Protein 7Y0L (pdb70)

Organism: NCBI:txid405005

B-factor: mean 18.23, std 8.29, range [8.39, 55.24]

InterPro domains:
  IPR000073 Alpha/beta hydrolase fold-1 [PF12697] (108-343)
  IPR006311 Twin-arginine translocation pathway, signal sequence [PS51318] (1-37)
  IPR029058 Alpha/Beta hydrolase fold [G3DSA:3.40.50.1820] (41-396)
  IPR029058 Alpha/Beta hydrolase fold [SSF53474] (97-391)

Foldseek 3Di:
DQDFAFPDKDKDKFAFDKDAADACDDVVDDPPVPDRHNDIDTAFIKMKIKTAHPQAFFFAEEEEEAAQFFLVLQQAFLVGHGFVCRVVNVVRHIYMTMQGAQGDPHGLDADPDQGQDRDPDRNWDSDWDFDDLFRVCLLFPCDLGPPDGDPFALAPPPSSVSVVVRGTTGTPHPLVRRLVRVLRVLVVRAAHEYEEAACCVVSVLQNLLVHVSHAEYEYQLHQAAEDAPPPQDDFAAAPVRPHHGDHHHHDHVSSLQSQQRHEYEYEYADQQDCDGDVVRVSSRNSNRRVVSNVVRQVNSVVSNHHYYYHYVVVVVRHNYTSSCRNGNVNVVVVVVVVVVCVVRSRRHD/DQQDFAFPDKDKDKFAFDKDAADACDDVVDDPPVPDRHNDIDTAFIKMKIKTAADQAFFFAEEEAEAAQFFLVLQQAFLVGHGFVCRVVNVVRHIYMTMQGAQGDPHGLDADPDQGQDRDPDRNWDSDWDWDDLFRVCLLFPCDLGPPDGDPFALAPPPSSVSVVVRGTTGTPHPLVRRLVRVLRVLVVRAAYEYEEAACCVVSVLQNLLVHVSHQEYEYQLHQAAEDAPPPQDDFQAAPLNPHRGDPHHHDHVSSLQSQQRHAYEYEYADQQDCDGDNVRVSSRNSNRRVVSNVVRQVNSVVSNHNYYYHYVVVVVDHRGTSSCRNGNVNVVVVVVVVVVCVVVSSRHD

Solvent-accessible surface area: 25108 Å² total; per-residue (Å²): 185,74,113,4,49,0,37,63,12,2,2,37,10,28,8,27,102,68,16,91,15,59,54,166,49,63,26,32,124,70,10,47,117,61,54,10,89,14,2,26,7,23,2,4,1,0,1,0,14,34,3,9,6,50,165,57,65,15,38,24,0,0,0,0,1,1,31,10,3,4,0,3,0,0,9,4,2,8,44,33,46,16,0,0,7,2,30,2,4,72,33,96,1,22,0,29,0,0,0,18,2,2,19,9,8,6,14,14,0,2,1,31,14,65,0,0,34,6,86,161,85,66,24,3,84,32,94,10,40,20,21,6,56,21,1,1,8,6,33,0,1,0,0,25,15,42,59,96,39,36,169,52,11,39,2,4,96,63,99,34,73,40,2,7,29,7,31,14,3,53,11,58,17,53,45,92,45,16,6,59,1,0,31,91,0,0,102,116,31,14,54,0,0,0,0,0,0,7,42,0,1,16,15,0,3,20,0,3,4,96,9,88,40,2,106,0,0,0,0,3,0,2,13,25,3,2,2,5,115,69,127,55,46,160,34,58,58,4,24,47,175,170,13,112,13,65,114,32,68,68,20,100,53,74,80,1,87,64,0,16,152,22,20,0,20,3,4,0,4,14,30,11,14,167,108,90,78,71,57,75,11,6,4,2,3,2,43,1,2,68,96,0,2,26,32,0,6,91,26,0,62,175,59,67,18,112,9,54,47,38,32,0,40,121,41,61,23,121,1,0,1,5,2,0,0,4,1,122,15,2,86,91,2,7,62,38,2,34,82,13,1,29,182,57,33,14,31,127,156,108,125,76,88,2,52,0,38,62,12,3,1,34,8,31,6,34,106,68,16,91,14,68,63,183,40,68,26,40,131,68,8,42,120,65,59,12,96,12,2,26,8,19,1,3,1,0,1,0,12,36,5,9,7,48,178,53,101,12,35,25,0,0,0,0,1,1,33,10,2,4,0,3,1,0,9,3,2,7,42,34,44,12,0,0,6,2,29,1,5,70,61,100,1,19,0,28,0,0,0,18,2,2,22,7,7,6,12,19,0,2,0,30,15,65,0,0,32,6,85,170,96,67,25,3,84,32,92,11,38,19,21,6,55,22,1,1,9,6,34,0,2,0,0,24,15,46,56,90,39,38,183,50,26,39,3,3,144,59,96,32,77,39,2,7,32,8,31,14,4,52,11,59,17,54,46,91,44,16,6,62,0,0,30,90,0,0,100,119,30,14,51,0,0,0,0,0,0,8,42,1,1,15,15,0,2,20,0,10,4,98,11,171,38,3,105,0,0,0,0,2,0,2,13,25,2,2,2,6,131,61,135,54,46,163,30,54,62,4,23,40,182,178,14,108,13,57,114,30,68,54,23,116,72,62,75,0,102,74,0,11,153,20,13,1,20,3,3,0,5,11,35,21,21,184,104,90,86,73,54,66,11,4,8,2,3,3,42,1,1,74,97,0,2,38,34,0,8,79,23,1,63,158,70,58,17,89,10,57,47,35,26,0,34,112,41,64,22,131,1,0,2,5,2,0,0,4,1,126,14,1,84,90,2,8,60,39,2,34,85,13,0,33,168,63,22,15,53,105,136

Nearest PDB structures (foldseek):
  8j7j-assembly1_B  TM=1.003E+00  e=8.023E-80  Hansschlegelia zhihuaiae
  8iw8-assembly1_B  TM=1.003E+00  e=1.235E-79  Hansschlegelia zhihuaiae
  7y0l-assembly1_A  TM=1.003E+00  e=1.901E-79  Hansschlegelia zhihuaiae
  8gp0-assembly1_A  TM=1.002E+00  e=2.101E-78  Hansschlegelia zhihuaiae
  8j7i-assembly1_A  TM=1.002E+00  e=2.859E-78  Hansschlegelia zhihuaiae

Secondary structure (DSSP, 8-state):
---EEEEEEEEEEE--EEEE-SS---TTS---S--STT-EEEES-EEEEEEEESS--S--EEE---TT--THHHHB-TTS-B-HHHHHHHTT--EEEEE-TTSTTS-----SEETTEETTEESS-SEE----HHHHHHHTTSSSSTT---TT--S-TT-HHHHHTT--------HHHHHHHHHHHHHHH-SEEEEEETTHHHHHHHHHHH-TTEEEEEEES-SS-EEETT-PPP----TTSS---PPPEEE-HHHHGGGGGSEEEEEE-S---SS--TT-HHHHHHHHHHHHHHHHHHHHHTTT-EEEEEEGGGGT-----S-GGGSTTHHHHHHHHHHHHHHTTTT--/--S-EEEEEEEEEEE--EEEE-SS---TTS---S--STT-EEEES-EEEEEEEESS--S--EEEE--TT--THHHHB-TTS-B-HHHHHHHTT--EEEEE-TTSTTS-----SEETTEETTEESS-SEE----HHHHHHHTTSSSSTT---TT--S-TT-HHHHHHT--------HHHHHHHHHHHHHHH-SEEEEEETTHHHHHHHHHHH-TTEEEEEEES-SS-EEETT-PPP-PPPTTSS---PPPEEE-HHHHGGGGGSEEEEEE-S---SS--TT-HHHHHHHHHHHHHHHHHHHHHHTT-EEEEEEGGGGT-----S-GGGSTTHHHHHHHHHHHHHHTTTT--

Radius of gyration: 25.61 Å; Cα contacts (8 Å, |Δi|>4): 1776; chains: 2; bounding box: 62×80×53 Å

Sequence (699 aa):
KRKVVVLAEQGSFYIGGRTVTGPGKFDPSKPVIIPYSNEGATFYINQMYVNNFQAPVRPRGLPLVFWHGGGLTGHIWESTPDGRPGFQTLFVQDRHTVVYTIDQPGRGRGNIIPTFNGPFGQLEEESIVNTVTGNSSKEGAWVRDRLGPAPGQFFENSQFPRGYEDNYFKEMGFSPSISSDEIVDAVVKLVTHIGPCVLVTHAASGVLGMRVATHAKNVRRGIVAYEPATSIFPKGKVPEIPPLADKKSQIFPPFEIQESYFKKLAKIPIQFVFGDNIPKNPKSAYWFLDWWRVTRYAHSLSLEAINKLGGQASLLDLPTAGLRGNTHFPFTDRNNVQVASLLSDFLGKHGLDQNSKKRRKVVLAEQGSFYIGGRTVTGPGKFDPSKPVIIPYSNEGATFYINQMYVNNFQAPVRPRGLPLVFWHGGGLTGHIWESTPDGRPGFQTLFVQDRHTVYTIDQPGRGRGNIPTFNGPFGQLEEESIVNTVTGNSSKEGAWVRDRLGPAPGQFFENSQFPRGYEDNYFKEMGFSPSISSDEIVDAVVKLVTHIGPCVLVTHAASGVLGMRVATHAKNVRRGIVAYEPATSIFPKGKVPEIPPLADKKSQIFPPFEIQESYFKKLAKIPIQFVFGDNIPKNPKSAYWFLDWWRVTRYAHSLSLEAINKLGGQASLLDDLPTAGLLRGNTHFPFTDRNNVQVASSSLLSDFLGKHGLDQN

Structure (mmCIF, N/CA/C/O backbone):
data_7Y0L
#
_entry.id   7Y0L
#
_cell.length_a   51.219
_cell.length_b   139.863
_cell.length_c   58.101
_cell.angle_alpha   90.000
_cell.angle_beta   101.600
_cell.angle_gamma   90.000
#
_symmetry.space_group_name_H-M   'P 1 21 1'
#
loop_
_entity.id
_entity.type
_entity.pdbx_description
1 polymer 'Alpha/beta fold hydrolase'
2 non-polymer 'METHYL 2-[({[(4-METHOXY-6-METHYL-1,3,5-TRIAZIN-2-YL)AMINO]CARBONYL}AMINO)SULFONYL]BENZOATE'
3 non-polymer GLYCEROL
4 water water
#
loop_
_atom_site.group_PDB
_atom_site.id
_atom_site.type_symbol
_atom_site.label_atom_id
_atom_site.label_alt_id
_atom_site.label_comp_id
_atom_site.label_asym_id
_atom_site.label_entity_id
_atom_site.label_seq_id
_atom_site.pdbx_PDB_ins_code
_atom_site.Cartn_x
_atom_site.Cartn_y
_atom_site.Cartn_z
_atom_site.occupancy
_atom_site.B_iso_or_equiv
_atom_site.auth_seq_id
_atom_site.auth_comp_id
_atom_site.auth_asym_id
_atom_site.auth_atom_id
_atom_site.pdbx_PDB_model_num
ATOM 1 N N . LYS A 1 12 ? 18.85800 -33.82800 96.14500 1.000 39.57000 12 LYS A N 1
ATOM 2 C CA . LYS A 1 12 ? 18.67100 -32.82300 95.08100 1.000 32.52000 12 LYS A CA 1
ATOM 3 C C . LYS A 1 12 ? 17.66400 -33.37500 94.08800 1.000 27.30000 12 LYS A C 1
ATOM 4 O O . LYS A 1 12 ? 17.10700 -32.62000 93.37500 1.000 27.23000 12 LYS A O 1
ATOM 10 N N . ARG A 1 13 ? 17.42800 -34.67500 94.06000 1.000 23.76000 13 ARG A N 1
ATOM 11 C CA . ARG A 1 13 ? 16.51700 -35.15100 92.99600 1.000 23.97000 13 ARG A CA 1
ATOM 12 C C . ARG A 1 13 ? 15.09300 -35.32800 93.52800 1.000 18.75000 13 ARG A C 1
ATOM 13 O O . ARG A 1 13 ? 14.19500 -35.36800 92.72500 1.000 19.25000 13 ARG A O 1
ATOM 21 N N . LYS A 1 14 ? 14.92300 -35.39000 94.84200 1.000 20.98000 14 LYS A N 1
ATOM 22 C CA . LYS A 1 14 ? 13.60100 -35.70900 95.42500 1.000 22.91000 14 LYS A CA 1
ATOM 23 C C . LYS A 1 14 ? 12.57900 -34.60500 95.19800 1.000 20.50000 14 LYS A C 1
ATOM 24 O O . LYS A 1 14 ? 12.91000 -33.43500 95.34800 1.000 19.25000 14 LYS A O 1
ATOM 30 N N A VAL A 1 15 ? 11.37000 -35.01400 94.84800 0.600 19.33000 15 VAL A N 1
ATOM 31 N N B VAL A 1 15 ? 11.36600 -35.00900 94.80900 0.400 19.33000 15 VAL A N 1
ATOM 32 C CA A VAL A 1 15 ? 10.26600 -34.06200 94.64900 0.600 17.44000 15 VAL A CA 1
ATOM 33 C CA B VAL A 1 15 ? 10.24900 -34.05100 94.60900 0.400 17.44000 15 VAL A CA 1
ATOM 34 C C A VAL A 1 15 ? 8.98900 -34.64200 95.27100 0.600 16.24000 15 VAL A C 1
ATOM 35 C C B VAL A 1 15 ? 8.98300 -34.63100 95.24000 0.400 16.24000 15 VAL A C 1
ATOM 36 O O A VAL A 1 15 ? 8.72900 -35.82200 95.10800 0.600 17.98000 15 VAL A O 1
ATOM 37 O O B VAL A 1 15 ? 8.75500 -35.83600 95.11100 0.400 17.98000 15 VAL A O 1
ATOM 44 N N . VAL A 1 16 ? 8.26600 -33.81200 95.98600 1.000 15.86000 16 VAL A N 1
ATOM 45 C CA . VAL A 1 16 ? 6.99300 -34.18200 96.59900 1.000 18.09000 16 VAL A CA 1
ATOM 46 C C . VAL A 1 16 ? 5.90500 -33.39400 95.88700 1.000 17.88000 16 VAL A C 1
ATOM 47 O O . VAL A 1 16 ? 5.89000 -32.15900 95.93800 1.000 18.24000 16 VAL A O 1
ATOM 51 N N . LEU A 1 17 ? 5.00600 -34.10200 95.20700 1.000 15.48000 17 LEU A N 1
ATOM 52 C CA . LEU A 1 17 ? 3.96400 -33.47700 94.40200 1.000 15.35000 17 LEU A CA 1
ATOM 53 C C . LEU A 1 17 ? 2.61600 -33.65800 95.08200 1.000 15.65000 17 LEU A C 1
ATOM 54 O O . LEU A 1 17 ? 2.20900 -34.79200 95.37400 1.000 16.55000 17 LEU A O 1
ATOM 59 N N . ALA A 1 18 ? 1.92200 -32.54700 95.32500 1.000 15.54000 18 ALA A N 1
ATOM 60 C CA . ALA A 1 18 ? 0.53100 -32.63100 95.74600 1.000 16.46000 18 ALA A CA 1
ATOM 61 C C . ALA A 1 18 ? -0.33000 -33.23000 94.64700 1.000 16.87000 18 ALA A C 1
ATOM 62 O O . ALA A 1 18 ? -1.29300 -33.94900 94.93500 1.000 18.30000 18 ALA A O 1
ATOM 64 N N . GLU A 1 19 ? 0.00100 -32.94600 93.38700 1.000 15.36000 19 GLU A N 1
ATOM 65 C CA . GLU A 1 19 ? -0.69000 -33.52300 92.24400 1.000 15.27000 19 GLU A CA 1
ATOM 66 C C . GLU A 1 19 ? 0.18100 -33.34100 91.01100 1.000 14.87000 19 GLU A C 1
ATOM 67 O O . GLU A 1 19 ? 1.05000 -32.46300 90.95900 1.000 13.37000 19 GLU A O 1
ATOM 73 N N . GLN A 1 20 ? -0.05000 -34.19800 90.02300 1.000 13.24000 20 GLN A N 1
ATOM 74 C CA . GLN A 1 20 ? 0.55900 -34.03600 88.71500 1.000 14.11000 20 GLN A CA 1
ATOM 75 C C . GLN A 1 20 ? -0.41600 -34.56000 87.68100 1.000 14.32000 20 GLN A C 1
ATOM 76 O O . GLN A 1 20 ? -1.34600 -35.30700 87.99400 1.000 14.17000 20 GLN A O 1
ATOM 82 N N . GLY A 1 21 ? -0.21100 -34.15500 86.43800 1.000 11.97000 21 GLY A N 1
ATOM 83 C CA . GLY A 1 21 ? -1.01300 -34.70100 85.36700 1.000 13.70000 21 GLY A CA 1
ATOM 84 C C . GLY A 1 21 ? -0.75700 -33.95700 84.07900 1.000 11.72000 21 GLY A C 1
ATOM 85 O O . GLY A 1 21 ? 0.15800 -33.13100 83.98600 1.000 11.66000 21 GLY A O 1
ATOM 86 N N . SER A 1 22 ? -1.57800 -34.26800 83.08800 1.000 10.53000 22 SER A N 1
ATOM 87 C CA . SER A 1 22 ? -1.46700 -33.61800 81.79900 1.000 9.89000 22 SER A CA 1
ATOM 88 C C . SER A 1 22 ? -2.83200 -33.58200 81.13900 1.000 9.91000 22 SER A C 1
ATOM 89 O O . SER A 1 22 ? -3.74600 -34.32900 81.50600 1.000 11.01000 22 SER A O 1
ATOM 92 N N . PHE A 1 23 ? -2.96600 -32.68800 80.16400 1.000 9.91000 23 PHE A N 1
ATOM 93 C CA . PHE A 1 23 ? -4.23100 -32.48200 79.47100 1.000 10.32000 23 PHE A CA 1
ATOM 94 C C . PHE A 1 23 ? -3.97300 -31.80800 78.13300 1.000 9.95000 23 PHE A C 1
ATOM 95 O O . PHE A 1 23 ? -2.89600 -31.25800 77.88900 1.000 10.03000 23 PHE A O 1
ATOM 103 N N . TYR A 1 24 ? -4.98200 -31.84800 77.27300 1.000 10.49000 24 TYR A N 1
ATOM 104 C CA . TYR A 1 24 ? -4.97800 -31.15300 75.99500 1.000 10.62000 24 TYR A CA 1
ATOM 105 C C . TYR A 1 24 ? -5.87500 -29.93000 76.07800 1.000 11.50000 24 TYR A C 1
ATOM 106 O O . TYR A 1 24 ? -6.90800 -29.95700 76.75400 1.000 12.66000 24 TYR A O 1
ATOM 115 N N . ILE A 1 25 ? -5.47200 -28.85900 75.39700 1.000 10.39000 25 ILE A N 1
ATOM 116 C CA . ILE A 1 25 ? -6.24400 -27.62300 75.38400 1.000 10.77000 25 ILE A CA 1
ATOM 117 C C . ILE A 1 25 ? -6.02000 -26.92900 74.05200 1.000 11.02000 25 ILE A C 1
ATOM 118 O O . ILE A 1 25 ? -4.97100 -27.07800 73.41800 1.000 11.35000 25 ILE A O 1
ATOM 123 N N . GLY A 1 26 ? -7.01600 -26.14200 73.63800 1.000 12.10000 26 GLY A N 1
ATOM 124 C CA . GLY A 1 26 ? -6.92600 -25.41600 72.39100 1.000 12.77000 26 GLY A CA 1
ATOM 125 C C . GLY A 1 26 ? -7.18100 -26.30000 71.18600 1.000 11.00000 26 GLY A C 1
ATOM 126 O O . GLY A 1 26 ? -7.49500 -27.49200 71.29100 1.000 11.40000 26 GLY A O 1
ATOM 127 N N . GLY A 1 27 ? -7.01200 -25.70800 70.00900 1.000 11.64000 27 GLY A N 1
ATOM 128 C CA . GLY A 1 27 ? -7.21900 -26.39800 68.75200 1.000 14.08000 27 GLY A CA 1
ATOM 129 C C . GLY A 1 27 ? -8.60100 -26.14300 68.18200 1.000 11.99000 27 GLY A C 1
ATOM 130 O O . GLY A 1 27 ? -9.44700 -25.44800 68.75900 1.000 14.37000 27 GLY A O 1
ATOM 131 N N . ARG A 1 28 ? -8.81900 -26.71800 67.00500 1.000 11.85000 28 ARG A N 1
ATOM 132 C CA . ARG A 1 28 ? -10.09900 -26.62900 66.30900 1.000 13.03000 28 ARG A CA 1
ATOM 133 C C . ARG A 1 28 ? -10.36700 -27.98200 65.65900 1.000 12.27000 28 ARG A C 1
ATOM 134 O O . ARG A 1 28 ? -9.67100 -28.96800 65.92200 1.000 12.41000 28 ARG A O 1
ATOM 142 N N . THR A 1 29 ? -11.37800 -28.04200 64.79600 1.000 12.02000 29 THR A N 1
ATOM 143 C CA . THR A 1 29 ? -11.63700 -29.24200 64.01100 1.000 12.42000 29 THR A CA 1
ATOM 144 C C . THR A 1 29 ? -11.75200 -28.87800 62.54200 1.000 12.77000 29 THR A C 1
ATOM 145 O O . THR A 1 29 ? -12.11300 -27.75200 62.19000 1.000 13.75000 29 THR A O 1
ATOM 149 N N . VAL A 1 30 ? -11.43700 -29.84800 61.69000 1.000 12.63000 30 VAL A N 1
ATOM 150 C CA . VAL A 1 30 ? -11.69200 -29.77700 60.25800 1.000 14.25000 30 VAL A CA 1
ATOM 151 C C . VAL A 1 30 ? -12.37500 -31.07800 59.87000 1.000 14.81000 30 VAL A C 1
ATOM 152 O O . VAL A 1 30 ? -12.26100 -32.09400 60.55900 1.000 14.63000 30 VAL A O 1
ATOM 156 N N . THR A 1 31 ? -13.09600 -31.04700 58.75700 1.000 15.76000 31 THR A N 1
ATOM 157 C CA . THR A 1 31 ? -13.92300 -32.18200 58.37500 1.000 18.01000 31 THR A CA 1
ATOM 158 C C . THR A 1 31 ? -13.67200 -32.57900 56.93000 1.000 16.46000 31 THR A C 1
ATOM 159 O O . THR A 1 31 ? -13.48800 -31.72200 56.05900 1.000 18.64000 31 THR A O 1
ATOM 163 N N . GLY A 1 32 ? -13.67700 -33.88800 56.68400 1.000 17.37000 32 GLY A N 1
ATOM 164 C CA . GLY A 1 32 ? -13.59400 -34.41000 55.34400 1.000 17.90000 32 GLY A CA 1
ATOM 165 C C . GLY A 1 32 ? -14.94700 -34.43400 54.67300 1.000 18.33000 32 GLY A C 1
ATOM 166 O O . GLY A 1 32 ? -15.97800 -34.06700 55.25100 1.000 20.33000 32 GLY A O 1
ATOM 167 N N . PRO A 1 33 ? -14.95600 -34.87800 53.42300 1.000 19.96000 33 PRO A N 1
ATOM 168 C CA . PRO A 1 33 ? -16.21200 -34.96700 52.67700 1.000 22.92000 33 PRO A CA 1
ATOM 169 C C . PRO A 1 33 ? -16.97400 -36.24000 53.01800 1.000 21.29000 33 PRO A C 1
ATOM 170 O O . PRO A 1 33 ? -16.43000 -37.20800 53.55300 1.000 22.92000 33 PRO A O 1
ATOM 174 N N . GLY A 1 34 ? -18.26100 -36.22200 52.69600 1.000 24.28000 34 GLY A N 1
ATOM 175 C CA . GLY A 1 34 ? -19.05700 -37.43000 52.77300 1.000 24.46000 34 GLY A CA 1
ATOM 176 C C . GLY A 1 34 ? -19.44800 -37.81600 54.18800 1.000 22.25000 34 GLY A C 1
ATOM 177 O O . GLY A 1 34 ? -19.45900 -37.00200 55.11600 1.000 25.03000 34 GLY A O 1
ATOM 178 N N . LYS A 1 35 ? -19.77100 -39.09900 54.34800 1.000 25.71000 35 LYS A N 1
ATOM 179 C CA . LYS A 1 35 ? -20.31900 -39.61000 55.59300 1.000 23.15000 35 LYS A CA 1
ATOM 180 C C . LYS A 1 35 ? -19.52400 -40.82000 56.05300 1.000 21.57000 35 LYS A C 1
ATOM 181 O O . LYS A 1 35 ? -18.80200 -41.46200 55.28300 1.000 26.27000 35 LYS A O 1
ATOM 187 N N . PHE A 1 36 ? -19.71000 -41.13800 57.32800 1.000 22.28000 36 PHE A N 1
ATOM 188 C CA . PHE A 1 36 ? -19.08200 -42.27700 57.97500 1.000 19.03000 36 PHE A CA 1
ATOM 189 C C . PHE A 1 36 ? -20.12900 -43.36900 58.14400 1.000 19.69000 36 PHE A C 1
ATOM 190 O O . PHE A 1 36 ? -21.18300 -43.13100 58.74100 1.000 21.49000 36 PHE A O 1
ATOM 198 N N . ASP A 1 37 ? -19.82800 -44.55900 57.63100 1.000 18.01000 37 ASP A N 1
ATOM 199 C CA . ASP A 1 37 ? -20.70100 -45.72200 57.75600 1.000 19.13000 37 ASP A CA 1
ATOM 200 C C . ASP A 1 37 ? -19.99300 -46.75000 58.62600 1.000 15.91000 37 ASP A C 1
ATOM 201 O O . ASP A 1 37 ? -19.00500 -47.35300 58.17800 1.000 18.06000 37 ASP A O 1
ATOM 206 N N . PRO A 1 38 ? -20.45700 -47.00000 59.85300 1.000 16.24000 38 PRO A N 1
ATOM 207 C CA . PRO A 1 38 ? -19.76300 -47.96400 60.72600 1.000 16.16000 38 PRO A CA 1
ATOM 208 C C . PRO A 1 38 ? -19.77900 -49.39600 60.21300 1.000 16.51000 38 PRO A C 1
ATOM 209 O O . PRO A 1 38 ? -19.06200 -50.24000 60.77100 1.000 15.33000 38 PRO A O 1
ATOM 213 N N . SER A 1 39 ? -20.56900 -49.70500 59.18100 1.000 16.91000 39 SER A N 1
ATOM 214 C CA . SER A 1 39 ? -20.58800 -51.05500 58.62900 1.000 17.23000 39 SER A CA 1
ATOM 215 C C . SER A 1 39 ? -19.46800 -51.28900 57.62800 1.000 19.05000 39 SER A C 1
ATOM 216 O O . SER A 1 39 ? -19.14000 -52.44800 57.34200 1.000 21.09000 39 SER A O 1
ATOM 219 N N . LYS A 1 40 ? -18.88400 -50.23500 57.09700 1.000 18.31000 40 LYS A N 1
ATOM 220 C CA . LYS A 1 40 ? -17.85000 -50.34800 56.08400 1.000 19.77000 40 LYS A CA 1
ATOM 221 C C . LYS A 1 40 ? -16.48000 -50.43400 56.73900 1.000 20.13000 40 LYS A C 1
ATOM 222 O O . LYS A 1 40 ? -16.28900 -49.97200 57.86900 1.000 17.20000 40 LYS A O 1
ATOM 228 N N . PRO A 1 41 ? -15.50400 -51.02900 56.05800 1.000 17.89000 41 PRO A N 1
ATOM 229 C CA . PRO A 1 41 ? -14.17700 -51.19000 56.66700 1.000 17.56000 41 PRO A CA 1
ATOM 230 C C . PRO A 1 41 ? -13.60000 -49.85200 57.10400 1.000 17.57000 41 PRO A C 1
ATOM 231 O O . PRO A 1 41 ? -13.54600 -48.89200 56.33200 1.000 18.88000 41 PRO A O 1
ATOM 235 N N . VAL A 1 42 ? -13.19700 -49.79000 58.37400 1.000 15.84000 42 VAL A N 1
ATOM 236 C CA . VAL A 1 42 ? -12.65500 -48.55600 58.93900 1.000 15.80000 42 VAL A CA 1
ATOM 237 C C . VAL A 1 42 ? -11.16700 -48.40700 58.65800 1.000 16.97000 42 VAL A C 1
ATOM 238 O O . VAL A 1 42 ? -10.65100 -47.28100 58.64200 1.000 16.85000 42 VAL A O 1
ATOM 242 N N A ILE A 1 43 ? -10.47200 -49.51100 58.40500 0.500 16.48000 43 ILE A N 1
ATOM 243 N N B ILE A 1 43 ? -10.37200 -49.51100 58.40500 0.500 16.48000 43 ILE A N 1
ATOM 244 C CA A ILE A 1 43 ? -9.05700 -49.51300 58.07300 0.500 17.54000 43 ILE A CA 1
ATOM 245 C CA B ILE A 1 43 ? -8.95700 -49.51300 58.07300 0.500 17.54000 43 ILE A CA 1
ATOM 246 C C A ILE A 1 43 ? -8.93500 -50.09400 56.67100 0.500 17.96000 43 ILE A C 1
ATOM 247 C C B ILE A 1 43 ? -8.83500 -50.09400 56.67100 0.500 17.96000 43 ILE A C 1
ATOM 248 O O A ILE A 1 43 ? -9.57500 -51.10600 56.37900 0.500 19.37000 43 ILE A O 1
ATOM 249 O O B ILE A 1 43 ? -9.47500 -51.10600 56.37900 0.500 19.37000 43 ILE A O 1
ATOM 258 N N . PRO A 1 44 ? -8.15900 -49.47900 55.75700 1.000 17.93000 44 PRO A N 1
ATOM 259 C CA . PRO A 1 44 ? -7.34300 -48.27500 55.95800 1.000 17.74000 44 PRO A CA 1
ATOM 260 C C . PRO A 1 44 ? -8.17600 -47.04000 56.25300 1.000 17.48000 44 PRO A C 1
ATOM 261 O O . PRO A 1 44 ? -9.30700 -46.91200 55.77800 1.000 19.11000 44 PRO A O 1
ATOM 265 N N . TYR A 1 45 ? -7.61500 -46.14700 57.05800 1.000 18.18000 45 TYR A N 1
ATOM 266 C CA . TYR A 1 45 ? -8.34900 -44.96800 57.47900 1.000 17.11000 45 TYR A CA 1
ATOM 267 C C . TYR A 1 45 ? -8.64900 -44.06100 56.29100 1.000 17.01000 45 TYR A C 1
ATOM 268 O O . TYR A 1 45 ? -7.87800 -43.97100 55.33100 1.000 18.36000 45 TYR A O 1
ATOM 277 N N . SER A 1 46 ? -9.78200 -43.37700 56.37300 1.000 17.24000 46 SER A N 1
ATOM 278 C CA . SER A 1 46 ? -10.30100 -42.57200 55.28100 1.000 18.34000 46 SER A CA 1
ATOM 279 C C . SER A 1 46 ? -10.69300 -41.19400 55.80000 1.000 16.85000 46 SER A C 1
ATOM 280 O O . SER A 1 46 ? -11.03900 -41.03100 56.97300 1.000 17.05000 46 SER A O 1
ATOM 283 N N . ASN A 1 47 ? -10.63500 -40.19700 54.91400 1.000 16.21000 47 ASN A N 1
ATOM 284 C CA . ASN A 1 47 ? -11.17200 -38.88000 55.23900 1.000 16.01000 47 ASN A CA 1
ATOM 285 C C . ASN A 1 47 ? -12.69000 -38.81700 55.12700 1.000 16.41000 47 ASN A C 1
ATOM 286 O O . ASN A 1 47 ? -13.28100 -37.79800 55.49200 1.000 16.63000 47 ASN A O 1
ATOM 291 N N . GLU A 1 48 ? -13.31600 -39.86200 54.60600 1.000 17.38000 48 GLU A N 1
ATOM 292 C CA . GLU A 1 48 ? -14.77800 -39.82400 54.36000 1.000 18.34000 48 GLU A CA 1
ATOM 293 C C . GLU A 1 48 ? -15.56100 -39.74500 55.66900 1.000 17.93000 48 GLU A C 1
ATOM 294 O O . GLU A 1 48 ? -15.40000 -40.60500 56.51300 1.000 18.30000 48 GLU A O 1
ATOM 300 N N . GLY A 1 49 ? -16.39200 -38.72000 55.80000 1.000 16.91000 49 GLY A N 1
ATOM 301 C CA . GLY A 1 49 ? -17.14000 -38.53100 57.02900 1.000 18.16000 49 GLY A CA 1
ATOM 302 C C . GLY A 1 49 ? -16.29600 -38.18700 58.23400 1.000 17.97000 49 GLY A C 1
ATOM 303 O O . GLY A 1 49 ? -16.75300 -38.35000 59.36800 1.000 18.76000 49 GLY A O 1
ATOM 304 N N . ALA A 1 50 ? -15.07800 -37.70300 58.02300 1.000 16.96000 50 ALA A N 1
ATOM 305 C CA . ALA A 1 50 ? -14.11100 -37.54500 59.09900 1.000 16.01000 50 ALA A CA 1
ATOM 306 C C . ALA A 1 50 ? -14.21800 -36.19100 59.78500 1.000 15.49000 50 ALA A C 1
ATOM 307 O O . ALA A 1 50 ? -14.40100 -35.16000 59.13200 1.000 19.02000 50 ALA A O 1
ATOM 309 N N . THR A 1 51 ? -14.10100 -36.20800 61.10900 1.000 14.77000 51 THR A N 1
ATOM 310 C CA . THR A 1 51 ? -13.76600 -35.03600 61.90600 1.000 14.17000 51 THR A CA 1
ATOM 311 C C . THR A 1 51 ? -12.36100 -35.24200 62.45100 1.000 13.31000 51 THR A C 1
ATOM 312 O O . THR A 1 51 ? -12.06800 -36.29800 63.01900 1.000 13.59000 51 THR A O 1
ATOM 316 N N . PHE A 1 52 ? -11.49800 -34.24300 62.28200 1.000 12.63000 52 PHE A N 1
ATOM 317 C CA . PHE A 1 52 ? -10.13300 -34.27100 62.79900 1.000 11.94000 52 PHE A CA 1
ATOM 318 C C . PHE A 1 52 ? -9.94700 -33.10300 63.75600 1.000 11.34000 52 PHE A C 1
ATOM 319 O O . PHE A 1 52 ? -10.24500 -31.95500 63.40400 1.000 11.66000 52 PHE A O 1
ATOM 327 N N . TYR A 1 53 ? -9.47200 -33.39600 64.96700 1.000 11.61000 53 TYR A N 1
ATOM 328 C CA . TYR A 1 53 ? -9.02500 -32.35800 65.88900 1.000 11.34000 53 TYR A CA 1
ATOM 329 C C . TYR A 1 53 ? -7.60900 -31.96400 65.51500 1.000 11.41000 53 TYR A C 1
ATOM 330 O O . TYR A 1 53 ? -6.72100 -32.82500 65.46500 1.000 11.83000 53 TYR A O 1
ATOM 339 N N . ILE A 1 54 ? -7.38700 -30.67200 65.28000 1.000 11.28000 54 ILE A N 1
ATOM 340 C CA . ILE A 1 54 ? -6.08000 -30.18400 64.86000 1.000 11.46000 54 ILE A CA 1
ATOM 341 C C . ILE A 1 54 ? -5.64000 -29.00600 65.72000 1.000 10.32000 54 ILE A C 1
ATOM 342 O O . ILE A 1 54 ? -6.45300 -28.24500 66.26000 1.000 11.47000 54 ILE A O 1
ATOM 347 N N . ASN A 1 55 ? -4.31900 -28.86600 65.83600 1.000 11.16000 55 ASN A N 1
ATOM 348 C CA . ASN A 1 55 ? -3.64600 -27.69800 66.39700 1.000 10.37000 55 ASN A CA 1
ATOM 349 C C . ASN A 1 55 ? -3.82700 -27.54300 67.90500 1.000 10.52000 55 ASN A C 1
ATOM 350 O O . ASN A 1 55 ? -3.54100 -26.47700 68.46100 1.000 11.64000 55 ASN A O 1
ATOM 355 N N . GLN A 1 56 ? -4.23000 -28.62200 68.58000 1.000 10.52000 56 GLN A N 1
ATOM 356 C CA . GLN A 1 56 ? -4.30800 -28.65700 70.03400 1.000 11.22000 56 GLN A CA 1
ATOM 357 C C . GLN A 1 56 ? -2.91200 -28.74900 70.65000 1.000 9.74000 56 GLN A C 1
ATOM 358 O O . GLN A 1 56 ? -1.94500 -29.18700 70.01400 1.000 10.74000 56 GLN A O 1
ATOM 364 N N . MET A 1 57 ? -2.82900 -28.34700 71.91800 1.000 10.37000 57 MET A N 1
ATOM 365 C CA . MET A 1 57 ? -1.58500 -28.27700 72.66800 1.000 10.75000 57 MET A CA 1
ATOM 366 C C . MET A 1 57 ? -1.61400 -29.25100 73.83800 1.000 9.82000 57 MET A C 1
ATOM 367 O O . MET A 1 57 ? -2.65600 -29.43800 74.47400 1.000 10.10000 57 MET A O 1
ATOM 372 N N . TYR A 1 58 ? -0.45900 -29.86100 74.12600 1.000 9.58000 58 TYR A N 1
ATOM 373 C CA . TYR A 1 58 ? -0.28400 -30.70900 75.30100 1.000 8.70000 58 TYR A CA 1
ATOM 374 C C . TYR A 1 58 ? 0.27100 -29.89500 76.46800 1.000 8.39000 58 TYR A C 1
ATOM 375 O O . TYR A 1 58 ? 1.17700 -29.07800 76.28900 1.000 9.48000 58 TYR A O 1
ATOM 384 N N . VAL A 1 59 ? -0.25100 -30.13600 77.66900 1.000 9.02000 59 VAL A N 1
ATOM 385 C CA . VAL A 1 59 ? 0.14300 -29.40500 78.87200 1.000 9.32000 59 VAL A CA 1
ATOM 386 C C . VAL A 1 59 ? 0.36900 -30.40200 79.99800 1.000 9.66000 59 VAL A C 1
ATOM 387 O O . VAL A 1 59 ? -0.49600 -31.23900 80.26500 1.000 10.20000 59 VAL A O 1
ATOM 391 N N A ASN A 1 60 ? 1.51600 -30.30800 80.65700 0.600 9.90000 60 ASN A N 1
ATOM 392 N N B ASN A 1 60 ? 1.61600 -30.30800 80.65700 0.400 9.90000 60 ASN A N 1
ATOM 393 C CA A ASN A 1 60 ? 1.83300 -31.09900 81.83800 0.600 12.00000 60 ASN A CA 1
ATOM 394 C CA B ASN A 1 60 ? 1.93300 -31.09900 81.83800 0.400 12.00000 60 ASN A CA 1
ATOM 395 C C A ASN A 1 60 ? 1.93400 -30.15100 83.02600 0.600 10.60000 60 ASN A C 1
ATOM 396 C C B ASN A 1 60 ? 2.03400 -30.15100 83.02600 0.400 10.60000 60 ASN A C 1
ATOM 397 O O A ASN A 1 60 ? 2.42600 -29.02700 82.88700 0.600 12.09000 60 ASN A O 1
ATOM 398 O O B ASN A 1 60 ? 2.52600 -29.02700 82.88700 0.400 12.09000 60 ASN A O 1
ATOM 407 N N . PHE A 1 61 ? 1.46300 -30.57400 84.19200 1.000 10.97000 61 PHE A N 1
ATOM 408 C CA . PHE A 1 61 ? 1.60700 -29.78700 85.41000 1.000 10.78000 61 PHE A CA 1
ATOM 409 C C . PHE A 1 61 ? 2.09100 -30.65400 86.56300 1.000 10.91000 61 PHE A C 1
ATOM 410 O O . PHE A 1 61 ? 1.74300 -31.83600 86.66500 1.000 10.85000 61 PHE A O 1
ATOM 418 N N . GLN A 1 62 ? 2.88200 -30.03700 87.44200 1.000 10.93000 62 GLN A N 1
ATOM 419 C CA . GLN A 1 62 ? 3.31600 -30.62800 88.70100 1.000 11.67000 62 GLN A CA 1
ATOM 420 C C . GLN A 1 62 ? 3.18000 -29.56700 89.77800 1.000 12.89000 62 GLN A C 1
ATOM 421 O O . GLN A 1 62 ? 3.70500 -28.45900 89.63000 1.000 11.87000 62 GLN A O 1
ATOM 427 N N . ALA A 1 63 ? 2.44800 -29.88000 90.84000 1.000 12.42000 63 ALA A N 1
ATOM 428 C CA . ALA A 1 63 ? 2.17300 -28.91300 91.88500 1.000 14.40000 63 ALA A CA 1
ATOM 429 C C . ALA A 1 63 ? 2.81500 -29.37300 93.18500 1.000 13.65000 63 ALA A C 1
ATOM 430 O O . ALA A 1 63 ? 2.63400 -30.53400 93.58500 1.000 15.34000 63 ALA A O 1
ATOM 432 N N . PRO A 1 64 ? 3.56500 -28.51500 93.86900 1.000 14.61000 64 PRO A N 1
ATOM 433 C CA . PRO A 1 64 ? 4.15700 -28.89600 95.15300 1.000 15.38000 64 PRO A CA 1
ATOM 434 C C . PRO A 1 64 ? 3.11000 -28.83800 96.25700 1.000 15.90000 64 PRO A C 1
ATOM 435 O O . PRO A 1 64 ? 2.00300 -28.33700 96.08100 1.000 18.02000 64 PRO A O 1
ATOM 439 N N . VAL A 1 65 ? 3.48800 -29.37400 97.41500 1.000 18.47000 65 VAL A N 1
ATOM 440 C CA . VAL A 1 65 ? 2.72000 -29.12600 98.62800 1.000 22.71000 65 VAL A CA 1
ATOM 441 C C . VAL A 1 65 ? 2.94500 -27.67900 99.05000 1.000 23.99000 65 VAL A C 1
ATOM 442 O O . VAL A 1 65 ? 4.08300 -27.19700 99.07400 1.000 24.51000 65 VAL A O 1
ATOM 446 N N . ARG A 1 66 ? 1.86000 -26.97200 99.36400 1.000 30.81000 66 ARG A N 1
ATOM 447 C CA . ARG A 1 66 ? 1.92300 -25.58100 99.80700 1.000 26.56000 66 ARG A CA 1
ATOM 448 C C . ARG A 1 66 ? 2.66100 -24.69800 98.80300 1.000 24.35000 66 ARG A C 1
ATOM 449 O O . ARG A 1 66 ? 3.74600 -24.18500 99.10800 1.000 27.26000 66 ARG A O 1
ATOM 457 N N . PRO A 1 67 ? 2.11200 -24.49400 97.60500 1.000 22.35000 67 PRO A N 1
ATOM 458 C CA . PRO A 1 67 ? 2.77200 -23.61100 96.63300 1.000 20.18000 67 PRO A CA 1
ATOM 459 C C . PRO A 1 67 ? 2.85300 -22.19100 97.17100 1.000 19.75000 67 PRO A C 1
ATOM 460 O O . PRO A 1 67 ? 2.01500 -21.75600 97.96500 1.000 22.76000 67 PRO A O 1
ATOM 464 N N . ARG A 1 68 ? 3.87500 -21.46300 96.72800 1.000 18.39000 68 ARG A N 1
ATOM 465 C CA . ARG A 1 68 ? 4.04300 -20.06000 97.09800 1.000 21.29000 68 ARG A CA 1
ATOM 466 C C . ARG A 1 68 ? 4.27900 -19.22900 95.84400 1.000 23.25000 68 ARG A C 1
ATOM 467 O O . ARG A 1 68 ? 5.24500 -19.46200 95.10900 1.000 27.43000 68 ARG A O 1
ATOM 475 N N . GLY A 1 69 ? 3.40300 -18.26100 95.60100 1.000 17.79000 69 GLY A N 1
ATOM 476 C CA . GLY A 1 69 ? 3.51300 -17.44600 94.41000 1.000 20.09000 69 GLY A CA 1
ATOM 477 C C . GLY A 1 69 ? 2.79100 -18.04500 93.22100 1.000 18.21000 69 GLY A C 1
ATOM 478 O O . GLY A 1 69 ? 2.00000 -18.99400 93.32300 1.000 20.55000 69 GLY A O 1
ATOM 479 N N . LEU A 1 70 ? 3.09900 -17.47800 92.04800 1.000 15.90000 70 LEU A N 1
ATOM 480 C CA . LEU A 1 70 ? 2.33700 -17.79500 90.85200 1.000 14.94000 70 LEU A CA 1
ATOM 481 C C . LEU A 1 70 ? 2.88100 -19.04000 90.15500 1.000 14.77000 70 LEU A C 1
ATOM 482 O O . LEU A 1 70 ? 4.08600 -19.32500 90.20900 1.000 14.18000 70 LEU A O 1
ATOM 487 N N . PRO A 1 71 ? 2.01400 -19.77700 89.46500 1.000 12.45000 71 PRO A N 1
ATOM 488 C CA . PRO A 1 71 ? 2.50200 -20.87900 88.63300 1.000 12.41000 71 PRO A CA 1
ATOM 489 C C . PRO A 1 71 ? 3.38400 -20.36300 87.50700 1.000 11.58000 71 PRO A C 1
ATOM 490 O O . PRO A 1 71 ? 3.19500 -19.25800 86.98300 1.000 12.25000 71 PRO A O 1
ATOM 494 N N . LEU A 1 72 ? 4.35800 -21.18700 87.14300 1.000 12.04000 72 LEU A N 1
ATOM 495 C CA . LEU A 1 72 ? 5.27800 -20.90900 86.05400 1.000 12.95000 72 LEU A CA 1
ATOM 496 C C . LEU A 1 72 ? 4.90300 -21.77000 84.86000 1.000 10.53000 72 LEU A C 1
ATOM 497 O O . LEU A 1 72 ? 4.65400 -22.97100 85.01500 1.000 12.52000 72 LEU A O 1
ATOM 502 N N . VAL A 1 73 ? 4.86300 -21.16600 83.68200 1.000 10.09000 73 VAL A N 1
ATOM 503 C CA . VAL A 1 73 ? 4.59000 -21.85200 82.42700 1.000 10.68000 73 VAL A CA 1
ATOM 504 C C . VAL A 1 73 ? 5.86900 -21.81800 81.60500 1.000 10.28000 73 VAL A C 1
ATOM 505 O O . VAL A 1 73 ? 6.25100 -20.76300 81.08500 1.000 10.85000 73 VAL A O 1
ATOM 509 N N . PHE A 1 74 ? 6.53900 -22.96700 81.49600 1.000 9.92000 74 PHE A N 1
ATOM 510 C CA . PHE A 1 74 ? 7.78600 -23.09900 80.75300 1.000 9.57000 74 PHE A CA 1
ATOM 511 C C . PHE A 1 74 ? 7.45600 -23.46900 79.31200 1.000 9.89000 74 PHE A C 1
ATOM 512 O O . PHE A 1 74 ? 6.78800 -24.48600 79.06200 1.000 10.41000 74 PHE A O 1
ATOM 520 N N . TRP A 1 75 ? 7.94400 -22.66400 78.36700 1.000 10.16000 75 TRP A N 1
ATOM 521 C CA . TRP A 1 75 ? 7.58100 -22.74200 76.95500 1.000 9.80000 75 TRP A CA 1
ATOM 522 C C . TRP A 1 75 ? 8.85100 -22.93200 76.12800 1.000 9.72000 75 TRP A C 1
ATOM 523 O O . TRP A 1 75 ? 9.65500 -22.00200 75.98200 1.000 9.92000 75 TRP A O 1
ATOM 534 N N . HIS A 1 76 ? 9.01700 -24.13300 75.58000 1.000 9.71000 76 HIS A N 1
ATOM 535 C CA . HIS A 1 76 ? 10.20600 -24.52700 74.83900 1.000 9.39000 76 HIS A CA 1
ATOM 536 C C . HIS A 1 76 ? 10.42500 -23.65500 73.59900 1.000 9.46000 76 HIS A C 1
ATOM 537 O O . HIS A 1 76 ? 9.49700 -23.05900 73.03500 1.000 10.23000 76 HIS A O 1
ATOM 544 N N . GLY A 1 77 ? 11.68100 -23.61900 73.15700 1.000 9.57000 77 GLY A N 1
ATOM 545 C CA . GLY A 1 77 ? 12.05200 -22.93800 71.93400 1.000 10.40000 77 GLY A CA 1
ATOM 546 C C . GLY A 1 77 ? 11.74100 -23.73600 70.67600 1.000 10.11000 77 GLY A C 1
ATOM 547 O O . GLY A 1 77 ? 11.07300 -24.77400 70.69300 1.000 10.18000 77 GLY A O 1
ATOM 548 N N . GLY A 1 78 ? 12.21800 -23.20200 69.55300 1.000 11.71000 78 GLY A N 1
ATOM 549 C CA . GLY A 1 78 ? 11.83700 -23.74500 68.25600 1.000 12.42000 78 GLY A CA 1
ATOM 550 C C . GLY A 1 78 ? 12.35500 -25.15400 68.07500 1.000 11.43000 78 GLY A C 1
ATOM 551 O O . GLY A 1 78 ? 13.52700 -25.43900 68.34200 1.000 12.37000 78 GLY A O 1
ATOM 552 N N . GLY A 1 79 ? 11.48100 -26.04500 67.61400 1.000 10.51000 79 GLY A N 1
ATOM 553 C CA . GLY A 1 79 ? 11.89200 -27.41000 67.34800 1.000 10.41000 79 GLY A CA 1
ATOM 554 C C . GLY A 1 79 ? 12.09200 -28.26900 68.57200 1.000 9.68000 79 GLY A C 1
ATOM 555 O O . GLY A 1 79 ? 12.68600 -29.34400 68.46600 1.000 11.23000 79 GLY A O 1
ATOM 556 N N . LEU A 1 80 ? 11.61000 -27.83300 69.72900 1.000 10.01000 80 LEU A N 1
ATOM 557 C CA . LEU A 1 80 ? 11.85200 -28.49000 71.00500 1.000 10.03000 80 LEU A CA 1
ATOM 558 C C . LEU A 1 80 ? 10.53200 -28.95100 71.61800 1.000 10.34000 80 LEU A C 1
ATOM 559 O O . LEU A 1 80 ? 9.46900 -28.85400 71.00700 1.000 10.51000 80 LEU A O 1
ATOM 564 N N . THR A 1 81 ? 10.62200 -29.48600 72.83500 1.000 9.84000 81 THR A N 1
ATOM 565 C CA . THR A 1 81 ? 9.46100 -29.94400 73.59100 1.000 9.49000 81 THR A CA 1
ATOM 566 C C . THR A 1 81 ? 9.71400 -29.65300 75.05900 1.000 9.14000 81 THR A C 1
ATOM 567 O O . THR A 1 81 ? 10.79100 -29.18300 75.44200 1.000 9.83000 81 THR A O 1
ATOM 571 N N . GLY A 1 82 ? 8.72000 -29.96300 75.89100 1.000 9.57000 82 GLY A N 1
ATOM 572 C CA . GLY A 1 82 ? 8.88400 -29.82800 77.33100 1.000 10.01000 82 GLY A CA 1
ATOM 573 C C . GLY A 1 82 ? 10.01200 -30.65400 77.92700 1.000 9.67000 82 GLY A C 1
ATOM 574 O O . GLY A 1 82 ? 10.37500 -30.41700 79.08500 1.000 10.60000 82 GLY A O 1
ATOM 575 N N . HIS A 1 83 ? 10.57300 -31.61300 77.17900 1.000 9.66000 83 HIS A N 1
ATOM 576 C CA . HIS A 1 83 ? 11.73100 -32.35900 77.67600 1.000 9.07000 83 HIS A CA 1
ATOM 577 C C . HIS A 1 83 ? 12.82500 -31.43400 78.20200 1.000 9.97000 83 HIS A C 1
ATOM 578 O O . HIS A 1 83 ? 13.49600 -31.75900 79.18800 1.000 9.94000 83 HIS A O 1
ATOM 585 N N . ILE A 1 84 ? 13.03500 -30.27800 77.55500 1.000 9.23000 84 ILE A N 1
ATOM 586 C CA . ILE A 1 84 ? 14.18600 -29.44600 77.90300 1.000 10.37000 84 ILE A CA 1
ATOM 587 C C . ILE A 1 84 ? 14.05800 -28.86100 79.30000 1.000 10.13000 84 ILE A C 1
ATOM 588 O O . ILE A 1 84 ? 15.05000 -28.38700 79.87100 1.000 10.38000 84 ILE A O 1
ATOM 593 N N . TRP A 1 85 ? 12.84500 -28.81500 79.84200 1.000 9.52000 85 TRP A N 1
ATOM 594 C CA . TRP A 1 85 ? 12.63100 -28.36800 81.21000 1.000 9.30000 85 TRP A CA 1
ATOM 595 C C . TRP A 1 85 ? 12.64000 -29.52200 82.20500 1.000 9.77000 85 TRP A C 1
ATOM 596 O O . TRP A 1 85 ? 12.72000 -29.27900 83.41400 1.000 10.58000 85 TRP A O 1
ATOM 607 N N . GLU A 1 86 ? 12.56700 -30.77100 81.72900 1.000 9.99000 86 GLU A N 1
ATOM 608 C CA . GLU A 1 86 ? 12.53100 -31.92800 82.61700 1.000 9.52000 86 GLU A CA 1
ATOM 609 C C . GLU A 1 86 ? 13.92600 -32.33900 83.05900 1.000 10.20000 86 GLU A C 1
ATOM 610 O O . GLU A 1 86 ? 14.15500 -32.59800 84.24600 1.000 10.54000 86 GLU A O 1
ATOM 616 N N . SER A 1 87 ? 14.86100 -32.42500 82.11200 1.000 10.17000 87 SER A N 1
ATOM 617 C CA . SER A 1 87 ? 16.20100 -32.92300 82.38500 1.000 9.64000 87 SER A CA 1
ATOM 618 C C . SER A 1 87 ? 17.15600 -32.28000 81.40300 1.000 10.85000 87 SER A C 1
ATOM 619 O O . SER A 1 87 ? 16.76000 -31.85400 80.31800 1.000 11.30000 87 SER A O 1
ATOM 622 N N . THR A 1 88 ? 18.42600 -32.24900 81.78800 1.000 10.26000 88 THR A N 1
ATOM 623 C CA . THR A 1 88 ? 19.50100 -31.85400 80.89000 1.000 10.89000 88 THR A CA 1
ATOM 624 C C . THR A 1 88 ? 19.91800 -33.06700 80.06200 1.000 10.00000 88 THR A C 1
ATOM 625 O O . THR A 1 88 ? 19.54400 -34.20500 80.37800 1.000 10.64000 88 THR A O 1
ATOM 629 N N . PRO A 1 89 ? 20.69400 -32.86500 78.98500 1.000 9.77000 89 PRO A N 1
ATOM 630 C CA . PRO A 1 89 ? 21.07400 -34.01500 78.14700 1.000 11.45000 89 PRO A CA 1
ATOM 631 C C . PRO A 1 89 ? 21.86700 -35.06700 78.89400 1.000 11.12000 89 PRO A C 1
ATOM 632 O O . PRO A 1 89 ? 21.79000 -36.25100 78.54000 1.000 13.03000 89 PRO A O 1
ATOM 636 N N . ASP A 1 90 ? 22.61700 -34.67000 79.91600 1.000 11.03000 90 ASP A N 1
ATOM 637 C CA . ASP A 1 90 ? 23.38600 -35.58600 80.74300 1.000 10.63000 90 ASP A CA 1
ATOM 638 C C . ASP A 1 90 ? 22.62200 -36.04500 81.97500 1.000 12.64000 90 ASP A C 1
ATOM 639 O O . ASP A 1 90 ? 23.22000 -36.65800 82.86400 1.000 15.61000 90 ASP A O 1
ATOM 644 N N . GLY A 1 91 ? 21.32200 -35.77900 82.04600 1.000 11.52000 91 GLY A N 1
ATOM 645 C CA . GLY A 1 91 ? 20.47500 -36.37600 83.06100 1.000 12.99000 91 GLY A CA 1
ATOM 646 C C . GLY A 1 91 ? 20.39500 -35.65100 84.38700 1.000 13.49000 91 GLY A C 1
ATOM 647 O O . GLY A 1 91 ? 19.90500 -36.23900 85.35900 1.000 15.41000 91 GLY A O 1
ATOM 648 N N . ARG A 1 92 ? 20.84900 -34.40400 84.47100 1.000 12.72000 92 ARG A N 1
ATOM 649 C CA . ARG A 1 92 ? 20.66700 -33.62100 85.68400 1.000 12.58000 92 ARG A CA 1
ATOM 650 C C . ARG A 1 92 ? 19.26100 -33.02500 85.70100 1.000 11.26000 92 ARG A C 1
ATOM 651 O O . ARG A 1 92 ? 18.62600 -32.88400 84.65200 1.000 11.10000 92 ARG A O 1
ATOM 659 N N . PRO A 1 93 ? 18.74900 -32.66600 86.87900 1.000 12.21000 93 PRO A N 1
ATOM 660 C CA . PRO A 1 93 ? 17.39200 -32.10100 86.95200 1.000 11.75000 93 PRO A CA 1
ATOM 661 C C . PRO A 1 93 ? 17.24300 -30.83400 86.12000 1.000 11.16000 93 PRO A C 1
ATOM 662 O O . PRO A 1 93 ? 18.10700 -29.95200 86.11900 1.000 11.91000 93 PRO A O 1
ATOM 666 N N . GLY A 1 94 ? 16.11400 -30.74700 85.42500 1.000 11.36000 94 GLY A N 1
ATOM 667 C CA . GLY A 1 94 ? 15.73300 -29.54900 84.71500 1.000 11.48000 94 GLY A CA 1
ATOM 668 C C . GLY A 1 94 ? 14.94700 -28.59400 85.59500 1.000 11.42000 94 GLY A C 1
ATOM 669 O O . GLY A 1 94 ? 14.68100 -28.83900 86.77300 1.000 10.80000 94 GLY A O 1
ATOM 670 N N . PHE A 1 95 ? 14.57500 -27.46900 85.01100 1.000 10.49000 95 PHE A N 1
ATOM 671 C CA . PHE A 1 95 ? 13.85500 -26.39100 85.74200 1.000 11.34000 95 PHE A CA 1
ATOM 672 C C . PHE A 1 95 ? 12.51500 -26.86300 86.33300 1.000 11.05000 95 PHE A C 1
ATOM 673 O O . PHE A 1 95 ? 12.08300 -26.29200 87.30500 1.000 12.08000 95 PHE A O 1
ATOM 681 N N . GLN A 1 96 ? 11.87800 -27.85400 85.71800 1.000 11.21000 96 GLN A N 1
ATOM 682 C CA . GLN A 1 96 ? 10.61800 -28.38900 86.29100 1.000 10.22000 96 GLN A CA 1
ATOM 683 C C . GLN A 1 96 ? 10.86300 -28.86000 87.72800 1.000 11.63000 96 GLN A C 1
ATOM 684 O O . GLN A 1 96 ? 10.18900 -28.39500 88.62700 1.000 12.51000 96 GLN A O 1
ATOM 690 N N . THR A 1 97 ? 11.82900 -29.74000 87.91500 1.000 11.01000 97 THR A N 1
ATOM 691 C CA . THR A 1 97 ? 12.17000 -30.22400 89.27800 1.000 11.84000 97 THR A CA 1
ATOM 692 C C . THR A 1 97 ? 12.64700 -29.05800 90.15600 1.000 12.05000 97 THR A C 1
ATOM 693 O O . THR A 1 97 ? 12.16800 -28.93800 91.25800 1.000 12.27000 97 THR A O 1
ATOM 697 N N . LEU A 1 98 ? 13.55400 -28.24600 89.63600 1.000 11.37000 98 LEU A N 1
ATOM 698 C CA . LEU A 1 98 ? 14.13200 -27.16600 90.48200 1.000 11.37000 98 LEU A CA 1
ATOM 699 C C . LEU A 1 98 ? 13.01900 -26.21800 90.96500 1.000 12.63000 98 LEU A C 1
ATOM 700 O O . LEU A 1 98 ? 13.08800 -25.81100 92.10200 1.000 14.31000 98 LEU A O 1
ATOM 705 N N . PHE A 1 99 ? 12.05300 -25.88900 90.12500 1.000 11.16000 99 PHE A N 1
ATOM 706 C CA . PHE A 1 99 ? 11.01200 -24.90300 90.52700 1.000 12.55000 99 PHE A CA 1
ATOM 707 C C . PHE A 1 99 ? 9.89700 -25.53300 91.35500 1.000 13.12000 99 PHE A C 1
ATOM 708 O O . PHE A 1 99 ? 9.29300 -24.80500 92.12500 1.000 15.00000 99 PHE A O 1
ATOM 716 N N . VAL A 1 100 ? 9.63300 -26.81700 91.18700 1.000 12.29000 100 VAL A N 1
ATOM 717 C CA . VAL A 1 100 ? 8.67500 -27.49300 92.11100 1.000 12.22000 100 VAL A CA 1
ATOM 718 C C . VAL A 1 100 ? 9.34200 -27.50100 93.49900 1.000 14.08000 100 VAL A C 1
ATOM 719 O O . VAL A 1 100 ? 8.67500 -27.21600 94.47300 1.000 14.97000 100 VAL A O 1
ATOM 723 N N . GLN A 1 101 ? 10.64000 -27.76100 93.54600 1.000 13.97000 101 GLN A N 1
ATOM 724 C CA . GLN A 1 101 ? 11.41000 -27.68500 94.82200 1.000 16.06000 101 GLN A CA 1
ATOM 725 C C . GLN A 1 101 ? 11.40400 -26.23300 95.35000 1.000 15.98000 101 GLN A C 1
ATOM 726 O O . GLN A 1 101 ? 11.42800 -26.07600 96.55800 1.000 22.44000 101 GLN A O 1
ATOM 732 N N . ASP A 1 102 ? 11.34700 -25.22600 94.48100 1.000 15.62000 102 ASP A N 1
ATOM 733 C CA . ASP A 1 102 ? 11.28300 -23.78600 94.85900 1.000 16.68000 102 ASP A CA 1
ATOM 734 C C . ASP A 1 102 ? 9.83100 -23.41800 95.18000 1.000 18.49000 102 ASP A C 1
ATOM 735 O O . ASP A 1 102 ? 9.54400 -22.22600 95.18900 1.000 19.50000 102 ASP A O 1
ATOM 740 N N . ARG A 1 103 ? 8.92600 -24.40000 95.24000 1.000 17.66000 103 ARG A N 1
ATOM 741 C CA . ARG A 1 103 ? 7.56000 -24.22100 95.73000 1.000 17.30000 103 ARG A CA 1
ATOM 742 C C . ARG A 1 103 ? 6.64000 -23.50200 94.74500 1.000 17.17000 103 ARG A C 1
ATOM 743 O O . ARG A 1 103 ? 5.65300 -22.88300 95.14900 1.000 18.48000 103 ARG A O 1
ATOM 751 N N . HIS A 1 104 ? 6.92800 -23.65300 93.46000 1.000 14.24000 104 HIS A N 1
ATOM 752 C CA . HIS A 1 104 ? 6.00800 -23.14000 92.43300 1.000 14.12000 104 HIS A CA 1
ATOM 753 C C . HIS A 1 104 ? 5.32300 -24.30400 91.71800 1.000 12.47000 104 HIS A C 1
ATOM 754 O O . HIS A 1 104 ? 5.97500 -25.33100 91.50300 1.000 13.27000 104 HIS A O 1
ATOM 761 N N . THR A 1 105 ? 4.05700 -24.12500 91.39500 1.000 12.46000 105 THR A N 1
ATOM 762 C CA . THR A 1 105 ? 3.38800 -25.07200 90.49000 1.000 13.00000 105 THR A CA 1
ATOM 763 C C . THR A 1 105 ? 4.05800 -24.83500 89.14700 1.000 12.09000 105 THR A C 1
ATOM 764 O O . THR A 1 105 ? 4.23900 -23.69700 88.76200 1.000 12.98000 105 THR A O 1
ATOM 768 N N A VAL A 1 106 ? 4.36500 -25.91300 88.43400 0.600 11.56000 106 VAL A N 1
ATOM 769 N N B VAL A 1 106 ? 4.37700 -25.91700 88.44000 0.400 11.56000 106 VAL A N 1
ATOM 770 C CA A VAL A 1 106 ? 5.09700 -25.78600 87.14900 0.600 12.58000 106 VAL A CA 1
ATOM 771 C CA B VAL A 1 106 ? 5.09300 -25.78300 87.14500 0.400 12.58000 106 VAL A CA 1
ATOM 772 C C A VAL A 1 106 ? 4.31500 -26.40700 86.00700 0.600 10.25000 106 VAL A C 1
ATOM 773 C C B VAL A 1 106 ? 4.32200 -26.41500 85.99800 0.400 10.25000 106 VAL A C 1
ATOM 774 O O A VAL A 1 106 ? 3.93100 -27.57700 86.12600 0.600 11.60000 106 VAL A O 1
ATOM 775 O O B VAL A 1 106 ? 3.85200 -27.55200 86.14700 0.400 11.60000 106 VAL A O 1
ATOM 782 N N . TYR A 1 107 ? 4.02500 -25.62300 84.97400 1.000 10.40000 107 TYR A N 1
ATOM 783 C CA . TYR A 1 107 ? 3.36300 -26.17100 83.78000 1.000 9.89000 107 TYR A CA 1
ATOM 784 C C . TYR A 1 107 ? 4.44100 -26.21800 82.69700 1.000 9.72000 107 TYR A C 1
ATOM 785 O O . TYR A 1 107 ? 5.24200 -25.30300 82.62500 1.000 11.23000 107 TYR A O 1
ATOM 794 N N . THR A 1 108 ? 4.50700 -27.30400 81.96200 1.000 10.72000 108 THR A N 1
ATOM 795 C CA . THR A 1 108 ? 5.37200 -27.42700 80.79900 1.000 11.56000 108 THR A CA 1
ATOM 796 C C . THR A 1 108 ? 4.49500 -27.82300 79.62400 1.000 12.60000 108 THR A C 1
ATOM 797 O O . THR A 1 108 ? 3.62900 -28.69400 79.76200 1.000 16.78000 108 THR A O 1
ATOM 801 N N . ILE A 1 109 ? 4.69000 -27.18800 78.47500 1.000 10.34000 109 ILE A N 1
ATOM 802 C CA . ILE A 1 109 ? 3.83400 -27.41700 77.31800 1.000 10.15000 109 ILE A CA 1
ATOM 803 C C . ILE A 1 109 ? 4.63200 -28.02600 76.17400 1.000 9.64000 109 ILE A C 1
ATOM 804 O O . ILE A 1 109 ? 5.85100 -27.85200 76.07500 1.000 10.17000 109 ILE A O 1
ATOM 809 N N . ASP A 1 110 ? 3.92700 -28.74000 75.29900 1.000 10.00000 110 ASP A N 1
ATOM 810 C CA . ASP A 1 110 ? 4.38900 -29.03400 73.94400 1.000 9.96000 110 ASP A CA 1
ATOM 811 C C . ASP A 1 110 ? 3.42000 -28.27600 73.04400 1.000 10.16000 110 ASP A C 1
ATOM 812 O O . ASP A 1 110 ? 2.23900 -28.63400 72.95800 1.000 9.42000 110 ASP A O 1
ATOM 817 N N . GLN A 1 111 ? 3.90300 -27.22500 72.39500 1.000 9.37000 111 GLN A N 1
ATOM 818 C CA . GLN A 1 111 ? 2.99900 -26.35100 71.66600 1.000 9.74000 111 GLN A CA 1
ATOM 819 C C . GLN A 1 111 ? 2.40700 -27.08700 70.46000 1.000 10.79000 111 GLN A C 1
ATOM 820 O O . GLN A 1 111 ? 2.92000 -28.12600 70.05100 1.000 10.24000 111 GLN A O 1
ATOM 826 N N . PRO A 1 112 ? 1.31900 -26.57900 69.88100 1.000 9.59000 112 PRO A N 1
ATOM 827 C CA . PRO A 1 112 ? 0.80300 -27.19800 68.64900 1.000 10.56000 112 PRO A CA 1
ATOM 828 C C . PRO A 1 112 ? 1.91900 -27.36600 67.62500 1.000 10.22000 112 PRO A C 1
ATOM 829 O O . PRO A 1 112 ? 2.72500 -26.45600 67.40900 1.000 11.01000 112 PRO A O 1
ATOM 833 N N . GLY A 1 113 ? 1.99300 -28.55800 67.02600 1.000 11.00000 113 GLY A N 1
ATOM 834 C CA . GLY A 1 113 ? 2.99500 -28.86700 66.02800 1.000 11.64000 113 GLY A CA 1
ATOM 835 C C . GLY A 1 113 ? 4.27400 -29.47300 66.55000 1.000 11.97000 113 GLY A C 1
ATOM 836 O O . GLY A 1 113 ? 5.14500 -29.81600 65.74200 1.000 13.25000 113 GLY A O 1
ATOM 837 N N . ARG A 1 114 ? 4.43000 -29.59300 67.86600 1.000 11.17000 114 ARG A N 1
ATOM 838 C CA . ARG A 1 114 ? 5.66500 -30.08100 68.46800 1.000 10.92000 114 ARG A CA 1
ATOM 839 C C . ARG A 1 114 ? 5.36200 -31.13000 69.52500 1.000 9.19000 114 ARG A C 1
ATOM 840 O O . ARG A 1 114 ? 4.44100 -30.97000 70.32800 1.000 10.10000 114 ARG A O 1
ATOM 848 N N . GLY A 1 115 ? 6.14700 -32.19800 69.53000 1.000 9.68000 115 GLY A N 1
ATOM 849 C CA . GLY A 1 115 ? 6.03100 -33.19100 70.58800 1.000 10.66000 115 GLY A CA 1
ATOM 850 C C . GLY A 1 115 ? 4.62900 -33.75200 70.68000 1.000 9.19000 115 GLY A C 1
ATOM 851 O O . GLY A 1 115 ? 4.04700 -34.22000 69.69300 1.000 10.64000 115 GLY A O 1
ATOM 852 N N . ARG A 1 116 ? 4.07600 -33.72900 71.89200 1.000 9.40000 116 ARG A N 1
ATOM 853 C CA . ARG A 1 116 ? 2.73400 -34.24200 72.12700 1.000 9.54000 116 ARG A CA 1
ATOM 854 C C . ARG A 1 116 ? 1.63800 -33.30900 71.63100 1.000 10.15000 116 ARG A C 1
ATOM 855 O O . ARG A 1 116 ? 0.46700 -33.69600 71.65200 1.000 10.75000 116 ARG A O 1
ATOM 863 N N . GLY A 1 117 ? 1.97800 -32.10300 71.19300 1.000 9.44000 117 GLY A N 1
ATOM 864 C CA . GLY A 1 117 ? 1.01300 -31.26600 70.50200 1.000 10.40000 117 GLY A CA 1
ATOM 865 C C . GLY A 1 117 ? 0.63100 -31.89600 69.17500 1.000 11.78000 117 GLY A C 1
ATOM 866 O O . GLY A 1 117 ? 1.27100 -32.82900 68.69100 1.000 13.04000 117 GLY A O 1
ATOM 867 N N . ASN A 1 118 ? -0.44500 -31.40900 68.56700 1.000 10.72000 118 ASN A N 1
ATOM 868 C CA . ASN A 1 118 ? -0.92500 -32.04300 67.34700 1.000 10.90000 118 ASN A CA 1
ATOM 869 C C . ASN A 1 118 ? -0.08300 -31.65400 66.14000 1.000 11.27000 118 ASN A C 1
ATOM 870 O O . ASN A 1 118 ? 0.33300 -30.49900 65.99100 1.000 12.17000 118 ASN A O 1
ATOM 875 N N A ILE A 1 119 ? 0.17100 -32.63300 65.28000 0.640 11.86000 119 ILE A N 1
ATOM 876 N N B ILE A 1 119 ? 0.17000 -32.62900 65.27300 0.360 11.88000 119 ILE A N 1
ATOM 877 C CA A ILE A 1 119 ? 0.72300 -32.39600 63.95300 0.640 13.41000 119 ILE A CA 1
ATOM 878 C CA B ILE A 1 119 ? 0.73000 -32.39200 63.94800 0.360 13.42000 119 ILE A CA 1
ATOM 879 C C A ILE A 1 119 ? -0.40400 -32.62600 62.95000 0.640 12.53000 119 ILE A C 1
ATOM 880 C C B ILE A 1 119 ? -0.39000 -32.62600 62.93600 0.360 12.57000 119 ILE A C 1
ATOM 881 O O A ILE A 1 119 ? -0.85900 -33.76700 62.78500 0.640 13.68000 119 ILE A O 1
ATOM 882 O O B ILE A 1 119 ? -0.80600 -33.77600 62.73200 0.360 13.72000 119 ILE A O 1
ATOM 891 N N . PRO A 1 120 ? -0.92200 -31.58000 62.30600 1.000 13.33000 120 PRO A N 1
ATOM 892 C CA . PRO A 1 120 ? -2.15000 -31.73800 61.51200 1.000 13.79000 120 PRO A CA 1
ATOM 893 C C . PRO A 1 120 ? -1.94600 -32.37000 60.15200 1.000 14.38000 120 PRO A C 1
ATOM 894 O O . PRO A 1 120 ? -1.64800 -31.69000 59.16300 1.000 16.43000 120 PRO A O 1
ATOM 898 N N . THR A 1 121 ? -2.14900 -33.67700 60.09300 1.000 13.01000 121 THR A N 1
ATOM 899 C CA . THR A 1 121 ? -2.08100 -34.40200 58.83900 1.000 13.69000 121 THR A CA 1
ATOM 900 C C . THR A 1 121 ? -3.16100 -35.47500 58.82500 1.000 13.47000 121 THR A C 1
ATOM 901 O O . THR A 1 121 ? -3.75600 -35.80800 59.85700 1.000 14.70000 121 THR A O 1
ATOM 905 N N . PHE A 1 122 ? -3.42400 -36.00600 57.63300 1.000 13.42000 122 PHE A N 1
ATOM 906 C CA . PHE A 1 122 ? -4.66500 -36.73100 57.37800 1.000 13.08000 122 PHE A CA 1
ATOM 907 C C . PHE A 1 122 ? -4.37300 -37.95200 56.52100 1.000 14.96000 122 PHE A C 1
ATOM 908 O O . PHE A 1 122 ? -3.30400 -38.55900 56.65600 1.000 15.03000 122 PHE A O 1
ATOM 916 N N . ASN A 1 123 ? -5.31100 -38.35300 55.66400 1.000 15.12000 123 ASN A N 1
ATOM 917 C CA . ASN A 1 123 ? -5.06100 -39.41500 54.69400 1.000 15.83000 123 ASN A CA 1
ATOM 918 C C . ASN A 1 123 ? -4.76800 -38.75800 53.35300 1.000 17.68000 123 ASN A C 1
ATOM 919 O O . ASN A 1 123 ? -5.67500 -38.26900 52.67300 1.000 21.57000 123 ASN A O 1
ATOM 924 N N . GLY A 1 124 ? -3.49000 -38.71700 52.99400 1.000 15.76000 124 GLY A N 1
ATOM 925 C CA . GLY A 1 124 ? -3.04300 -38.02900 51.81100 1.000 17.33000 124 GLY A CA 1
ATOM 926 C C . GLY A 1 124 ? -1.67700 -37.41900 52.04300 1.000 17.28000 124 GLY A C 1
ATOM 927 O O . GLY A 1 124 ? -1.06300 -37.61600 53.09800 1.000 16.84000 124 GLY A O 1
ATOM 928 N N . PRO A 1 125 ? -1.17200 -36.67500 51.06200 1.000 16.97000 125 PRO A N 1
ATOM 929 C CA . PRO A 1 125 ? 0.13000 -36.01500 51.22900 1.000 16.28000 125 PRO A CA 1
ATOM 930 C C . PRO A 1 125 ? 0.14300 -35.18200 52.50300 1.000 16.99000 125 PRO A C 1
ATOM 931 O O . PRO A 1 125 ? -0.87100 -34.60000 52.88700 1.000 15.54000 125 PRO A O 1
ATOM 935 N N . PHE A 1 126 ? 1.30600 -35.14500 53.15800 1.000 14.93000 126 PHE A N 1
ATOM 936 C CA . PHE A 1 126 ? 1.43300 -34.53600 54.47800 1.000 13.42000 126 PHE A CA 1
ATOM 937 C C . PHE A 1 126 ? 0.77500 -33.16600 54.52800 1.000 14.27000 126 PHE A C 1
ATOM 938 O O . PHE A 1 126 ? 1.05600 -32.29500 53.70200 1.000 14.98000 126 PHE A O 1
ATOM 946 N N . GLY A 1 127 ? -0.10200 -32.98100 55.51600 1.000 13.88000 127 GLY A N 1
ATOM 947 C CA . GLY A 1 127 ? -0.73700 -31.70700 55.77200 1.000 14.74000 127 GLY A CA 1
ATOM 948 C C . GLY A 1 127 ? -1.94300 -31.38900 54.91700 1.000 15.29000 127 GLY A C 1
ATOM 949 O O . GLY A 1 127 ? -2.57000 -30.34800 55.13800 1.000 15.72000 127 GLY A O 1
ATOM 950 N N . GLN A 1 128 ? -2.29800 -32.24600 53.96600 1.000 15.55000 128 GLN A N 1
ATOM 951 C CA . GLN A 1 128 ? -3.34800 -31.94700 52.99900 1.000 16.35000 128 GLN A CA 1
ATOM 952 C C . GLN A 1 128 ? -4.61400 -32.71100 53.35000 1.000 16.11000 128 GLN A C 1
ATOM 953 O O . GLN A 1 128 ? -4.57700 -33.93300 53.52900 1.000 16.04000 128 GLN A O 1
ATOM 959 N N . LEU A 1 129 ? -5.72600 -31.98700 53.44200 1.000 16.47000 129 LEU A N 1
ATOM 960 C CA . LEU A 1 129 ? -7.04500 -32.58000 53.64800 1.000 16.19000 129 LEU A CA 1
ATOM 961 C C . LEU A 1 129 ? -7.82000 -32.34100 52.35700 1.000 18.65000 129 LEU A C 1
ATOM 962 O O . LEU A 1 129 ? -8.33300 -31.24100 52.12700 1.000 19.32000 129 LEU A O 1
ATOM 967 N N . GLU A 1 130 ? -7.87800 -33.36900 51.51200 1.000 20.38000 130 GLU A N 1
ATOM 968 C CA . GLU A 1 130 ? -8.41400 -33.23600 50.16200 1.000 24.00000 130 GLU A CA 1
ATOM 969 C C . GLU A 1 130 ? -7.74000 -32.06500 49.45400 1.000 22.47000 130 GLU A C 1
ATOM 970 O O . GLU A 1 130 ? -6.51100 -32.03400 49.33800 1.000 24.79000 130 GLU A O 1
ATOM 976 N N . GLU A 1 131 ? -8.52500 -31.08000 49.01700 1.000 23.07000 131 GLU A N 1
ATOM 977 C CA . GLU A 1 131 ? -8.00200 -29.93900 48.27400 1.000 26.51000 131 GLU A CA 1
ATOM 978 C C . GLU A 1 131 ? -7.38300 -28.85900 49.15700 1.000 27.55000 131 GLU A C 1
ATOM 979 O O . GLU A 1 131 ? -6.77800 -27.92500 48.62100 1.000 30.31000 131 GLU A O 1
ATOM 985 N N . GLU A 1 132 ? -7.51200 -28.95200 50.48000 1.000 22.79000 132 GLU A N 1
ATOM 986 C CA . GLU A 1 132 ? -7.09100 -27.89100 51.38700 1.000 22.72000 132 GLU A CA 1
ATOM 987 C C . GLU A 1 132 ? -5.72400 -28.20600 51.98200 1.000 20.09000 132 GLU A C 1
ATOM 988 O O . GLU A 1 132 ? -5.49500 -29.31200 52.48400 1.000 20.29000 132 GLU A O 1
ATOM 994 N N . SER A 1 133 ? -4.82500 -27.23100 51.93900 1.000 19.64000 133 SER A N 1
ATOM 995 C CA . SER A 1 133 ? -3.52100 -27.35300 52.58000 1.000 18.64000 133 SER A CA 1
ATOM 996 C C . SER A 1 133 ? -3.63800 -26.80500 53.99900 1.000 20.15000 133 SER A C 1
ATOM 997 O O . SER A 1 133 ? -3.73600 -25.59000 54.19600 1.000 22.76000 133 SER A O 1
ATOM 1000 N N . ILE A 1 134 ? -3.64100 -27.69900 54.98600 1.000 16.91000 134 ILE A N 1
ATOM 1001 C CA . ILE A 1 134 ? -3.68400 -27.26500 56.37900 1.000 16.42000 134 ILE A CA 1
ATOM 1002 C C . ILE A 1 134 ? -2.29600 -26.85000 56.85000 1.000 14.93000 134 ILE A C 1
ATOM 1003 O O . ILE A 1 134 ? -2.12600 -25.80400 57.48600 1.000 17.03000 134 ILE A O 1
ATOM 1008 N N . VAL A 1 135 ? -1.28600 -27.67000 56.54800 1.000 14.67000 135 VAL A N 1
ATOM 1009 C CA . VAL A 1 135 ? 0.11400 -27.28100 56.66200 1.000 16.04000 135 VAL A CA 1
ATOM 1010 C C . VAL A 1 135 ? 0.83900 -27.74600 55.40500 1.000 14.90000 135 VAL A C 1
ATOM 1011 O O . VAL A 1 135 ? 0.34800 -28.59000 54.65500 1.000 16.27000 135 VAL A O 1
ATOM 1015 N N . ASN A 1 136 ? 2.02100 -27.17700 55.17600 1.000 14.60000 136 ASN A N 1
ATOM 1016 C CA . ASN A 1 136 ? 2.75500 -27.44600 53.94500 1.000 15.07000 136 ASN A CA 1
ATOM 1017 C C . ASN A 1 136 ? 3.30600 -28.86800 53.92100 1.000 14.99000 136 ASN A C 1
ATOM 1018 O O . ASN A 1 136 ? 3.77800 -29.39400 54.93400 1.000 15.33000 136 ASN A O 1
ATOM 1023 N N . THR A 1 137 ? 3.25500 -29.49100 52.74000 1.000 15.42000 137 THR A N 1
ATOM 1024 C CA . THR A 1 137 ? 3.87400 -30.79900 52.55000 1.000 16.79000 137 THR A CA 1
ATOM 1025 C C . THR A 1 137 ? 5.39500 -30.72100 52.61800 1.000 16.02000 137 THR A C 1
ATOM 1026 O O . THR A 1 137 ? 6.04100 -31.65700 53.10300 1.000 16.27000 137 THR A O 1
ATOM 1030 N N . VAL A 1 138 ? 5.97800 -29.62800 52.13700 1.000 16.62000 138 VAL A N 1
ATOM 1031 C CA . VAL A 1 138 ? 7.42500 -29.43500 52.19500 1.000 18.09000 138 VAL A CA 1
ATOM 1032 C C . VAL A 1 138 ? 7.78800 -28.92900 53.58400 1.000 15.17000 138 VAL A C 1
ATOM 1033 O O . VAL A 1 138 ? 7.26100 -27.91100 54.04100 1.000 16.65000 138 VAL A O 1
ATOM 1037 N N . THR A 1 139 ? 8.68100 -29.64900 54.26000 1.000 14.63000 139 THR A N 1
ATOM 1038 C CA . THR A 1 139 ? 9.12100 -29.28800 55.59800 1.000 15.13000 139 THR A CA 1
ATOM 1039 C C . THR A 1 139 ? 10.49500 -28.62500 55.55800 1.000 15.11000 139 THR A C 1
ATOM 1040 O O . THR A 1 139 ? 11.20800 -28.66400 54.54800 1.000 15.85000 139 THR A O 1
ATOM 1044 N N . GLY A 1 140 ? 10.84000 -27.98300 56.67200 1.000 13.93000 140 GLY A N 1
ATOM 1045 C CA . GLY A 1 140 ? 12.20000 -27.56500 56.92200 1.000 15.51000 140 GLY A CA 1
ATOM 1046 C C . GLY A 1 140 ? 12.63600 -28.06900 58.28400 1.000 14.98000 140 GLY A C 1
ATOM 1047 O O . GLY A 1 140 ? 11.81300 -28.32400 59.16200 1.000 16.18000 140 GLY A O 1
ATOM 1048 N N . ASN A 1 141 ? 13.95100 -28.22200 58.44800 1.000 15.20000 141 ASN A N 1
ATOM 1049 C CA . ASN A 1 141 ? 14.48800 -28.74400 59.70200 1.000 14.99000 141 ASN A CA 1
ATOM 1050 C C . ASN A 1 141 ? 15.98800 -28.48800 59.77700 1.000 14.19000 141 ASN A C 1
ATOM 1051 O O . ASN A 1 141 ? 16.70800 -28.72200 58.80300 1.000 15.57000 141 ASN A O 1
ATOM 1056 N N . SER A 1 142 ? 16.47000 -27.99500 60.91400 1.000 15.67000 142 SER A N 1
ATOM 1057 C CA . SER A 1 142 ? 17.89800 -27.77300 61.08100 1.000 15.65000 142 SER A CA 1
ATOM 1058 C C . SER A 1 142 ? 18.65000 -29.09600 61.10700 1.000 14.84000 142 SER A C 1
ATOM 1059 O O . SER A 1 142 ? 18.12100 -30.12900 61.51400 1.000 15.34000 142 SER A O 1
ATOM 1062 N N . SER A 1 143 ? 19.89700 -29.05600 60.66100 1.000 15.26000 143 SER A N 1
ATOM 1063 C CA . SER A 1 143 ? 20.80000 -30.16900 60.87200 1.000 14.98000 143 SER A CA 1
ATOM 1064 C C . SER A 1 143 ? 21.46500 -30.04500 62.24100 1.000 13.46000 143 SER A C 1
ATOM 1065 O O . SER A 1 143 ? 21.37200 -29.01600 62.91800 1.000 13.57000 143 SER A O 1
ATOM 1068 N N . LYS A 1 144 ? 22.17300 -31.11100 62.62900 1.000 14.30000 144 LYS A N 1
ATOM 1069 C CA . LYS A 1 144 ? 23.04100 -31.04800 63.80100 1.000 12.84000 144 LYS A CA 1
ATOM 1070 C C . LYS A 1 144 ? 24.00700 -29.87300 63.69200 1.000 12.92000 144 LYS A C 1
ATOM 1071 O O . LYS A 1 144 ? 24.21800 -29.12800 64.66000 1.000 13.73000 144 LYS A O 1
ATOM 1077 N N . GLU A 1 145 ? 24.59700 -29.69700 62.50700 1.000 12.50000 145 GLU A N 1
ATOM 1078 C CA . GLU A 1 145 ? 25.58900 -28.65400 62.28800 1.000 12.67000 145 GLU A CA 1
ATOM 1079 C C . GLU A 1 145 ? 24.97300 -27.27600 62.46300 1.000 12.18000 145 GLU A C 1
ATOM 1080 O O . GLU A 1 145 ? 25.56700 -26.39300 63.09500 1.000 13.03000 145 GLU A O 1
ATOM 1086 N N . GLY A 1 146 ? 23.78000 -27.07400 61.89900 1.000 13.27000 146 GLY A N 1
ATOM 1087 C CA . GLY A 1 146 ? 23.11100 -25.79600 62.05200 1.000 13.17000 146 GLY A CA 1
ATOM 1088 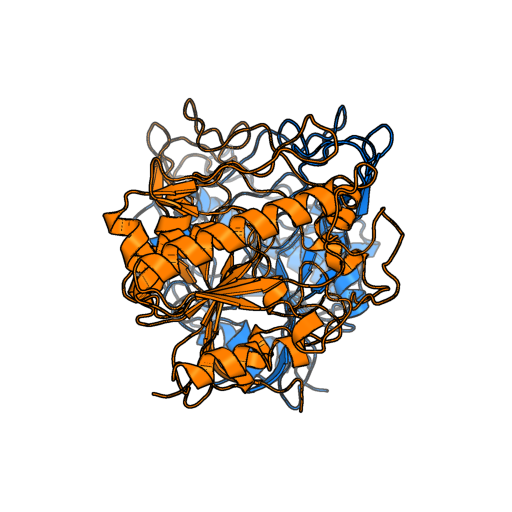C C . GLY A 1 146 ? 22.75000 -25.50300 63.49500 1.000 13.05000 146 GLY A C 1
ATOM 1089 O O . GLY A 1 146 ? 22.86300 -24.36600 63.95300 1.000 13.21000 146 GLY A O 1
ATOM 1090 N N . ALA A 1 147 ? 22.32300 -26.53000 64.23200 1.000 12.03000 147 ALA A N 1
ATOM 1091 C CA . ALA A 1 147 ? 21.96700 -26.33800 65.63300 1.000 11.24000 147 ALA A CA 1
ATOM 1092 C C . ALA A 1 147 ? 23.20300 -26.07900 66.48200 1.000 11.47000 147 ALA A C 1
ATOM 1093 O O . ALA A 1 147 ? 23.15500 -25.28600 67.42400 1.000 11.79000 147 ALA A O 1
ATOM 1095 N N . TRP A 1 148 ? 24.31600 -26.75300 66.16800 1.000 11.15000 148 TRP A N 1
ATOM 1096 C CA . TRP A 1 148 ? 25.55500 -26.53300 66.91100 1.000 10.95000 148 TRP A CA 1
ATOM 1097 C C . TRP A 1 148 ? 25.92900 -25.05500 66.92900 1.000 11.00000 148 TRP A C 1
ATOM 1098 O O . TRP A 1 148 ? 26.26000 -24.49200 67.98200 1.000 11.34000 148 TRP A O 1
ATOM 1109 N N . VAL A 1 149 ? 25.87900 -24.41200 65.76200 1.000 10.97000 149 VAL A N 1
ATOM 1110 C CA . VAL A 1 149 ? 26.30800 -23.01700 65.67700 1.000 10.74000 149 VAL A CA 1
ATOM 1111 C C . VAL A 1 149 ? 25.21800 -22.07300 66.16500 1.000 11.45000 149 VAL A C 1
ATOM 1112 O O . VAL A 1 149 ? 25.51400 -21.06500 66.80700 1.000 12.13000 149 VAL A O 1
ATOM 1116 N N . ARG A 1 150 ? 23.94700 -22.38900 65.88600 1.000 11.61000 150 ARG A N 1
ATOM 1117 C CA . ARG A 1 150 ? 22.83600 -21.62700 66.45300 1.000 11.25000 150 ARG A CA 1
ATOM 1118 C C . ARG A 1 150 ? 22.92800 -21.57500 67.97100 1.000 10.70000 150 ARG A C 1
ATOM 1119 O O . ARG A 1 150 ? 22.68900 -20.53000 68.58800 1.000 11.52000 150 ARG A O 1
ATOM 1127 N N . ASP A 1 151 ? 23.29700 -22.69400 68.59200 1.000 10.81000 151 ASP A N 1
ATOM 1128 C CA . ASP A 1 151 ? 23.27100 -22.78700 70.04200 1.000 11.05000 151 ASP A CA 1
ATOM 1129 C C . ASP A 1 151 ? 24.56100 -22.30800 70.68300 1.000 10.41000 151 ASP A C 1
ATOM 1130 O O . ASP A 1 151 ? 24.64700 -22.23800 71.91500 1.000 11.45000 151 ASP A O 1
ATOM 1135 N N . ARG A 1 152 ? 25.56200 -21.97900 69.86700 1.000 11.37000 152 ARG A N 1
ATOM 1136 C CA . ARG A 1 152 ? 26.83000 -21.42200 70.34100 1.000 12.20000 152 ARG A CA 1
ATOM 1137 C C . ARG A 1 152 ? 27.57500 -22.38000 71.27100 1.000 11.43000 152 ARG A C 1
ATOM 1138 O O . ARG A 1 152 ? 28.21100 -21.96400 72.24200 1.000 13.05000 152 ARG A O 1
ATOM 1146 N N . LEU A 1 153 ? 27.49900 -23.68500 70.97200 1.000 11.30000 153 LEU A N 1
ATOM 1147 C CA . LEU A 1 153 ? 28.41600 -24.62100 71.61300 1.000 11.96000 153 LEU A CA 1
ATOM 1148 C C . LEU A 1 153 ? 29.84400 -24.23300 71.28600 1.000 11.95000 153 LEU A C 1
ATOM 1149 O O . LEU A 1 153 ? 30.73200 -24.28600 72.14600 1.000 11.91000 153 LEU A O 1
ATOM 1154 N N . GLY A 1 154 ? 30.05700 -23.79800 70.05000 1.000 11.66000 154 GLY A N 1
ATOM 1155 C CA . GLY A 1 154 ? 31.32300 -23.31100 69.57300 1.000 11.99000 154 GLY A CA 1
ATOM 1156 C C . GLY A 1 154 ? 31.09800 -22.64400 68.23600 1.000 13.86000 154 GLY A C 1
ATOM 1157 O O . GLY A 1 154 ? 29.96400 -22.53900 67.75900 1.000 13.45000 154 GLY A O 1
ATOM 1158 N N . PRO A 1 155 ? 32.18000 -22.19600 67.59400 1.000 13.21000 155 PRO A N 1
ATOM 1159 C CA . PRO A 1 155 ? 32.03900 -21.44300 66.33600 1.000 13.53000 155 PRO A CA 1
ATOM 1160 C C . PRO A 1 155 ? 31.77900 -22.30800 65.11600 1.000 14.13000 155 PRO A C 1
ATOM 1161 O O . PRO A 1 155 ? 31.30900 -21.78300 64.09700 1.000 15.34000 155 PRO A O 1
ATOM 1165 N N . ALA A 1 156 ? 32.07000 -23.60100 65.17800 1.000 14.31000 156 ALA A N 1
ATOM 1166 C CA . ALA A 1 156 ? 31.85000 -24.51500 64.06700 1.000 13.47000 156 ALA A CA 1
ATOM 1167 C C . ALA A 1 156 ? 31.46200 -25.86700 64.64300 1.000 12.94000 156 ALA A C 1
ATOM 1168 O O . ALA A 1 156 ? 31.80500 -26.17400 65.79100 1.000 13.07000 156 ALA A O 1
ATOM 1170 N N . PRO A 1 157 ? 30.75500 -26.70400 63.87200 1.000 13.72000 157 PRO A N 1
ATOM 1171 C CA . PRO A 1 157 ? 30.341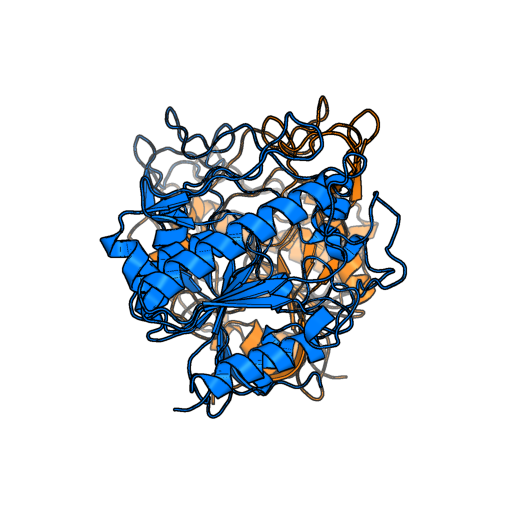00 -28.01700 64.38800 1.000 13.71000 157 PRO A CA 1
ATOM 1172 C C . PRO A 1 157 ? 31.52500 -28.82000 64.90000 1.000 15.00000 157 PRO A C 1
ATOM 1173 O O . PRO A 1 157 ? 32.59900 -28.83900 64.29500 1.000 14.14000 157 PRO A O 1
ATOM 1177 N N . GLY A 1 158 ? 31.32400 -29.48000 66.03600 1.000 14.10000 158 GLY A N 1
ATOM 1178 C CA . GLY A 1 158 ? 32.35300 -30.29000 66.64300 1.000 16.04000 158 GLY A CA 1
ATOM 1179 C C . GLY A 1 158 ? 33.36700 -29.53100 67.46800 1.000 15.38000 158 GLY A C 1
ATOM 1180 O O . GLY A 1 158 ? 34.21200 -30.16300 68.11400 1.000 17.81000 158 GLY A O 1
ATOM 1181 N N . GLN A 1 159 ? 33.33000 -28.20100 67.46400 1.000 13.54000 159 GLN A N 1
ATOM 1182 C CA . GLN A 1 159 ? 34.26900 -27.37900 68.21500 1.000 13.55000 159 GLN A CA 1
ATOM 1183 C C . GLN A 1 159 ? 33.54300 -26.68900 69.35800 1.000 12.89000 159 GLN A C 1
ATOM 1184 O O . GLN A 1 159 ? 32.44000 -26.16300 69.17400 1.000 14.09000 159 GLN A O 1
ATOM 1190 N N . PHE A 1 160 ? 34.16600 -26.66300 70.53100 1.000 11.77000 160 PHE A N 1
ATOM 1191 C CA . PHE A 1 160 ? 33.61100 -25.99000 71.69800 1.000 12.98000 160 PHE A CA 1
ATOM 1192 C C . PHE A 1 160 ? 34.40000 -24.73000 72.02300 1.000 12.09000 160 PHE A C 1
ATOM 1193 O O . PHE A 1 160 ? 35.62500 -24.69700 71.86800 1.000 14.28000 160 PHE A O 1
ATOM 1201 N N . PHE A 1 161 ? 33.69600 -23.70100 72.49000 1.000 11.69000 161 PHE A N 1
ATOM 1202 C CA . PHE A 1 161 ? 34.38100 -22.60400 73.16100 1.000 11.35000 161 PHE A CA 1
ATOM 1203 C C . PHE A 1 161 ? 35.04100 -23.14000 74.42500 1.000 12.50000 161 PHE A C 1
ATOM 1204 O O . PHE A 1 161 ? 34.50700 -24.03700 75.09200 1.000 12.61000 161 PHE A O 1
ATOM 1212 N N . GLU A 1 162 ? 36.22300 -22.59900 74.74700 1.000 13.14000 162 GLU A N 1
ATOM 1213 C CA . GLU A 1 162 ? 36.95600 -23.10400 75.90300 1.000 13.63000 162 GLU A CA 1
ATOM 1214 C C . GLU A 1 162 ? 36.14600 -22.98600 77.18400 1.000 12.33000 162 GLU A C 1
ATOM 1215 O O . GLU A 1 162 ? 36.24200 -23.84900 78.06200 1.000 14.37000 162 GLU A O 1
ATOM 1221 N N . ASN A 1 163 ? 35.34800 -21.92900 77.31200 1.000 11.56000 163 ASN A N 1
ATOM 1222 C CA . ASN A 1 163 ? 34.58300 -21.67300 78.52500 1.000 12.76000 163 ASN A CA 1
ATOM 1223 C C . ASN A 1 163 ? 33.22800 -22.37200 78.54200 1.000 12.39000 163 ASN A C 1
ATOM 1224 O O . ASN A 1 163 ? 32.44600 -22.13800 79.46500 1.000 12.94000 163 ASN A O 1
ATOM 1229 N N . SER A 1 164 ? 32.93500 -23.22900 77.56500 1.000 12.06000 164 SER A N 1
ATOM 1230 C CA . SER A 1 164 ? 31.56300 -23.70200 77.38300 1.000 12.71000 164 SER A CA 1
ATOM 1231 C C . SER A 1 164 ? 30.99700 -24.37800 78.62500 1.000 12.34000 164 SER A C 1
ATOM 1232 O O . SER A 1 164 ? 31.65900 -25.19500 79.27200 1.000 12.71000 164 SER A O 1
ATOM 1235 N N . GLN A 1 165 ? 29.73900 -24.06400 78.92200 1.000 11.82000 165 GLN A N 1
ATOM 1236 C CA . GLN A 1 165 ? 28.95900 -24.77400 79.92800 1.000 11.21000 165 GLN A CA 1
ATOM 1237 C C . GLN A 1 165 ? 28.18500 -25.95800 79.35900 1.000 11.48000 165 GLN A C 1
ATOM 1238 O O . GLN A 1 165 ? 27.40200 -26.57200 80.08700 1.000 11.45000 165 GLN A O 1
ATOM 1244 N N . PHE A 1 166 ? 28.37500 -26.29500 78.09200 1.000 10.48000 166 PHE A N 1
ATOM 1245 C CA . PHE A 1 166 ? 27.62700 -27.40800 77.52800 1.000 10.73000 166 PHE A CA 1
ATOM 1246 C C . PHE A 1 166 ? 28.04000 -28.71700 78.20200 1.000 11.57000 166 PHE A C 1
ATOM 1247 O O . PHE A 1 166 ? 29.22400 -28.92800 78.47800 1.000 11.42000 166 PHE A O 1
ATOM 1255 N N . PRO A 1 167 ? 27.09200 -29.64400 78.44500 1.000 11.08000 167 PRO A N 1
ATOM 1256 C CA . PRO A 1 167 ? 27.46100 -30.97000 78.97700 1.000 12.07000 167 PRO A CA 1
ATOM 1257 C C . PRO A 1 167 ? 28.10500 -31.86900 77.92600 1.000 11.63000 167 PRO A C 1
ATOM 1258 O O . PRO A 1 167 ? 27.45500 -32.73300 77.32400 1.000 12.09000 167 PRO A O 1
ATOM 1262 N N . ARG A 1 168 ? 29.40300 -31.67100 77.71900 1.000 13.04000 168 ARG A N 1
ATOM 1263 C CA . ARG A 1 168 ? 30.15000 -32.42800 76.72000 1.000 13.14000 168 ARG A CA 1
ATOM 1264 C C . ARG A 1 168 ? 30.03800 -33.93000 76.95100 1.000 12.53000 168 ARG A C 1
ATOM 1265 O O . ARG A 1 168 ? 29.93800 -34.40900 78.08500 1.000 12.81000 168 ARG A O 1
ATOM 1273 N N . GLY A 1 169 ? 30.08500 -34.66600 75.85200 1.000 12.74000 169 GLY A N 1
ATOM 1274 C CA . GLY A 1 169 ? 29.89600 -36.09700 75.87800 1.000 13.41000 169 GLY A CA 1
ATOM 1275 C C . GLY A 1 169 ? 28.46400 -36.52300 75.67600 1.000 11.65000 169 GLY A C 1
ATOM 1276 O O . GLY A 1 169 ? 28.21700 -37.70400 75.40900 1.000 12.89000 169 GLY A O 1
ATOM 1277 N N . TYR A 1 170 ? 27.52000 -35.58700 75.77400 1.000 11.16000 170 TYR A N 1
ATOM 1278 C CA . TYR A 1 170 ? 26.09400 -35.87200 75.65400 1.000 11.77000 170 TYR A CA 1
ATOM 1279 C C . TYR A 1 170 ? 25.50000 -35.17300 74.44000 1.000 11.78000 170 TYR A C 1
ATOM 1280 O O . TYR A 1 170 ? 24.30600 -34.86400 74.40400 1.000 11.64000 170 TYR A O 1
ATOM 1289 N N . GLU A 1 171 ? 26.33900 -34.95900 73.42400 1.000 11.04000 171 GLU A N 1
ATOM 1290 C CA . GLU A 1 171 ? 25.91200 -34.29900 72.19500 1.000 12.46000 171 GLU A CA 1
ATOM 1291 C C . GLU A 1 171 ? 24.77300 -35.05300 71.51800 1.000 11.85000 171 GLU A C 1
ATOM 1292 O O . GLU A 1 171 ? 23.78500 -34.44400 71.09100 1.000 12.08000 171 GLU A O 1
ATOM 1298 N N . ASP A 1 172 ? 24.90000 -36.37500 71.38300 1.000 11.52000 172 ASP A N 1
ATOM 1299 C CA . ASP A 1 172 ? 23.84500 -37.13700 70.72000 1.000 11.67000 172 ASP A CA 1
ATOM 1300 C C . ASP A 1 172 ? 22.52000 -36.96400 71.45100 1.000 12.45000 172 ASP A C 1
ATOM 1301 O O . ASP A 1 172 ? 21.48400 -36.68900 70.83200 1.000 11.57000 172 ASP A O 1
ATOM 1306 N N . ASN A 1 173 ? 22.54200 -37.10200 72.77600 1.000 11.08000 173 ASN A N 1
ATOM 1307 C CA . ASN A 1 173 ? 21.32400 -36.94800 73.56100 1.000 10.38000 173 ASN A CA 1
ATOM 1308 C C . ASN A 1 173 ? 20.69500 -35.58200 73.34200 1.000 9.82000 173 ASN A C 1
ATOM 1309 O O . ASN A 1 173 ? 19.47500 -35.46700 73.18800 1.000 10.82000 173 ASN A O 1
ATOM 1314 N N . TYR A 1 174 ? 21.52600 -34.53800 73.32100 1.000 10.29000 174 TYR A N 1
ATOM 1315 C CA . TYR A 1 174 ? 21.06400 -33.16900 73.13100 1.000 9.44000 174 TYR A CA 1
ATOM 1316 C C . TYR A 1 174 ? 20.41000 -32.98700 71.76800 1.000 11.04000 174 TYR A C 1
ATOM 1317 O O . TYR A 1 174 ? 19.26800 -32.52900 71.67300 1.000 11.14000 174 TYR A O 1
ATOM 1326 N N . PHE A 1 175 ? 21.11600 -33.33500 70.69200 1.000 10.16000 175 PHE A N 1
ATOM 1327 C CA . PHE A 1 175 ? 20.56300 -33.07900 69.37000 1.000 10.85000 175 PHE A CA 1
ATOM 1328 C C . PHE A 1 175 ? 19.33800 -33.94200 69.09400 1.000 10.66000 175 PHE A C 1
ATOM 1329 O O . PHE A 1 175 ? 18.47400 -33.54100 68.30700 1.000 11.35000 175 PHE A O 1
ATOM 1337 N N . LYS A 1 176 ? 19.22200 -35.09600 69.75800 1.000 10.00000 176 LYS A N 1
ATOM 1338 C CA . LYS A 1 176 ? 18.06400 -35.96400 69.56600 1.000 10.20000 176 LYS A CA 1
ATOM 1339 C C . LYS A 1 176 ? 16.76200 -35.32300 70.02200 1.000 10.29000 176 LYS A C 1
ATOM 1340 O O . LYS A 1 176 ? 15.69300 -35.78800 69.62000 1.000 10.58000 176 LYS A O 1
ATOM 1346 N N . GLU A 1 177 ? 16.81600 -34.28400 70.86200 1.000 10.29000 177 GLU A N 1
ATOM 1347 C CA . GLU A 1 177 ? 15.59400 -33.65200 71.35400 1.000 10.01000 177 GLU A CA 1
ATOM 1348 C C . GLU A 1 177 ? 14.96800 -32.69300 70.34700 1.000 11.04000 177 GLU A C 1
ATOM 1349 O O . GLU A 1 177 ? 13.85600 -32.20200 70.58600 1.000 12.10000 177 GLU A O 1
ATOM 1355 N N . MET A 1 178 ? 15.64600 -32.40100 69.24100 1.000 10.02000 178 MET A N 1
ATOM 1356 C CA . MET A 1 178 ? 15.24800 -31.36600 68.29700 1.000 10.09000 178 MET A CA 1
ATOM 1357 C C . MET A 1 178 ? 14.55900 -31.95600 67.07300 1.000 10.35000 178 MET A C 1
ATOM 1358 O O . MET A 1 178 ? 14.91500 -33.03800 66.60600 1.000 11.28000 178 MET A O 1
ATOM 1363 N N . GLY A 1 179 ? 13.60800 -31.21800 66.51600 1.000 10.60000 179 GLY A N 1
ATOM 1364 C CA . GLY A 1 179 ? 12.97600 -31.68300 65.29800 1.000 13.10000 179 GLY A CA 1
ATOM 1365 C C . GLY A 1 179 ? 12.26300 -30.58200 64.54500 1.000 11.13000 179 GLY A C 1
ATOM 1366 O O . GLY A 1 179 ? 12.38000 -29.40200 64.87500 1.000 12.26000 179 GLY A O 1
ATOM 1367 N N . PHE A 1 180 ? 11.50900 -30.99300 63.52600 1.000 11.80000 180 PHE A N 1
ATOM 1368 C CA . PHE A 1 180 ? 10.83900 -30.05000 62.63900 1.000 12.50000 180 PHE A CA 1
ATOM 1369 C C . PHE A 1 180 ? 9.55800 -29.51800 63.26600 1.000 12.07000 180 PHE A C 1
ATOM 1370 O O . PHE A 1 180 ? 9.00400 -30.09700 64.20300 1.000 11.74000 180 PHE A O 1
ATOM 1378 N N . SER A 1 181 ? 9.06400 -28.41600 62.70600 1.000 12.61000 181 SER A N 1
ATOM 1379 C CA . SER A 1 181 ? 7.72900 -27.93800 63.03600 1.000 13.59000 181 SER A CA 1
ATOM 1380 C C . SER A 1 181 ? 6.92900 -27.74900 61.75400 1.000 13.78000 181 SER A C 1
ATOM 1381 O O . SER A 1 181 ? 7.42000 -27.11100 60.80800 1.000 16.19000 181 SER A O 1
ATOM 1384 N N . PRO A 1 182 ? 5.70500 -28.26100 61.68500 1.000 14.06000 182 PRO A N 1
ATOM 1385 C CA . PRO A 1 182 ? 4.85300 -27.97500 60.52800 1.000 13.17000 182 PRO A CA 1
ATOM 1386 C C . PRO A 1 182 ? 4.43500 -26.51400 60.54000 1.000 13.60000 182 PRO A C 1
ATOM 1387 O O . PRO A 1 182 ? 4.55600 -25.80600 61.54100 1.000 14.96000 182 PRO A O 1
ATOM 1391 N N . SER A 1 183 ? 3.90500 -26.06500 59.40100 1.000 13.58000 183 SER A N 1
ATOM 1392 C CA . SER A 1 183 ? 3.62700 -24.64400 59.18600 1.000 14.61000 183 SER A CA 1
ATOM 1393 C C . SER A 1 183 ? 2.33100 -24.15200 59.82900 1.000 14.16000 183 SER A C 1
ATOM 1394 O O . SER A 1 183 ? 1.59000 -23.38900 59.20800 1.000 15.84000 183 SER A O 1
ATOM 1397 N N . ILE A 1 184 ? 2.04100 -24.54700 61.07200 1.000 13.09000 184 ILE A N 1
ATOM 1398 C CA . ILE A 1 184 ? 0.90500 -23.98900 61.79800 1.000 13.07000 184 ILE A CA 1
ATOM 1399 C C . ILE A 1 184 ? 1.13400 -22.49900 61.97700 1.000 15.29000 184 ILE A C 1
ATOM 1400 O O . ILE A 1 184 ? 2.24900 -22.05500 62.27600 1.000 17.64000 184 ILE A O 1
ATOM 1405 N N . SER A 1 185 ? 0.08300 -21.70900 61.79100 1.000 15.51000 185 SER A N 1
ATOM 1406 C CA . SER A 1 185 ? 0.24200 -20.27000 61.94400 1.000 16.72000 185 SER A CA 1
ATOM 1407 C C . SER A 1 185 ? 0.60600 -19.91300 63.38200 1.000 17.74000 185 SER A C 1
ATOM 1408 O O . SER A 1 185 ? 0.13600 -20.53800 64.34100 1.000 15.44000 185 SER A O 1
ATOM 1411 N N . SER A 1 186 ? 1.45200 -18.89300 63.53000 1.000 14.87000 186 SER A N 1
ATOM 1412 C CA . SER A 1 186 ? 1.76900 -18.39500 64.86300 1.000 14.77000 186 SER A CA 1
ATOM 1413 C C . SER A 1 186 ? 0.51600 -17.94500 65.60600 1.000 14.45000 186 SER A C 1
ATOM 1414 O O . SER A 1 186 ? 0.45300 -18.06600 66.83600 1.000 13.73000 186 SER A O 1
ATOM 1417 N N . ASP A 1 187 ? -0.48200 -17.41400 64.88600 1.000 14.64000 187 ASP A N 1
ATOM 1418 C CA . ASP A 1 187 ? -1.73100 -17.01400 65.52400 1.000 14.96000 187 ASP A CA 1
ATOM 1419 C C . ASP A 1 187 ? -2.35900 -18.17300 66.28300 1.000 13.06000 187 ASP A C 1
ATOM 1420 O O . ASP A 1 187 ? -2.87100 -17.99200 67.39300 1.000 13.43000 187 ASP A O 1
ATOM 1425 N N . GLU A 1 188 ? -2.36000 -19.36600 65.68500 1.000 14.11000 188 GLU A N 1
ATOM 1426 C CA . GLU A 1 188 ? -2.98700 -20.50800 66.33800 1.000 13.72000 188 GLU A CA 1
ATOM 1427 C C . GLU A 1 188 ? -2.16200 -21.02000 67.50700 1.000 13.40000 188 GLU A C 1
ATOM 1428 O O . GLU A 1 188 ? -2.72000 -21.56300 68.46600 1.000 13.02000 188 GLU A O 1
ATOM 1434 N N . ILE A 1 189 ? -0.84200 -20.85600 67.45300 1.000 11.89000 189 ILE A N 1
ATOM 1435 C CA . ILE A 1 189 ? -0.01600 -21.21600 68.60100 1.000 12.39000 189 ILE A CA 1
ATOM 1436 C C . ILE A 1 189 ? -0.29200 -20.26600 69.75700 1.000 11.87000 189 ILE A C 1
ATOM 1437 O O . ILE A 1 189 ? -0.52400 -20.68900 70.89700 1.000 12.58000 189 ILE A O 1
ATOM 1442 N N . VAL A 1 190 ? -0.29800 -18.95800 69.47300 1.000 11.50000 190 VAL A N 1
ATOM 1443 C CA . VAL A 1 190 ? -0.62200 -17.97100 70.49700 1.000 11.67000 190 VAL A CA 1
ATOM 1444 C C . VAL A 1 190 ? -2.01200 -18.22800 71.06800 1.000 12.01000 190 VAL A C 1
ATOM 1445 O O . VAL A 1 190 ? -2.21700 -18.15000 72.28200 1.000 12.60000 190 VAL A O 1
ATOM 1449 N N . ASP A 1 191 ? -2.97700 -18.56100 70.20600 1.000 11.83000 191 ASP A N 1
ATOM 1450 C CA . ASP A 1 191 ? -4.34100 -18.80800 70.67300 1.000 12.54000 191 ASP A CA 1
ATOM 1451 C C . ASP A 1 191 ? -4.38900 -19.93100 71.71000 1.000 12.03000 191 ASP A C 1
ATOM 1452 O O . ASP A 1 191 ? -5.08100 -19.81600 72.72800 1.000 12.17000 191 ASP A O 1
ATOM 1457 N N . ALA A 1 192 ? -3.65100 -21.02300 71.47500 1.000 11.33000 192 ALA A N 1
ATOM 1458 C CA . ALA A 1 192 ? -3.66200 -22.14300 72.41700 1.000 11.71000 192 ALA A CA 1
ATOM 1459 C C . ALA A 1 192 ? -3.12000 -21.71900 73.77600 1.000 10.17000 192 ALA A C 1
ATOM 1460 O O . ALA A 1 192 ? -3.67800 -22.07600 74.81900 1.000 11.31000 192 ALA A O 1
ATOM 1462 N N . VAL A 1 193 ? -2.05000 -20.92400 73.78400 1.000 10.03000 193 VAL A N 1
ATOM 1463 C CA . VAL A 1 193 ? -1.45300 -20.53000 75.05100 1.000 11.28000 193 VAL A CA 1
ATOM 1464 C C . VAL A 1 193 ? -2.31300 -19.49000 75.76700 1.000 11.32000 193 VAL A C 1
ATOM 1465 O O . VAL A 1 193 ? -2.42900 -19.51500 76.99500 1.000 11.68000 193 VAL A O 1
ATOM 1469 N N . VAL A 1 194 ? -2.94800 -18.58000 75.02200 1.000 11.12000 194 VAL A N 1
ATOM 1470 C CA . VAL A 1 194 ? -3.92100 -17.67900 75.64600 1.000 11.60000 194 VAL A CA 1
ATOM 1471 C C . VAL A 1 194 ? -5.01200 -18.48300 76.35600 1.000 11.88000 194 VAL A C 1
ATOM 1472 O O . VAL A 1 194 ? -5.37700 -18.19700 77.50500 1.000 11.74000 194 VAL A O 1
ATOM 1476 N N . LYS A 1 195 ? -5.53100 -19.52200 75.69600 1.000 11.29000 195 LYS A N 1
ATOM 1477 C CA . LYS A 1 195 ? -6.54900 -20.36400 76.32200 1.000 10.61000 195 LYS A CA 1
ATOM 1478 C C . LYS A 1 195 ? -6.01300 -21.05200 77.57800 1.000 11.40000 195 LYS A C 1
ATOM 1479 O O . LYS A 1 195 ? -6.72100 -21.16200 78.58700 1.000 12.74000 195 LYS A O 1
ATOM 1485 N N . LEU A 1 196 ? -4.75000 -21.49600 77.55300 1.000 11.10000 196 LEU A N 1
ATOM 1486 C CA . LEU A 1 196 ? -4.16900 -22.08300 78.75600 1.000 11.35000 196 LEU A CA 1
ATOM 1487 C C . LEU A 1 196 ? -4.06600 -21.05900 79.87600 1.000 11.73000 196 LEU A C 1
ATOM 1488 O O . LEU A 1 196 ? -4.38500 -21.36200 81.03100 1.000 11.31000 196 LEU A O 1
ATOM 1493 N N . VAL A 1 197 ? -3.60400 -19.84500 79.55700 1.000 11.82000 197 VAL A N 1
ATOM 1494 C CA . VAL A 1 197 ? -3.46200 -18.81300 80.57900 1.000 12.59000 197 VAL A CA 1
ATOM 1495 C C . VAL A 1 197 ? -4.81700 -18.45100 81.18000 1.000 12.98000 197 VAL A C 1
ATOM 1496 O O . VAL A 1 197 ? -4.93200 -18.21500 82.38800 1.000 13.51000 197 VAL A O 1
ATOM 1500 N N . THR A 1 198 ? -5.86400 -18.42800 80.35500 1.000 12.40000 198 THR A N 1
ATOM 1501 C CA . THR A 1 198 ? -7.20900 -18.21000 80.88500 1.000 14.67000 198 THR A CA 1
ATOM 1502 C C . THR A 1 198 ? -7.59000 -19.31700 81.85600 1.000 15.84000 198 THR A C 1
ATOM 1503 O O . THR A 1 198 ? -8.21700 -19.06800 82.89600 1.000 16.42000 198 THR A O 1
ATOM 1507 N N . HIS A 1 199 ? -7.20400 -20.55000 81.53700 1.000 13.00000 199 HIS A N 1
ATOM 1508 C CA . HIS A 1 199 ? -7.52900 -21.68200 82.39500 1.000 15.62000 199 HIS A CA 1
ATOM 1509 C C . HIS A 1 199 ? -6.75000 -21.63400 83.70800 1.000 15.67000 199 HIS A C 1
ATOM 1510 O O . HIS A 1 199 ? -7.30300 -21.92400 84.77600 1.000 18.06000 199 HIS A O 1
ATOM 1517 N N . ILE A 1 200 ? -5.46800 -21.25900 83.65100 1.000 13.36000 200 ILE A N 1
ATOM 1518 C CA . ILE A 1 200 ? -4.60200 -21.31700 84.82900 1.000 14.86000 200 ILE A CA 1
ATOM 1519 C C . ILE A 1 200 ? -4.92200 -20.18900 85.80100 1.000 16.58000 200 ILE A C 1
ATOM 1520 O O . ILE A 1 200 ? -4.90800 -20.37800 87.02300 1.000 19.85000 200 ILE A O 1
ATOM 1525 N N . GLY A 1 201 ? -5.16800 -18.99600 85.28200 1.000 14.00000 201 GLY A N 1
ATOM 1526 C CA . GLY A 1 201 ? -5.17700 -17.80500 86.10000 1.000 14.75000 201 GLY A CA 1
ATOM 1527 C C . GLY A 1 201 ? -3.83800 -17.09100 86.05000 1.000 14.12000 201 GLY A C 1
ATOM 1528 O O . GLY A 1 201 ? -2.98400 -17.38800 85.20400 1.000 14.48000 201 GLY A O 1
ATOM 1529 N N . PRO A 1 202 ? -3.62700 -16.13700 86.95800 1.000 13.82000 202 PRO A N 1
ATOM 1530 C CA . PRO A 1 202 ? -2.35800 -15.39600 86.98700 1.000 15.22000 202 PRO A CA 1
ATOM 1531 C C . PRO A 1 202 ? -1.15000 -16.32600 87.00600 1.000 13.17000 202 PRO A C 1
ATOM 1532 O O . PRO A 1 202 ? -1.10400 -17.30500 87.75200 1.000 14.60000 202 PRO A O 1
ATOM 1536 N N . CYS A 1 203 ? -0.16000 -16.00900 86.17500 1.000 12.37000 203 CYS A N 1
ATOM 1537 C CA . CYS A 1 203 ? 0.97700 -16.90000 85.98100 1.000 11.99000 203 CYS A CA 1
ATOM 1538 C C . CYS A 1 203 ? 2.14200 -16.10400 85.41500 1.000 11.81000 203 CYS A C 1
ATOM 1539 O O . CYS A 1 203 ? 2.01400 -14.92200 85.08600 1.000 12.26000 203 CYS A O 1
ATOM 1542 N N . VAL A 1 204 ? 3.28600 -16.77000 85.30800 1.000 11.11000 204 VAL A N 1
ATOM 1543 C CA . VAL A 1 204 ? 4.49500 -16.19300 84.73400 1.000 12.20000 204 VAL A CA 1
ATOM 1544 C C . VAL A 1 204 ? 4.88800 -17.06400 83.55100 1.000 10.18000 204 VAL A C 1
ATOM 1545 O O . VAL A 1 204 ? 4.91500 -18.29500 83.67200 1.000 11.40000 204 VAL A O 1
ATOM 1549 N N . LEU A 1 205 ? 5.19400 -16.44100 82.41300 1.000 10.03000 205 LEU A N 1
ATOM 1550 C CA . LEU A 1 205 ? 5.71700 -17.18100 81.26900 1.000 10.44000 205 LEU A CA 1
ATOM 1551 C C . LEU A 1 205 ? 7.23600 -17.18700 81.30300 1.000 10.09000 205 LEU A C 1
ATOM 1552 O O . LEU A 1 205 ? 7.86300 -16.13000 81.45400 1.000 11.34000 205 LEU A O 1
ATOM 1557 N N . VAL A 1 206 ? 7.81900 -18.36900 81.13400 1.000 10.79000 206 VAL A N 1
ATOM 1558 C CA . VAL A 1 206 ? 9.25800 -18.53400 80.96900 1.000 10.49000 206 VAL A CA 1
ATOM 1559 C C . VAL A 1 206 ? 9.46800 -19.11500 79.58100 1.000 9.94000 206 VAL A C 1
ATOM 1560 O O . VAL A 1 206 ? 9.08600 -20.26500 79.32400 1.000 10.98000 206 VAL A O 1
ATOM 1564 N N . THR A 1 207 ? 10.04000 -18.33100 78.68100 1.000 10.29000 207 THR A N 1
ATOM 1565 C CA . THR A 1 207 ? 10.10100 -18.67500 77.26800 1.000 11.14000 207 THR A CA 1
ATOM 1566 C C . THR A 1 207 ? 11.55100 -18.83600 76.82100 1.000 10.01000 207 THR A C 1
ATOM 1567 O O . THR A 1 207 ? 12.49800 -18.60700 77.57900 1.000 10.19000 207 THR A O 1
ATOM 1571 N N . HIS A 1 208 ? 11.70500 -19.20600 75.55200 1.000 8.92000 208 HIS A N 1
ATOM 1572 C CA . HIS A 1 208 ? 13.01400 -19.56500 75.01900 1.000 8.85000 208 HIS A CA 1
ATOM 1573 C C . HIS A 1 208 ? 12.96000 -19.39700 73.51400 1.000 8.46000 208 HIS A C 1
ATOM 1574 O O . HIS A 1 208 ? 12.08300 -19.96500 72.86400 1.000 9.72000 208 HIS A O 1
ATOM 1581 N N . ALA A 1 209 ? 13.90000 -18.64100 72.95900 1.000 9.89000 209 ALA A N 1
ATOM 1582 C CA . ALA A 1 209 ? 14.15400 -18.69300 71.51800 1.000 9.97000 209 ALA A CA 1
ATOM 1583 C C . ALA A 1 209 ? 12.86500 -18.37900 70.76500 1.000 10.08000 209 ALA A C 1
ATOM 1584 O O . ALA A 1 209 ? 12.31500 -17.28100 70.95700 1.000 10.29000 209 ALA A O 1
ATOM 1586 N N . ALA A 1 210 ? 12.35400 -19.28100 69.92400 1.000 10.64000 210 ALA A N 1
ATOM 1587 C CA . ALA A 1 210 ? 11.16600 -19.00500 69.12000 1.000 11.64000 210 ALA A CA 1
ATOM 1588 C C . ALA A 1 210 ? 9.94800 -18.65200 69.96400 1.000 11.64000 210 ALA A C 1
ATOM 1589 O O . ALA A 1 210 ? 9.06700 -17.93800 69.48500 1.000 12.27000 210 ALA A O 1
ATOM 1591 N N . SER A 1 211 ? 9.85500 -19.14000 71.20600 1.000 10.38000 211 SER A N 1
ATOM 1592 C CA . SER A 1 211 ? 8.67100 -18.82000 71.99900 1.000 9.37000 211 SER A CA 1
ATOM 1593 C C . SER A 1 211 ? 8.75700 -17.44800 72.64500 1.000 11.18000 211 SER A C 1
ATOM 1594 O O . SER A 1 211 ? 7.77500 -17.00300 73.25000 1.000 11.16000 211 SER A O 1
ATOM 1597 N N . GLY A 1 212 ? 9.89300 -16.76100 72.52600 1.000 10.26000 212 GLY A N 1
ATOM 1598 C CA . GLY A 1 212 ? 10.01500 -15.42200 73.06700 1.000 10.88000 212 GLY A CA 1
ATOM 1599 C C . GLY A 1 212 ? 8.97900 -14.47500 72.49300 1.000 10.66000 212 GLY A C 1
ATOM 1600 O O . GLY A 1 212 ? 8.16100 -13.92200 73.23900 1.000 10.51000 212 GLY A O 1
ATOM 1601 N N . VAL A 1 213 ? 8.97400 -14.29700 71.16800 1.000 10.92000 213 VAL A N 1
ATOM 1602 C CA . VAL A 1 213 ? 8.00500 -13.37500 70.57400 1.000 11.70000 213 VAL A CA 1
ATOM 1603 C C . VAL A 1 213 ? 6.57900 -13.85400 70.81900 1.000 11.18000 213 VAL A C 1
ATOM 1604 O O . VAL A 1 213 ? 5.66300 -13.04000 71.02700 1.000 11.68000 213 VAL A O 1
ATOM 1608 N N . LEU A 1 214 ? 6.36600 -15.17400 70.82400 1.000 11.15000 214 LEU A N 1
ATOM 1609 C CA . LEU A 1 214 ? 5.02600 -15.70700 71.03700 1.000 10.71000 214 LEU A CA 1
ATOM 1610 C C . LEU A 1 214 ? 4.53500 -15.41000 72.44600 1.000 10.60000 214 LEU A C 1
ATOM 1611 O O . LEU A 1 214 ? 3.36200 -15.06600 72.63700 1.000 11.10000 214 LEU A O 1
ATOM 1616 N N . GLY A 1 215 ? 5.42600 -15.48100 73.43800 1.000 10.38000 215 GLY A N 1
ATOM 1617 C CA . GLY A 1 215 ? 5.04000 -15.14400 74.79900 1.000 11.57000 215 GLY A CA 1
ATOM 1618 C C . GLY A 1 215 ? 4.73500 -13.67000 74.98300 1.000 11.30000 215 GLY A C 1
ATOM 1619 O O . GLY A 1 215 ? 3.82400 -13.30700 75.73300 1.000 11.35000 215 GLY A O 1
ATOM 1620 N N . MET A 1 216 ? 5.50500 -12.80200 74.31600 1.000 11.08000 216 MET A N 1
ATOM 1621 C CA . MET A 1 216 ? 5.18800 -11.37900 74.32500 1.000 11.40000 216 MET A CA 1
ATOM 1622 C C . MET A 1 216 ? 3.78900 -11.14900 73.77000 1.000 11.69000 216 MET A C 1
ATOM 1623 O O . MET A 1 216 ? 2.99000 -10.39800 74.35300 1.000 12.00000 216 MET A O 1
ATOM 1628 N N . ARG A 1 217 ? 3.46200 -11.81100 72.65900 1.000 11.32000 217 ARG A N 1
ATOM 1629 C CA . ARG A 1 217 ? 2.12700 -11.68500 72.08400 1.000 11.99000 217 ARG A CA 1
ATOM 1630 C C . ARG A 1 217 ? 1.05400 -12.17900 73.05000 1.000 11.81000 217 ARG A C 1
ATOM 1631 O O . ARG A 1 217 ? 0.02500 -11.52400 73.23800 1.000 12.56000 217 ARG A O 1
ATOM 1639 N N . VAL A 1 218 ? 1.27500 -13.33700 73.67700 1.000 11.44000 218 VAL A N 1
ATOM 1640 C CA . VAL A 1 218 ? 0.29900 -13.85100 74.63700 1.000 10.96000 218 VAL A CA 1
ATOM 1641 C C . VAL A 1 218 ? 0.03000 -12.81800 75.72400 1.000 11.34000 218 VAL A C 1
ATOM 1642 O O . VAL A 1 218 ? -1.12300 -12.55100 76.07600 1.000 12.18000 218 VAL A O 1
ATOM 1646 N N . ALA A 1 219 ? 1.09300 -12.21100 76.25700 1.000 11.57000 219 ALA A N 1
ATOM 1647 C CA . ALA A 1 219 ? 0.92700 -11.23100 77.32900 1.000 12.40000 219 ALA A CA 1
ATOM 1648 C C . ALA A 1 219 ? 0.05400 -10.06100 76.89200 1.000 12.99000 219 ALA A C 1
ATOM 1649 O O . ALA A 1 219 ? -0.73500 -9.54500 77.68700 1.000 14.25000 219 ALA A O 1
ATOM 1651 N N . THR A 1 220 ? 0.15000 -9.65400 75.62600 1.000 11.79000 220 THR A N 1
ATOM 1652 C CA . THR A 1 220 ? -0.67900 -8.53700 75.17000 1.000 12.68000 220 THR A CA 1
ATOM 1653 C C . THR A 1 220 ? -2.14100 -8.92500 75.03900 1.000 14.27000 220 THR A C 1
ATOM 1654 O O . THR A 1 220 ? -3.00400 -8.04100 74.96600 1.000 16.95000 220 THR A O 1
ATOM 1658 N N . HIS A 1 221 ? -2.44500 -10.21800 74.99600 1.000 13.93000 221 HIS A N 1
ATOM 1659 C CA . HIS A 1 221 ? -3.81700 -10.69400 74.92200 1.000 15.99000 221 HIS A CA 1
ATOM 1660 C C . HIS A 1 221 ? -4.34600 -11.20100 76.25400 1.000 17.58000 221 HIS A C 1
ATOM 1661 O O . HIS A 1 221 ? -5.54300 -11.48800 76.35000 1.000 23.98000 221 HIS A O 1
ATOM 1668 N N . ALA A 1 222 ? -3.49800 -11.34000 77.27400 1.000 14.23000 222 ALA A N 1
ATOM 1669 C CA . ALA A 1 222 ? -3.87600 -12.06300 78.48700 1.000 15.08000 222 ALA A CA 1
ATOM 1670 C C . ALA A 1 222 ? -3.28900 -11.35600 79.70000 1.000 17.04000 222 ALA A C 1
ATOM 1671 O O . ALA A 1 222 ? -2.09400 -11.47900 79.99000 1.000 16.24000 222 ALA A O 1
ATOM 1673 N N . LYS A 1 223 ? -4.14900 -10.63200 80.41900 1.000 16.24000 223 LYS A N 1
ATOM 1674 C CA . LYS A 1 223 ? -3.72100 -9.93300 81.61900 1.000 15.22000 223 LYS A CA 1
ATOM 1675 C C . LYS A 1 223 ? -3.25800 -10.86900 82.71900 1.000 16.35000 223 LYS A C 1
ATOM 1676 O O . LYS A 1 223 ? -2.55400 -10.42500 83.63200 1.000 16.08000 223 LYS A O 1
ATOM 1682 N N . ASN A 1 224 ? -3.61600 -12.15100 82.64500 1.000 13.97000 224 ASN A N 1
ATOM 1683 C CA . ASN A 1 224 ? -3.13800 -13.10400 83.63300 1.000 13.63000 224 ASN A CA 1
ATOM 1684 C C . ASN A 1 224 ? -1.63000 -13.30700 83.56700 1.000 13.27000 224 ASN A C 1
ATOM 1685 O O . ASN A 1 224 ? -1.05100 -13.76600 84.55200 1.000 14.55000 224 ASN A O 1
ATOM 1690 N N . VAL A 1 225 ? -0.98300 -12.97700 82.44800 1.000 13.00000 225 VAL A N 1
ATOM 1691 C CA . VAL A 1 225 ? 0.47700 -13.05300 82.40200 1.000 12.69000 225 VAL A CA 1
ATOM 1692 C C . VAL A 1 225 ? 1.02600 -11.90500 83.24600 1.000 10.90000 225 VAL A C 1
ATOM 1693 O O . VAL A 1 225 ? 0.86600 -10.73100 82.89000 1.000 13.06000 225 VAL A O 1
ATOM 1697 N N A ARG A 1 226 ? 1.66500 -12.23400 84.36700 0.300 10.67000 226 ARG A N 1
ATOM 1698 N N B ARG A 1 226 ? 1.66400 -12.22900 84.36300 0.700 10.58000 226 ARG A N 1
ATOM 1699 C CA A ARG A 1 226 ? 2.11700 -11.17900 85.31800 0.300 12.13000 226 ARG A CA 1
ATOM 1700 C CA B ARG A 1 226 ? 2.11700 -11.21900 85.31100 0.700 12.09000 226 ARG A CA 1
ATOM 1701 C C A ARG A 1 226 ? 3.62400 -10.93000 85.21500 0.300 11.90000 226 ARG A C 1
ATOM 1702 C C B ARG A 1 226 ? 3.60800 -10.93900 85.20700 0.700 11.75000 226 ARG A C 1
ATOM 1703 O O A ARG A 1 226 ? 4.12800 -10.13500 86.00600 0.300 12.93000 226 ARG A O 1
ATOM 1704 O O B ARG A 1 226 ? 4.10900 -10.03500 85.88600 0.700 13.20000 226 ARG A O 1
ATOM 1719 N N . GLY A 1 227 ? 4.32200 -11.68100 84.36800 1.000 11.78000 227 GLY A N 1
ATOM 1720 C CA . GLY A 1 227 ? 5.74900 -11.48900 84.20600 1.000 12.11000 227 GLY A CA 1
ATOM 1721 C C . GLY A 1 227 ? 6.22600 -12.40100 83.10200 1.000 11.02000 227 GLY A C 1
ATOM 1722 O O . GLY A 1 227 ? 5.58600 -13.41500 82.79700 1.000 11.13000 227 GLY A O 1
ATOM 1723 N N . ILE A 1 228 ? 7.34900 -12.02600 82.49500 1.000 10.91000 228 ILE A N 1
ATOM 1724 C CA . ILE A 1 228 ? 7.98100 -12.84200 81.45500 1.000 11.07000 228 ILE A CA 1
ATOM 1725 C C . ILE A 1 228 ? 9.47400 -12.88800 81.70800 1.000 10.64000 228 ILE A C 1
ATOM 1726 O O . ILE A 1 228 ? 10.10400 -11.84100 81.91100 1.000 10.75000 228 ILE A O 1
ATOM 1731 N N . VAL A 1 229 ? 10.04800 -14.08800 81.65200 1.000 11.16000 229 VAL A N 1
ATOM 1732 C CA . VAL A 1 229 ? 11.49000 -14.26700 81.53400 1.000 10.45000 229 VAL A CA 1
ATOM 1733 C C . VAL A 1 229 ? 11.72000 -15.03200 80.24300 1.000 10.85000 229 VAL A C 1
ATOM 1734 O O . VAL A 1 229 ? 11.19200 -16.13900 80.07900 1.000 11.15000 229 VAL A O 1
ATOM 1738 N N . ALA A 1 230 ? 12.48400 -14.45100 79.32500 1.000 10.95000 230 ALA A N 1
ATOM 1739 C CA . ALA A 1 230 ? 12.72100 -15.03900 78.01100 1.000 10.61000 230 ALA A CA 1
ATOM 1740 C C . ALA A 1 230 ? 14.20000 -15.34400 77.85300 1.000 10.28000 230 ALA A C 1
ATOM 1741 O O . ALA A 1 230 ? 15.02500 -14.42500 77.85600 1.000 10.95000 230 ALA A O 1
ATOM 1743 N N . TYR A 1 231 ? 14.54000 -16.62200 77.69700 1.000 9.64000 231 TYR A N 1
ATOM 1744 C CA . TYR A 1 231 ? 15.91900 -17.02600 77.43600 1.000 9.52000 231 TYR A CA 1
ATOM 1745 C C . TYR A 1 231 ? 16.20600 -16.89400 75.95000 1.000 9.56000 231 TYR A C 1
ATOM 1746 O O . TYR A 1 231 ? 15.63100 -17.61600 75.13400 1.000 11.01000 231 TYR A O 1
ATOM 1755 N N . GLU A 1 232 ? 17.10100 -15.97400 75.59000 1.000 10.73000 232 GLU A N 1
ATOM 1756 C CA . GLU A 1 232 ? 17.56500 -15.76900 74.21800 1.000 10.62000 232 GLU A CA 1
ATOM 1757 C C . GLU A 1 232 ? 16.43700 -15.79100 73.18800 1.000 11.30000 232 GLU A C 1
ATOM 1758 O O . GLU A 1 232 ? 16.44100 -16.64100 72.27000 1.000 10.33000 232 GLU A O 1
ATOM 1764 N N . PRO A 1 233 ? 15.47300 -14.88100 73.27600 1.000 10.37000 233 PRO A N 1
ATOM 1765 C CA . PRO A 1 233 ? 14.40800 -14.81400 72.27400 1.000 11.05000 233 PRO A CA 1
ATOM 1766 C C . PRO A 1 233 ? 14.98200 -14.62000 70.88100 1.000 10.36000 233 PRO A C 1
ATOM 1767 O O . PRO A 1 233 ? 15.99500 -13.93900 70.68500 1.000 10.79000 233 PRO A O 1
ATOM 1771 N N . ALA A 1 234 ? 14.31500 -15.22500 69.90700 1.000 11.28000 234 ALA A N 1
ATOM 1772 C CA . ALA A 1 234 ? 14.81400 -15.24700 68.54100 1.000 11.97000 234 ALA A CA 1
ATOM 1773 C C . ALA A 1 234 ? 14.28600 -14.11100 67.67400 1.000 11.56000 234 ALA A C 1
ATOM 1774 O O . ALA A 1 234 ? 14.96300 -13.73700 66.71100 1.000 13.21000 234 ALA A O 1
ATOM 1776 N N . THR A 1 235 ? 13.09000 -13.58300 67.95000 1.000 11.61000 235 THR A N 1
ATOM 1777 C CA . THR A 1 235 ? 12.47600 -12.54800 67.12000 1.000 12.37000 235 THR A CA 1
ATOM 1778 C C . THR A 1 235 ? 12.11000 -11.36600 68.00000 1.000 12.82000 235 THR A C 1
ATOM 1779 O O . THR A 1 235 ? 11.44900 -11.53900 69.02900 1.000 12.93000 235 THR A O 1
ATOM 1783 N N . SER A 1 236 ? 12.55800 -10.17300 67.60200 1.000 12.39000 236 SER A N 1
ATOM 1784 C CA . SER A 1 236 ? 12.23600 -8.93600 68.30800 1.000 12.03000 236 SER A CA 1
ATOM 1785 C C . SER A 1 236 ? 10.82200 -8.45000 67.96700 1.000 12.00000 236 SER A C 1
ATOM 1786 O O . SER A 1 236 ? 10.22900 -8.83700 66.95600 1.000 13.35000 236 SER A O 1
ATOM 1789 N N . ILE A 1 237 ? 10.27500 -7.61000 68.84900 1.000 12.93000 237 ILE A N 1
ATOM 1790 C CA . ILE A 1 237 ? 8.91800 -7.08500 68.71700 1.000 12.47000 237 ILE A CA 1
ATOM 1791 C C . ILE A 1 237 ? 8.92400 -5.57600 68.93900 1.000 13.40000 237 ILE A C 1
ATOM 1792 O O . ILE A 1 237 ? 9.61400 -5.07200 69.83300 1.000 13.73000 237 ILE A O 1
ATOM 1797 N N . PHE A 1 238 ? 8.14600 -4.86100 68.13200 1.000 12.96000 238 PHE A N 1
ATOM 1798 C CA . PHE A 1 238 ? 8.07100 -3.40800 68.16600 1.000 12.95000 238 PHE A CA 1
ATOM 1799 C C . PHE A 1 238 ? 6.65000 -2.95600 67.87500 1.000 13.81000 238 PHE A C 1
ATOM 1800 O O . PHE A 1 238 ? 5.86000 -3.70500 67.29000 1.000 15.26000 238 PHE A O 1
ATOM 1808 N N . PRO A 1 239 ? 6.30300 -1.71500 68.24300 1.000 15.29000 239 PRO A N 1
ATOM 1809 C CA . PRO A 1 239 ? 5.02300 -1.14900 67.80100 1.000 16.27000 239 PRO A CA 1
ATOM 1810 C C . PRO A 1 239 ? 5.01900 -0.96200 66.29300 1.000 16.91000 239 PRO A C 1
ATOM 1811 O O . PRO A 1 239 ? 6.05200 -0.69300 65.67500 1.000 17.05000 239 PRO A O 1
ATOM 1815 N N . LYS A 1 240 ? 3.83800 -1.11600 65.70100 1.000 20.00000 240 LYS A N 1
ATOM 1816 C CA . LYS A 1 240 ? 3.71400 -1.02700 64.25000 1.000 21.46000 240 LYS A CA 1
ATOM 1817 C C . LYS A 1 240 ? 4.21500 0.31900 63.74200 1.000 20.95000 240 LYS A C 1
ATOM 1818 O O . LYS A 1 240 ? 3.86600 1.37300 64.28600 1.000 21.82000 240 LYS A O 1
ATOM 1824 N N . GLY A 1 241 ? 5.03900 0.27500 62.69600 1.000 20.82000 241 GLY A N 1
ATOM 1825 C CA . GLY A 1 241 ? 5.59500 1.47300 62.10500 1.000 22.34000 241 GLY A CA 1
ATOM 1826 C C . GLY A 1 241 ? 6.72300 2.10600 62.88600 1.000 25.85000 241 GLY A C 1
ATOM 1827 O O . GLY A 1 241 ? 7.22000 3.16400 62.47600 1.000 26.29000 241 GLY A O 1
ATOM 1828 N N . LYS A 1 242 ? 7.14900 1.49900 63.99400 1.000 22.80000 242 LYS A N 1
ATOM 1829 C CA . LYS A 1 242 ? 8.18700 2.05900 64.84800 1.000 19.78000 242 LYS A CA 1
ATOM 1830 C C . LYS A 1 242 ? 9.37800 1.11700 65.00300 1.000 19.96000 242 LYS A C 1
ATOM 1831 O O . LYS A 1 242 ? 10.06300 1.13500 66.02800 1.000 22.82000 242 LYS A O 1
ATOM 1837 N N . VAL A 1 243 ? 9.64800 0.30800 63.98400 1.000 18.05000 243 VAL A N 1
ATOM 1838 C CA . VAL A 1 243 ? 10.83300 -0.54700 63.99000 1.000 20.07000 243 VAL A CA 1
ATOM 1839 C C . VAL A 1 243 ? 12.05900 0.33800 63.80200 1.000 20.00000 243 VAL A C 1
ATOM 1840 O O . VAL A 1 243 ? 12.14200 1.08000 62.80900 1.000 22.32000 243 VAL A O 1
ATOM 1844 N N . PRO A 1 244 ? 13.01600 0.31000 64.72300 1.000 18.35000 244 PRO A N 1
ATOM 1845 C CA . PRO A 1 244 ? 14.21200 1.14400 64.57900 1.000 21.16000 244 PRO A CA 1
ATOM 1846 C C . PRO A 1 244 ? 15.15300 0.58500 63.52300 1.000 19.46000 244 PRO A C 1
ATOM 1847 O O . PRO A 1 244 ? 14.97500 -0.51200 62.98500 1.000 19.37000 244 PRO A O 1
ATOM 1851 N N . GLU A 1 245 ? 16.18200 1.37800 63.22600 1.000 20.74000 245 GLU A N 1
ATOM 1852 C CA . GLU A 1 245 ? 17.20500 0.95800 62.28100 1.000 22.11000 245 GLU A CA 1
ATOM 1853 C C . GLU A 1 245 ? 17.97700 -0.21300 62.86700 1.000 20.68000 245 GLU A C 1
ATOM 1854 O O . GLU A 1 245 ? 18.51300 -0.12500 63.97700 1.000 22.52000 245 GLU A O 1
ATOM 1860 N N . ILE A 1 246 ? 18.01400 -1.31600 62.13000 1.000 20.34000 246 ILE A N 1
ATOM 1861 C CA . ILE A 1 246 ? 18.75000 -2.51000 62.52100 1.000 18.64000 246 ILE A CA 1
ATOM 1862 C C . ILE A 1 246 ? 19.69100 -2.86200 61.37000 1.000 16.42000 246 ILE A C 1
ATOM 1863 O O . ILE A 1 246 ? 19.23400 -2.98700 60.23500 1.000 20.20000 246 ILE A O 1
ATOM 1868 N N . PRO A 1 247 ? 20.98100 -3.03100 61.62300 1.000 17.68000 247 PRO A N 1
ATOM 1869 C CA . PRO A 1 247 ? 21.92800 -3.24600 60.52900 1.000 20.52000 247 PRO A CA 1
ATOM 1870 C C . PRO A 1 247 ? 21.80100 -4.64800 59.96300 1.000 17.71000 247 PRO A C 1
ATOM 1871 O O . PRO A 1 247 ? 21.25200 -5.55400 60.61400 1.000 17.69000 247 PRO A O 1
ATOM 1875 N N . PRO A 1 248 ? 22.28800 -4.87200 58.75300 1.000 16.14000 248 PRO A N 1
ATOM 1876 C CA . PRO A 1 248 ? 22.43100 -6.24600 58.26600 1.000 17.56000 248 PRO A CA 1
ATOM 1877 C C . PRO A 1 248 ? 23.56400 -6.93100 59.00600 1.000 16.62000 248 PRO A C 1
ATOM 1878 O O . PRO A 1 248 ? 24.24500 -6.29800 59.82100 1.000 17.92000 248 PRO A O 1
ATOM 1882 N N . LEU A 1 249 ? 23.76800 -8.22100 58.75000 1.000 15.24000 249 LEU A N 1
ATOM 1883 C CA . LEU A 1 249 ? 24.89400 -8.91800 59.34800 1.000 15.96000 249 LEU A CA 1
ATOM 1884 C C . LEU A 1 249 ? 26.20200 -8.47300 58.69100 1.000 19.98000 249 LEU A C 1
ATOM 1885 O O . LEU A 1 249 ? 26.22000 -7.70800 57.71600 1.000 17.73000 249 LEU A O 1
ATOM 1890 N N . ALA A 1 250 ? 27.31400 -8.98100 59.23600 1.000 17.79000 250 ALA A N 1
ATOM 1891 C CA . ALA A 1 250 ? 28.64000 -8.58100 58.77700 1.000 17.94000 250 ALA A CA 1
ATOM 1892 C C . ALA A 1 250 ? 28.88000 -8.97200 57.32600 1.000 21.29000 250 ALA A C 1
ATOM 1893 O O . ALA A 1 250 ? 29.67400 -8.31900 56.63800 1.000 23.13000 250 ALA A O 1
ATOM 1895 N N . ASP A 1 251 ? 28.21000 -10.01800 56.83900 1.000 19.56000 251 ASP A N 1
ATOM 1896 C CA . ASP A 1 251 ? 28.31800 -10.37800 55.43100 1.000 21.88000 251 ASP A CA 1
ATOM 1897 C C . ASP A 1 251 ? 27.70400 -9.33400 54.50400 1.000 23.21000 251 ASP A C 1
ATOM 1898 O O . ASP A 1 251 ? 27.88400 -9.43600 53.28300 1.000 27.46000 251 ASP A O 1
ATOM 1903 N N . LYS A 1 252 ? 26.98400 -8.35300 55.05200 1.000 19.22000 252 LYS A N 1
ATOM 1904 C CA . LYS A 1 252 ? 26.42800 -7.24700 54.28100 1.000 22.78000 252 LYS A CA 1
ATOM 1905 C C . LYS A 1 252 ? 25.35700 -7.71300 53.30600 1.000 28.39000 252 LYS A C 1
ATOM 1906 O O . LYS A 1 252 ? 25.12500 -7.07600 52.27600 1.000 28.71000 252 LYS A O 1
ATOM 1912 N N . LYS A 1 253 ? 24.71400 -8.83600 53.61700 1.000 22.70000 253 LYS A N 1
ATOM 1913 C CA . LYS A 1 253 ? 23.71600 -9.43000 52.74000 1.000 23.68000 253 LYS A CA 1
ATOM 1914 C C . LYS A 1 253 ? 22.56800 -9.98600 53.57200 1.000 22.21000 253 LYS A C 1
ATOM 1915 O O . LYS A 1 253 ? 21.39700 -9.83200 53.21300 1.000 23.62000 253 LYS A O 1
ATOM 1921 N N . SER A 1 254 ? 22.89800 -10.61200 54.69800 1.000 18.62000 254 SER A N 1
ATOM 1922 C CA . SER A 1 254 ? 21.92400 -11.28100 55.54500 1.000 18.24000 254 SER A CA 1
ATOM 1923 C C . SER A 1 254 ? 21.30400 -10.29800 56.53200 1.000 16.36000 254 SER A C 1
ATOM 1924 O O . SER A 1 254 ? 21.88900 -9.27100 56.88000 1.000 17.82000 254 SER A O 1
ATOM 1927 N N . GLN A 1 255 ? 20.10500 -10.64500 56.99500 1.000 17.47000 255 GLN A N 1
ATOM 1928 C CA . GLN A 1 255 ? 19.38800 -9.88100 58.00300 1.000 17.30000 255 GLN A CA 1
ATOM 1929 C C . GLN A 1 255 ? 18.98800 -10.82800 59.12500 1.000 14.97000 255 GLN A C 1
ATOM 1930 O O . GLN A 1 255 ? 18.94300 -12.04600 58.94300 1.000 17.49000 255 GLN A O 1
ATOM 1936 N N . ILE A 1 256 ? 18.68800 -10.25700 60.29300 1.000 15.03000 256 ILE A N 1
ATOM 1937 C CA . ILE A 1 256 ? 18.08500 -11.04400 61.36700 1.000 14.97000 256 ILE A CA 1
ATOM 1938 C C . ILE A 1 256 ? 16.63000 -11.33200 61.01500 1.000 15.23000 256 ILE A C 1
ATOM 1939 O O . ILE A 1 256 ? 16.16700 -11.00100 59.91500 1.000 16.51000 256 ILE A O 1
ATOM 1944 N N . PHE A 1 257 ? 15.90000 -11.98200 61.91500 1.000 14.62000 257 PHE A N 1
ATOM 1945 C CA . PHE A 1 257 ? 14.50700 -12.28800 61.62200 1.000 15.22000 257 PHE A CA 1
ATOM 1946 C C . PHE A 1 257 ? 13.71200 -10.99000 61.58500 1.000 14.65000 257 PHE A C 1
ATOM 1947 O O . PHE A 1 257 ? 13.88600 -10.14600 62.46800 1.000 14.99000 257 PHE A O 1
ATOM 1955 N N . PRO A 1 258 ? 12.85900 -10.78600 60.58500 1.000 16.52000 258 PRO A N 1
ATOM 1956 C CA . PRO A 1 258 ? 12.05200 -9.56100 60.52500 1.000 17.91000 258 PRO A CA 1
ATOM 1957 C C . PRO A 1 258 ? 11.30800 -9.33900 61.82700 1.000 16.36000 258 PRO A C 1
ATOM 1958 O O . PRO A 1 258 ? 10.58200 -10.22700 62.29600 1.000 16.16000 258 PRO A O 1
ATOM 1962 N N . PRO A 1 259 ? 11.48200 -8.18200 62.45700 1.000 15.34000 259 PRO A N 1
ATOM 1963 C CA . PRO A 1 259 ? 10.80800 -7.94900 63.73500 1.000 15.76000 259 PRO A CA 1
ATOM 1964 C C . PRO A 1 259 ? 9.29500 -8.00100 63.58500 1.000 17.57000 259 PRO A C 1
ATOM 1965 O O . PRO A 1 259 ? 8.72700 -7.58800 62.57000 1.000 17.36000 259 PRO A O 1
ATOM 1969 N N . PHE A 1 260 ? 8.64100 -8.52800 64.60900 1.000 15.38000 260 PHE A N 1
ATOM 1970 C CA . PHE A 1 260 ? 7.19200 -8.58500 64.62400 1.000 13.81000 260 PHE A CA 1
ATOM 1971 C C . PHE A 1 260 ? 6.64800 -7.24200 65.08200 1.000 14.65000 260 PHE A C 1
ATOM 1972 O O . PHE A 1 260 ? 7.16000 -6.64900 66.03000 1.000 14.89000 260 PHE A O 1
ATOM 1980 N N . GLU A 1 261 ? 5.60100 -6.77100 64.40500 1.000 16.38000 261 GLU A N 1
ATOM 1981 C CA . GLU A 1 261 ? 5.00400 -5.47300 64.69200 1.000 15.20000 261 GLU A CA 1
ATOM 1982 C C . GLU A 1 261 ? 3.58100 -5.66900 65.18500 1.000 14.87000 261 GLU A C 1
ATOM 1983 O O . GLU A 1 261 ? 2.81300 -6.43200 64.58600 1.000 17.99000 261 GLU A O 1
ATOM 1989 N N . ILE A 1 262 ? 3.23500 -4.99600 66.28000 1.000 16.43000 262 ILE A N 1
ATOM 1990 C CA . ILE A 1 262 ? 1.88500 -5.04900 66.83300 1.000 18.03000 262 ILE A CA 1
ATOM 1991 C C . ILE A 1 262 ? 1.39100 -3.63200 67.06500 1.000 19.26000 262 ILE A C 1
ATOM 1992 O O . ILE A 1 262 ? 2.18400 -2.70700 67.25800 1.000 18.44000 262 ILE A O 1
ATOM 1997 N N . GLN A 1 263 ? 0.06700 -3.46900 67.05100 1.000 18.94000 263 GLN A N 1
ATOM 1998 C CA . GLN A 1 263 ? -0.53400 -2.16700 67.31500 1.000 22.33000 263 GLN A CA 1
ATOM 1999 C C . GLN A 1 263 ? -0.08800 -1.64800 68.67400 1.000 18.90000 263 GLN A C 1
ATOM 2000 O O . GLN A 1 263 ? 0.05800 -2.41200 69.63200 1.000 19.10000 263 GLN A O 1
ATOM 2006 N N . GLU A 1 264 ? 0.11800 -0.33400 68.76100 1.000 22.29000 264 GLU A N 1
ATOM 2007 C CA . GLU A 1 264 ? 0.69200 0.22300 69.97900 1.000 19.59000 264 GLU A CA 1
ATOM 2008 C C . GLU A 1 264 ? -0.19900 -0.00800 71.19600 1.000 19.75000 264 GLU A C 1
ATOM 2009 O O . GLU A 1 264 ? 0.31000 -0.16200 72.31100 1.000 19.15000 264 GLU A O 1
ATOM 2015 N N . SER A 1 265 ? -1.52200 -0.06000 71.00800 1.000 19.49000 265 SER A N 1
ATOM 2016 C CA . SER A 1 265 ? -2.40600 -0.31500 72.14100 1.000 18.72000 265 SER A CA 1
ATOM 2017 C C . SER A 1 265 ? -2.13800 -1.67900 72.76900 1.000 19.17000 265 SER A C 1
ATOM 2018 O O . SER A 1 265 ? -2.28100 -1.84200 73.98700 1.000 20.99000 265 SER A O 1
ATOM 2021 N N . TYR A 1 266 ? -1.74400 -2.66800 71.96100 1.000 17.44000 266 TYR A N 1
ATOM 2022 C CA . TYR A 1 266 ? -1.33100 -3.96000 72.50200 1.000 16.64000 266 TYR A CA 1
ATOM 2023 C C . TYR A 1 266 ? 0.09400 -3.90600 73.03900 1.000 13.72000 266 TYR A C 1
ATOM 2024 O O . TYR A 1 266 ? 0.36900 -4.43400 74.12400 1.000 13.80000 266 TYR A O 1
ATOM 2033 N N . PHE A 1 267 ? 1.00300 -3.24700 72.31200 1.000 14.29000 267 PHE A N 1
ATOM 2034 C CA . PHE A 1 267 ? 2.39000 -3.16400 72.76200 1.000 14.88000 267 PHE A CA 1
ATOM 2035 C C . PHE A 1 267 ? 2.48600 -2.53800 74.14700 1.000 14.75000 267 PHE A C 1
ATOM 2036 O O . PHE A 1 267 ? 3.29300 -2.96400 74.98100 1.000 14.91000 267 PHE A O 1
ATOM 2044 N N . LYS A 1 268 ? 1.64000 -1.54100 74.42200 1.000 13.75000 268 LYS A N 1
ATOM 2045 C CA . LYS A 1 268 ? 1.67200 -0.86900 75.71400 1.000 15.86000 268 LYS A CA 1
ATOM 2046 C C . LYS A 1 268 ? 1.38900 -1.80200 76.87600 1.000 14.27000 268 LYS A C 1
ATOM 2047 O O . LYS A 1 268 ? 1.81200 -1.51600 78.00100 1.000 15.23000 268 LYS A O 1
ATOM 2053 N N . LYS A 1 269 ? 0.68000 -2.89600 76.64700 1.000 14.19000 269 LYS A N 1
ATOM 2054 C CA . LYS A 1 269 ? 0.41600 -3.86300 77.74300 1.000 14.76000 269 LYS A CA 1
ATOM 2055 C C . LYS A 1 269 ? 1.72600 -4.48900 78.26600 1.000 12.77000 269 LYS A C 1
ATOM 2056 O O . LYS A 1 269 ? 1.75800 -4.89600 79.41600 1.000 13.60000 269 LYS A O 1
ATOM 2062 N N . LEU A 1 270 ? 2.76300 -4.51200 77.42300 1.000 12.48000 270 LEU A N 1
ATOM 2063 C CA . LEU A 1 270 ? 4.04200 -5.04800 77.86900 1.000 14.41000 270 LEU A CA 1
ATOM 2064 C C . LEU A 1 270 ? 4.70100 -4.15700 78.91100 1.000 13.91000 270 LEU A C 1
ATOM 2065 O O . LEU A 1 270 ? 5.58800 -4.61800 79.63700 1.000 13.74000 270 LEU A O 1
ATOM 2070 N N . ALA A 1 271 ? 4.29800 -2.89000 78.99600 1.000 12.95000 271 ALA A N 1
ATOM 2071 C CA . ALA A 1 271 ? 4.85900 -1.99300 79.99200 1.000 13.00000 271 ALA A CA 1
ATOM 2072 C C . ALA A 1 271 ? 4.28500 -2.21800 81.38000 1.000 13.35000 271 ALA A C 1
ATOM 2073 O O . ALA A 1 271 ? 4.78100 -1.61400 82.33900 1.000 17.73000 271 ALA A O 1
ATOM 2075 N N . LYS A 1 272 ? 3.27000 -3.07600 81.51600 1.000 13.26000 272 LYS A N 1
ATOM 2076 C CA . LYS A 1 272 ? 2.54400 -3.22700 82.76700 1.000 14.01000 272 LYS A CA 1
ATOM 2077 C C . LYS A 1 272 ? 3.04500 -4.37300 83.63200 1.000 13.75000 272 LYS A C 1
ATOM 2078 O O . LYS A 1 272 ? 2.55700 -4.53400 84.75500 1.000 15.37000 272 LYS A O 1
ATOM 2084 N N . ILE A 1 273 ? 3.99200 -5.16900 83.13600 1.000 12.87000 273 ILE A N 1
ATOM 2085 C CA . ILE A 1 273 ? 4.50900 -6.33900 83.84600 1.000 13.32000 273 ILE A CA 1
ATOM 2086 C C . ILE A 1 273 ? 6.02700 -6.33800 83.75900 1.000 11.91000 273 ILE A C 1
ATOM 2087 O O . ILE A 1 273 ? 6.59000 -5.80400 82.79300 1.000 12.00000 273 ILE A O 1
ATOM 2092 N N . PRO A 1 274 ? 6.71400 -6.94800 84.72200 1.000 12.06000 274 PRO A N 1
ATOM 2093 C CA . PRO A 1 274 ? 8.16900 -7.07100 84.61500 1.000 12.30000 274 PRO A CA 1
ATOM 2094 C C . PRO A 1 274 ? 8.55200 -8.08800 83.54900 1.000 10.99000 274 PRO A C 1
ATOM 2095 O O . PRO A 1 274 ? 7.97200 -9.17900 83.46100 1.000 11.88000 274 PRO A O 1
ATOM 2099 N N . ILE A 1 275 ? 9.53300 -7.71600 82.73300 1.000 11.75000 275 ILE A N 1
ATOM 2100 C CA . ILE A 1 275 ? 10.01700 -8.54300 81.63200 1.000 13.21000 275 ILE A CA 1
ATOM 2101 C C . ILE A 1 275 ? 11.53600 -8.57800 81.68300 1.000 11.89000 275 ILE A C 1
ATOM 2102 O O . ILE A 1 275 ? 12.18200 -7.52600 81.76600 1.000 12.37000 275 ILE A O 1
ATOM 2107 N N . GLN A 1 276 ? 12.11000 -9.77200 81.59800 1.000 11.70000 276 GLN A N 1
ATOM 2108 C CA . GLN A 1 276 ? 13.55600 -9.93300 81.57500 1.000 11.90000 276 GLN A CA 1
ATOM 2109 C C . GLN A 1 276 ? 13.93300 -10.83300 80.41000 1.000 10.36000 276 GLN A C 1
ATOM 2110 O O . GLN A 1 276 ? 13.34400 -11.90700 80.24400 1.000 12.21000 276 GLN A O 1
ATOM 2116 N N . PHE A 1 277 ? 14.88300 -10.39000 79.59200 1.000 10.94000 277 PHE A N 1
ATOM 2117 C CA . PHE A 1 277 ? 15.49100 -11.22600 78.56300 1.000 11.67000 277 PHE A CA 1
ATOM 2118 C C . PHE A 1 277 ? 16.86100 -11.64800 79.07100 1.000 11.06000 277 PHE A C 1
ATOM 2119 O O . PHE A 1 277 ? 17.64500 -10.80100 79.51900 1.000 13.13000 277 PHE A O 1
ATOM 2127 N N . VAL A 1 278 ? 17.16400 -12.93900 78.97800 1.000 11.45000 278 VAL A N 1
ATOM 2128 C CA . VAL A 1 278 ? 18.40900 -13.50100 79.49400 1.000 10.68000 278 VAL A CA 1
ATOM 2129 C C . VAL A 1 278 ? 19.25400 -13.97300 78.32300 1.000 11.98000 278 VAL A C 1
ATOM 2130 O O . VAL A 1 278 ? 18.77600 -14.73000 77.47200 1.000 12.91000 278 VAL A O 1
ATOM 2134 N N . PHE A 1 279 ? 20.50800 -13.52700 78.27200 1.000 11.32000 279 PHE A N 1
ATOM 2135 C CA . PHE A 1 279 ? 21.43900 -13.96600 77.23900 1.000 12.26000 279 PHE A CA 1
ATOM 2136 C C . PHE A 1 279 ? 22.64800 -14.66200 77.84700 1.000 12.95000 279 PHE A C 1
ATOM 2137 O O . PHE A 1 279 ? 23.14900 -14.25800 78.90300 1.000 13.65000 279 PHE A O 1
ATOM 2145 N N . GLY A 1 280 ? 23.09600 -15.71800 77.16600 1.000 12.50000 280 GLY A N 1
ATOM 2146 C CA . GLY A 1 280 ? 24.29700 -16.44500 77.52300 1.000 12.87000 280 GLY A CA 1
ATOM 2147 C C . GLY A 1 280 ? 25.54700 -15.76700 77.00200 1.000 12.87000 280 GLY A C 1
ATOM 2148 O O . GLY A 1 280 ? 25.57600 -14.56100 76.75100 1.000 13.65000 280 GLY A O 1
ATOM 2149 N N . ASP A 1 281 ? 26.59600 -16.55800 76.83100 1.000 11.54000 281 ASP A N 1
ATOM 2150 C CA . ASP A 1 281 ? 27.93400 -16.05200 76.55500 1.000 12.38000 281 ASP A CA 1
ATOM 2151 C C . ASP A 1 281 ? 28.30700 -16.28200 75.09600 1.000 11.27000 281 ASP A C 1
ATOM 2152 O O . ASP A 1 281 ? 27.56400 -16.88900 74.31800 1.000 12.64000 281 ASP A O 1
ATOM 2157 N N . ASN A 1 282 ? 29.47600 -15.74500 74.72600 1.000 12.49000 282 ASN A N 1
ATOM 2158 C CA . ASN A 1 282 ? 30.08900 -15.98300 73.42100 1.000 12.12000 282 ASN A CA 1
ATOM 2159 C C . ASN A 1 282 ? 29.30200 -15.36200 72.27600 1.000 12.41000 282 ASN A C 1
ATOM 2160 O O . ASN A 1 282 ? 29.37800 -15.81600 71.13400 1.000 15.30000 282 ASN A O 1
ATOM 2165 N N . ILE A 1 283 ? 28.56100 -14.30000 72.56500 1.000 13.05000 283 ILE A N 1
ATOM 2166 C CA . ILE A 1 283 ? 27.96700 -13.45700 71.53300 1.000 12.91000 283 ILE A CA 1
ATOM 2167 C C . ILE A 1 283 ? 28.96100 -12.33700 71.24200 1.000 13.91000 283 ILE A C 1
ATOM 2168 O O . ILE A 1 283 ? 29.28900 -11.56800 72.15800 1.000 15.94000 283 ILE A O 1
ATOM 2173 N N . PRO A 1 284 ? 29.47700 -12.22600 70.02100 1.000 13.70000 284 PRO A N 1
ATOM 2174 C CA . PRO A 1 284 ? 30.51900 -11.22300 69.75900 1.000 15.36000 284 PRO A CA 1
ATOM 2175 C C . PRO A 1 284 ? 30.00600 -9.79900 69.89900 1.000 16.48000 284 PRO A C 1
ATOM 2176 O O . PRO A 1 284 ? 28.85800 -9.48100 69.58200 1.000 15.39000 284 PRO A O 1
ATOM 2180 N N . LYS A 1 285 ? 30.89800 -8.92700 70.37600 1.000 17.81000 285 LYS A N 1
ATOM 2181 C CA . LYS A 1 285 ? 30.58900 -7.50400 70.41400 1.000 21.14000 285 LYS A CA 1
ATOM 2182 C C . LYS A 1 285 ? 30.74400 -6.85400 69.04500 1.000 18.10000 285 LYS A C 1
ATOM 2183 O O . LYS A 1 285 ? 30.03900 -5.88400 68.74000 1.000 20.90000 285 LYS A O 1
ATOM 2189 N N . ASN A 1 286 ? 31.64200 -7.36600 68.21700 1.000 18.00000 286 ASN A N 1
ATOM 2190 C CA . ASN A 1 286 ? 32.00000 -6.76400 66.94500 1.000 20.30000 286 ASN A CA 1
ATOM 2191 C C . ASN A 1 286 ? 31.60800 -7.67600 65.78900 1.000 19.84000 286 ASN A C 1
ATOM 2192 O O . ASN A 1 286 ? 31.45800 -8.89100 65.96900 1.000 17.72000 286 ASN A O 1
ATOM 2197 N N . PRO A 1 287 ? 31.42800 -7.12100 64.58700 1.000 17.94000 287 PRO A N 1
ATOM 2198 C CA . PRO A 1 287 ? 31.04300 -7.94500 63.43300 1.000 17.05000 287 PRO A CA 1
ATOM 2199 C C . PRO A 1 287 ? 31.96100 -9.14800 63.24900 1.000 21.17000 287 PRO A C 1
ATOM 2200 O O . PRO A 1 287 ? 33.17900 -9.06100 63.42100 1.000 22.74000 287 PRO A O 1
ATOM 2204 N N . LYS A 1 288 ? 31.35800 -10.28800 62.90200 1.000 17.71000 288 LYS A N 1
ATOM 2205 C CA . LYS A 1 288 ? 32.08000 -11.55900 62.75500 1.000 18.37000 288 LYS A CA 1
ATOM 2206 C C . LYS A 1 288 ? 31.61100 -12.26300 61.48000 1.000 17.51000 288 LYS A C 1
ATOM 2207 O O . LYS A 1 288 ? 30.78700 -13.18000 61.51800 1.000 19.60000 288 LYS A O 1
ATOM 2213 N N . SER A 1 289 ? 32.17800 -11.85400 60.34200 1.000 20.05000 289 SER A N 1
ATOM 2214 C CA . SER A 1 289 ? 31.74100 -12.37200 59.05200 1.000 20.51000 289 SER A CA 1
ATOM 2215 C C . SER A 1 289 ? 32.07200 -13.84700 58.85200 1.000 19.08000 289 SER A C 1
ATOM 2216 O O . SER A 1 289 ? 31.43700 -14.50000 58.01800 1.000 22.11000 289 SER A O 1
ATOM 2219 N N . ALA A 1 290 ? 33.04400 -14.39100 59.58700 1.000 19.67000 290 ALA A N 1
ATOM 2220 C CA . ALA A 1 290 ? 33.41200 -15.79200 59.41800 1.000 21.43000 290 ALA A CA 1
ATOM 2221 C C . ALA A 1 290 ? 32.41000 -16.75500 60.04100 1.000 17.09000 290 ALA A C 1
ATOM 2222 O O . ALA A 1 290 ? 32.38500 -17.93100 59.66300 1.000 18.66000 290 ALA A O 1
ATOM 2224 N N . TYR A 1 291 ? 31.58800 -16.29000 60.97900 1.000 16.29000 291 TYR A N 1
ATOM 2225 C CA . TYR A 1 291 ? 30.72200 -17.16500 61.77300 1.000 14.13000 291 TYR A CA 1
ATOM 2226 C C . TYR A 1 291 ? 29.31600 -16.57300 61.76200 1.000 12.88000 291 TYR A C 1
ATOM 2227 O O . TYR A 1 291 ? 28.96300 -15.74500 62.60600 1.000 14.65000 291 TYR A O 1
ATOM 2236 N N . TRP A 1 292 ? 28.51900 -17.02600 60.79600 1.000 14.46000 292 TRP A N 1
ATOM 2237 C CA . TRP A 1 292 ? 27.22200 -16.41500 60.52900 1.000 14.40000 292 TRP A CA 1
ATOM 2238 C C . TRP A 1 292 ? 26.33300 -16.35900 61.77000 1.000 12.73000 292 TRP A C 1
ATOM 2239 O O . TRP A 1 292 ? 25.74200 -15.31900 62.07000 1.000 13.28000 292 TRP A O 1
ATOM 2250 N N . PHE A 1 293 ? 26.19500 -17.46800 62.49200 1.000 13.21000 293 PHE A N 1
ATOM 2251 C CA . PHE A 1 293 ? 25.24100 -17.47700 63.63300 1.000 12.41000 293 PHE A CA 1
ATOM 2252 C C . PHE A 1 293 ? 25.75100 -16.65400 64.81700 1.000 12.15000 293 PHE A C 1
ATOM 2253 O O . PHE A 1 293 ? 24.94100 -16.11900 65.54200 1.000 11.92000 293 PHE A O 1
ATOM 2261 N N . LEU A 1 294 ? 27.07200 -16.58900 64.99800 1.000 12.97000 294 LEU A N 1
ATOM 2262 C CA . LEU A 1 294 ? 27.57300 -15.69600 66.03800 1.000 11.77000 294 LEU A CA 1
ATOM 2263 C C . LEU A 1 294 ? 27.21400 -14.25200 65.71800 1.000 12.60000 294 LEU A C 1
ATOM 2264 O O . LEU A 1 294 ? 26.75200 -13.50400 66.58700 1.000 13.29000 294 LEU A O 1
ATOM 2269 N N . ASP A 1 295 ? 27.40000 -13.86000 64.45800 1.000 13.55000 295 ASP A N 1
ATOM 2270 C CA . ASP A 1 295 ? 27.05800 -12.50800 64.04400 1.000 13.04000 295 ASP A CA 1
ATOM 2271 C C . ASP A 1 295 ? 25.55800 -12.26800 64.12000 1.000 12.41000 295 ASP A C 1
ATOM 2272 O O . ASP A 1 295 ? 25.11500 -11.18300 64.50900 1.000 13.30000 295 ASP A O 1
ATOM 2277 N N . TRP A 1 296 ? 24.76400 -13.27400 63.75000 1.000 12.19000 296 TRP A N 1
ATOM 2278 C CA . TRP A 1 296 ? 23.31200 -13.17700 63.86100 1.000 11.92000 296 TRP A CA 1
ATOM 2279 C C . TRP A 1 296 ? 22.89200 -12.89900 65.29800 1.000 11.91000 296 TRP A C 1
ATOM 2280 O O . TRP A 1 296 ? 22.02400 -12.05600 65.54600 1.000 12.40000 296 TRP A O 1
ATOM 2291 N N . TRP A 1 297 ? 23.51700 -13.58600 66.26400 1.000 11.53000 297 TRP A N 1
ATOM 2292 C CA . TRP A 1 297 ? 23.17900 -13.34500 67.66500 1.000 11.15000 297 TRP A CA 1
ATOM 2293 C C . TRP A 1 297 ? 23.57300 -11.94000 68.11100 1.000 11.70000 297 TRP A C 1
ATOM 2294 O O . TRP A 1 297 ? 22.86900 -11.32500 68.91700 1.000 11.86000 297 TRP A O 1
ATOM 2305 N N . ARG A 1 298 ? 24.70200 -11.42500 67.61500 1.000 11.83000 298 ARG A N 1
ATOM 2306 C CA . ARG A 1 298 ? 25.09400 -10.05300 67.93400 1.000 12.54000 298 ARG A CA 1
ATOM 2307 C C . ARG A 1 298 ? 24.00700 -9.07100 67.52700 1.000 12.40000 298 ARG A C 1
ATOM 2308 O O . ARG A 1 298 ? 23.57800 -8.22900 68.32700 1.000 12.15000 298 ARG A O 1
ATOM 2316 N N . VAL A 1 299 ? 23.52900 -9.18200 66.28800 1.000 11.80000 299 VAL A N 1
ATOM 2317 C CA . VAL A 1 299 ? 22.55700 -8.20400 65.81100 1.000 12.37000 299 VAL A CA 1
ATOM 2318 C C . VAL A 1 299 ? 21.18500 -8.46200 66.42200 1.000 11.91000 299 VAL A C 1
ATOM 2319 O O . VAL A 1 299 ? 20.44100 -7.52000 66.71700 1.000 12.59000 299 VAL A O 1
ATOM 2323 N N . THR A 1 300 ? 20.82300 -9.73300 66.64100 1.000 12.20000 300 THR A N 1
ATOM 2324 C CA . THR A 1 300 ? 19.54700 -10.03900 67.28300 1.000 11.31000 300 THR A CA 1
ATOM 2325 C C . THR A 1 300 ? 19.50500 -9.52200 68.71700 1.000 10.87000 300 THR A C 1
ATOM 2326 O O . THR A 1 300 ? 18.50900 -8.91600 69.13400 1.000 11.69000 300 THR A O 1
ATOM 2330 N N . ARG A 1 301 ? 20.57400 -9.73800 69.48500 1.000 11.53000 301 ARG A N 1
ATOM 2331 C CA . ARG A 1 301 ? 20.63000 -9.18000 70.83000 1.000 11.79000 301 ARG A CA 1
ATOM 2332 C C . ARG A 1 301 ? 20.49000 -7.66200 70.80000 1.000 13.43000 301 ARG A C 1
ATOM 2333 O O . ARG A 1 301 ? 19.78100 -7.08400 71.63100 1.000 13.29000 301 ARG A O 1
ATOM 2341 N N . TYR A 1 302 ? 21.15300 -7.00800 69.84000 1.000 12.62000 302 TYR A N 1
ATOM 2342 C CA . TYR A 1 302 ? 21.03900 -5.55900 69.70300 1.000 13.54000 302 TYR A CA 1
ATOM 2343 C C . TYR A 1 302 ? 19.59200 -5.14200 69.45500 1.000 12.24000 302 TYR A C 1
ATOM 2344 O O . TYR A 1 302 ? 19.08000 -4.22000 70.10100 1.000 13.83000 302 TYR A O 1
ATOM 2353 N N . ALA A 1 303 ? 18.91200 -5.81800 68.52000 1.000 12.69000 303 ALA A N 1
ATOM 2354 C CA . ALA A 1 303 ? 17.50700 -5.50700 68.25900 1.000 12.48000 303 ALA A CA 1
ATOM 2355 C C . ALA A 1 303 ? 16.65200 -5.66200 69.51000 1.000 12.62000 303 ALA A C 1
ATOM 2356 O O . ALA A 1 303 ? 15.76100 -4.84600 69.76900 1.000 13.39000 303 ALA A O 1
ATOM 2358 N N . HIS A 1 304 ? 16.89100 -6.71800 70.29100 1.000 12.78000 304 HIS A N 1
ATOM 2359 C CA . HIS A 1 304 ? 16.12700 -6.88700 71.52400 1.000 12.66000 304 HIS A CA 1
ATOM 2360 C C . HIS A 1 304 ? 16.39000 -5.75600 72.51000 1.000 12.95000 304 HIS A C 1
ATOM 2361 O O . HIS A 1 304 ? 15.47700 -5.32600 73.22500 1.000 13.30000 304 HIS A O 1
ATOM 2368 N N . SER A 1 305 ? 17.63300 -5.26900 72.58100 1.000 12.65000 305 SER A N 1
ATOM 2369 C CA . SER A 1 305 ? 17.91000 -4.14600 73.47400 1.000 14.37000 305 SER A CA 1
ATOM 2370 C C . SER A 1 305 ? 17.05600 -2.93800 73.10700 1.000 12.37000 305 SER A C 1
ATOM 2371 O O . SER A 1 305 ? 16.55200 -2.23100 73.98800 1.000 14.50000 305 SER A O 1
ATOM 2374 N N . LEU A 1 306 ? 16.83300 -2.72900 71.81000 1.000 12.15000 306 LEU A N 1
ATOM 2375 C CA . LEU A 1 306 ? 15.98800 -1.62500 71.36500 1.000 13.62000 306 LEU A CA 1
ATOM 2376 C C . LEU A 1 306 ? 14.52100 -1.88700 71.68100 1.000 13.35000 306 LEU A C 1
ATOM 2377 O O . LEU A 1 306 ? 13.78300 -0.96000 72.03700 1.000 14.41000 306 LEU A O 1
ATOM 2382 N N . SER A 1 307 ? 14.07800 -3.14100 71.53600 1.000 12.69000 307 SER A N 1
ATOM 2383 C CA . SER A 1 307 ? 12.72000 -3.52400 71.89900 1.000 12.93000 307 SER A CA 1
ATOM 2384 C C . SER A 1 307 ? 12.45400 -3.25000 73.37300 1.000 11.86000 307 SER A C 1
ATOM 2385 O O . SER A 1 307 ? 11.43100 -2.64900 73.73100 1.000 13.26000 307 SER A O 1
ATOM 2388 N N . LEU A 1 308 ? 13.37000 -3.67100 74.24400 1.000 11.67000 308 LEU A N 1
ATOM 2389 C CA . LEU A 1 308 ? 13.21100 -3.41600 75.67000 1.000 12.66000 308 LEU A CA 1
ATOM 2390 C C . LEU A 1 308 ? 13.19600 -1.91800 75.96600 1.000 12.65000 308 LEU A C 1
ATOM 2391 O O . LEU A 1 308 ? 12.41800 -1.45700 76.81100 1.000 13.46000 308 LEU A O 1
ATOM 2396 N N . GLU A 1 309 ? 14.04700 -1.14400 75.27800 1.000 12.28000 309 GLU A N 1
ATOM 2397 C CA . GLU A 1 309 ? 14.05600 0.30100 75.48500 1.000 13.05000 309 GLU A CA 1
ATOM 2398 C C . GLU A 1 309 ? 12.71500 0.91200 75.11200 1.000 14.16000 309 GLU A C 1
ATOM 2399 O O . GLU A 1 309 ? 12.24000 1.83800 75.78300 1.000 14.12000 309 GLU A O 1
ATOM 2405 N N . ALA A 1 310 ? 12.08000 0.40200 74.05400 1.000 12.88000 310 ALA A N 1
ATOM 2406 C CA . ALA A 1 310 ? 10.77500 0.91700 73.64700 1.000 13.49000 310 ALA A CA 1
ATOM 2407 C C . ALA A 1 310 ? 9.71500 0.63900 74.70400 1.000 12.93000 310 ALA A C 1
ATOM 2408 O O . ALA A 1 310 ? 8.83500 1.47300 74.95500 1.000 14.65000 310 ALA A O 1
ATOM 2410 N N . ILE A 1 311 ? 9.77800 -0.53300 75.33500 1.000 12.19000 311 ILE A N 1
ATOM 2411 C CA . ILE A 1 311 ? 8.84900 -0.84200 76.41700 1.000 12.15000 311 ILE A CA 1
ATOM 2412 C C . ILE A 1 311 ? 9.06900 0.10400 77.59200 1.000 12.35000 311 ILE A C 1
ATOM 2413 O O . ILE A 1 311 ? 8.11400 0.58000 78.21900 1.000 12.55000 311 ILE A O 1
ATOM 2418 N N . ASN A 1 312 ? 10.33000 0.38300 77.91100 1.000 12.42000 312 ASN A N 1
ATOM 2419 C CA . ASN A 1 312 ? 10.61300 1.24800 79.05100 1.000 12.80000 312 ASN A CA 1
ATOM 2420 C C . ASN A 1 312 ? 10.20100 2.69100 78.79000 1.000 13.41000 312 ASN A C 1
ATOM 2421 O O . ASN A 1 312 ? 9.82300 3.40200 79.73000 1.000 14.62000 312 ASN A O 1
ATOM 2426 N N . LYS A 1 313 ? 10.21200 3.11400 77.52700 1.000 12.11000 313 LYS A N 1
ATOM 2427 C CA . LYS A 1 313 ? 9.73200 4.45400 77.20700 1.000 14.45000 313 LYS A CA 1
ATOM 2428 C C . LYS A 1 313 ? 8.21800 4.56700 77.29300 1.000 14.74000 313 LYS A C 1
ATOM 2429 O O . LYS A 1 313 ? 7.69500 5.68900 77.22400 1.000 16.20000 313 LYS A O 1
ATOM 2435 N N . LEU A 1 314 ? 7.50700 3.44700 77.44100 1.000 14.45000 314 LEU A N 1
ATOM 2436 C CA . LEU A 1 314 ? 6.07700 3.43200 77.70600 1.000 14.25000 314 LEU A CA 1
ATOM 2437 C C . LEU A 1 314 ? 5.78200 3.20000 79.17900 1.000 13.84000 314 LEU A C 1
ATOM 2438 O O . LEU A 1 314 ? 4.65200 2.85600 79.53800 1.000 17.23000 314 LEU A O 1
ATOM 2443 N N . GLY A 1 315 ? 6.77600 3.39800 80.04100 1.000 14.26000 315 GLY A N 1
ATOM 2444 C CA . GLY A 1 315 ? 6.60500 3.21000 81.46400 1.000 16.86000 315 GLY A CA 1
ATOM 2445 C C . GLY A 1 315 ? 6.90300 1.81600 81.96700 1.000 14.78000 315 GLY A C 1
ATOM 2446 O O . GLY A 1 315 ? 6.55600 1.50200 83.10900 1.000 16.12000 315 GLY A O 1
ATOM 2447 N N . GLY A 1 316 ? 7.54900 0.97500 81.16200 1.000 15.08000 316 GLY A N 1
ATOM 2448 C CA . GLY A 1 316 ? 7.73200 -0.42100 81.49800 1.000 14.62000 316 GLY A CA 1
ATOM 2449 C C . GLY A 1 316 ? 8.90200 -0.66300 82.43100 1.000 13.86000 316 GLY A C 1
ATOM 2450 O O . GLY A 1 316 ? 9.57100 0.25400 82.91900 1.000 15.21000 316 GLY A O 1
ATOM 2451 N N . GLN A 1 317 ? 9.15900 -1.96200 82.66200 1.000 14.56000 317 GLN A N 1
ATOM 2452 C CA . GLN A 1 317 ? 10.24000 -2.43300 83.50600 1.000 14.84000 317 GLN A CA 1
ATOM 2453 C C . GLN A 1 317 ? 10.79800 -3.68300 82.82100 1.000 13.14000 317 GLN A C 1
ATOM 2454 O O . GLN A 1 317 ? 10.59400 -4.83500 83.24200 1.000 14.15000 317 GLN A O 1
ATOM 2460 N N . ALA A 1 318 ? 11.48900 -3.44300 81.71200 1.000 12.93000 318 ALA A N 1
ATOM 2461 C CA . ALA A 1 318 ? 11.99100 -4.48200 80.82600 1.000 13.41000 318 ALA A CA 1
ATOM 2462 C C . ALA A 1 318 ? 13.50700 -4.43200 80.84400 1.000 13.82000 318 ALA A C 1
ATOM 2463 O O . ALA A 1 318 ? 14.10200 -3.37800 80.58800 1.000 16.54000 318 ALA A O 1
ATOM 2465 N N . SER A 1 319 ? 14.13900 -5.55600 81.14300 1.000 12.69000 319 SER A N 1
ATOM 2466 C CA . SER A 1 319 ? 15.57200 -5.57700 81.36600 1.000 13.93000 319 SER A CA 1
ATOM 2467 C C . SER A 1 319 ? 16.22200 -6.68700 80.55400 1.000 12.62000 319 SER A C 1
ATOM 2468 O O . SER A 1 319 ? 15.58000 -7.67100 80.16100 1.000 12.96000 319 SER A O 1
ATOM 2471 N N . LEU A 1 320 ? 17.51700 -6.51400 80.31200 1.000 13.26000 320 LEU A N 1
ATOM 2472 C CA . LEU A 1 320 ? 18.34900 -7.49800 79.63600 1.000 13.83000 320 LEU A CA 1
ATOM 2473 C C . LEU A 1 320 ? 19.38800 -7.97200 80.63900 1.000 15.87000 320 LEU A C 1
ATOM 2474 O O . LEU A 1 320 ? 20.17300 -7.16600 81.15400 1.000 16.89000 320 LEU A O 1
ATOM 2479 N N . LEU A 1 321 ? 19.38500 -9.26400 80.93100 1.000 14.18000 321 LEU A N 1
ATOM 2480 C CA . LEU A 1 321 ? 20.37500 -9.86500 81.81800 1.000 14.79000 321 LEU A CA 1
ATOM 2481 C C . LEU A 1 321 ? 21.37400 -10.63400 80.96400 1.000 13.78000 321 LEU A C 1
ATOM 2482 O O . LEU A 1 321 ? 21.02700 -11.65000 80.35100 1.000 13.47000 321 LEU A O 1
ATOM 2487 N N . ASP A 1 322 ? 22.60900 -10.14900 80.91100 1.000 14.04000 322 ASP A N 1
ATOM 2488 C CA . ASP A 1 322 ? 23.69900 -10.88900 80.29600 1.000 13.98000 322 ASP A CA 1
ATOM 2489 C C . ASP A 1 322 ? 24.33300 -11.75400 81.37800 1.000 13.24000 322 ASP A C 1
ATOM 2490 O O . ASP A 1 322 ? 24.86000 -11.23300 82.36400 1.000 13.98000 322 ASP A O 1
ATOM 2495 N N . LEU A 1 323 ? 24.24500 -13.07200 81.22300 1.000 12.73000 323 LEU A N 1
ATOM 2496 C CA . LEU A 1 323 ? 24.76100 -13.95800 82.26200 1.000 13.44000 323 LEU A CA 1
ATOM 2497 C C . LEU A 1 323 ? 26.21900 -13.69800 82.63300 1.000 12.19000 323 LEU A C 1
ATOM 2498 O O . LEU A 1 323 ? 26.53600 -13.78100 83.83000 1.000 13.43000 323 LEU A O 1
ATOM 2503 N N . PRO A 1 324 ? 27.13100 -13.39400 81.70200 1.000 13.77000 324 PRO A N 1
ATOM 2504 C CA . PRO A 1 324 ? 28.50400 -13.06900 82.12400 1.000 14.76000 324 PRO A CA 1
ATOM 2505 C C . PRO A 1 324 ? 28.58500 -11.90600 83.10000 1.000 17.01000 324 PRO A C 1
ATOM 2506 O O . PRO A 1 324 ? 29.43500 -11.92900 84.00000 1.000 19.08000 324 PRO A O 1
ATOM 2510 N N . THR A 1 325 ? 27.70700 -10.91000 82.97500 1.000 15.56000 325 THR A N 1
ATOM 2511 C CA . THR A 1 325 ? 27.70800 -9.79900 83.92800 1.000 18.36000 325 THR A CA 1
ATOM 2512 C C . THR A 1 325 ? 27.32100 -10.26000 85.32700 1.000 19.54000 325 THR A C 1
ATOM 2513 O O . THR A 1 325 ? 27.77000 -9.67600 86.32100 1.000 23.12000 325 THR A O 1
ATOM 2517 N N . ALA A 1 326 ? 26.50300 -11.30700 85.42800 1.000 17.45000 326 ALA A N 1
ATOM 2518 C CA . ALA A 1 326 ? 26.14300 -11.89400 86.71200 1.000 19.66000 326 ALA A CA 1
ATOM 2519 C C . ALA A 1 326 ? 27.19200 -12.86800 87.22900 1.000 18.75000 326 ALA A C 1
ATOM 2520 O O . ALA A 1 326 ? 26.97400 -13.49800 88.26900 1.000 27.31000 326 ALA A O 1
ATOM 2522 N N . GLY A 1 327 ? 28.31100 -13.02000 86.52900 1.000 17.28000 327 GLY A N 1
ATOM 2523 C CA . GLY A 1 327 ? 29.36700 -13.90200 86.96800 1.000 17.77000 327 GLY A CA 1
ATOM 2524 C C . GLY A 1 327 ? 29.30900 -15.31100 86.42300 1.000 18.78000 327 GLY A C 1
ATOM 2525 O O . GLY A 1 327 ? 30.06700 -16.17000 86.89400 1.000 21.03000 327 GLY A O 1
ATOM 2526 N N . LEU A 1 328 ? 28.44600 -15.58000 85.44700 1.000 16.15000 328 LEU A N 1
ATOM 2527 C CA . LEU A 1 328 ? 28.30700 -16.90500 84.85700 1.000 15.16000 328 LEU A CA 1
ATOM 2528 C C . LEU A 1 328 ? 28.87600 -16.84500 83.45000 1.000 12.77000 328 LEU A C 1
ATOM 2529 O O . LEU A 1 328 ? 28.40000 -16.06600 82.61700 1.000 15.79000 328 LEU A O 1
ATOM 2534 N N . ARG A 1 329 ? 29.89800 -17.65600 83.21400 1.000 13.20000 329 ARG A N 1
ATOM 2535 C CA . ARG A 1 329 ? 30.58600 -17.63900 81.91000 1.000 14.09000 329 ARG A CA 1
ATOM 2536 C C . ARG A 1 329 ? 30.37100 -18.92500 81.11300 1.000 12.10000 329 ARG A C 1
ATOM 2537 O O . ARG A 1 329 ? 30.30800 -19.98600 81.69900 1.000 15.08000 329 ARG A O 1
ATOM 2545 N N . GLY A 1 330 ? 30.27600 -18.78900 79.80900 1.000 12.20000 330 GLY A N 1
ATOM 2546 C CA . GLY A 1 330 ? 30.23100 -19.92800 78.91900 1.000 12.53000 330 GLY A CA 1
ATOM 2547 C C . GLY A 1 330 ? 28.86600 -20.49000 78.60100 1.000 10.94000 330 GLY A C 1
ATOM 2548 O O . GLY A 1 330 ? 28.79400 -21.53800 77.95100 1.000 12.37000 330 GLY A O 1
ATOM 2549 N N . ASN A 1 331 ? 27.78600 -19.82800 79.00000 1.000 11.30000 331 ASN A N 1
ATOM 2550 C CA . ASN A 1 331 ? 26.47400 -20.40800 78.74200 1.000 10.25000 331 ASN A CA 1
ATOM 2551 C C . ASN A 1 331 ? 26.16800 -20.41300 77.25700 1.000 10.72000 331 ASN A C 1
ATOM 2552 O O . ASN A 1 331 ? 26.56000 -19.50100 76.51500 1.000 11.69000 331 ASN A O 1
ATOM 2557 N N . THR A 1 332 ? 25.48300 -21.47000 76.83400 1.000 10.06000 332 THR A N 1
ATOM 2558 C CA . THR A 1 332 ? 25.00300 -21.63700 75.47500 1.000 10.56000 332 THR A CA 1
ATOM 2559 C C . THR A 1 332 ? 23.62300 -20.99900 75.34200 1.000 10.60000 332 THR A C 1
ATOM 2560 O O . THR A 1 332 ? 23.13000 -20.30500 76.23800 1.000 10.93000 332 THR A O 1
ATOM 2564 N N . HIS A 1 333 ? 22.97400 -21.27700 74.21100 1.000 10.47000 333 HIS A N 1
ATOM 2565 C CA . HIS A 1 333 ? 21.61600 -20.83100 73.93200 1.000 10.37000 333 HIS A CA 1
ATOM 2566 C C . HIS A 1 333 ? 20.57300 -21.55500 74.78200 1.000 9.70000 333 HIS A C 1
ATOM 2567 O O . HIS A 1 333 ? 19.40200 -21.16300 74.75600 1.000 10.71000 333 HIS A O 1
ATOM 2574 N N . PHE A 1 334 ? 20.97200 -22.58100 75.54500 1.000 9.75000 334 PHE A N 1
ATOM 2575 C CA . PHE A 1 334 ? 20.09000 -23.28800 76.47800 1.000 10.26000 334 PHE A CA 1
ATOM 2576 C C . PHE A 1 334 ? 20.66300 -23.16200 77.89300 1.000 10.69000 334 PHE A C 1
ATOM 2577 O O . PHE A 1 334 ? 21.10900 -24.16000 78.47500 1.000 10.38000 334 PHE A O 1
ATOM 2585 N N . PRO A 1 335 ? 20.66900 -21.96500 78.48900 1.000 10.59000 335 PRO A N 1
ATOM 2586 C CA . PRO A 1 335 ? 21.31000 -21.84700 79.81500 1.000 11.14000 335 PRO A CA 1
ATOM 2587 C C . PRO A 1 335 ? 20.68900 -22.75700 80.85700 1.000 10.08000 335 PRO A C 1
ATOM 2588 O O . PRO A 1 335 ? 21.37700 -23.21200 81.78000 1.000 10.34000 335 PRO A O 1
ATOM 2592 N N . PHE A 1 336 ? 19.39600 -23.05300 80.71900 1.000 10.06000 336 PHE A N 1
ATOM 2593 C CA . PHE A 1 336 ? 18.64800 -23.86800 81.66100 1.000 10.25000 336 PHE A CA 1
ATOM 2594 C C . PHE A 1 336 ? 18.93900 -25.36500 81.53800 1.000 9.73000 336 PHE A C 1
ATOM 2595 O O . PHE A 1 336 ? 18.42300 -26.13500 82.35000 1.000 10.51000 336 PHE A O 1
ATOM 2603 N N . THR A 1 337 ? 19.74000 -25.80800 80.56100 1.000 9.64000 337 THR A N 1
ATOM 2604 C CA . THR A 1 337 ? 20.23700 -27.18200 80.57800 1.000 10.33000 337 THR A CA 1
ATOM 2605 C C . THR A 1 337 ? 21.75300 -27.28000 80.65400 1.000 9.99000 337 THR A C 1
ATOM 2606 O O . THR A 1 337 ? 22.29000 -28.39400 80.68800 1.000 10.67000 337 THR A O 1
ATOM 2610 N N . ASP A 1 338 ? 22.45200 -26.15500 80.72200 1.000 10.36000 338 ASP A N 1
ATOM 2611 C CA . ASP A 1 338 ? 23.89800 -26.11500 80.81000 1.000 9.92000 338 ASP A CA 1
ATOM 2612 C C . ASP A 1 338 ? 24.36600 -26.65400 82.16600 1.000 10.86000 338 ASP A C 1
ATOM 2613 O O . ASP A 1 338 ? 23.57900 -26.86700 83.09500 1.000 11.03000 338 ASP A O 1
ATOM 2618 N N . ARG A 1 339 ? 25.68400 -26.85000 82.28200 1.000 10.96000 339 ARG A N 1
ATOM 2619 C CA . ARG A 1 339 ? 26.24400 -27.42700 83.50400 1.000 12.57000 339 ARG A CA 1
ATOM 2620 C C . ARG A 1 339 ? 25.98600 -26.56700 84.73200 1.000 12.66000 339 ARG A C 1
ATOM 2621 O O . ARG A 1 339 ? 25.91400 -27.09000 85.84800 1.000 13.39000 339 ARG A O 1
ATOM 2629 N N . ASN A 1 340 ? 25.84500 -25.25400 84.55900 1.000 11.47000 340 ASN A N 1
ATOM 2630 C CA . ASN A 1 340 ? 25.58500 -24.34200 85.66600 1.000 10.75000 340 ASN A CA 1
ATOM 2631 C C . ASN A 1 340 ? 24.11400 -23.95800 85.75100 1.000 11.43000 340 ASN A C 1
ATOM 2632 O O . ASN A 1 340 ? 23.77900 -22.86700 86.22000 1.000 12.13000 340 ASN A O 1
ATOM 2637 N N . ASN A 1 341 ? 23.21500 -24.83900 85.30600 1.000 11.13000 341 ASN A N 1
ATOM 2638 C CA . ASN A 1 341 ? 21.81000 -24.45400 85.28000 1.000 10.45000 341 ASN A CA 1
ATOM 2639 C C . ASN A 1 341 ? 21.23000 -24.19900 86.66800 1.000 10.43000 341 ASN A C 1
ATOM 2640 O O . ASN A 1 341 ? 20.24600 -23.47200 86.77600 1.000 11.11000 341 ASN A O 1
ATOM 2645 N N . VAL A 1 342 ? 21.81900 -24.74900 87.73400 1.000 11.75000 342 VAL A N 1
ATOM 2646 C CA . VAL A 1 342 ? 21.34700 -24.40300 89.07600 1.000 12.57000 342 VAL A CA 1
ATOM 2647 C C . VAL A 1 342 ? 21.58700 -22.92400 89.36800 1.000 12.56000 342 VAL A C 1
ATOM 2648 O O . VAL A 1 342 ? 20.73800 -22.24700 89.96000 1.000 12.77000 342 VAL A O 1
ATOM 2652 N N . GLN A 1 343 ? 22.73100 -22.39700 88.93300 1.000 12.70000 343 GLN A N 1
ATOM 2653 C CA . GLN A 1 343 ? 23.00700 -20.98100 89.13200 1.000 12.88000 343 GLN A CA 1
ATOM 2654 C C . GLN A 1 343 ? 22.11600 -20.12100 88.24400 1.000 12.26000 343 GLN A C 1
ATOM 2655 O O . GLN A 1 343 ? 21.68100 -19.04100 88.65900 1.000 12.81000 343 GLN A O 1
ATOM 2661 N N . VAL A 1 344 ? 21.82300 -20.58800 87.02600 1.000 11.34000 344 VAL A N 1
ATOM 2662 C CA . VAL A 1 344 ? 20.86700 -19.89500 86.16700 1.000 12.03000 344 VAL A CA 1
ATOM 2663 C C . VAL A 1 344 ? 19.49900 -19.85500 86.83900 1.000 10.67000 344 VAL A C 1
ATOM 2664 O O . VAL A 1 344 ? 18.82300 -18.81300 86.85700 1.000 11.78000 344 VAL A O 1
ATOM 2668 N N . ALA A 1 345 ? 19.07300 -20.98800 87.41300 1.000 11.44000 345 ALA A N 1
ATOM 2669 C CA . ALA A 1 345 ? 17.79800 -21.04400 88.12100 1.000 10.75000 345 ALA A CA 1
ATOM 2670 C C . ALA A 1 345 ? 17.76600 -20.06800 89.29000 1.000 11.93000 345 ALA A C 1
ATOM 2671 O O . ALA A 1 345 ? 16.72600 -19.46000 89.56900 1.000 11.76000 345 ALA A O 1
ATOM 2673 N N . SER A 1 346 ? 18.89100 -19.90700 89.99000 1.000 12.29000 346 SER A N 1
ATOM 2674 C CA . SER A 1 346 ? 18.92900 -18.99000 91.12300 1.000 13.75000 346 SER A CA 1
ATOM 2675 C C . SER A 1 346 ? 18.62200 -17.56700 90.67400 1.000 13.44000 346 SER A C 1
ATOM 2676 O O . SER A 1 346 ? 17.92000 -16.82400 91.37000 1.000 13.63000 346 SER A O 1
ATOM 2679 N N . LEU A 1 347 ? 19.11200 -17.18200 89.49200 1.000 12.56000 347 LEU A N 1
ATOM 2680 C CA . LEU A 1 347 ? 18.83100 -15.85300 88.96200 1.000 12.38000 347 LEU A CA 1
ATOM 2681 C C . LEU A 1 347 ? 17.36900 -15.70800 88.57600 1.000 13.04000 347 LEU A C 1
ATOM 2682 O O . LEU A 1 347 ? 16.81000 -14.60800 88.67400 1.000 13.40000 347 LEU A O 1
ATOM 2687 N N . LEU A 1 348 ? 16.73000 -16.79800 88.14700 1.000 12.10000 348 LEU A N 1
ATOM 2688 C CA . LEU A 1 348 ? 15.29800 -16.74700 87.88300 1.000 11.47000 348 LEU A CA 1
ATOM 2689 C C . LEU A 1 348 ? 14.50900 -16.60200 89.18000 1.000 10.86000 348 LEU A C 1
ATOM 2690 O O . LEU A 1 348 ? 13.59700 -15.76600 89.27000 1.000 12.30000 348 LEU A O 1
ATOM 2695 N N . SER A 1 349 ? 14.87700 -17.36500 90.21400 1.000 12.65000 349 SER A N 1
ATOM 2696 C CA . SER A 1 349 ? 14.25500 -17.18000 91.52300 1.000 13.98000 349 SER A CA 1
ATOM 2697 C C . SER A 1 349 ? 14.43600 -15.75200 92.03000 1.000 13.31000 349 SER A C 1
ATOM 2698 O O . SER A 1 349 ? 13.52900 -15.19300 92.65500 1.000 13.49000 349 SER A O 1
ATOM 2701 N N . ASP A 1 350 ? 15.59700 -15.14200 91.76300 1.000 12.68000 350 ASP A N 1
ATOM 2702 C CA . ASP A 1 350 ? 15.83100 -13.76100 92.19300 1.000 13.10000 350 ASP A CA 1
ATOM 2703 C C . ASP A 1 350 ? 14.85600 -12.80000 91.52000 1.000 14.01000 350 ASP A C 1
ATOM 2704 O O . ASP A 1 350 ? 14.31800 -11.88900 92.16900 1.000 15.14000 350 ASP A O 1
ATOM 2709 N N . PHE A 1 351 ? 14.64300 -12.96900 90.21100 1.000 12.42000 351 PHE A N 1
ATOM 2710 C CA . PHE A 1 351 ? 13.68600 -12.13800 89.48700 1.000 14.57000 351 PHE A CA 1
ATOM 2711 C C . PHE A 1 351 ? 12.28200 -12.31600 90.04600 1.000 13.16000 351 PHE A C 1
ATOM 2712 O O . PHE A 1 351 ? 11.56300 -11.33600 90.28300 1.000 13.68000 351 PHE A O 1
ATOM 2720 N N . LEU A 1 352 ? 11.86800 -13.56700 90.25900 1.000 12.22000 352 LEU A N 1
ATOM 2721 C CA . LEU A 1 352 ? 10.53700 -13.81400 90.79400 1.000 12.18000 352 LEU A CA 1
ATOM 2722 C C . LEU A 1 352 ? 10.37500 -13.18900 92.17300 1.000 13.63000 352 LEU A C 1
ATOM 2723 O O . LEU A 1 352 ? 9.31600 -12.62900 92.48700 1.000 13.92000 352 LEU A O 1
ATOM 2728 N N . GLY A 1 353 ? 11.41300 -13.27000 93.01000 1.000 12.94000 353 GLY A N 1
ATOM 2729 C CA . GLY A 1 353 ? 11.28500 -12.76100 94.37100 1.000 15.27000 353 GLY A CA 1
ATOM 2730 C C . GLY A 1 353 ? 11.22000 -11.24600 94.42000 1.000 16.16000 353 GLY A C 1
ATOM 2731 O O . GLY A 1 353 ? 10.43900 -10.66100 95.17200 1.000 17.03000 353 GLY A O 1
ATOM 2732 N N . LYS A 1 354 ? 12.03600 -10.59500 93.57700 1.000 14.31000 354 LYS A N 1
ATOM 2733 C CA . LYS A 1 354 ? 12.06100 -9.10500 93.48100 1.000 15.40000 354 LYS A CA 1
ATOM 2734 C C . LYS A 1 354 ? 10.67400 -8.58800 93.11800 1.000 15.02000 354 LYS A C 1
ATOM 2735 O O . LYS A 1 354 ? 10.27900 -7.57100 93.64000 1.000 14.68000 354 LYS A O 1
ATOM 2741 N N . HIS A 1 355 ? 9.96400 -9.29300 92.24600 1.000 14.23000 355 HIS A N 1
ATOM 2742 C CA . HIS A 1 355 ? 8.68900 -8.80700 91.76900 1.000 14.79000 355 HIS A CA 1
ATOM 2743 C C . HIS A 1 355 ? 7.51000 -9.40500 92.50800 1.000 13.65000 355 HIS A C 1
ATOM 2744 O O . HIS A 1 355 ? 6.36900 -9.21600 92.08600 1.000 17.13000 355 HIS A O 1
ATOM 2751 N N . GLY A 1 356 ? 7.76500 -10.06500 93.63300 1.000 14.84000 356 GLY A N 1
ATOM 2752 C CA . GLY A 1 356 ? 6.69700 -10.59900 94.45000 1.000 17.05000 356 GLY A CA 1
ATOM 2753 C C . GLY A 1 356 ? 5.95400 -11.75800 93.83300 1.000 17.33000 356 GLY A C 1
ATOM 2754 O O . GLY A 1 356 ? 4.86100 -12.09600 94.29900 1.000 21.76000 356 GLY A O 1
ATOM 2755 N N . LEU A 1 357 ? 6.51000 -12.36900 92.78900 1.000 15.17000 357 LEU A N 1
ATOM 2756 C CA . LEU A 1 357 ? 5.88200 -13.48900 92.10100 1.000 15.75000 357 LEU A CA 1
ATOM 2757 C C . LEU A 1 357 ? 6.09600 -14.81800 92.81900 1.000 16.08000 357 LEU A C 1
ATOM 2758 O O . LEU A 1 357 ? 5.61800 -15.85600 92.33400 1.000 16.09000 357 LEU A O 1
ATOM 2763 N N . ASP A 1 358 ? 6.78300 -14.81200 93.96100 1.000 15.45000 358 ASP A N 1
ATOM 2764 C CA . ASP A 1 358 ? 7.01700 -15.99800 94.77600 1.000 18.13000 358 ASP A CA 1
ATOM 2765 C C . ASP A 1 358 ? 6.30700 -15.91000 96.12400 1.000 20.49000 358 ASP A C 1
ATOM 2766 O O . ASP A 1 358 ? 6.66400 -16.63300 97.06200 1.000 22.12000 358 ASP A O 1
ATOM 2771 N N . GLN A 1 359 ? 5.32200 -15.02200 96.23400 1.000 19.62000 359 GLN A N 1
ATOM 2772 C CA . GLN A 1 359 ? 4.55800 -14.79700 97.45000 1.000 24.96000 359 GLN A CA 1
ATOM 2773 C C . GLN A 1 359 ? 3.08000 -14.92900 97.12200 1.000 24.81000 359 GLN A C 1
ATOM 2774 O O . GLN A 1 359 ? 2.64100 -14.58200 96.02100 1.000 25.86000 359 GLN A O 1
ATOM 2780 N N . ASN A 1 360 ? 2.31200 -15.41000 98.09400 1.000 27.05000 360 ASN A N 1
ATOM 2781 C CA . ASN A 1 360 ? 0.86800 -15.55600 97.92300 1.000 30.62000 360 ASN A CA 1
ATOM 2782 C C . ASN A 1 360 ? 0.12800 -14.26100 98.23800 1.000 34.75000 360 ASN A C 1
ATOM 2783 O O . ASN A 1 360 ? 0.61500 -13.43200 99.00500 1.000 40.08000 360 ASN A O 1
ATOM 2788 N N . SER B 1 11 ? -3.11500 -38.22700 100.29300 1.000 37.24000 11 SER B N 1
ATOM 2789 C CA . SER B 1 11 ? -3.97100 -37.83900 99.14800 1.000 41.71000 11 SER B CA 1
ATOM 2790 C C . SER B 1 11 ? -3.91600 -38.86700 98.00500 1.000 35.83000 11 SER B C 1
ATOM 2791 O O . SER B 1 11 ? -2.80400 -39.37800 97.78400 1.000 40.21000 11 SER B O 1
ATOM 2793 N N A LYS B 1 12 ? -5.02100 -39.07700 97.24500 0.600 33.63000 12 LYS B N 1
ATOM 2794 N N B LYS B 1 12 ? -5.00900 -39.04300 97.24100 0.400 33.63000 12 LYS B N 1
ATOM 2795 C CA A LYS B 1 12 ? -5.03200 -39.94200 96.01700 0.600 31.45000 12 LYS B CA 1
ATOM 2796 C CA B LYS B 1 12 ? -5.01100 -39.94000 96.04500 0.400 31.45000 12 LYS B CA 1
ATOM 2797 C C A LYS B 1 12 ? -4.15600 -39.32600 94.92700 0.600 27.10000 12 LYS B C 1
ATOM 2798 C C B LYS B 1 12 ? -4.14400 -39.31900 94.94700 0.400 27.10000 12 LYS B C 1
ATOM 2799 O O A LYS B 1 12 ? -3.73200 -40.01100 94.07000 0.600 24.10000 12 LYS B O 1
ATOM 2800 O O B LYS B 1 12 ? -3.64100 -40.03900 94.12500 0.400 24.10000 12 LYS B O 1
ATOM 2811 N N A ARG B 1 13 ? -3.98600 -38.00700 94.96500 0.700 19.97000 13 ARG B N 1
ATOM 2812 N N B ARG B 1 13 ? -3.98200 -38.00400 94.96400 0.300 19.97000 13 ARG B N 1
ATOM 2813 C CA A ARG B 1 13 ? -3.19800 -37.32400 93.90800 0.700 18.67000 13 ARG B CA 1
ATOM 2814 C CA B ARG B 1 13 ? -3.19900 -37.31900 93.90300 0.300 18.67000 13 ARG B CA 1
ATOM 2815 C C A ARG B 1 13 ? -1.74000 -37.14700 94.33000 0.700 19.58000 13 ARG B C 1
ATOM 2816 C C B ARG B 1 13 ? -1.74100 -37.14400 94.32800 0.300 19.58000 13 ARG B C 1
ATOM 2817 O O A ARG B 1 13 ? -0.90700 -37.00500 93.46000 0.700 18.26000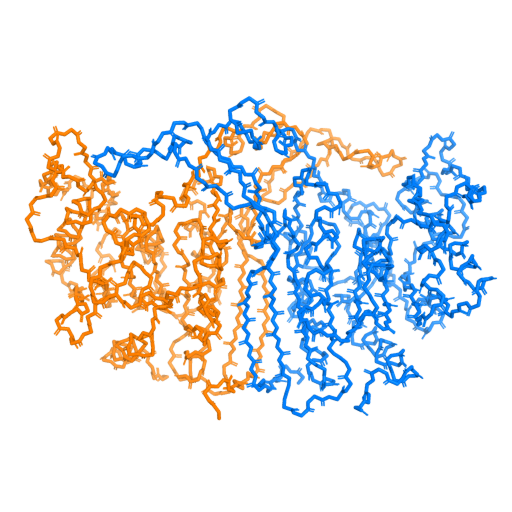 13 ARG B O 1
ATOM 2818 O O B ARG B 1 13 ? -0.89500 -37.00600 93.44800 0.300 18.26000 13 ARG B O 1
ATOM 2833 N N . LYS B 1 14 ? -1.44700 -37.30500 95.61900 1.000 19.26000 14 LYS B N 1
ATOM 2834 C CA . LYS B 1 14 ? -0.07100 -37.05700 96.10400 1.000 20.81000 14 LYS B CA 1
ATOM 2835 C C . LYS B 1 14 ? 0.91100 -38.11200 95.62600 1.000 19.09000 14 LYS B C 1
ATOM 2836 O O . LYS B 1 14 ? 0.59300 -39.28000 95.69500 1.000 18.46000 14 LYS B O 1
ATOM 2842 N N . VAL B 1 15 ? 2.06400 -37.66900 95.16300 1.000 17.07000 15 VAL B N 1
ATOM 2843 C CA . VAL B 1 15 ? 3.08700 -38.57000 94.64400 1.000 18.78000 15 VAL B CA 1
ATOM 2844 C C . VAL B 1 15 ? 4.43600 -38.10800 95.17200 1.000 16.82000 15 VAL B C 1
ATOM 2845 O O . VAL B 1 15 ? 4.74100 -36.91200 95.12700 1.000 17.39000 15 VAL B O 1
ATOM 2849 N N . VAL B 1 16 ? 5.24400 -39.04000 95.66600 1.000 16.86000 16 VAL B N 1
ATOM 2850 C CA . VAL B 1 16 ? 6.56400 -38.73000 96.21000 1.000 19.28000 16 VAL B CA 1
ATOM 2851 C C . VAL B 1 16 ? 7.61200 -39.42400 95.35600 1.000 16.54000 16 VAL B C 1
ATOM 2852 O O . VAL B 1 16 ? 7.64500 -40.65800 95.28000 1.000 17.16000 16 VAL B O 1
ATOM 2856 N N . LEU B 1 17 ? 8.48200 -38.63800 94.73200 1.000 15.95000 17 LEU B N 1
ATOM 2857 C CA . LEU B 1 17 ? 9.46300 -39.16500 93.79600 1.000 16.25000 17 LEU B CA 1
ATOM 2858 C C . LEU B 1 17 ? 10.85600 -39.00200 94.37800 1.000 16.37000 17 LEU B C 1
ATOM 2859 O O . LEU B 1 17 ? 11.25400 -37.88400 94.73400 1.000 17.13000 17 LEU B O 1
ATOM 2864 N N . ALA B 1 18 ? 11.59700 -40.10500 94.46500 1.000 16.46000 18 ALA B N 1
ATOM 2865 C CA . ALA B 1 18 ? 13.02500 -40.00900 94.74400 1.000 17.45000 18 ALA B CA 1
ATOM 2866 C C . ALA B 1 18 ? 13.75300 -39.29200 93.61500 1.000 16.85000 18 ALA B C 1
ATOM 2867 O O . ALA B 1 18 ? 14.73000 -38.57300 93.86000 1.000 18.12000 18 ALA B O 1
ATOM 2869 N N . GLU B 1 19 ? 13.29200 -39.46800 92.37800 1.000 15.80000 19 GLU B N 1
ATOM 2870 C CA . GLU B 1 19 ? 13.85600 -38.77200 91.23200 1.000 16.83000 19 GLU B CA 1
ATOM 2871 C C . GLU B 1 19 ? 12.89100 -38.90600 90.06600 1.000 14.19000 19 GLU B C 1
ATOM 2872 O O . GLU B 1 19 ? 12.06300 -39.81700 90.01600 1.000 12.87000 19 GLU B O 1
ATOM 2878 N N . GLN B 1 20 ? 13.00000 -37.97300 89.13200 1.000 12.61000 20 GLN B N 1
ATOM 2879 C CA . GLN B 1 20 ? 12.26500 -38.03900 87.88100 1.000 12.28000 20 GLN B CA 1
ATOM 2880 C C . GLN B 1 20 ? 13.13100 -37.41900 86.80300 1.000 13.69000 20 GLN B C 1
ATOM 2881 O O . GLN B 1 20 ? 14.06200 -36.66000 87.08600 1.000 13.82000 20 GLN B O 1
ATOM 2887 N N . GLY B 1 21 ? 12.81600 -37.73500 85.55700 1.000 12.65000 21 GLY B N 1
ATOM 2888 C CA . GLY B 1 21 ? 13.53400 -37.11800 84.46500 1.000 12.97000 21 GLY B CA 1
ATOM 2889 C C . GLY B 1 21 ? 13.11900 -37.73600 83.14900 1.000 10.30000 21 GLY B C 1
ATOM 2890 O O . GLY B 1 21 ? 12.18500 -38.54100 83.08000 1.000 11.22000 21 GLY B O 1
ATOM 2891 N N . SER B 1 22 ? 13.84500 -37.35600 82.10700 1.000 10.93000 22 SER B N 1
ATOM 2892 C CA . SER B 1 22 ? 13.59600 -37.92000 80.79600 1.000 10.86000 22 SER B CA 1
ATOM 2893 C C . SER B 1 22 ? 14.88500 -37.90700 79.99800 1.000 9.64000 22 SER B C 1
ATOM 2894 O O . SER B 1 22 ? 15.83700 -37.18300 80.31700 1.000 10.35000 22 SER B O 1
ATOM 2897 N N . PHE B 1 23 ? 14.89100 -38.70700 78.93700 1.000 9.93000 23 PHE B N 1
ATOM 2898 C CA . PHE B 1 23 ? 16.07000 -38.82600 78.09700 1.000 9.98000 23 PHE B CA 1
ATOM 2899 C C . PHE B 1 23 ? 15.66600 -39.38900 76.74200 1.000 9.20000 23 PHE B C 1
ATOM 2900 O O . PHE B 1 23 ? 14.57500 -39.94600 76.57800 1.000 10.36000 23 PHE B O 1
ATOM 2908 N N . TYR B 1 24 ? 16.57400 -39.25600 75.78200 1.000 10.53000 24 TYR B N 1
ATOM 2909 C CA . TYR B 1 24 ? 16.43100 -39.85500 74.46100 1.000 11.12000 24 TYR B CA 1
ATOM 2910 C C . TYR B 1 24 ? 17.32300 -41.07800 74.35100 1.000 11.50000 24 TYR B C 1
ATOM 2911 O O . TYR B 1 24 ? 18.41600 -41.11100 74.92000 1.000 12.98000 24 TYR B O 1
ATOM 2920 N N . ILE B 1 25 ? 16.84600 -42.08900 73.62900 1.000 11.69000 25 ILE B N 1
ATOM 2921 C CA . ILE B 1 25 ? 17.61300 -43.31400 73.43700 1.000 10.82000 25 ILE B CA 1
ATOM 2922 C C . ILE B 1 25 ? 17.28100 -43.87700 72.06400 1.000 12.85000 25 ILE B C 1
ATOM 2923 O O . ILE B 1 25 ? 16.17500 -43.69400 71.54400 1.000 12.67000 25 ILE B O 1
ATOM 2928 N N . GLY B 1 26 ? 18.25200 -44.57800 71.48100 1.000 13.00000 26 GLY B N 1
ATOM 2929 C CA . GLY B 1 26 ? 18.03800 -45.21600 70.20800 1.000 14.50000 26 GLY B CA 1
ATOM 2930 C C . GLY B 1 26 ? 18.12900 -44.24600 69.04900 1.000 12.44000 26 GLY B C 1
ATOM 2931 O O . GLY B 1 26 ? 18.44900 -43.06600 69.19700 1.000 13.57000 26 GLY B O 1
ATOM 2932 N N . GLY B 1 27 ? 17.81300 -44.76500 67.86900 1.000 13.02000 27 GLY B N 1
ATOM 2933 C CA . GLY B 1 27 ? 17.88300 -43.98700 66.65100 1.000 13.51000 27 GLY B CA 1
ATOM 2934 C C . GLY B 1 27 ? 19.20500 -44.14800 65.93000 1.000 13.67000 27 GLY B C 1
ATOM 2935 O O . GLY B 1 27 ? 20.12400 -44.85800 66.35300 1.000 16.37000 27 GLY B O 1
ATOM 2936 N N . ARG B 1 28 ? 19.29800 -43.46100 64.79800 1.000 12.55000 28 ARG B N 1
ATOM 2937 C CA . ARG B 1 28 ? 20.49300 -43.47800 63.96200 1.000 13.03000 28 ARG B CA 1
ATOM 2938 C C . ARG B 1 28 ? 20.66300 -42.09000 63.35700 1.000 13.46000 28 ARG B C 1
ATOM 2939 O O . ARG B 1 28 ? 19.86900 -41.18100 63.61400 1.000 13.28000 28 ARG B O 1
ATOM 2947 N N . THR B 1 29 ? 21.70300 -41.91600 62.54600 1.000 14.32000 29 THR B N 1
ATOM 2948 C CA . THR B 1 29 ? 21.90500 -40.67300 61.81800 1.000 14.88000 29 THR B CA 1
ATOM 2949 C C . THR B 1 29 ? 21.88800 -40.92100 60.31600 1.000 14.02000 29 THR B C 1
ATOM 2950 O O . THR B 1 29 ? 22.29000 -41.98700 59.83900 1.000 14.84000 29 THR B O 1
ATOM 2954 N N . VAL B 1 30 ? 21.40400 -39.92200 59.57700 1.000 13.76000 30 VAL B N 1
ATOM 2955 C CA . VAL B 1 30 ? 21.47000 -39.87100 58.12200 1.000 15.37000 30 VAL B CA 1
ATOM 2956 C C . VAL B 1 30 ? 22.07600 -38.52600 57.74400 1.000 15.73000 30 VAL B C 1
ATOM 2957 O O . VAL B 1 30 ? 22.04100 -37.56900 58.51900 1.000 14.52000 30 VAL B O 1
ATOM 2961 N N . THR B 1 31 ? 22.64900 -38.45400 56.54300 1.000 16.34000 31 THR B N 1
ATOM 2962 C CA . THR B 1 31 ? 23.39600 -37.26500 56.15500 1.000 16.28000 31 THR B CA 1
ATOM 2963 C C . THR B 1 31 ? 22.99800 -36.78300 54.76700 1.000 16.16000 31 THR B C 1
ATOM 2964 O O . THR B 1 31 ? 22.69100 -37.58300 53.87700 1.000 18.90000 31 THR B O 1
ATOM 2968 N N . GLY B 1 32 ? 23.03100 -35.46300 54.59300 1.000 17.94000 32 GLY B N 1
ATOM 2969 C CA . GLY B 1 32 ? 22.86700 -34.84400 53.29800 1.000 18.01000 32 GLY B CA 1
ATOM 2970 C C . GLY B 1 32 ? 24.19700 -34.73600 52.57300 1.000 18.12000 32 GLY B C 1
ATOM 2971 O O . GLY B 1 32 ? 25.24600 -35.12700 53.09500 1.000 21.86000 32 GLY B O 1
ATOM 2972 N N . PRO B 1 33 ? 24.17700 -34.21400 51.35200 1.000 21.66000 33 PRO B N 1
ATOM 2973 C CA . PRO B 1 33 ? 25.41200 -34.11100 50.57000 1.000 22.26000 33 PRO B CA 1
ATOM 2974 C C . PRO B 1 33 ? 26.21000 -32.86900 50.94300 1.000 23.03000 33 PRO B C 1
ATOM 2975 O O . PRO B 1 33 ? 25.70400 -31.92100 51.54200 1.000 22.82000 33 PRO B O 1
ATOM 2979 N N . GLY B 1 34 ? 27.48600 -32.89400 50.57400 1.000 23.25000 34 GLY B N 1
ATOM 2980 C CA . GLY B 1 34 ? 28.30800 -31.70200 50.67900 1.000 23.79000 34 GLY B CA 1
ATOM 2981 C C . GLY B 1 34 ? 28.85300 -31.44700 52.07400 1.000 20.93000 34 GLY B C 1
ATOM 2982 O O . GLY B 1 34 ? 28.91600 -32.33200 52.93700 1.000 25.17000 34 GLY B O 1
ATOM 2983 N N . LYS B 1 35 ? 29.26000 -30.19700 52.28700 1.000 22.47000 35 LYS B N 1
ATOM 2984 C CA . LYS B 1 35 ? 29.94000 -29.78500 53.50500 1.000 22.50000 35 LYS B CA 1
ATOM 2985 C C . LYS B 1 35 ? 29.26100 -28.55000 54.07800 1.000 21.44000 35 LYS B C 1
ATOM 2986 O O . LYS B 1 35 ? 28.70500 -27.73100 53.34300 1.000 25.18000 35 LYS B O 1
ATOM 2992 N N . PHE B 1 36 ? 29.31800 -28.42300 55.40100 1.000 18.67000 36 PHE B N 1
ATOM 2993 C CA . PHE B 1 36 ? 28.71700 -27.29800 56.10200 1.000 17.87000 36 PHE B CA 1
ATOM 2994 C C . PHE B 1 36 ? 29.74300 -26.18000 56.25100 1.000 17.70000 36 PHE B C 1
ATOM 2995 O O . PHE B 1 36 ? 30.84900 -26.41000 56.74400 1.000 21.29000 36 PHE B O 1
ATOM 3003 N N . ASP B 1 37 ? 29.36500 -24.97100 55.83700 1.000 17.69000 37 ASP B N 1
ATOM 3004 C CA . ASP B 1 37 ? 30.23300 -23.80000 55.92300 1.000 19.61000 37 ASP B CA 1
ATOM 3005 C C . ASP B 1 37 ? 29.62800 -22.83100 56.92800 1.000 16.41000 37 ASP B C 1
ATOM 3006 O O . ASP B 1 37 ? 28.59000 -22.22100 56.63400 1.000 16.42000 37 ASP B O 1
ATOM 3011 N N . PRO B 1 38 ? 30.24000 -22.63400 58.10100 1.000 15.31000 38 PRO B N 1
ATOM 3012 C CA . PRO B 1 38 ? 29.63400 -21.76100 59.12100 1.000 16.40000 38 PRO B CA 1
ATOM 3013 C C . PRO B 1 38 ? 29.60500 -20.29000 58.75300 1.000 16.34000 38 PRO B C 1
ATOM 3014 O O . PRO B 1 38 ? 28.96400 -19.51400 59.47000 1.000 15.69000 38 PRO B O 1
ATOM 3018 N N . SER B 1 39 ? 30.27700 -19.87500 57.67400 1.000 17.26000 39 SER B N 1
ATOM 3019 C CA . SER B 1 39 ? 30.21300 -18.48300 57.24100 1.000 17.61000 39 SER B CA 1
ATOM 3020 C C . SER B 1 39 ? 29.00700 -18.20100 56.35900 1.000 17.80000 39 SER B C 1
ATOM 3021 O O . SER B 1 39 ? 28.63700 -17.03200 56.19000 1.000 19.73000 39 SER B O 1
ATOM 3024 N N . LYS B 1 40 ? 28.39000 -19.22800 55.80100 1.000 17.82000 40 LYS B N 1
ATOM 3025 C CA . LYS B 1 40 ? 27.24700 -19.05600 54.92400 1.000 18.46000 40 LYS B CA 1
ATOM 3026 C C . LYS B 1 40 ? 25.96000 -18.97400 55.74300 1.000 17.79000 40 LYS B C 1
ATOM 3027 O O . LYS B 1 40 ? 25.88400 -19.51700 56.85000 1.000 16.64000 40 LYS B O 1
ATOM 3033 N N . PRO B 1 41 ? 24.93400 -18.30200 55.22600 1.000 16.04000 41 PRO B N 1
ATOM 3034 C CA . PRO B 1 41 ? 23.68000 -18.18900 55.98200 1.000 16.45000 41 PRO B CA 1
ATOM 3035 C C . PRO B 1 41 ? 23.13800 -19.56300 56.35400 1.000 17.67000 41 PRO B C 1
ATOM 3036 O O . PRO B 1 41 ? 22.97500 -20.44300 55.50600 1.000 18.16000 41 PRO B O 1
ATOM 3040 N N . VAL B 1 42 ? 22.86300 -19.75400 57.64000 1.000 15.38000 42 VAL B N 1
ATOM 3041 C CA . VAL B 1 42 ? 22.40900 -21.08700 58.15200 1.000 15.83000 42 VAL B CA 1
ATOM 3042 C C . VAL B 1 42 ? 20.89900 -21.19400 57.97600 1.000 15.46000 42 VAL B C 1
ATOM 3043 O O . VAL B 1 42 ? 20.37700 -22.30000 57.95100 1.000 16.47000 42 VAL B O 1
ATOM 3047 N N A ILE B 1 43 ? 20.21700 -20.04700 57.92200 0.500 17.03000 43 ILE B N 1
ATOM 3048 N N B ILE B 1 43 ? 20.21700 -20.04700 57.92200 0.500 17.03000 43 ILE B N 1
ATOM 3049 C CA A ILE B 1 43 ? 18.73800 -20.03200 57.73000 0.500 17.95000 43 ILE B CA 1
ATOM 3050 C CA B ILE B 1 43 ? 18.73800 -20.03200 57.73000 0.500 17.95000 43 ILE B CA 1
ATOM 3051 C C A ILE B 1 43 ? 18.43900 -19.26700 56.43000 0.500 20.37000 43 ILE B C 1
ATOM 3052 C C B ILE B 1 43 ? 18.44000 -19.26800 56.42900 0.500 20.37000 43 ILE B C 1
ATOM 3053 O O A ILE B 1 43 ? 19.13000 -18.27700 56.19400 0.500 20.58000 43 ILE B O 1
ATOM 3054 O O B ILE B 1 43 ? 19.12900 -18.27500 56.19400 0.500 20.58000 43 ILE B O 1
ATOM 3063 N N . PRO B 1 44 ? 17.72200 -19.85600 55.44600 1.000 20.95000 44 PRO B N 1
ATOM 3064 C CA . PRO B 1 44 ? 16.91800 -21.07200 55.65600 1.000 21.49000 44 PRO B CA 1
ATOM 3065 C C . PRO B 1 44 ? 17.69700 -22.38500 55.75000 1.000 18.58000 44 PRO B C 1
ATOM 3066 O O . PRO B 1 44 ? 18.73000 -22.49400 55.17700 1.000 19.20000 44 PRO B O 1
ATOM 3070 N N . TYR B 1 45 ? 17.18200 -23.29900 56.55100 1.000 17.46000 45 TYR B N 1
ATOM 3071 C CA . TYR B 1 45 ? 17.91600 -24.55600 56.79900 1.000 17.66000 45 TYR B CA 1
ATOM 3072 C C . TYR B 1 45 ? 18.11100 -25.34200 55.51200 1.000 17.86000 45 TYR B C 1
ATOM 3073 O O . TYR B 1 45 ? 17.23600 -25.38100 54.68100 1.000 19.64000 45 TYR B O 1
ATOM 3082 N N . SER B 1 46 ? 19.27000 -25.96600 55.42200 1.000 18.62000 46 SER B N 1
ATOM 3083 C CA . SER B 1 46 ? 19.63800 -26.71300 54.23000 1.000 20.64000 46 SER B CA 1
ATOM 3084 C C . SER B 1 46 ? 20.04700 -28.13100 54.60500 1.000 18.93000 46 SER B C 1
ATOM 3085 O O . SER B 1 46 ? 20.49800 -28.39100 55.72400 1.000 18.41000 46 SER B O 1
ATOM 3088 N N . ASN B 1 47 ? 19.88700 -29.05200 53.65000 1.000 17.51000 47 ASN B N 1
ATOM 3089 C CA . ASN B 1 47 ? 20.44100 -30.39300 53.80100 1.000 17.20000 47 ASN B CA 1
ATOM 3090 C C . ASN B 1 47 ? 21.94000 -30.45600 53.51600 1.000 18.23000 47 ASN B C 1
ATOM 3091 O O . ASN B 1 47 ? 22.54600 -31.50500 53.74400 1.000 17.84000 47 ASN B O 1
ATOM 3096 N N . GLU B 1 48 ? 22.54500 -29.37300 53.02800 1.000 18.58000 48 GLU B N 1
ATOM 3097 C CA . GLU B 1 48 ? 23.95000 -29.40500 52.63400 1.000 20.76000 48 GLU B CA 1
ATOM 3098 C C . GLU B 1 48 ? 24.84700 -29.55000 53.85700 1.000 19.01000 48 GLU B C 1
ATOM 3099 O O . GLU B 1 48 ? 24.76900 -28.75000 54.79400 1.000 19.35000 48 GLU B O 1
ATOM 3105 N N . GLY B 1 49 ? 25.70600 -30.56800 53.84300 1.000 19.04000 49 GLY B N 1
ATOM 3106 C CA . GLY B 1 49 ? 26.56900 -30.83400 54.97600 1.000 21.44000 49 GLY B CA 1
ATOM 3107 C C . GLY B 1 49 ? 25.84600 -31.25400 56.23500 1.000 20.89000 49 GLY B C 1
ATOM 3108 O O . GLY B 1 49 ? 26.40700 -31.14200 57.32800 1.000 23.02000 49 GLY B O 1
ATOM 3109 N N . ALA B 1 50 ? 24.62300 -31.75700 56.11200 1.000 18.47000 50 ALA B N 1
ATOM 3110 C CA . ALA B 1 50 ? 23.75700 -31.99000 57.25800 1.000 18.45000 50 ALA B CA 1
ATOM 3111 C C . ALA B 1 50 ? 23.93100 -33.38900 57.83200 1.000 16.83000 50 ALA B C 1
ATOM 3112 O O . ALA B 1 50 ? 24.09000 -34.36700 57.09700 1.000 19.58000 50 ALA B O 1
ATOM 3114 N N . THR B 1 51 ? 23.89600 -33.47400 59.16000 1.000 15.47000 51 THR B N 1
ATOM 3115 C CA . THR B 1 51 ? 23.67200 -34.71800 59.88200 1.000 15.05000 51 THR B CA 1
ATOM 3116 C C . THR B 1 51 ? 22.34100 -34.58700 60.60500 1.000 12.48000 51 THR B C 1
ATOM 3117 O O . THR B 1 51 ? 22.10400 -33.57400 61.27100 1.000 13.72000 51 THR B O 1
ATOM 3121 N N . PHE B 1 52 ? 21.47500 -35.59200 60.46500 1.000 12.36000 52 PHE B N 1
ATOM 3122 C CA . PHE B 1 52 ? 20.17800 -35.60600 61.13300 1.000 12.57000 52 PHE B CA 1
ATOM 3123 C C . PHE B 1 52 ? 20.08300 -36.83800 62.01700 1.000 12.23000 52 PHE B C 1
ATOM 3124 O O . PHE B 1 52 ? 20.38300 -37.94600 61.56700 1.000 12.21000 52 PHE B O 1
ATOM 3132 N N . TYR B 1 53 ? 19.66400 -36.65100 63.26200 1.000 11.86000 53 TYR B N 1
ATOM 3133 C CA . TYR B 1 53 ? 19.33600 -37.76200 64.14700 1.000 11.79000 53 TYR B CA 1
ATOM 3134 C C . TYR B 1 53 ? 17.88500 -38.15300 63.91800 1.000 11.20000 53 TYR B C 1
ATOM 3135 O O . TYR B 1 53 ? 16.99200 -37.30900 64.04600 1.000 11.88000 53 TYR B O 1
ATOM 3144 N N . ILE B 1 54 ? 17.64700 -39.41800 63.58200 1.000 11.84000 54 ILE B N 1
ATOM 3145 C CA . ILE B 1 54 ? 16.31100 -39.89200 63.25200 1.000 12.47000 54 ILE B CA 1
ATOM 3146 C C . ILE B 1 54 ? 15.95600 -41.13600 64.05400 1.000 11.87000 54 ILE B C 1
ATOM 3147 O O . ILE B 1 54 ? 16.82000 -41.92900 64.44500 1.000 11.20000 54 ILE B O 1
ATOM 3152 N N . ASN B 1 55 ? 14.65100 -41.29600 64.29200 1.000 11.42000 55 ASN B N 1
ATOM 3153 C CA . ASN B 1 55 ? 14.04300 -42.49800 64.84700 1.000 11.83000 55 ASN B CA 1
ATOM 3154 C C . ASN B 1 55 ? 14.41700 -42.76100 66.30000 1.000 11.96000 55 ASN B C 1
ATOM 3155 O O . ASN B 1 55 ? 14.20800 -43.86400 66.80300 1.000 12.09000 55 ASN B O 1
ATOM 3160 N N . GLN B 1 56 ? 14.89000 -41.73600 67.00600 1.000 11.29000 56 GLN B N 1
ATOM 3161 C CA . GLN B 1 56 ? 15.10900 -41.84000 68.44000 1.000 10.49000 56 GLN B CA 1
ATOM 3162 C C . GLN B 1 56 ? 13.78000 -41.81400 69.19900 1.000 9.95000 56 GLN B C 1
ATOM 3163 O O . GLN B 1 56 ? 12.75300 -41.31300 68.71500 1.000 10.93000 56 GLN B O 1
ATOM 3169 N N . MET B 1 57 ? 13.84000 -42.32400 70.42700 1.000 9.72000 57 MET B N 1
ATOM 3170 C CA . MET B 1 57 ? 12.70000 -42.47000 71.32200 1.000 10.59000 57 MET B CA 1
ATOM 3171 C C . MET B 1 57 ? 12.86400 -41.58200 72.55100 1.000 10.00000 57 MET B C 1
ATOM 3172 O O . MET B 1 57 ? 13.97100 -41.44900 73.09200 1.000 10.61000 57 MET B O 1
ATOM 3177 N N . TYR B 1 58 ? 11.73300 -41.02200 72.97000 1.000 9.75000 58 TYR B N 1
ATOM 3178 C CA . TYR B 1 58 ? 11.68500 -40.25000 74.23400 1.000 9.05000 58 TYR B CA 1
ATOM 3179 C C . TYR B 1 58 ? 11.26500 -41.17900 75.38000 1.000 9.06000 58 TYR B C 1
ATOM 3180 O O . TYR B 1 58 ? 10.35900 -41.97800 75.21900 1.000 9.80000 58 TYR B O 1
ATOM 3189 N N . VAL B 1 59 ? 11.91300 -41.00400 76.51900 1.000 9.51000 59 VAL B N 1
ATOM 3190 C CA . VAL B 1 59 ? 11.63500 -41.84900 77.71100 1.000 10.67000 59 VAL B CA 1
ATOM 3191 C C . VAL B 1 59 ? 11.52100 -40.94700 78.94200 1.000 8.75000 59 VAL B C 1
ATOM 3192 O O . VAL B 1 59 ? 12.42600 -40.19100 79.18200 1.000 10.15000 59 VAL B O 1
ATOM 3196 N N . ASN B 1 60 ? 10.44100 -41.08300 79.67800 1.000 10.27000 60 ASN B N 1
ATOM 3197 C CA A ASN B 1 60 ? 10.27900 -40.37300 80.97200 0.500 11.19000 60 ASN B CA 1
ATOM 3198 C CA B ASN B 1 60 ? 10.37900 -40.37300 80.97200 0.500 11.19000 60 ASN B CA 1
ATOM 3199 C C . ASN B 1 60 ? 10.30500 -41.41500 82.09400 1.000 10.70000 60 ASN B C 1
ATOM 3200 O O . ASN B 1 60 ? 9.77000 -42.48000 81.93100 1.000 12.15000 60 ASN B O 1
ATOM 3209 N N . PHE B 1 61 ? 10.92000 -41.07700 83.20600 1.000 10.90000 61 PHE B N 1
ATOM 3210 C CA . PHE B 1 61 ? 10.89900 -41.98400 84.36700 1.000 11.35000 61 PHE B CA 1
ATOM 3211 C C . PHE B 1 61 ? 10.53000 -41.23100 85.63900 1.000 10.02000 61 PHE B C 1
ATOM 3212 O O . PHE B 1 61 ? 10.85000 -40.05200 85.76600 1.000 10.72000 61 PHE B O 1
ATOM 3220 N N . GLN B 1 62 ? 9.82300 -41.92500 86.51100 1.000 11.52000 62 GLN B N 1
ATOM 3221 C CA . GLN B 1 62 ? 9.51200 -41.45100 87.85500 1.000 12.10000 62 GLN B CA 1
ATOM 3222 C C . GLN B 1 62 ? 9.77400 -42.60200 88.81400 1.000 11.75000 62 GLN B C 1
ATOM 3223 O O . GLN B 1 62 ? 9.19400 -43.68500 88.66100 1.000 11.64000 62 GLN B O 1
ATOM 3229 N N . ALA B 1 63 ? 10.64900 -42.38200 89.78600 1.000 12.35000 63 ALA B N 1
ATOM 3230 C CA . ALA B 1 63 ? 11.01400 -43.43300 90.72100 1.000 13.52000 63 ALA B CA 1
ATOM 3231 C C . ALA B 1 63 ? 10.51200 -43.08000 92.10800 1.000 15.66000 63 ALA B C 1
ATOM 3232 O O . ALA B 1 63 ? 10.73700 -41.95400 92.57500 1.000 15.56000 63 ALA B O 1
ATOM 3234 N N . PRO B 1 64 ? 9.81800 -43.99000 92.77800 1.000 13.92000 64 PRO B N 1
ATOM 3235 C CA . PRO B 1 64 ? 9.39300 -43.74400 94.15600 1.000 14.83000 64 PRO B CA 1
ATOM 3236 C C . PRO B 1 64 ? 10.57300 -43.90200 95.10500 1.000 15.47000 64 PRO B C 1
ATOM 3237 O O . PRO B 1 64 ? 11.64600 -44.38500 94.74400 1.000 15.79000 64 PRO B O 1
ATOM 3241 N N . VAL B 1 65 ? 10.35100 -43.46700 96.34300 1.000 17.53000 65 VAL B N 1
ATOM 3242 C CA . VAL B 1 65 ? 11.29300 -43.76400 97.41500 1.000 19.78000 65 VAL B CA 1
ATOM 3243 C C . VAL B 1 65 ? 11.21000 -45.25100 97.74100 1.000 21.65000 65 VAL B C 1
ATOM 3244 O O . VAL B 1 65 ? 10.12200 -45.78600 97.98000 1.000 22.79000 65 VAL B O 1
ATOM 3248 N N . ARG B 1 66 ? 12.35900 -45.92800 97.72800 1.000 23.69000 66 ARG B N 1
ATOM 3249 C CA . ARG B 1 66 ? 12.46600 -47.35300 98.03700 1.000 24.44000 66 ARG B CA 1
ATOM 3250 C C . ARG B 1 66 ? 11.51100 -48.18600 97.18600 1.000 20.83000 66 ARG B C 1
ATOM 3251 O O . ARG B 1 66 ? 10.52800 -48.74100 97.69800 1.000 23.95000 66 ARG B O 1
ATOM 3259 N N . PRO B 1 67 ? 11.77400 -48.29800 95.88700 1.000 18.96000 67 PRO B N 1
ATOM 3260 C CA . PRO B 1 67 ? 10.91700 -49.11800 95.02800 1.000 18.67000 67 PRO B CA 1
ATOM 3261 C C . PRO B 1 67 ? 10.93500 -50.57400 95.46100 1.000 19.21000 67 PRO B C 1
ATOM 3262 O O . PRO B 1 67 ? 11.90900 -51.06700 96.03900 1.000 21.83000 67 PRO B O 1
ATOM 3266 N N . ARG B 1 68 ? 9.84100 -51.26700 95.16200 1.000 18.52000 68 ARG B N 1
ATOM 3267 C CA . ARG B 1 68 ? 9.70700 -52.68400 95.47300 1.000 18.90000 68 ARG B CA 1
ATOM 3268 C C . ARG B 1 68 ? 9.29900 -53.42300 94.20900 1.000 21.68000 68 ARG B C 1
ATOM 3269 O O . ARG B 1 68 ? 8.19800 -53.20600 93.68800 1.000 22.75000 68 ARG B O 1
ATOM 3277 N N . GLY B 1 69 ? 10.17100 -54.29900 93.73000 1.000 18.21000 69 GLY B N 1
ATOM 3278 C CA . GLY B 1 69 ? 9.90300 -55.02800 92.50900 1.000 18.32000 69 GLY B CA 1
ATOM 3279 C C . GLY B 1 69 ? 10.43200 -54.30500 91.28700 1.000 18.19000 69 GLY B C 1
ATOM 3280 O O . GLY B 1 69 ? 11.13300 -53.28800 91.36700 1.000 19.31000 69 GLY B O 1
ATOM 3281 N N . LEU B 1 70 ? 10.05600 -54.83100 90.12600 1.000 15.67000 70 LEU B N 1
ATOM 3282 C CA . LEU B 1 70 ? 10.67200 -54.42900 88.87200 1.000 13.63000 70 LEU B CA 1
ATOM 3283 C C . LEU B 1 70 ? 10.07600 -53.13000 88.33900 1.000 14.05000 70 LEU B C 1
ATOM 3284 O O . LEU B 1 70 ? 8.89100 -52.84700 88.53500 1.000 13.32000 70 LEU B O 1
ATOM 3289 N N . PRO B 1 71 ? 10.87600 -52.34300 87.62800 1.000 12.57000 71 PRO B N 1
ATOM 3290 C CA . PRO B 1 71 ? 10.31400 -51.17600 86.94400 1.000 11.42000 71 PRO B CA 1
ATOM 3291 C C . PRO B 1 71 ? 9.32600 -51.60700 85.87000 1.000 11.93000 71 PRO B C 1
ATOM 3292 O O . PRO B 1 71 ? 9.45400 -52.67500 85.25600 1.000 12.47000 71 PRO B O 1
ATOM 3296 N N . LEU B 1 72 ? 8.31900 -50.76500 85.65900 1.000 11.94000 72 LEU B N 1
ATOM 3297 C CA . LEU B 1 72 ? 7.31100 -50.97500 84.63300 1.000 12.99000 72 LEU B CA 1
ATOM 3298 C C . LEU B 1 72 ? 7.57400 -50.01500 83.48500 1.000 10.23000 72 LEU B C 1
ATOM 3299 O O . LEU B 1 72 ? 7.87100 -48.83500 83.70900 1.000 11.67000 72 LEU B O 1
ATOM 3304 N N . VAL B 1 73 ? 7.45800 -50.50500 82.26200 1.000 9.57000 73 VAL B N 1
ATOM 3305 C CA . VAL B 1 73 ? 7.58700 -49.69900 81.05300 1.000 11.27000 73 VAL B CA 1
ATOM 3306 C C . VAL B 1 73 ? 6.22000 -49.67500 80.38700 1.000 10.20000 73 VAL B C 1
ATOM 3307 O O . VAL B 1 73 ? 5.76600 -50.69800 79.85100 1.000 10.83000 73 VAL B O 1
ATOM 3311 N N . PHE B 1 74 ? 5.55500 -48.52200 80.43000 1.000 9.95000 74 PHE B N 1
ATOM 3312 C CA . PHE B 1 74 ? 4.24300 -48.35100 79.82300 1.000 10.52000 74 PHE B CA 1
ATOM 3313 C C . PHE B 1 74 ? 4.41700 -47.86200 78.39600 1.000 8.85000 74 PHE B C 1
ATOM 3314 O O . PHE B 1 74 ? 5.04700 -46.81900 78.16800 1.000 10.32000 74 PHE B O 1
ATOM 3322 N N . TRP B 1 75 ? 3.82600 -48.58800 77.44900 1.000 9.87000 75 TRP B N 1
ATOM 3323 C CA . TRP B 1 75 ? 4.03600 -48.37800 76.02300 1.000 9.56000 75 TRP B CA 1
ATOM 3324 C C . TRP B 1 75 ? 2.68300 -48.13400 75.36200 1.000 9.34000 75 TRP B C 1
ATOM 3325 O O . TRP B 1 75 ? 1.87100 -49.05800 75.22700 1.000 9.80000 75 TRP B O 1
ATOM 3336 N N . HIS B 1 76 ? 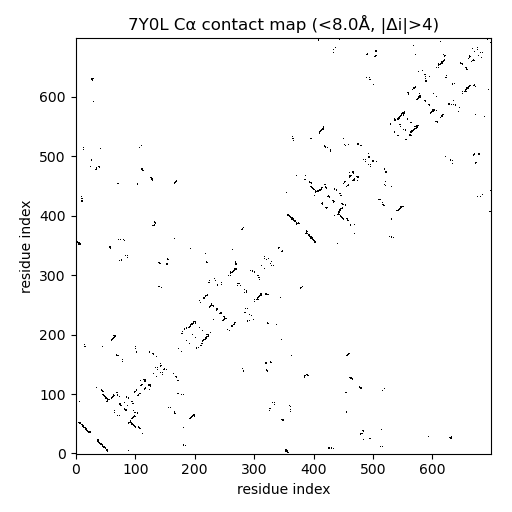2.44400 -46.88400 74.96900 1.000 10.02000 76 HIS B N 1
ATOM 3337 C CA . HIS B 1 76 ? 1.18600 -46.44000 74.38800 1.000 9.50000 76 HIS B CA 1
ATOM 3338 C C . HIS B 1 76 ? 0.83500 -47.20500 73.11300 1.000 9.46000 76 HIS B C 1
ATOM 3339 O O . HIS B 1 76 ? 1.70200 -47.72000 72.39900 1.000 10.53000 76 HIS B O 1
ATOM 3346 N N . GLY B 1 77 ? -0.46600 -47.22600 72.81300 1.000 9.57000 77 GLY B N 1
ATOM 3347 C CA . GLY B 1 77 ? -0.97100 -47.79800 71.58600 1.000 10.98000 77 GLY B CA 1
ATOM 3348 C C . GLY B 1 77 ? -0.78800 -46.89300 70.37700 1.000 10.99000 77 GLY B C 1
ATOM 3349 O O . GLY B 1 77 ? -0.13900 -45.84500 70.42100 1.000 10.48000 77 GLY B O 1
ATOM 3350 N N . GLY B 1 78 ? -1.36900 -47.33000 69.26500 1.000 12.45000 78 GLY B N 1
ATOM 3351 C CA . GLY B 1 78 ? -1.16000 -46.65300 67.99900 1.000 12.86000 78 GLY B CA 1
ATOM 3352 C C . GLY B 1 78 ? -1.67100 -45.22800 67.98000 1.000 11.87000 78 GLY B C 1
ATOM 3353 O O . GLY B 1 78 ? -2.79800 -44.96700 68.40000 1.000 12.38000 78 GLY B O 1
ATOM 3354 N N . GLY B 1 79 ? -0.85800 -44.30200 67.48100 1.000 11.34000 79 GLY B N 1
ATOM 3355 C CA . GLY B 1 79 ? -1.29200 -42.92100 67.39200 1.000 11.81000 79 GLY B CA 1
ATOM 3356 C C . GLY B 1 79 ? -1.35400 -42.18000 68.70400 1.000 9.78000 79 GLY B C 1
ATOM 3357 O O . GLY B 1 79 ? -1.93900 -41.09400 68.75200 1.000 11.35000 79 GLY B O 1
ATOM 3358 N N . LEU B 1 80 ? -0.76000 -42.71600 69.76300 1.000 10.78000 80 LEU B N 1
ATOM 3359 C CA . LEU B 1 80 ? -0.84600 -42.17700 71.11400 1.000 10.53000 80 LEU B CA 1
ATOM 3360 C C . LEU B 1 80 ? 0.53700 -41.76400 71.61200 1.000 10.36000 80 LEU B C 1
ATOM 3361 O O . LEU B 1 80 ? 1.52400 -41.80900 70.88300 1.000 10.62000 80 LEU B O 1
ATOM 3366 N N . THR B 1 81 ? 0.59100 -41.31600 72.86600 1.000 9.96000 81 THR B N 1
ATOM 3367 C CA . THR B 1 81 ? 1.83400 -40.93100 73.52100 1.000 10.64000 81 THR B CA 1
ATOM 3368 C C . THR B 1 81 ? 1.73200 -41.35400 74.97600 1.000 9.75000 81 THR B C 1
ATOM 3369 O O . THR B 1 81 ? 0.69600 -41.85100 75.42900 1.000 9.92000 81 THR B O 1
ATOM 3373 N N . GLY B 1 82 ? 2.80500 -41.10700 75.72500 1.000 9.79000 82 GLY B N 1
ATOM 3374 C CA . GLY B 1 82 ? 2.82000 -41.36400 77.15800 1.000 9.72000 82 GLY B CA 1
ATOM 3375 C C . GLY B 1 82 ? 1.76300 -40.61500 77.95300 1.000 10.21000 82 GLY B C 1
ATOM 3376 O O . GLY B 1 82 ? 1.53100 -40.96600 79.11800 1.000 10.55000 82 GLY B O 1
ATOM 3377 N N . HIS B 1 83 ? 1.11800 -39.60400 77.36200 1.000 9.24000 83 HIS B N 1
ATOM 3378 C CA . HIS B 1 83 ? 0.03700 -38.90000 78.05200 1.000 9.72000 83 HIS B CA 1
ATOM 3379 C C . HIS B 1 83 ? -1.00400 -39.86600 78.60300 1.000 10.01000 83 HIS B C 1
ATOM 3380 O O . HIS B 1 83 ? -1.57100 -39.62900 79.67500 1.000 10.14000 83 HIS B O 1
ATOM 3387 N N . ILE B 1 84 ? -1.28800 -40.95900 77.88100 1.000 9.36000 84 ILE B N 1
ATOM 3388 C CA . ILE B 1 84 ? -2.39100 -41.83000 78.26300 1.000 9.82000 84 ILE B CA 1
ATOM 3389 C C . ILE B 1 84 ? -2.11500 -42.53500 79.57200 1.000 10.11000 84 ILE B C 1
ATOM 3390 O O . ILE B 1 84 ? -3.05600 -43.03300 80.20400 1.000 10.80000 84 ILE B O 1
ATOM 3395 N N . TRP B 1 85 ? -0.84900 -42.61800 79.98400 1.000 9.63000 85 TRP B N 1
ATOM 3396 C CA . TRP B 1 85 ? -0.50100 -43.17700 81.27800 1.000 9.97000 85 TRP B CA 1
ATOM 3397 C C . TRP B 1 85 ? -0.39200 -42.11200 82.36000 1.000 10.35000 85 TRP B C 1
ATOM 3398 O O . TRP B 1 85 ? -0.34000 -42.45100 83.54600 1.000 11.01000 85 TRP B O 1
ATOM 3409 N N . GLU B 1 86 ? -0.35800 -40.83500 81.98000 1.000 9.60000 86 GLU B N 1
ATOM 3410 C CA . GLU B 1 86 ? -0.22000 -39.74800 82.94700 1.000 9.53000 86 GLU B CA 1
ATOM 3411 C C . GLU B 1 86 ? -1.55400 -39.37900 83.57700 1.000 10.73000 86 GLU B C 1
ATOM 3412 O O . GLU B 1 86 ? -1.64900 -39.22300 84.79800 1.000 10.74000 86 GLU B O 1
ATOM 3418 N N . SER B 1 87 ? -2.58500 -39.21200 82.75500 1.000 9.65000 87 SER B N 1
ATOM 3419 C CA . SER B 1 87 ? -3.88200 -38.75700 83.22400 1.000 9.64000 87 SER B CA 1
ATOM 3420 C C . SER B 1 87 ? -4.95100 -39.32800 82.31600 1.000 11.35000 87 SER B C 1
ATOM 3421 O O . SER B 1 87 ? -4.70600 -39.62200 81.14700 1.000 11.71000 87 SER B O 1
ATOM 3424 N N . THR B 1 88 ? -6.15900 -39.42100 82.85400 1.000 10.36000 88 THR B N 1
ATOM 3425 C CA . THR B 1 88 ? -7.32800 -39.75400 82.05800 1.000 11.32000 88 THR B CA 1
ATOM 3426 C C . THR B 1 88 ? -7.84000 -38.48500 81.37600 1.000 10.89000 88 THR B C 1
ATOM 3427 O O . THR B 1 88 ? -7.42100 -37.36900 81.71300 1.000 10.93000 88 THR B O 1
ATOM 3431 N N . PRO B 1 89 ? -8.72300 -38.61600 80.37600 1.000 10.60000 89 PRO B N 1
ATOM 3432 C CA . PRO B 1 89 ? -9.22400 -37.41000 79.68500 1.000 12.59000 89 PRO B CA 1
ATOM 3433 C C . PRO B 1 89 ? -9.91600 -36.43000 80.60600 1.000 12.81000 89 PRO B C 1
ATOM 3434 O O . PRO B 1 89 ? -9.89300 -35.21800 80.34000 1.000 13.69000 89 PRO B O 1
ATOM 3438 N N . ASP B 1 90 ? -10.52100 -36.91900 81.68200 1.000 12.39000 90 ASP B N 1
ATOM 3439 C CA . ASP B 1 90 ? -11.18500 -36.07900 82.66500 1.000 13.48000 90 ASP B CA 1
ATOM 3440 C C . ASP B 1 90 ? -10.27800 -35.69800 83.82900 1.000 14.13000 90 ASP B C 1
ATOM 3441 O O . ASP B 1 90 ? -10.76500 -35.15400 84.82400 1.000 17.00000 90 ASP B O 1
ATOM 3446 N N . GLY B 1 91 ? -8.97800 -35.94100 83.72400 1.000 12.30000 91 GLY B N 1
ATOM 3447 C CA . GLY B 1 91 ? -8.03000 -35.40800 84.67700 1.000 13.61000 91 GLY B CA 1
ATOM 3448 C C . GLY B 1 91 ? -7.77600 -36.24900 85.91100 1.000 14.70000 91 GLY B C 1
ATOM 3449 O O . GLY B 1 91 ? -7.14400 -35.75200 86.85200 1.000 17.09000 91 GLY B O 1
ATOM 3450 N N . ARG B 1 92 ? -8.24900 -37.49200 85.95300 1.000 11.84000 92 ARG B N 1
ATOM 3451 C CA . ARG B 1 92 ? -7.92300 -38.36400 87.07200 1.000 12.24000 92 ARG B CA 1
ATOM 3452 C C . ARG B 1 92 ? -6.53800 -38.97400 86.87200 1.000 11.07000 92 ARG B C 1
ATOM 3453 O O . ARG B 1 92 ? -6.02900 -39.01500 85.75400 1.000 11.42000 92 ARG B O 1
ATOM 3461 N N . PRO B 1 93 ? -5.89900 -39.44300 87.94500 1.000 12.30000 93 PRO B N 1
ATOM 3462 C CA . PRO B 1 93 ? -4.54800 -39.99800 87.80600 1.000 12.57000 93 PRO B CA 1
ATOM 3463 C C . PRO B 1 93 ? -4.51800 -41.18600 86.86000 1.000 11.43000 93 PRO B C 1
ATOM 3464 O O . PRO B 1 93 ? -5.38700 -42.06600 86.89100 1.000 12.11000 93 PRO B O 1
ATOM 3468 N N . GLY B 1 94 ? -3.48700 -41.20200 86.01800 1.000 11.67000 94 GLY B N 1
ATOM 3469 C CA . GLY B 1 94 ? -3.19500 -42.34100 85.17800 1.000 10.69000 94 GLY B CA 1
ATOM 3470 C C . GLY B 1 94 ? -2.32700 -43.36900 85.88400 1.000 11.14000 94 GLY B C 1
ATOM 3471 O O . GLY B 1 94 ? -1.92900 -43.21400 87.03700 1.000 11.19000 94 GLY B O 1
ATOM 3472 N N . PHE B 1 95 ? -2.01600 -44.43400 85.17300 1.000 10.72000 95 PHE B N 1
ATOM 3473 C CA . PHE B 1 95 ? -1.21800 -45.56400 85.72300 1.000 11.11000 95 PHE B CA 1
ATOM 3474 C C . PHE B 1 95 ? 0.18500 -45.14800 86.16100 1.000 10.99000 95 PHE B C 1
ATOM 3475 O O . PHE B 1 95 ? 0.70700 -45.77700 87.04500 1.000 11.93000 95 PHE B O 1
ATOM 3483 N N . GLN B 1 96 ? 0.74300 -44.09900 85.57900 1.000 11.77000 96 GLN B N 1
ATOM 3484 C CA . GLN B 1 96 ? 2.06400 -43.61500 86.03900 1.000 11.54000 96 GLN B CA 1
ATOM 3485 C C . GLN B 1 96 ? 1.98800 -43.27500 87.53600 1.000 10.60000 96 GLN B C 1
ATOM 3486 O O . GLN B 1 96 ? 2.76100 -43.80800 88.30300 1.000 12.34000 96 GLN B O 1
ATOM 3492 N N . THR B 1 97 ? 1.05700 -42.40600 87.90000 1.000 12.01000 97 THR B N 1
ATOM 3493 C CA . THR B 1 97 ? 0.87600 -42.03800 89.33600 1.000 12.45000 97 THR B CA 1
ATOM 3494 C C . THR B 1 97 ? 0.49300 -43.28100 90.15600 1.000 12.21000 97 THR B C 1
ATOM 3495 O O . THR B 1 97 ? 1.08700 -43.49600 91.18100 1.000 12.26000 97 THR B O 1
ATOM 3499 N N . LEU B 1 98 ? -0.45100 -44.07200 89.65800 1.000 11.12000 98 LEU B N 1
ATOM 3500 C CA . LEU B 1 98 ? -0.94500 -45.21300 90.47200 1.000 12.18000 98 LEU B CA 1
ATOM 3501 C C . LEU B 1 98 ? 0.18500 -46.20500 90.75900 1.000 12.66000 98 LEU B C 1
ATOM 3502 O O . LEU B 1 98 ? 0.22500 -46.70700 91.86100 1.000 13.49000 98 LEU B O 1
ATOM 3507 N N . PHE B 1 99 ? 1.08800 -46.43800 89.80700 1.000 11.57000 99 PHE B N 1
ATOM 3508 C CA . PHE B 1 99 ? 2.14700 -47.46300 90.01900 1.000 12.81000 99 PHE B CA 1
ATOM 3509 C C . PHE B 1 99 ? 3.34900 -46.89200 90.76600 1.000 13.02000 99 PHE B C 1
ATOM 3510 O O . PHE B 1 99 ? 4.02700 -47.65300 91.41200 1.000 13.99000 99 PHE B O 1
ATOM 3518 N N . VAL B 1 100 ? 3.57500 -45.59500 90.67700 1.000 12.28000 100 VAL B N 1
ATOM 3519 C CA . VAL B 1 100 ? 4.61100 -44.97300 91.55000 1.000 12.19000 100 VAL B CA 1
ATOM 3520 C C . VAL B 1 100 ? 4.08200 -45.07800 93.00200 1.000 14.10000 100 VAL B C 1
ATOM 3521 O O . VAL B 1 100 ? 4.85000 -45.43300 93.87600 1.000 14.09000 100 VAL B O 1
ATOM 3525 N N . GLN B 1 101 ? 2.79600 -44.81700 93.20300 1.000 13.58000 101 GLN B N 1
ATOM 3526 C CA . GLN B 1 101 ? 2.18400 -44.99800 94.54900 1.000 15.10000 101 GLN B CA 1
ATOM 3527 C C . GLN B 1 101 ? 2.24700 -46.48200 94.95300 1.000 15.31000 101 GLN B C 1
ATOM 3528 O O . GLN B 1 101 ? 2.36700 -46.74600 96.14300 1.000 20.37000 101 GLN B O 1
ATOM 3534 N N . ASP B 1 102 ? 2.17700 -47.39900 93.99600 1.000 14.23000 102 ASP B N 1
ATOM 3535 C CA . ASP B 1 102 ? 2.31100 -48.86600 94.24100 1.000 15.76000 102 ASP B CA 1
ATOM 3536 C C . ASP B 1 102 ? 3.79200 -49.27400 94.33400 1.000 16.14000 102 ASP B C 1
ATOM 3537 O O . ASP B 1 102 ? 4.06700 -50.47000 94.21100 1.000 16.87000 102 ASP B O 1
ATOM 3542 N N . ARG B 1 103 ? 4.70800 -48.31200 94.47200 1.000 16.29000 103 ARG B N 1
ATOM 3543 C CA . ARG B 1 103 ? 6.14800 -48.58400 94.74500 1.000 15.37000 103 ARG B CA 1
ATOM 3544 C C . ARG B 1 103 ? 6.94400 -49.15800 93.58300 1.000 15.21000 103 ARG B C 1
ATOM 3545 O O . ARG B 1 103 ? 7.94300 -49.77900 93.82300 1.000 16.69000 103 ARG B O 1
ATOM 3553 N N . HIS B 1 104 ? 6.50000 -48.90700 92.36300 1.000 12.65000 104 HIS B N 1
ATOM 3554 C CA . HIS B 1 104 ? 7.31900 -49.27700 91.19600 1.000 12.37000 104 HIS B CA 1
ATOM 3555 C C . HIS B 1 104 ? 7.88600 -48.03900 90.50700 1.000 12.26000 104 HIS B C 1
ATOM 3556 O O . HIS B 1 104 ? 7.19000 -47.03200 90.44600 1.000 12.85000 104 HIS B O 1
ATOM 3563 N N . THR B 1 105 ? 9.14500 -48.11000 90.12100 1.000 11.64000 105 THR B N 1
ATOM 3564 C CA . THR B 1 105 ? 9.65200 -47.12400 89.18000 1.000 12.47000 105 THR B CA 1
ATOM 3565 C C . THR B 1 105 ? 8.90200 -47.28400 87.86800 1.000 11.89000 105 THR B C 1
ATOM 3566 O O . THR B 1 105 ? 8.64300 -48.40400 87.41500 1.000 12.25000 105 THR B O 1
ATOM 3570 N N . VAL B 1 106 ? 8.51600 -46.16100 87.26900 1.000 11.33000 106 VAL B N 1
ATOM 3571 C CA . VAL B 1 106 ? 7.65300 -46.16100 86.09500 1.000 11.28000 106 VAL B CA 1
ATOM 3572 C C . VAL B 1 106 ? 8.35100 -45.42800 84.95900 1.000 11.17000 106 VAL B C 1
ATOM 3573 O O . VAL B 1 106 ? 8.70700 -44.24600 85.09400 1.000 10.91000 106 VAL B O 1
ATOM 3577 N N . TYR B 1 107 ? 8.52100 -46.11300 83.83600 1.000 10.69000 107 TYR B N 1
ATOM 3578 C CA . TYR B 1 107 ? 8.98100 -45.50900 82.59600 1.000 9.76000 107 TYR B CA 1
ATOM 3579 C C . TYR B 1 107 ? 7.78500 -45.36600 81.67300 1.000 11.26000 107 TYR B C 1
ATOM 3580 O O . TYR B 1 107 ? 6.98000 -46.29400 81.55600 1.000 11.15000 107 TYR B O 1
ATOM 3589 N N . THR B 1 108 ? 7.65000 -44.21000 81.03500 1.000 10.37000 108 THR B N 1
ATOM 3590 C CA . THR B 1 108 ? 6.64100 -43.99400 80.01000 1.000 11.47000 108 THR B CA 1
ATOM 3591 C C . THR B 1 108 ? 7.36700 -43.48500 78.77700 1.000 11.30000 108 THR B C 1
ATOM 3592 O O . THR B 1 108 ? 8.22400 -42.59900 78.88700 1.000 15.13000 108 THR B O 1
ATOM 3596 N N . ILE B 1 109 ? 7.05900 -44.04300 77.61800 1.000 10.89000 109 ILE B N 1
ATOM 3597 C CA . ILE B 1 109 ? 7.79200 -43.71800 76.40200 1.000 10.62000 109 ILE B CA 1
ATOM 3598 C C . ILE B 1 109 ? 6.87800 -43.03800 75.40000 1.000 9.70000 109 ILE B C 1
ATOM 3599 O O . ILE B 1 109 ? 5.65700 -43.22400 75.40700 1.000 10.30000 109 ILE B O 1
ATOM 3604 N N . ASP B 1 110 ? 7.48900 -42.23300 74.53300 1.000 9.12000 110 ASP B N 1
ATOM 3605 C CA . ASP B 1 110 ? 6.89400 -41.82500 73.26600 1.000 9.82000 110 ASP B CA 1
ATOM 3606 C C . ASP B 1 110 ? 7.76100 -42.50500 72.21300 1.000 10.18000 110 ASP B C 1
ATOM 3607 O O . ASP B 1 110 ? 8.93300 -42.14900 72.04100 1.000 9.94000 110 ASP B O 1
ATOM 3612 N N . GLN B 1 111 ? 7.20100 -43.49600 71.52900 1.000 9.95000 111 GLN B N 1
ATOM 3613 C CA . GLN B 1 111 ? 8.01100 -44.30000 70.63000 1.000 9.68000 111 GLN B CA 1
ATOM 3614 C C . GLN B 1 111 ? 8.45600 -43.46100 69.42600 1.000 9.79000 111 GLN B C 1
ATOM 3615 O O . GLN B 1 111 ? 7.89200 -42.39700 69.15400 1.000 10.27000 111 GLN B O 1
ATOM 3621 N N . PRO B 1 112 ? 9.48800 -43.90300 68.70600 1.000 10.56000 112 PRO B N 1
ATOM 3622 C CA . PRO B 1 112 ? 9.88400 -43.19200 67.48500 1.000 11.29000 112 PRO B CA 1
ATOM 3623 C C . PRO B 1 112 ? 8.67100 -42.95800 66.59800 1.000 10.91000 112 PRO B C 1
ATOM 3624 O O . PRO B 1 112 ? 7.85300 -43.85800 66.38300 1.000 11.75000 112 PRO B O 1
ATOM 3628 N N . GLY B 1 113 ? 8.52900 -41.72100 66.12800 1.000 11.10000 113 GLY B N 1
ATOM 3629 C CA . GLY B 1 113 ? 7.43000 -41.33700 65.27300 1.000 12.79000 113 GLY B CA 1
ATOM 3630 C C . GLY B 1 113 ? 6.20800 -40.79100 65.97500 1.000 11.81000 113 GLY B C 1
ATOM 3631 O O . GLY B 1 113 ? 5.26300 -40.38600 65.29300 1.000 13.31000 113 GLY B O 1
ATOM 3632 N N . ARG B 1 114 ? 6.18900 -40.77000 67.30900 1.000 11.27000 114 ARG B N 1
ATOM 3633 C CA . ARG B 1 114 ? 5.02700 -40.32900 68.07400 1.000 9.89000 114 ARG B CA 1
ATOM 3634 C C . ARG B 1 114 ? 5.45400 -39.36900 69.17200 1.000 10.18000 114 ARG B C 1
ATOM 3635 O O . ARG B 1 114 ? 6.44800 -39.60800 69.86100 1.000 10.80000 114 ARG B O 1
ATOM 3643 N N . GLY B 1 115 ? 4.67500 -38.30500 69.35800 1.000 10.48000 115 GLY B N 1
ATOM 3644 C CA . GLY B 1 115 ? 4.91100 -37.40700 70.47800 1.000 9.95000 115 GLY B CA 1
ATOM 3645 C C . GLY B 1 115 ? 6.31700 -36.84500 70.47300 1.000 9.31000 115 GLY B C 1
ATOM 3646 O O . GLY B 1 115 ? 6.79600 -36.30200 69.47000 1.000 9.95000 115 GLY B O 1
ATOM 3647 N N . ARG B 1 116 ? 7.00000 -36.97700 71.61300 1.000 9.16000 116 ARG B N 1
ATOM 3648 C CA . ARG B 1 116 ? 8.36000 -36.46800 71.74700 1.000 10.11000 116 ARG B CA 1
ATOM 3649 C C . ARG B 1 116 ? 9.39500 -37.34600 71.05500 1.000 9.83000 116 ARG B C 1
ATOM 3650 O O . ARG B 1 116 ? 10.55900 -36.94700 70.96800 1.000 10.99000 116 ARG B O 1
ATOM 3658 N N . GLY B 1 117 ? 9.00100 -38.51000 70.55200 1.000 9.53000 117 GLY B N 1
ATOM 3659 C CA . GLY B 1 117 ? 9.88500 -39.29000 69.70600 1.000 11.03000 117 GLY B CA 1
ATOM 3660 C C . GLY B 1 117 ? 10.11700 -38.56400 68.39300 1.000 11.24000 117 GLY B C 1
ATOM 3661 O O . GLY B 1 117 ? 9.40800 -37.62600 68.03700 1.000 12.94000 117 GLY B O 1
ATOM 3662 N N . ASN B 1 118 ? 11.12700 -38.98600 67.64200 1.000 11.32000 118 ASN B N 1
ATOM 3663 C CA . ASN B 1 118 ? 11.47600 -38.26000 66.42900 1.000 11.28000 118 ASN B CA 1
ATOM 3664 C C . ASN B 1 118 ? 10.48700 -38.53700 65.30600 1.000 10.25000 118 ASN B C 1
ATOM 3665 O O . ASN B 1 118 ? 10.06700 -39.67700 65.09400 1.000 11.69000 118 ASN B O 1
ATOM 3670 N N . ILE B 1 119 ? 10.13500 -37.49100 64.56800 1.000 11.56000 119 ILE B N 1
ATOM 3671 C CA . ILE B 1 119 ? 9.44900 -37.62300 63.28800 1.000 12.35000 119 ILE B CA 1
ATOM 3672 C C . ILE B 1 119 ? 10.46700 -37.30100 62.19900 1.000 12.77000 119 ILE B C 1
ATOM 3673 O O . ILE B 1 119 ? 10.89800 -36.14600 62.07800 1.000 13.90000 119 ILE B O 1
ATOM 3678 N N . PRO B 1 120 ? 10.90100 -38.28200 61.42000 1.000 12.80000 120 PRO B N 1
ATOM 3679 C CA . PRO B 1 120 ? 12.04500 -38.07200 60.52000 1.000 13.27000 120 PRO B CA 1
ATOM 3680 C C . PRO B 1 120 ? 11.70300 -37.31700 59.25000 1.000 13.87000 120 PRO B C 1
ATOM 3681 O O . PRO B 1 120 ? 11.26900 -37.91000 58.25700 1.000 16.99000 120 PRO B O 1
ATOM 3685 N N . THR B 1 121 ? 11.92000 -36.00900 59.26400 1.000 13.50000 121 THR B N 1
ATOM 3686 C CA . THR B 1 121 ? 11.72500 -35.19800 58.07500 1.000 13.60000 121 THR B CA 1
ATOM 3687 C C . THR B 1 121 ? 12.80100 -34.12300 58.04300 1.000 15.03000 121 THR B C 1
ATOM 3688 O O . THR B 1 121 ? 13.48900 -33.87500 59.03400 1.000 13.67000 121 THR B O 1
ATOM 3692 N N . PHE B 1 122 ? 12.96000 -33.49700 56.87600 1.000 13.67000 122 PHE B N 1
ATOM 3693 C CA . PHE B 1 122 ? 14.17100 -32.74300 56.57200 1.000 13.22000 122 PHE B CA 1
ATOM 3694 C C . PHE B 1 122 ? 13.79600 -31.46100 55.84500 1.000 13.73000 122 PHE B C 1
ATOM 3695 O O . PHE B 1 122 ? 12.75700 -30.86400 56.13600 1.000 14.91000 122 PHE B O 1
ATOM 3703 N N . ASN B 1 123 ? 14.64300 -30.99700 54.93200 1.000 14.70000 123 ASN B N 1
ATOM 3704 C CA . ASN B 1 123 ? 14.30700 -29.87200 54.07100 1.000 15.93000 123 ASN B CA 1
ATOM 3705 C C . ASN B 1 123 ? 13.88000 -30.43900 52.72600 1.000 18.61000 123 ASN B C 1
ATOM 3706 O O . ASN B 1 123 ? 14.70900 -30.95500 51.96900 1.000 21.50000 123 ASN B O 1
ATOM 3711 N N . GLY B 1 124 ? 12.57900 -30.38100 52.45600 1.000 16.21000 124 GLY B N 1
ATOM 3712 C CA . GLY B 1 124 ? 12.00300 -31.03300 51.30500 1.000 17.10000 124 GLY B CA 1
ATOM 3713 C C . GLY B 1 124 ? 10.65800 -31.65200 51.63900 1.000 18.14000 124 GLY B C 1
ATOM 3714 O O . GLY B 1 124 ? 10.16100 -31.54400 52.76900 1.000 16.32000 124 GLY B O 1
ATOM 3715 N N . PRO B 1 125 ? 10.04000 -32.31000 50.65800 1.000 16.13000 125 PRO B N 1
ATOM 3716 C CA . PRO B 1 125 ? 8.76600 -32.99600 50.91300 1.000 16.84000 125 PRO B CA 1
ATOM 3717 C C . PRO B 1 125 ? 8.88500 -33.93100 52.10800 1.000 15.88000 125 PRO B C 1
ATOM 3718 O O . PRO B 1 125 ? 9.92300 -34.56300 52.31800 1.000 15.51000 125 PRO B O 1
ATOM 3722 N N . PHE B 1 126 ? 7.80000 -34.01200 52.88200 1.000 16.05000 126 PHE B N 1
ATOM 3723 C CA . PHE B 1 126 ? 7.80700 -34.73600 54.14900 1.000 14.65000 126 PHE B CA 1
ATOM 3724 C C . PHE B 1 126 ? 8.46300 -36.10300 54.01800 1.000 14.00000 126 PHE B C 1
ATOM 3725 O O . PHE B 1 126 ? 8.10300 -36.90500 53.15300 1.000 14.38000 126 PHE B O 1
ATOM 3733 N N . GLY B 1 127 ? 9.41700 -36.37000 54.90400 1.000 14.36000 127 GLY B N 1
ATOM 3734 C CA . GLY B 1 127 ? 10.06500 -37.66000 54.98500 1.000 14.42000 127 GLY B CA 1
ATOM 3735 C C . GLY B 1 127 ? 11.18900 -37.90000 53.99700 1.000 13.56000 127 GLY B C 1
ATOM 3736 O O . GLY B 1 127 ? 11.83500 -38.94900 54.07500 1.000 15.27000 127 GLY B O 1
ATOM 3737 N N . GLN B 1 128 ? 11.44400 -36.96600 53.08600 1.000 15.23000 128 GLN B N 1
ATOM 3738 C CA . GLN B 1 128 ? 12.40700 -37.16700 52.00900 1.000 16.82000 128 GLN B CA 1
ATOM 3739 C C . GLN B 1 128 ? 13.69100 -36.40600 52.30100 1.000 15.40000 128 GLN B C 1
ATOM 3740 O O . GLN B 1 128 ? 13.65900 -35.20300 52.56400 1.000 15.64000 128 GLN B O 1
ATOM 3746 N N . LEU B 1 129 ? 14.81600 -37.11600 52.25100 1.000 16.13000 129 LEU B N 1
ATOM 3747 C CA . LEU B 1 129 ? 16.14200 -36.51700 52.37500 1.000 17.74000 129 LEU B CA 1
ATOM 3748 C C . LEU B 1 129 ? 16.80700 -36.67900 51.01400 1.000 20.49000 129 LEU B C 1
ATOM 3749 O O . LEU B 1 129 ? 17.31000 -37.75800 50.68300 1.000 21.31000 129 LEU B O 1
ATOM 3754 N N . GLU B 1 130 ? 16.78900 -35.60200 50.23100 1.000 21.03000 130 GLU B N 1
ATOM 3755 C CA . GLU B 1 130 ? 17.22700 -35.65100 48.84300 1.000 25.23000 130 GLU B CA 1
ATOM 3756 C C . GLU B 1 130 ? 16.48000 -36.76800 48.12500 1.000 25.49000 130 GLU B C 1
ATOM 3757 O O . GLU B 1 130 ? 15.24700 -36.75300 48.05800 1.000 26.32000 130 GLU B O 1
ATOM 3763 N N . GLU B 1 131 ? 17.20400 -37.76600 47.63200 1.000 25.90000 131 GLU B N 1
ATOM 3764 C CA . GLU B 1 131 ? 16.60200 -38.83700 46.85200 1.000 30.35000 131 GLU B CA 1
ATOM 3765 C C . GLU B 1 131 ? 16.20400 -40.04800 47.68600 1.000 30.31000 131 GLU B C 1
ATOM 3766 O O . GLU B 1 131 ? 15.69800 -41.02800 47.12700 1.000 27.13000 131 GLU B O 1
ATOM 3772 N N . GLU B 1 132 ? 16.40300 -40.00800 49.00000 1.000 24.31000 132 GLU B N 1
ATOM 3773 C CA . GLU B 1 132 ? 16.05600 -41.11900 49.87400 1.000 26.68000 132 GLU B CA 1
ATOM 3774 C C . GLU B 1 132 ? 14.74500 -40.81900 50.59100 1.000 21.34000 132 GLU B C 1
ATOM 3775 O O . GLU B 1 132 ? 14.58100 -39.74200 51.17500 1.000 23.23000 132 GLU B O 1
ATOM 3781 N N . SER B 1 133 ? 13.81900 -41.77300 50.54300 1.000 22.15000 133 SER B N 1
ATOM 3782 C CA . SER B 1 133 ? 12.55000 -41.67000 51.25600 1.000 20.21000 133 SER B CA 1
ATOM 3783 C C . SER B 1 133 ? 12.73300 -42.35200 52.60300 1.000 20.14000 133 SER B C 1
ATOM 3784 O O . SER B 1 133 ? 12.75300 -43.58100 52.69200 1.000 23.15000 133 SER B O 1
ATOM 3787 N N . ILE B 1 134 ? 12.88300 -41.55300 53.65500 1.000 16.28000 134 ILE B N 1
ATOM 3788 C CA . ILE B 1 134 ? 13.03200 -42.11700 54.98800 1.000 14.82000 134 ILE B CA 1
ATOM 3789 C C . ILE B 1 134 ? 11.68300 -42.58400 55.51900 1.000 15.50000 134 ILE B C 1
ATOM 3790 O O . ILE B 1 134 ? 11.56000 -43.68800 56.05800 1.000 16.48000 134 ILE B O 1
ATOM 3795 N N . VAL B 1 135 ? 10.65600 -41.73800 55.39100 1.000 15.11000 135 VAL B N 1
ATOM 3796 C CA . VAL B 1 135 ? 9.27300 -42.13900 55.60500 1.000 14.34000 135 VAL B CA 1
ATOM 3797 C C . VAL B 1 135 ? 8.43200 -41.60000 54.45400 1.000 14.60000 135 VAL B C 1
ATOM 3798 O O . VAL B 1 135 ? 8.85200 -40.71700 53.70900 1.000 15.88000 135 VAL B O 1
ATOM 3802 N N . ASN B 1 136 ? 7.23500 -42.16100 54.30100 1.000 14.10000 136 ASN B N 1
ATOM 3803 C CA . ASN B 1 136 ? 6.37800 -41.77700 53.18400 1.000 16.29000 136 ASN B CA 1
ATOM 3804 C C . ASN B 1 136 ? 5.85000 -40.35700 53.33700 1.000 15.83000 136 ASN B C 1
ATOM 3805 O O . ASN B 1 136 ? 5.51500 -39.91000 54.43700 1.000 15.13000 136 ASN B O 1
ATOM 3810 N N . THR B 1 137 ? 5.75400 -39.65200 52.20800 1.000 14.67000 137 THR B N 1
ATOM 3811 C CA . THR B 1 137 ? 5.14400 -38.32800 52.19800 1.000 14.61000 137 THR B CA 1
ATOM 3812 C C . THR B 1 137 ? 3.63200 -38.39700 52.40200 1.000 15.10000 137 THR B C 1
ATOM 3813 O O . THR B 1 137 ? 3.04500 -37.49000 53.01200 1.000 15.88000 137 THR B O 1
ATOM 3817 N N . VAL B 1 138 ? 2.98600 -39.44100 51.89100 1.000 16.67000 138 VAL B N 1
ATOM 3818 C CA . VAL B 1 138 ? 1.55700 -39.64100 52.11100 1.000 16.22000 138 VAL B CA 1
ATOM 3819 C C . VAL B 1 138 ? 1.35600 -40.24000 53.49400 1.000 15.78000 138 VAL B C 1
ATOM 3820 O O . VAL B 1 138 ? 1.94200 -41.27700 53.82700 1.000 16.27000 138 VAL B O 1
ATOM 3824 N N . THR B 1 139 ? 0.52300 -39.59000 54.30400 1.000 15.10000 139 THR B N 1
ATOM 3825 C CA . THR B 1 139 ? 0.23700 -40.05900 55.65100 1.000 14.88000 139 THR B CA 1
ATOM 3826 C C . THR B 1 139 ? -1.13500 -40.72300 55.71500 1.000 13.93000 139 THR B C 1
ATOM 3827 O O . THR B 1 139 ? -1.95600 -40.62400 54.79700 1.000 14.81000 139 THR B O 1
ATOM 3831 N N . GLY B 1 140 ? -1.35400 -41.42800 56.81700 1.000 13.66000 140 GLY B N 1
ATOM 3832 C CA . GLY B 1 140 ? -2.67400 -41.90500 57.17500 1.000 14.62000 140 GLY B CA 1
ATOM 3833 C C . GLY B 1 140 ? -2.97000 -41.50400 58.60500 1.000 14.09000 140 GLY B C 1
ATOM 3834 O O . GLY B 1 140 ? -2.06400 -41.31500 59.41700 1.000 14.92000 140 GLY B O 1
ATOM 3835 N N . ASN B 1 141 ? -4.25900 -41.36000 58.90300 1.000 14.30000 141 ASN B N 1
ATOM 3836 C CA . ASN B 1 141 ? -4.66300 -40.93400 60.23800 1.000 14.18000 141 ASN B CA 1
ATOM 3837 C C . ASN B 1 141 ? -6.14500 -41.20500 60.44200 1.000 13.97000 141 ASN B C 1
ATOM 3838 O O . ASN B 1 141 ? -6.95400 -40.89600 59.56400 1.000 15.11000 141 ASN B O 1
ATOM 3843 N N . SER B 1 142 ? -6.50900 -41.77700 61.58700 1.000 14.74000 142 SER B N 1
ATOM 3844 C CA . SER B 1 142 ? -7.91300 -42.01700 61.88700 1.000 14.64000 142 SER B CA 1
ATOM 3845 C C . SER B 1 142 ? -8.65500 -40.70400 62.11000 1.000 14.22000 142 SER B C 1
ATOM 3846 O O . SER B 1 142 ? -8.07800 -39.70000 62.52300 1.000 15.55000 142 SER B O 1
ATOM 3849 N N . SER B 1 143 ? -9.94800 -40.71900 61.82800 1.000 14.25000 143 SER B N 1
ATOM 3850 C CA . SER B 1 143 ? -10.84700 -39.64900 62.22400 1.000 13.97000 143 SER B CA 1
ATOM 3851 C C . SER B 1 143 ? -11.34800 -39.88700 63.64700 1.000 13.14000 143 SER B C 1
ATOM 3852 O O . SER B 1 143 ? -11.15700 -40.95700 64.23400 1.000 13.10000 143 SER B O 1
ATOM 3855 N N . LYS B 1 144 ? -12.02300 -38.87300 64.19600 1.000 12.72000 144 LYS B N 1
ATOM 3856 C CA . LYS B 1 144 ? -12.74200 -39.04800 65.45400 1.000 11.99000 144 LYS B CA 1
ATOM 3857 C C . LYS B 1 144 ? -13.71100 -40.21600 65.36100 1.000 11.76000 144 LYS B C 1
ATOM 3858 O O . LYS B 1 144 ? -13.82700 -41.02300 66.29200 1.000 12.15000 144 LYS B O 1
ATOM 3864 N N . GLU B 1 145 ? -14.40900 -40.31600 64.23200 1.000 11.59000 145 GLU B N 1
ATOM 3865 C CA . GLU B 1 145 ? -15.42300 -41.33900 64.03600 1.000 13.45000 145 GLU B CA 1
ATOM 3866 C C . GLU B 1 145 ? -14.79600 -42.72400 63.98800 1.000 13.23000 145 GLU B C 1
ATOM 3867 O O . GLU B 1 145 ? -15.31700 -43.66700 64.59100 1.000 12.98000 145 GLU B O 1
ATOM 3873 N N . GLY B 1 146 ? -13.68300 -42.86400 63.26500 1.000 12.60000 146 GLY B N 1
ATOM 3874 C CA . GLY B 1 146 ? -12.97600 -44.13400 63.25300 1.000 12.73000 146 GLY B CA 1
ATOM 3875 C C . GLY B 1 146 ? -12.48800 -44.54000 64.63000 1.000 12.32000 146 GLY B C 1
ATOM 3876 O O . GLY B 1 146 ? -12.57300 -45.71100 65.00800 1.000 12.61000 146 GLY B O 1
ATOM 3877 N N . ALA B 1 147 ? -11.95000 -43.58200 65.38800 1.000 11.70000 147 ALA B N 1
ATOM 3878 C CA . ALA B 1 147 ? -11.47200 -43.88000 66.73200 1.000 11.37000 147 ALA B CA 1
ATOM 3879 C C . ALA B 1 147 ? -12.62100 -44.24400 67.66400 1.000 10.77000 147 ALA B C 1
ATOM 3880 O O . ALA B 1 147 ? -12.47100 -45.12100 68.52100 1.000 11.93000 147 ALA B O 1
ATOM 3882 N N . TRP B 1 148 ? -13.76500 -43.56100 67.53300 1.000 11.22000 148 TRP B N 1
ATOM 3883 C CA . TRP B 1 148 ? -14.91700 -43.85900 68.38000 1.000 10.68000 148 TRP B CA 1
ATOM 3884 C C . TRP B 1 148 ? -15.28500 -45.33600 68.29800 1.000 11.53000 148 TRP B C 1
ATOM 3885 O O . TRP B 1 148 ? -15.52000 -45.99300 69.32000 1.000 11.49000 148 TRP B O 1
ATOM 3896 N N . VAL B 1 149 ? -15.35800 -45.86800 67.07800 1.000 10.83000 149 VAL B N 1
ATOM 3897 C CA . VAL B 1 149 ? -15.77400 -47.26200 66.92200 1.000 11.69000 149 VAL B CA 1
ATOM 3898 C C . VAL B 1 149 ? -14.62400 -48.23000 67.20300 1.000 12.09000 149 VAL B C 1
ATOM 3899 O O . VAL B 1 149 ? -14.84200 -49.29900 67.78200 1.000 11.83000 149 VAL B O 1
ATOM 3903 N N . ARG B 1 150 ? -13.39100 -47.87100 66.81500 1.000 11.70000 150 ARG B N 1
ATOM 3904 C CA . ARG B 1 150 ? -12.23000 -48.68700 67.16700 1.000 11.38000 150 ARG B CA 1
ATOM 3905 C C . ARG B 1 150 ? -12.14600 -48.88800 68.66900 1.000 11.20000 150 ARG B C 1
ATOM 3906 O O . ARG B 1 150 ? -11.81800 -49.98200 69.14700 1.000 12.08000 150 ARG B O 1
ATOM 3914 N N . ASP B 1 151 ? -12.41700 -47.83300 69.43000 1.000 11.48000 151 ASP B N 1
ATOM 3915 C CA . ASP B 1 151 ? -12.21700 -47.86800 70.86400 1.000 10.62000 151 ASP B CA 1
ATOM 3916 C C . ASP B 1 151 ? -13.43500 -48.38300 71.59800 1.000 11.61000 151 ASP B C 1
ATOM 3917 O O . ASP B 1 151 ? -13.39100 -48.53400 72.82300 1.000 11.55000 151 ASP B O 1
ATOM 3922 N N . ARG B 1 152 ? -14.51400 -48.65900 70.86700 1.000 11.96000 152 ARG B N 1
ATOM 3923 C CA . ARG B 1 152 ? -15.72300 -49.26100 71.42700 1.000 11.93000 152 ARG B CA 1
ATOM 3924 C C . ARG B 1 152 ? -16.34800 -48.37400 72.50100 1.000 12.86000 152 ARG B C 1
ATOM 3925 O O . ARG B 1 152 ? -16.81800 -48.85500 73.53100 1.000 12.96000 152 ARG B O 1
ATOM 3933 N N . LEU B 1 153 ? -16.34700 -47.05600 72.27100 1.000 12.53000 153 LEU B N 1
ATOM 3934 C CA . LEU B 1 153 ? -17.20000 -46.20100 73.08900 1.000 12.42000 153 LEU B CA 1
ATOM 3935 C C . LEU B 1 153 ? -18.65600 -46.58800 72.89300 1.000 12.52000 153 LEU B C 1
ATOM 3936 O O . LEU B 1 153 ? -19.43600 -46.64300 73.85400 1.000 13.10000 153 LEU B O 1
ATOM 3941 N N . GLY B 1 154 ? -19.02100 -46.87500 71.64900 1.000 12.65000 154 GLY B N 1
ATOM 3942 C CA . GLY B 1 154 ? -20.33000 -47.33700 71.27400 1.000 13.46000 154 GLY B CA 1
ATOM 3943 C C . GLY B 1 154 ? -20.25200 -47.90300 69.87500 1.000 13.14000 154 GLY B C 1
ATOM 3944 O O . GLY B 1 154 ? -19.19300 -47.90100 69.24000 1.000 14.12000 154 GLY B O 1
ATOM 3945 N N . PRO B 1 155 ? -21.37700 -48.40600 69.36600 1.000 13.91000 155 PRO B N 1
ATOM 3946 C CA . PRO B 1 155 ? -21.36700 -49.02100 68.02900 1.000 14.70000 155 PRO B CA 1
ATOM 3947 C C . PRO B 1 155 ? -21.25100 -48.02200 66.89500 1.000 14.16000 155 PRO B C 1
ATOM 3948 O O . PRO B 1 155 ? -20.84400 -48.40300 65.79100 1.000 15.93000 155 PRO B O 1
ATOM 3952 N N . ALA B 1 156 ? -21.58100 -46.75700 67.12700 1.000 15.14000 156 ALA B N 1
ATOM 3953 C CA . ALA B 1 156 ? -21.50400 -45.72600 66.10400 1.000 16.56000 156 ALA B CA 1
ATOM 3954 C C . ALA B 1 156 ? -21.12600 -44.42400 66.79000 1.000 14.79000 156 ALA B C 1
ATOM 3955 O O . ALA B 1 156 ? -21.39400 -44.26100 67.98700 1.000 14.97000 156 ALA B O 1
ATOM 3957 N N . PRO B 1 157 ? -20.50800 -43.48500 66.07100 1.000 14.14000 157 PRO B N 1
ATOM 3958 C CA . PRO B 1 157 ? -20.11600 -42.21200 66.69300 1.000 14.99000 157 PRO B CA 1
ATOM 3959 C C . PRO B 1 157 ? -21.30700 -41.51500 67.33800 1.000 15.51000 157 PRO B C 1
ATOM 3960 O O . PRO B 1 157 ? -22.41200 -41.49000 66.78600 1.000 17.27000 157 PRO B O 1
ATOM 3964 N N . GLY B 1 158 ? -21.07500 -40.95300 68.52600 1.000 13.85000 158 GLY B N 1
ATOM 3965 C CA . GLY B 1 158 ? -22.10300 -40.28800 69.29500 1.000 15.70000 158 GLY B CA 1
ATOM 3966 C C . GLY B 1 158 ? -22.86600 -41.19600 70.23500 1.000 14.46000 158 GLY B C 1
ATOM 3967 O O . GLY B 1 158 ? -23.53000 -40.70400 71.15300 1.000 15.83000 158 GLY B O 1
ATOM 3968 N N . GLN B 1 159 ? -22.78600 -42.50900 70.03400 1.000 14.68000 159 GLN B N 1
ATOM 3969 C CA . GLN B 1 159 ? -23.51100 -43.48200 70.83600 1.000 13.77000 159 GLN B CA 1
ATOM 3970 C C . GLN B 1 159 ? -22.57500 -44.12200 71.85400 1.000 13.85000 159 GLN B C 1
ATOM 3971 O O . GLN B 1 159 ? -21.39200 -44.34900 71.58000 1.000 14.46000 159 GLN B O 1
ATOM 3977 N N . PHE B 1 160 ? -23.11300 -44.42200 73.03000 1.000 13.35000 160 PHE B N 1
ATOM 3978 C CA . PHE B 1 160 ? -22.37600 -45.11900 74.07600 1.000 13.83000 160 PHE B CA 1
ATOM 3979 C C . PHE B 1 160 ? -23.06100 -46.43400 74.41400 1.000 14.82000 160 PHE B C 1
ATOM 3980 O O . PHE B 1 160 ? -24.29100 -46.49700 74.49300 1.000 16.66000 160 PHE B O 1
ATOM 3988 N N . PHE B 1 161 ? -22.26500 -47.48200 74.62000 1.000 14.24000 161 PHE B N 1
ATOM 3989 C CA . PHE B 1 161 ? -22.81200 -48.71700 75.16200 1.000 12.49000 161 PHE B CA 1
ATOM 3990 C C . PHE B 1 161 ? -23.43600 -48.45400 76.53000 1.000 14.51000 161 PHE B C 1
ATOM 3991 O O . PHE B 1 161 ? -22.99800 -47.57300 77.27800 1.000 14.86000 161 PHE B O 1
ATOM 3999 N N . GLU B 1 162 ? -24.48200 -49.22800 76.85200 1.000 16.43000 162 GLU B N 1
ATOM 4000 C CA . GLU B 1 162 ? -25.21600 -49.03600 78.10300 1.000 17.62000 162 GLU B CA 1
ATOM 4001 C C . GLU B 1 162 ? -24.31100 -49.05300 79.33100 1.000 20.67000 162 GLU B C 1
ATOM 4002 O O . GLU B 1 162 ? -24.50900 -48.26500 80.26100 1.000 24.82000 162 GLU B O 1
ATOM 4008 N N . ASN B 1 163 ? -23.31900 -49.94000 79.36300 1.000 20.88000 163 ASN B N 1
ATOM 4009 C CA . ASN B 1 163 ? -22.51900 -50.11900 80.57200 1.000 22.56000 163 ASN B CA 1
ATOM 4010 C C . ASN B 1 163 ? -21.26100 -49.24200 80.61900 1.000 21.84000 163 ASN B C 1
ATOM 4011 O O . ASN B 1 163 ? -20.42200 -49.42800 81.50700 1.000 18.42000 163 ASN B O 1
ATOM 4016 N N . SER B 1 164 ? -21.15800 -48.24600 79.74800 1.000 18.78000 164 SER B N 1
ATOM 4017 C CA . SER B 1 164 ? -19.86700 -47.65900 79.40600 1.000 15.01000 164 SER B CA 1
ATOM 4018 C C . SER B 1 164 ? -19.12500 -47.05900 80.60000 1.000 15.31000 164 SER B C 1
ATOM 4019 O O . SER B 1 164 ? -19.69600 -46.31600 81.40400 1.000 16.62000 164 SER B O 1
ATOM 4022 N N . GLN B 1 165 ? -17.82400 -47.35900 80.68100 1.000 13.52000 165 GLN B N 1
ATOM 4023 C CA . GLN B 1 165 ? -16.90300 -46.74300 81.63100 1.000 12.53000 165 GLN B CA 1
ATOM 4024 C C . GLN B 1 165 ? -16.15400 -45.55700 81.03200 1.000 12.20000 165 GLN B C 1
ATOM 4025 O O . GLN B 1 165 ? -15.24600 -45.01500 81.68000 1.000 12.39000 165 GLN B O 1
ATOM 4031 N N . PHE B 1 166 ? -16.49100 -45.15500 79.81200 1.000 11.40000 166 PHE B N 1
ATOM 4032 C CA . PHE B 1 166 ? -15.82100 -44.00000 79.23500 1.000 11.50000 166 PHE B CA 1
ATOM 4033 C C . PHE B 1 166 ? -16.11500 -42.75100 80.06600 1.000 12.26000 166 PHE B C 1
ATOM 4034 O O . PHE B 1 166 ? -17.24100 -42.57300 80.54400 1.000 12.04000 166 PHE B O 1
ATOM 4042 N N . PRO B 1 167 ? -15.13100 -41.84800 80.24400 1.000 11.84000 167 PRO B N 1
ATOM 4043 C CA . PRO B 1 167 ? -15.40800 -40.56700 80.91800 1.000 12.83000 167 PRO B CA 1
ATOM 4044 C C . PRO B 1 167 ? -16.19200 -39.60000 80.03700 1.000 12.69000 167 PRO B C 1
ATOM 4045 O O . PRO B 1 167 ? -15.65400 -38.63800 79.47000 1.000 12.70000 167 PRO B O 1
ATOM 4049 N N . ARG B 1 168 ? -17.48700 -39.87700 79.93500 1.000 12.93000 168 ARG B N 1
ATOM 4050 C CA . ARG B 1 168 ? -18.37900 -39.13800 79.05700 1.000 13.51000 168 ARG B CA 1
ATOM 4051 C C . ARG B 1 168 ? -18.39100 -37.65600 79.41300 1.000 13.26000 168 ARG B C 1
ATOM 4052 O O . ARG B 1 168 ? -18.40000 -37.28000 80.58700 1.000 13.16000 168 ARG B O 1
ATOM 4060 N N . GLY B 1 169 ? -18.38600 -36.81700 78.38200 1.000 12.57000 169 GLY B N 1
ATOM 4061 C CA . GLY B 1 169 ? -18.24500 -35.38300 78.52800 1.000 12.52000 169 GLY B CA 1
ATOM 4062 C C . GLY B 1 169 ? -16.85300 -34.87300 78.22300 1.000 12.12000 169 GLY B C 1
ATOM 4063 O O . GLY B 1 169 ? -16.68200 -33.66300 78.02500 1.000 13.33000 169 GLY B O 1
ATOM 4064 N N . TYR B 1 170 ? -15.86300 -35.76400 78.16700 1.000 11.65000 170 TYR B N 1
ATOM 4065 C CA . TYR B 1 170 ? -14.47200 -35.40000 77.92800 1.000 11.80000 170 TYR B CA 1
ATOM 4066 C C . TYR B 1 170 ? -13.99100 -35.91500 76.57800 1.000 12.46000 170 TYR B C 1
ATOM 4067 O O . TYR B 1 170 ? -12.80800 -36.21900 76.39600 1.000 12.33000 170 TYR B O 1
ATOM 4076 N N . GLU B 1 171 ? -14.92000 -36.02600 75.62500 1.000 11.75000 171 GLU B N 1
ATOM 4077 C CA . GLU B 1 171 ? -14.59000 -36.50500 74.28800 1.000 12.79000 171 GLU B CA 1
ATOM 4078 C C . GLU B 1 171 ? -13.53400 -35.63600 73.61900 1.000 12.27000 171 GLU B C 1
ATOM 4079 O O . GLU B 1 171 ? -12.63500 -36.15100 72.94500 1.000 13.30000 171 GLU B O 1
ATOM 4085 N N . ASP B 1 172 ? -13.63800 -34.31600 73.75200 1.000 12.06000 172 ASP B N 1
ATOM 4086 C CA . ASP B 1 172 ? -12.65600 -33.45500 73.10400 1.000 13.32000 172 ASP B CA 1
ATOM 4087 C C . ASP B 1 172 ? -11.25400 -33.74400 73.63200 1.000 12.61000 172 ASP B C 1
ATOM 4088 O O . ASP B 1 172 ? -10.30600 -33.90900 72.85300 1.000 12.74000 172 ASP B O 1
ATOM 4093 N N . ASN B 1 173 ? -11.11100 -33.81100 74.96000 1.000 11.43000 173 ASN B N 1
ATOM 4094 C CA . ASN B 1 173 ? -9.81900 -34.12400 75.56500 1.000 11.03000 173 ASN B CA 1
ATOM 4095 C C . ASN B 1 173 ? -9.28100 -35.44200 75.04200 1.000 10.28000 173 ASN B C 1
ATOM 4096 O O . ASN B 1 173 ? -8.10100 -35.55600 74.70000 1.000 11.15000 173 ASN B O 1
ATOM 4101 N N . TYR B 1 174 ? -10.14000 -36.45900 75.00300 1.000 10.33000 174 TYR B N 1
ATOM 4102 C CA . TYR B 1 174 ? -9.73900 -37.80200 74.60800 1.000 9.74000 174 TYR B CA 1
ATOM 4103 C C . TYR B 1 174 ? -9.26300 -37.83700 73.16300 1.000 9.94000 174 TYR B C 1
ATOM 4104 O O . TYR B 1 174 ? -8.14900 -38.28600 72.86900 1.000 11.90000 174 TYR B O 1
ATOM 4113 N N . PHE B 1 175 ? -10.08600 -37.35700 72.23500 1.000 10.74000 175 PHE B N 1
ATOM 4114 C CA . PHE B 1 175 ? -9.69000 -37.46900 70.84000 1.000 11.45000 175 PHE B CA 1
ATOM 4115 C C . PHE B 1 175 ? -8.51000 -36.57000 70.49800 1.000 11.64000 175 PHE B C 1
ATOM 4116 O O . PHE B 1 175 ? -7.75100 -36.89100 69.57700 1.000 12.10000 175 PHE B O 1
ATOM 4124 N N . LYS B 1 176 ? -8.30200 -35.48900 71.25300 1.000 10.18000 176 LYS B N 1
ATOM 4125 C CA . LYS B 1 176 ? -7.16200 -34.61000 71.00900 1.000 10.12000 176 LYS B CA 1
ATOM 4126 C C . LYS B 1 176 ? -5.82500 -35.29400 71.25200 1.000 10.30000 176 LYS B C 1
ATOM 4127 O O . LYS B 1 176 ? -4.80500 -34.81100 70.75600 1.000 10.47000 176 LYS B O 1
ATOM 4133 N N . GLU B 1 177 ? -5.79900 -36.40700 71.98600 1.000 9.43000 177 GLU B N 1
ATOM 4134 C CA . GLU B 1 177 ? -4.53500 -37.06300 72.30000 1.000 10.64000 177 GLU B CA 1
ATOM 4135 C C . GLU B 1 177 ? -4.00900 -37.94000 71.17100 1.000 10.64000 177 GLU B C 1
ATOM 4136 O O . GLU B 1 177 ? -2.88300 -38.44400 71.27800 1.000 12.19000 177 GLU B O 1
ATOM 4142 N N . MET B 1 178 ? -4.78000 -38.13500 70.10400 1.000 10.10000 178 MET B N 1
ATOM 4143 C CA . MET B 1 178 ? -4.48700 -39.08100 69.03600 1.000 10.59000 178 MET B CA 1
ATOM 4144 C C . MET B 1 178 ? -3.95200 -38.37900 67.79800 1.000 10.96000 178 MET B C 1
ATOM 4145 O O . MET B 1 178 ? -4.34900 -37.25500 67.48400 1.000 11.20000 178 MET B O 1
ATOM 4150 N N . GLY B 1 179 ? -3.08600 -39.06700 67.06700 1.000 10.71000 179 GLY B N 1
ATOM 4151 C CA . GLY B 1 179 ? -2.59400 -38.50100 65.83300 1.000 12.17000 179 GLY B CA 1
ATOM 4152 C C . GLY B 1 179 ? -1.94300 -39.53800 64.94300 1.000 11.75000 179 GLY B C 1
ATOM 4153 O O . GLY B 1 179 ? -1.99600 -40.74200 65.21000 1.000 12.09000 179 GLY B O 1
ATOM 4154 N N . PHE B 1 180 ? -1.31600 -39.04700 63.87500 1.000 11.65000 180 PHE B N 1
ATOM 4155 C CA . PHE B 1 180 ? -0.74800 -39.91700 62.85500 1.000 12.43000 180 PHE B CA 1
ATOM 4156 C C . PHE B 1 180 ? 0.59900 -40.47300 63.29800 1.000 12.15000 180 PHE B C 1
ATOM 4157 O O . PHE B 1 180 ? 1.24300 -39.96200 64.21700 1.000 11.63000 180 PHE B O 1
ATOM 4165 N N . SER B 1 181 ? 1.03800 -41.52000 62.60400 1.000 13.62000 181 SER B N 1
ATOM 4166 C CA . SER B 1 181 ? 2.38800 -42.04000 62.77300 1.000 13.76000 181 SER B CA 1
ATOM 4167 C C . SER B 1 181 ? 3.05200 -42.14200 61.40600 1.000 13.16000 181 SER B C 1
ATOM 4168 O O . SER B 1 181 ? 2.46400 -42.72100 60.47800 1.000 15.25000 181 SER B O 1
ATOM 4171 N N . PRO B 1 182 ? 4.25900 -41.61300 61.24300 1.000 13.24000 182 PRO B N 1
ATOM 4172 C CA . PRO B 1 182 ? 4.97900 -41.79200 59.98000 1.000 15.41000 182 PRO B CA 1
ATOM 4173 C C . PRO B 1 182 ? 5.39100 -43.24600 59.82000 1.000 13.97000 182 PRO B C 1
ATOM 4174 O O . PRO B 1 182 ? 5.39900 -44.02500 60.77300 1.000 14.73000 182 PRO B O 1
ATOM 4178 N N . SER B 1 183 ? 5.74800 -43.61000 58.59000 1.000 14.70000 183 SER B N 1
ATOM 4179 C CA . SER B 1 183 ? 6.01900 -45.00500 58.22700 1.000 15.30000 183 SER B CA 1
ATOM 4180 C C . SER B 1 183 ? 7.39500 -45.53000 58.66700 1.000 16.02000 183 SER B C 1
ATOM 4181 O O . SER B 1 183 ? 8.08200 -46.22300 57.90500 1.000 16.19000 183 SER B O 1
ATOM 4184 N N . ILE B 1 184 ? 7.80000 -45.24500 59.91000 1.000 13.38000 184 ILE B N 1
ATOM 4185 C CA . ILE B 1 184 ? 9.02000 -45.82300 60.45900 1.000 14.49000 184 ILE B CA 1
ATOM 4186 C C . ILE B 1 184 ? 8.86500 -47.33200 60.52800 1.000 15.93000 184 ILE B C 1
ATOM 4187 O O . ILE B 1 184 ? 7.80500 -47.85800 60.89400 1.000 17.27000 184 ILE B O 1
ATOM 4192 N N . SER B 1 185 ? 9.92600 -48.04300 60.17300 1.000 15.63000 185 SER B N 1
ATOM 4193 C CA . SER B 1 185 ? 9.85700 -49.49900 60.20900 1.000 18.08000 185 SER B CA 1
ATOM 4194 C C . SER B 1 185 ? 9.65300 -49.99600 61.63600 1.000 17.58000 185 SER B C 1
ATOM 4195 O O . SER B 1 185 ? 10.23500 -49.46500 62.58800 1.000 16.53000 185 SER B O 1
ATOM 4198 N N . SER B 1 186 ? 8.81600 -51.02700 61.77900 1.000 15.87000 186 SER B N 1
ATOM 4199 C CA . SER B 1 186 ? 8.60100 -51.61900 63.09300 1.000 16.51000 186 SER B CA 1
ATOM 4200 C C . SER B 1 186 ? 9.90700 -52.12600 63.68700 1.000 15.76000 186 SER B C 1
ATOM 4201 O O . SER B 1 186 ? 10.07600 -52.11000 64.91000 1.000 15.34000 186 SER B O 1
ATOM 4204 N N . ASP B 1 187 ? 10.83700 -52.58500 62.83800 1.000 14.55000 187 ASP B N 1
ATOM 4205 C CA . ASP B 1 187 ? 12.13000 -53.05700 63.32800 1.000 16.73000 187 ASP B CA 1
ATOM 4206 C C . ASP B 1 187 ? 12.83900 -51.97300 64.12200 1.000 14.19000 187 ASP B C 1
ATOM 4207 O O . ASP B 1 187 ? 13.44400 -52.25200 65.16300 1.000 15.04000 187 ASP B O 1
ATOM 4212 N N . GLU B 1 188 ? 12.78000 -50.72800 63.64200 1.000 14.40000 188 GLU B N 1
ATOM 4213 C CA . GLU B 1 188 ? 13.47400 -49.64100 64.32500 1.000 13.97000 188 GLU B CA 1
ATOM 4214 C C . GLU B 1 188 ? 12.76500 -49.22100 65.60700 1.000 13.82000 188 GLU B C 1
ATOM 4215 O O . GLU B 1 188 ? 13.41900 -48.74000 66.54000 1.000 15.00000 188 GLU B O 1
ATOM 4221 N N . ILE B 1 189 ? 11.44200 -49.38800 65.67500 1.000 13.15000 189 ILE B N 1
ATOM 4222 C CA . ILE B 1 189 ? 10.72900 -49.12100 66.91900 1.000 13.30000 189 ILE B CA 1
ATOM 4223 C C . ILE B 1 189 ? 11.10100 -50.16400 67.95800 1.000 12.68000 189 ILE B C 1
ATOM 4224 O O . ILE B 1 189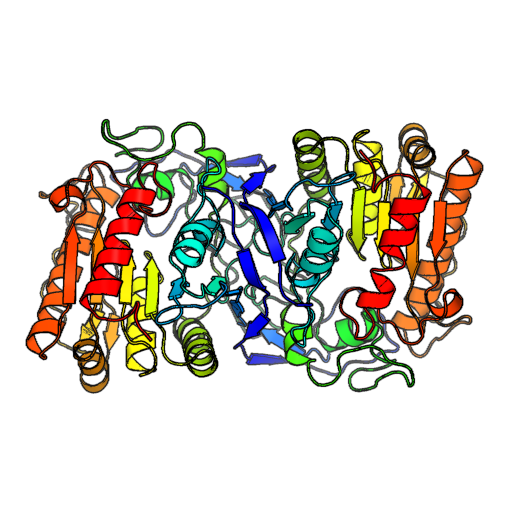 ? 11.46000 -49.83700 69.09400 1.000 13.35000 189 ILE B O 1
ATOM 4229 N N . VAL B 1 190 ? 11.05700 -51.44200 67.56700 1.000 13.25000 190 VAL B N 1
ATOM 4230 C CA . VAL B 1 190 ? 11.48500 -52.51600 68.45700 1.000 13.02000 190 VAL B CA 1
ATOM 4231 C C . VAL B 1 190 ? 12.91800 -52.29200 68.92100 1.000 12.66000 190 VAL B C 1
ATOM 4232 O O . VAL B 1 190 ? 13.23800 -52.48000 70.10100 1.000 13.37000 190 VAL B O 1
ATOM 4236 N N . ASP B 1 191 ? 13.80100 -51.88800 68.00000 1.000 13.41000 191 ASP B N 1
ATOM 4237 C CA . ASP B 1 191 ? 15.20300 -51.68700 68.35200 1.000 15.41000 191 ASP B CA 1
ATOM 4238 C C . ASP B 1 191 ? 15.36300 -50.65700 69.46500 1.000 12.92000 191 ASP B C 1
ATOM 4239 O O . ASP B 1 191 ? 16.15900 -50.85200 70.39200 1.000 14.11000 191 ASP B O 1
ATOM 4244 N N . ALA B 1 192 ? 14.61300 -49.55300 69.39700 1.000 13.30000 192 ALA B N 1
ATOM 4245 C CA . ALA B 1 192 ? 14.74300 -48.52800 70.42500 1.000 12.89000 192 ALA B CA 1
ATOM 4246 C C . ALA B 1 192 ? 14.32200 -49.06200 71.78800 1.000 11.51000 192 ALA B C 1
ATOM 4247 O O . ALA B 1 192 ? 14.97100 -48.77900 72.80400 1.000 12.90000 192 ALA B O 1
ATOM 4249 N N . VAL B 1 193 ? 13.25400 -49.85900 71.83000 1.000 10.82000 193 VAL B N 1
ATOM 4250 C CA . VAL B 1 193 ? 12.79800 -50.37200 73.11500 1.000 12.13000 193 VAL B CA 1
ATOM 4251 C C . VAL B 1 193 ? 13.74500 -51.45300 73.64100 1.000 13.20000 193 VAL B C 1
ATOM 4252 O O . VAL B 1 193 ? 13.99400 -51.53200 74.84800 1.000 12.74000 193 VAL B O 1
ATOM 4256 N N . VAL B 1 194 ? 14.30500 -52.29000 72.75500 1.000 12.17000 194 VAL B N 1
ATOM 4257 C CA . VAL B 1 194 ? 15.34000 -53.22900 73.19300 1.000 13.26000 194 VAL B CA 1
ATOM 4258 C C . VAL B 1 194 ? 16.48300 -52.48000 73.86900 1.000 13.08000 194 VAL B C 1
ATOM 4259 O O . VAL B 1 194 ? 16.97100 -52.89000 74.93100 1.000 13.70000 194 VAL B O 1
ATOM 4263 N N . LYS B 1 195 ? 16.91400 -51.35800 73.28000 1.000 12.85000 195 LYS B N 1
ATOM 4264 C CA . LYS B 1 195 ? 17.98300 -50.56900 73.88800 1.000 14.69000 195 LYS B CA 1
ATOM 4265 C C . LYS B 1 195 ? 17.57200 -50.03000 75.25100 1.000 13.99000 195 LYS B C 1
ATOM 4266 O O . LYS B 1 195 ? 18.37400 -50.02700 76.19200 1.000 14.18000 195 LYS B O 1
ATOM 4272 N N . LEU B 1 196 ? 16.32100 -49.57100 75.38200 1.000 12.00000 196 LEU B N 1
ATOM 4273 C CA . LEU B 1 196 ? 15.84700 -49.10800 76.68100 1.000 11.83000 196 LEU B CA 1
ATOM 4274 C C . LEU B 1 196 ? 15.87700 -50.23000 77.71000 1.000 11.41000 196 LEU B C 1
ATOM 4275 O O . LEU B 1 196 ? 16.31400 -50.02900 78.85000 1.000 12.39000 196 LEU B O 1
ATOM 4280 N N . VAL B 1 197 ? 15.40700 -51.41900 77.32300 1.000 13.37000 197 VAL B N 1
ATOM 4281 C CA . VAL B 1 197 ? 15.37700 -52.55700 78.23600 1.000 13.57000 197 VAL B CA 1
ATOM 4282 C C . VAL B 1 197 ? 16.78900 -52.94600 78.67300 1.000 14.17000 197 VAL B C 1
ATOM 4283 O O . VAL B 1 197 ? 17.01800 -53.28200 79.84300 1.000 15.70000 197 VAL B O 1
ATOM 4287 N N . THR B 1 198 ? 17.75900 -52.86800 77.75700 1.000 13.98000 198 THR B N 1
ATOM 4288 C CA . THR B 1 198 ? 19.15000 -53.09800 78.14200 1.000 17.85000 198 THR B CA 1
ATOM 4289 C C . THR B 1 198 ? 19.59300 -52.09000 79.19100 1.000 17.40000 198 THR B C 1
ATOM 4290 O O . THR B 1 198 ? 20.28100 -52.43900 80.15900 1.000 20.05000 198 THR B O 1
ATOM 4294 N N . HIS B 1 199 ? 19.18600 -50.83200 79.02500 1.000 15.92000 199 HIS B N 1
ATOM 4295 C CA . HIS B 1 199 ? 19.58900 -49.78900 79.95700 1.000 16.02000 199 HIS B CA 1
ATOM 4296 C C . HIS B 1 199 ? 18.94600 -49.97500 81.32800 1.000 16.94000 199 HIS B C 1
ATOM 4297 O O . HIS B 1 199 ? 19.59400 -49.76400 82.36000 1.000 20.09000 199 HIS B O 1
ATOM 4304 N N . ILE B 1 200 ? 17.67800 -50.38000 81.36100 1.000 13.32000 200 ILE B N 1
ATOM 4305 C CA . ILE B 1 200 ? 16.91400 -50.43800 82.60600 1.000 16.04000 200 ILE B CA 1
ATOM 4306 C C . ILE B 1 200 ? 17.29200 -51.65600 83.43300 1.000 16.31000 200 ILE B C 1
ATOM 4307 O O . ILE B 1 200 ? 17.31500 -51.59800 84.66800 1.000 20.72000 200 ILE B O 1
ATOM 4312 N N . GLY B 1 201 ? 17.52600 -52.78400 82.77600 1.000 14.07000 201 GLY B N 1
ATOM 4313 C CA . GLY B 1 201 ? 17.61900 -54.05500 83.45500 1.000 15.43000 201 GLY B CA 1
ATOM 4314 C C . GLY B 1 201 ? 16.27600 -54.76000 83.49500 1.000 14.93000 201 GLY B C 1
ATOM 4315 O O . GLY B 1 201 ? 15.33200 -54.37600 82.79300 1.000 14.04000 201 GLY B O 1
ATOM 4316 N N . PRO B 1 202 ? 16.16600 -55.80500 84.31700 1.000 13.85000 202 PRO B N 1
ATOM 4317 C CA . PRO B 1 202 ? 14.90400 -56.55000 84.42500 1.000 14.39000 202 PRO B CA 1
ATOM 4318 C C . PRO B 1 202 ? 13.70700 -55.62600 84.64100 1.000 12.47000 202 PRO B C 1
ATOM 4319 O O . PRO B 1 202 ? 13.73300 -54.71800 85.47700 1.000 14.70000 202 PRO B O 1
ATOM 4323 N N . CYS B 1 203 ? 12.64600 -55.86700 83.87700 1.000 11.68000 203 CYS B N 1
ATOM 4324 C CA . CYS B 1 203 ? 11.50600 -54.95900 83.85600 1.000 12.35000 203 CYS B CA 1
ATOM 4325 C C . CYS B 1 203 ? 10.29000 -55.70000 83.31900 1.000 12.27000 203 CYS B C 1
ATOM 4326 O O . CYS B 1 203 ? 10.38400 -56.83500 82.84500 1.000 12.75000 203 CYS B O 1
ATOM 4329 N N . VAL B 1 204 ? 9.13900 -55.04400 83.41200 1.000 11.46000 204 VAL B N 1
ATOM 4330 C CA . VAL B 1 204 ? 7.87400 -55.55400 82.90000 1.000 11.94000 204 VAL B CA 1
ATOM 4331 C C . VAL B 1 204 ? 7.37100 -54.57800 81.84600 1.000 10.83000 204 VAL B C 1
ATOM 4332 O O . VAL B 1 204 ? 7.36800 -53.36300 82.07900 1.000 11.51000 204 VAL B O 1
ATOM 4336 N N . LEU B 1 205 ? 6.96200 -55.09000 80.68500 1.000 10.29000 205 LEU B N 1
ATOM 4337 C CA . LEU B 1 205 ? 6.33900 -54.25200 79.66000 1.000 11.28000 205 LEU B CA 1
ATOM 4338 C C . LEU B 1 205 ? 4.83000 -54.25700 79.83400 1.000 10.16000 205 LEU B C 1
ATOM 4339 O O . LEU B 1 205 ? 4.21700 -55.32800 79.94500 1.000 12.00000 205 LEU B O 1
ATOM 4344 N N . VAL B 1 206 ? 4.23000 -53.07300 79.82500 1.000 10.65000 206 VAL B N 1
ATOM 4345 C CA . VAL B 1 206 ? 2.78500 -52.91900 79.82900 1.000 10.43000 206 VAL B CA 1
ATOM 4346 C C . VAL B 1 206 ? 2.43200 -52.20900 78.53500 1.000 9.95000 206 VAL B C 1
ATOM 4347 O O . VAL B 1 206 ? 2.77900 -51.03500 78.35200 1.000 10.97000 206 VAL B O 1
ATOM 4351 N N . THR B 1 207 ? 1.78500 -52.92300 77.62600 1.000 11.08000 207 THR B N 1
ATOM 4352 C CA . THR B 1 207 ? 1.57500 -52.47300 76.26300 1.000 10.63000 207 THR B CA 1
ATOM 4353 C C . THR B 1 207 ? 0.08500 -52.29200 75.99900 1.000 9.12000 207 THR B C 1
ATOM 4354 O O . THR B 1 207 ? -0.76200 -52.58400 76.84700 1.000 10.36000 207 THR B O 1
ATOM 4358 N N . HIS B 1 208 ? -0.21700 -51.82200 74.79200 1.000 10.61000 208 HIS B N 1
ATOM 4359 C CA . HIS B 1 208 ? -1.57400 -51.41900 74.44800 1.000 9.67000 208 HIS B CA 1
ATOM 4360 C C . HIS B 1 208 ? -1.70300 -51.46500 72.94000 1.000 9.28000 208 HIS B C 1
ATOM 4361 O O . HIS B 1 208 ? -0.89300 -50.85200 72.24200 1.000 10.71000 208 HIS B O 1
ATOM 4368 N N . ALA B 1 209 ? -2.71700 -52.18200 72.44300 1.000 10.10000 209 ALA B N 1
ATOM 4369 C CA . ALA B 1 209 ? -3.09200 -52.03000 71.04200 1.000 10.30000 209 ALA B CA 1
ATOM 4370 C C . ALA B 1 209 ? -1.90100 -52.28100 70.12000 1.000 11.84000 209 ALA B C 1
ATOM 4371 O O . ALA B 1 209 ? -1.31700 -53.37000 70.17000 1.000 10.59000 209 ALA B O 1
ATOM 4373 N N . ALA B 1 210 ? -1.50800 -51.28800 69.31800 1.000 11.92000 210 ALA B N 1
ATOM 4374 C CA . ALA B 1 210 ? -0.41600 -51.47100 68.36400 1.000 12.06000 210 ALA B CA 1
ATOM 4375 C C . ALA B 1 210 ? 0.88900 -51.90200 69.02700 1.000 12.20000 210 ALA B C 1
ATOM 4376 O O . ALA B 1 210 ? 1.71300 -52.56600 68.38500 1.000 13.90000 210 ALA B O 1
ATOM 4378 N N . SER B 1 211 ? 1.13200 -51.50800 70.28100 1.000 11.36000 211 SER B N 1
ATOM 4379 C CA . SER B 1 211 ? 2.39800 -51.89200 70.89600 1.000 10.44000 211 SER B CA 1
ATOM 4380 C C . SER B 1 211 ? 2.38100 -53.31000 71.44900 1.000 11.10000 211 SER B C 1
ATOM 4381 O O . SER B 1 211 ? 3.42900 -53.80000 71.88400 1.000 11.81000 211 SER B O 1
ATOM 4384 N N . GLY B 1 212 ? 1.23300 -53.98300 71.44000 1.000 10.98000 212 GLY B N 1
ATOM 4385 C CA . GLY B 1 212 ? 1.18600 -55.37500 71.85000 1.000 10.90000 212 GLY B CA 1
ATOM 4386 C C . GLY B 1 212 ? 2.16500 -56.24600 71.08800 1.000 10.64000 212 GLY B C 1
ATOM 4387 O O . GLY B 1 212 ? 3.05000 -56.86100 71.68900 1.000 11.89000 212 GLY B O 1
ATOM 4388 N N . VAL B 1 213 ? 2.03000 -56.30100 69.76000 1.000 11.43000 213 VAL B N 1
ATOM 4389 C CA . VAL B 1 213 ? 2.91500 -57.17400 68.98800 1.000 12.90000 213 VAL B CA 1
ATOM 4390 C C . VAL B 1 213 ? 4.36200 -56.71300 69.10200 1.000 11.39000 213 VAL B C 1
ATOM 4391 O O . VAL B 1 213 ? 5.28800 -57.53300 69.11900 1.000 12.65000 213 VAL B O 1
ATOM 4395 N N . LEU B 1 214 ? 4.58300 -55.40100 69.22200 1.000 12.09000 214 LEU B N 1
ATOM 4396 C CA . LEU B 1 214 ? 5.94200 -54.88200 69.33400 1.000 10.76000 214 LEU B CA 1
ATOM 4397 C C . LEU B 1 214 ? 6.58400 -55.31000 70.65000 1.000 10.62000 214 LEU B C 1
ATOM 4398 O O . LEU B 1 214 ? 7.77400 -55.65200 70.68200 1.000 11.47000 214 LEU B O 1
ATOM 4403 N N . GLY B 1 215 ? 5.80900 -55.31800 71.73800 1.000 10.59000 215 GLY B N 1
ATOM 4404 C CA . GLY B 1 215 ? 6.34600 -55.75300 73.01500 1.000 11.67000 215 GLY B CA 1
ATOM 4405 C C . GLY B 1 215 ? 6.65300 -57.23800 73.04100 1.000 12.36000 215 GLY B C 1
ATOM 4406 O O . GLY B 1 215 ? 7.63400 -57.66400 73.66000 1.000 12.10000 215 GLY B O 1
ATOM 4407 N N . MET B 1 216 ? 5.80900 -58.04700 72.39200 1.000 11.70000 216 MET B N 1
ATOM 4408 C CA . MET B 1 216 ? 6.13100 -59.46200 72.23400 1.000 11.75000 216 MET B CA 1
ATOM 4409 C C . MET B 1 216 ? 7.45800 -59.62500 71.50700 1.000 11.92000 216 MET B C 1
ATOM 4410 O O . MET B 1 216 ? 8.31700 -60.41500 71.93000 1.000 12.67000 216 MET B O 1
ATOM 4415 N N . ARG B 1 217 ? 7.66600 -58.85700 70.43400 1.000 11.99000 217 ARG B N 1
ATOM 4416 C CA . ARG B 1 217 ? 8.93100 -58.92300 69.71300 1.000 12.36000 217 ARG B CA 1
ATOM 4417 C C . ARG B 1 217 ? 10.10000 -58.51100 70.60200 1.000 12.90000 217 ARG B C 1
ATOM 4418 O O . ARG B 1 217 ? 11.13600 -59.18600 70.63400 1.000 14.09000 217 ARG B O 1
ATOM 4426 N N . VAL B 1 218 ? 9.95600 -57.40600 71.33900 1.000 12.82000 218 VAL B N 1
ATOM 4427 C CA . VAL B 1 218 ? 11.02700 -56.97300 72.23700 1.000 11.99000 218 VAL B CA 1
ATOM 4428 C C . VAL B 1 218 ? 11.41100 -58.09300 73.19800 1.000 12.40000 218 VAL B C 1
ATOM 4429 O O . VAL B 1 218 ? 12.59700 -58.37600 73.40100 1.000 13.23000 218 VAL B O 1
ATOM 4433 N N . ALA B 1 219 ? 10.41500 -58.76200 73.78800 1.000 12.40000 219 ALA B N 1
ATOM 4434 C CA . ALA B 1 219 ? 10.70500 -59.83000 74.74000 1.000 13.14000 219 ALA B CA 1
ATOM 4435 C C . ALA B 1 219 ? 11.53900 -60.94600 74.11800 1.000 14.37000 219 ALA B C 1
ATOM 4436 O O . ALA B 1 219 ? 12.39500 -61.52600 74.79500 1.000 15.73000 219 ALA B O 1
ATOM 4438 N N . THR B 1 220 ? 11.31900 -61.25200 72.83400 1.000 12.78000 220 THR B N 1
ATOM 4439 C CA . THR B 1 220 ? 12.11600 -62.28900 72.17300 1.000 14.19000 220 THR B CA 1
ATOM 4440 C C . THR B 1 220 ? 13.54600 -61.85200 71.89700 1.000 15.73000 220 THR B C 1
ATOM 4441 O O . THR B 1 220 ? 14.38700 -62.70600 71.58700 1.000 19.66000 220 THR B O 1
ATOM 4445 N N . HIS B 1 221 ? 13.84400 -60.56100 72.00000 1.000 15.51000 221 HIS B N 1
ATOM 4446 C CA . HIS B 1 221 ? 15.18600 -60.04000 71.80000 1.000 16.44000 221 HIS B CA 1
ATOM 4447 C C . HIS B 1 221 ? 15.85400 -59.60200 73.09200 1.000 19.44000 221 HIS B C 1
ATOM 4448 O O . HIS B 1 221 ? 17.03600 -59.23900 73.06100 1.000 24.71000 221 HIS B O 1
ATOM 4455 N N . ALA B 1 222 ? 15.14500 -59.62300 74.21900 1.000 15.82000 222 ALA B N 1
ATOM 4456 C CA . ALA B 1 222 ? 15.63700 -59.01100 75.45400 1.000 15.90000 222 ALA B CA 1
ATOM 4457 C C . ALA B 1 222 ? 15.20000 -59.86100 76.64300 1.000 16.74000 222 ALA B C 1
ATOM 4458 O O . ALA B 1 222 ? 14.04100 -59.79800 77.06500 1.000 16.63000 222 ALA B O 1
ATOM 4460 N N . LYS B 1 223 ? 16.14500 -60.63800 77.18700 1.000 17.60000 223 LYS B N 1
ATOM 4461 C CA . LYS B 1 223 ? 15.89900 -61.45100 78.37300 1.000 18.76000 223 LYS B CA 1
ATOM 4462 C C . LYS B 1 223 ? 15.45700 -60.61900 79.56700 1.000 16.44000 223 LYS B C 1
ATOM 4463 O O . LYS B 1 223 ? 14.83100 -61.15300 80.48500 1.000 16.99000 223 LYS B O 1
ATOM 4469 N N . ASN B 1 224 ? 15.77400 -59.32200 79.58300 1.000 14.15000 224 ASN B N 1
ATOM 4470 C CA . ASN B 1 224 ? 15.39200 -58.49300 80.71900 1.000 15.58000 224 ASN B CA 1
ATOM 4471 C C . ASN B 1 224 ? 13.88600 -58.28400 80.82500 1.000 13.68000 224 ASN B C 1
ATOM 4472 O O . ASN B 1 224 ? 13.41900 -57.86100 81.88700 1.000 15.67000 224 ASN B O 1
ATOM 4477 N N . VAL B 1 225 ? 13.11900 -58.53900 79.76600 1.000 13.07000 225 VAL B N 1
ATOM 4478 C CA . VAL B 1 225 ? 11.66400 -58.46100 79.88800 1.000 13.33000 225 VAL B CA 1
ATOM 4479 C C . VAL B 1 225 ? 11.22200 -59.68100 80.68900 1.000 13.20000 225 VAL B C 1
ATOM 4480 O O . VAL B 1 225 ? 11.35800 -60.82000 80.22800 1.000 13.97000 225 VAL B O 1
ATOM 4484 N N A ARG B 1 226 ? 10.71100 -59.45300 81.89900 0.370 12.18000 226 ARG B N 1
ATOM 4485 N N B ARG B 1 226 ? 10.70400 -59.45500 81.89500 0.630 12.13000 226 ARG B N 1
ATOM 4486 C CA A ARG B 1 226 ? 10.34000 -60.52700 82.81300 0.370 12.82000 226 ARG B CA 1
ATOM 4487 C CA B ARG B 1 226 ? 10.34000 -60.53300 82.80600 0.630 12.77000 226 ARG B CA 1
ATOM 4488 C C A ARG B 1 226 ? 8.84000 -60.77600 82.85500 0.370 13.40000 226 ARG B C 1
ATOM 4489 C C B ARG B 1 226 ? 8.84200 -60.78700 82.84400 0.630 13.39000 226 ARG B C 1
ATOM 4490 O O A ARG B 1 226 ? 8.39200 -61.70600 83.53500 0.370 14.00000 226 ARG B O 1
ATOM 4491 O O B ARG B 1 226 ? 8.39300 -61.73000 83.50700 0.630 13.95000 226 ARG B O 1
ATOM 4506 N N . GLY B 1 227 ? 8.06300 -59.97100 82.14800 1.000 12.26000 227 GLY B N 1
ATOM 4507 C CA . GLY B 1 227 ? 6.63000 -60.15600 82.08900 1.000 12.20000 227 GLY B CA 1
ATOM 4508 C C . GLY B 1 227 ? 6.05500 -59.16200 81.10800 1.000 11.95000 227 GLY B C 1
ATOM 4509 O O . GLY B 1 227 ? 6.66900 -58.12800 80.81900 1.000 12.01000 227 GLY B O 1
ATOM 4510 N N . ILE B 1 228 ? 4.87200 -59.48600 80.59800 1.000 11.55000 228 ILE B N 1
ATOM 4511 C CA . ILE B 1 228 ? 4.12800 -58.60600 79.69900 1.000 11.51000 228 ILE B CA 1
ATOM 4512 C C . ILE B 1 228 ? 2.67200 -58.58900 80.12700 1.000 10.82000 228 ILE B C 1
ATOM 4513 O O . ILE B 1 228 ? 2.06500 -59.65200 80.31200 1.000 11.55000 228 ILE B O 1
ATOM 4518 N N . VAL B 1 229 ? 2.09800 -57.39100 80.23700 1.000 11.07000 229 VAL B N 1
ATOM 4519 C CA . VAL B 1 229 ? 0.65200 -57.21400 80.29900 1.000 10.94000 229 VAL B CA 1
ATOM 4520 C C . VAL B 1 229 ? 0.27200 -56.35600 79.10600 1.000 11.75000 229 VAL B C 1
ATOM 4521 O O . VAL B 1 229 ? 0.77800 -55.23400 78.96600 1.000 12.18000 229 VAL B O 1
ATOM 4525 N N . ALA B 1 230 ? -0.59100 -56.88000 78.23500 1.000 11.08000 230 ALA B N 1
ATOM 4526 C CA . ALA B 1 230 ? -0.97700 -56.19600 77.00700 1.000 12.04000 230 ALA B CA 1
ATOM 4527 C C . ALA B 1 230 ? -2.46600 -55.88900 77.03700 1.000 10.90000 230 ALA B C 1
ATOM 4528 O O . ALA B 1 230 ? -3.29200 -56.81100 77.07400 1.000 11.15000 230 ALA B O 1
ATOM 4530 N N . TYR B 1 231 ? -2.81100 -54.60000 77.00500 1.000 10.41000 231 TYR B N 1
ATOM 4531 C CA . TYR B 1 231 ? -4.20800 -54.17600 76.93500 1.000 10.23000 231 TYR B CA 1
ATOM 4532 C C . TYR B 1 231 ? -4.65400 -54.18800 75.48100 1.000 10.59000 231 TYR B C 1
ATOM 4533 O O . TYR B 1 231 ? -4.16300 -53.39200 74.67100 1.000 11.52000 231 TYR B O 1
ATOM 4542 N N . GLU B 1 232 ? -5.57600 -55.09500 75.15300 1.000 10.93000 232 GLU B N 1
ATOM 4543 C CA . GLU B 1 232 ? -6.18700 -55.17800 73.83300 1.000 11.29000 232 GLU B CA 1
ATOM 4544 C C . GLU B 1 232 ? -5.18200 -55.05500 72.67700 1.000 11.09000 232 GLU B C 1
ATOM 4545 O O . GLU B 1 232 ? -5.27000 -54.15400 71.85900 1.000 10.98000 232 GLU B O 1
ATOM 4551 N N . PRO B 1 233 ? -4.22800 -55.98200 72.60200 1.000 10.88000 233 PRO B N 1
ATOM 4552 C CA . PRO B 1 233 ? -3.27400 -55.94600 71.49300 1.000 9.92000 233 PRO B CA 1
ATOM 4553 C C . PRO B 1 233 ? -3.98300 -56.03400 70.15100 1.000 11.14000 233 PRO B C 1
ATOM 4554 O O . PRO B 1 233 ? -4.99500 -56.73100 70.00200 1.000 11.90000 233 PRO B O 1
ATOM 4558 N N . ALA B 1 234 ? -3.42800 -55.34200 69.16400 1.000 11.37000 234 ALA B N 1
ATOM 4559 C CA . ALA B 1 234 ? -4.07900 -55.20700 67.86800 1.000 12.64000 234 ALA B CA 1
ATOM 4560 C C . ALA B 1 234 ? -3.65400 -56.25700 66.85200 1.000 13.94000 234 ALA B C 1
ATOM 4561 O O . ALA B 1 234 ? -4.44700 -56.58000 65.96000 1.000 14.64000 234 ALA B O 1
ATOM 4563 N N . THR B 1 235 ? -2.42800 -56.77100 66.93500 1.000 12.58000 235 THR B N 1
ATOM 4564 C CA . THR B 1 235 ? -1.91600 -57.75900 65.98800 1.000 12.25000 235 THR B CA 1
ATOM 4565 C C . THR B 1 235 ? -1.46800 -59.00200 66.74200 1.000 13.39000 235 THR B C 1
ATOM 4566 O O . THR B 1 235 ? -0.73100 -58.90100 67.72900 1.000 14.11000 235 THR B O 1
ATOM 4570 N N . SER B 1 236 ? -1.91500 -60.17100 66.27400 1.000 12.76000 236 SER B N 1
ATOM 4571 C CA . SER B 1 236 ? -1.54100 -61.44900 66.86500 1.000 13.32000 236 SER B CA 1
ATOM 4572 C C . SER B 1 236 ? -0.18600 -61.91300 66.33400 1.000 12.99000 236 SER B C 1
ATOM 4573 O O . SER B 1 236 ? 0.30100 -61.45100 65.30400 1.000 14.89000 236 SER B O 1
ATOM 4576 N N . ILE B 1 237 ? 0.43000 -62.83600 67.07000 1.000 14.54000 237 ILE B N 1
ATOM 4577 C CA . ILE B 1 237 ? 1.77300 -63.32100 66.76500 1.000 13.38000 237 ILE B CA 1
ATOM 4578 C C . ILE B 1 237 ? 1.80900 -64.84600 66.85900 1.000 14.15000 237 ILE B C 1
ATOM 4579 O O . ILE B 1 237 ? 1.22800 -65.43800 67.77500 1.000 14.03000 237 ILE B O 1
ATOM 4584 N N . PHE B 1 238 ? 2.48500 -65.47400 65.90400 1.000 14.75000 238 PHE B N 1
ATOM 4585 C CA . PHE B 1 238 ? 2.53500 -66.92400 65.79000 1.000 15.87000 238 PHE B CA 1
ATOM 4586 C C . PHE B 1 238 ? 3.90700 -67.36100 65.30600 1.000 14.85000 238 PHE B C 1
ATOM 4587 O O . PHE B 1 238 ? 4.63100 -66.57900 64.68400 1.000 16.34000 238 PHE B O 1
ATOM 4595 N N . PRO B 1 239 ? 4.27800 -68.62700 65.54700 1.000 16.85000 239 PRO B N 1
ATOM 4596 C CA . PRO B 1 239 ? 5.50300 -69.16200 64.93700 1.000 18.67000 239 PRO B CA 1
ATOM 4597 C C . PRO B 1 239 ? 5.36500 -69.19300 63.42300 1.000 17.22000 239 PRO B C 1
ATOM 4598 O O . PRO B 1 239 ? 4.28900 -69.46400 62.88800 1.000 18.07000 239 PRO B O 1
ATOM 4602 N N . LYS B 1 240 ? 6.47400 -68.93100 62.73700 1.000 20.00000 240 LYS B N 1
ATOM 4603 C CA . LYS B 1 240 ? 6.46300 -68.82600 61.28300 1.000 20.59000 240 LYS B CA 1
ATOM 4604 C C . LYS B 1 240 ? 5.91800 -70.10600 60.66800 1.000 24.71000 240 LYS B C 1
ATOM 4605 O O . LYS B 1 240 ? 6.29000 -71.21900 61.06100 1.000 23.36000 240 LYS B O 1
ATOM 4611 N N . GLY B 1 241 ? 5.02300 -69.93700 59.70000 1.000 23.42000 241 GLY B N 1
ATOM 4612 C CA . GLY B 1 241 ? 4.32300 -71.06600 59.10400 1.000 25.84000 241 GLY B CA 1
ATOM 4613 C C . GLY B 1 241 ? 3.71700 -71.95300 60.16200 1.000 27.69000 241 GLY B C 1
ATOM 4614 O O . GLY B 1 241 ? 4.01900 -73.14400 60.20600 1.000 42.19000 241 GLY B O 1
ATOM 4615 N N . LYS B 1 242 ? 2.92900 -71.34300 61.07900 1.000 21.37000 242 LYS B N 1
ATOM 4616 C CA . LYS B 1 242 ? 2.03600 -72.05100 61.99600 1.000 20.07000 242 LYS B CA 1
ATOM 4617 C C . LYS B 1 242 ? 0.83200 -71.19300 62.38300 1.000 17.78000 242 LYS B C 1
ATOM 4618 O O . LYS B 1 242 ? 0.24600 -71.40900 63.44800 1.000 23.27000 242 LYS B O 1
ATOM 4624 N N . VAL B 1 243 ? 0.43900 -70.25300 61.53900 1.000 19.76000 243 VAL B N 1
ATOM 4625 C CA . VAL B 1 243 ? -0.73300 -69.41300 61.77200 1.000 18.08000 243 VAL B CA 1
ATOM 4626 C C . VAL B 1 243 ? -1.96400 -70.29000 61.60200 1.000 19.46000 243 VAL B C 1
ATOM 4627 O O . VAL B 1 243 ? -2.13400 -70.91900 60.54800 1.000 20.30000 243 VAL B O 1
ATOM 4631 N N . PRO B 1 244 ? -2.82900 -70.37900 62.60300 1.000 18.43000 244 PRO B N 1
ATOM 4632 C CA . PRO B 1 244 ? -4.03800 -71.19600 62.47300 1.000 21.35000 244 PRO B CA 1
ATOM 4633 C C . PRO B 1 244 ? -5.02700 -70.54000 61.52500 1.000 21.96000 244 PRO B C 1
ATOM 4634 O O . PRO B 1 244 ? -4.88600 -69.38400 61.11900 1.000 20.63000 244 PRO B O 1
ATOM 4638 N N . GLU B 1 245 ? -6.04700 -71.31000 61.16200 1.000 22.39000 245 GLU B N 1
ATOM 4639 C CA . GLU B 1 245 ? -7.11400 -70.76200 60.34500 1.000 21.46000 245 GLU B CA 1
ATOM 4640 C C . GLU B 1 245 ? -7.85400 -69.69900 61.14400 1.000 20.96000 245 GLU B C 1
ATOM 4641 O O . GLU B 1 245 ? -8.25600 -69.93100 62.28800 1.000 21.58000 245 GLU B O 1
ATOM 4647 N N . ILE B 1 246 ? -8.00500 -68.52200 60.54900 1.000 21.43000 246 ILE B N 1
ATOM 4648 C CA . ILE B 1 246 ? -8.69200 -67.39600 61.16600 1.000 18.69000 246 ILE B CA 1
ATOM 4649 C C . ILE B 1 246 ? -9.78100 -66.94200 60.19600 1.000 18.37000 246 ILE B C 1
ATOM 4650 O O . ILE B 1 246 ? -9.47600 -66.66000 59.03800 1.000 21.46000 246 ILE B O 1
ATOM 4655 N N . PRO B 1 247 ? -11.03800 -66.86900 60.61900 1.000 18.75000 247 PRO B N 1
ATOM 4656 C CA . PRO B 1 247 ? -12.12100 -66.58300 59.67700 1.000 20.59000 247 PRO B CA 1
ATOM 4657 C C . PRO B 1 247 ? -12.07800 -65.13600 59.22700 1.000 21.77000 247 PRO B C 1
ATOM 4658 O O . PRO B 1 247 ? -11.54400 -64.26700 59.93500 1.000 21.16000 247 PRO B O 1
ATOM 4662 N N . PRO B 1 248 ? -12.61400 -64.83800 58.04800 1.000 20.44000 248 PRO B N 1
ATOM 4663 C CA . PRO B 1 248 ? -12.84300 -63.44200 57.67500 1.000 23.59000 248 PRO B CA 1
ATOM 4664 C C . PRO B 1 248 ? -13.95100 -62.85500 58.53000 1.000 20.76000 248 PRO B C 1
ATOM 4665 O O . PRO B 1 248 ? -14.64000 -63.55200 59.27700 1.000 21.09000 248 PRO B O 1
ATOM 4669 N N . LEU B 1 249 ? -14.11300 -61.54000 58.41400 1.000 20.40000 249 LEU B N 1
ATOM 4670 C CA . LEU B 1 249 ? -15.14400 -60.85500 59.17300 1.000 19.05000 249 LEU B CA 1
ATOM 4671 C C . LEU B 1 249 ? -16.52500 -61.14400 58.58300 1.000 23.24000 249 LEU B C 1
ATOM 4672 O O . LEU B 1 249 ? -16.66400 -61.73100 57.50400 1.000 22.11000 249 LEU B O 1
ATOM 4677 N N . ALA B 1 250 ? -17.55600 -60.70600 59.31200 1.000 21.52000 250 ALA B N 1
ATOM 4678 C CA . ALA B 1 250 ? -18.93400 -61.00500 58.93500 1.000 23.25000 250 ALA B CA 1
ATOM 4679 C C . ALA B 1 250 ? -19.33000 -60.37900 57.60400 1.000 27.52000 250 ALA B C 1
ATOM 4680 O O . ALA B 1 250 ? -20.27500 -60.86100 56.96700 1.000 30.77000 250 ALA B O 1
ATOM 4682 N N . ASP B 1 251 ? -18.63800 -59.32300 57.16300 1.000 22.56000 251 ASP B N 1
ATOM 4683 C CA . ASP B 1 251 ? -18.90700 -58.76800 55.84000 1.000 25.13000 251 ASP B CA 1
ATOM 4684 C C . ASP B 1 251 ? -18.40300 -59.66100 54.70900 1.000 28.60000 251 ASP B C 1
ATOM 4685 O O . ASP B 1 251 ? -18.59900 -59.31500 53.53700 1.000 31.92000 251 ASP B O 1
ATOM 4690 N N . LYS B 1 252 ? -17.77000 -60.79200 55.03500 1.000 27.96000 252 LYS B N 1
ATOM 4691 C CA . LYS B 1 252 ? -17.23200 -61.75900 54.07500 1.000 27.83000 252 LYS B CA 1
ATOM 4692 C C . LYS B 1 252 ? -16.22200 -61.15300 53.10200 1.000 35.09000 252 LYS B C 1
ATOM 4693 O O . LYS B 1 252 ? -15.89100 -61.77000 52.08700 1.000 41.82000 252 LYS B O 1
ATOM 4699 N N . LYS B 1 253 ? -15.71600 -59.97000 53.40100 1.000 30.21000 253 LYS B N 1
ATOM 4700 C CA . LYS B 1 253 ? -14.74800 -59.25500 52.57700 1.000 29.86000 253 LYS B CA 1
ATOM 4701 C C . LYS B 1 253 ? -13.48000 -58.92000 53.34000 1.000 31.77000 253 LYS B C 1
ATOM 4702 O O . LYS B 1 253 ? -12.38800 -58.96700 52.76600 1.000 33.25000 253 LYS B O 1
ATOM 4708 N N . SER B 1 254 ? -13.60000 -58.57900 54.61500 1.000 22.48000 254 SER B N 1
ATOM 4709 C CA . SER B 1 254 ? -12.50400 -58.04500 55.40500 1.000 20.08000 254 SER B CA 1
ATOM 4710 C C . SER B 1 254 ? -11.85900 -59.14500 56.23400 1.000 21.52000 254 SER B C 1
ATOM 4711 O O . SER B 1 254 ? -12.45400 -60.18900 56.50400 1.000 19.99000 254 SER B O 1
ATOM 4714 N N . GLN B 1 255 ? -10.61700 -58.88800 56.63000 1.000 20.12000 255 GLN B N 1
ATOM 4715 C CA . GLN B 1 255 ? -9.88000 -59.75300 57.53100 1.000 18.95000 255 GLN B CA 1
ATOM 4716 C C . GLN B 1 255 ? -9.28600 -58.89000 58.63000 1.000 17.66000 255 GLN B C 1
ATOM 4717 O O . GLN B 1 255 ? -9.22700 -57.66400 58.51400 1.000 19.19000 255 GLN B O 1
ATOM 4723 N N . ILE B 1 256 ? -8.84700 -59.54100 59.70200 1.000 16.69000 256 ILE B N 1
ATOM 4724 C CA . ILE B 1 256 ? -8.13400 -58.83400 60.76000 1.000 16.57000 256 ILE B CA 1
ATOM 4725 C C . ILE B 1 25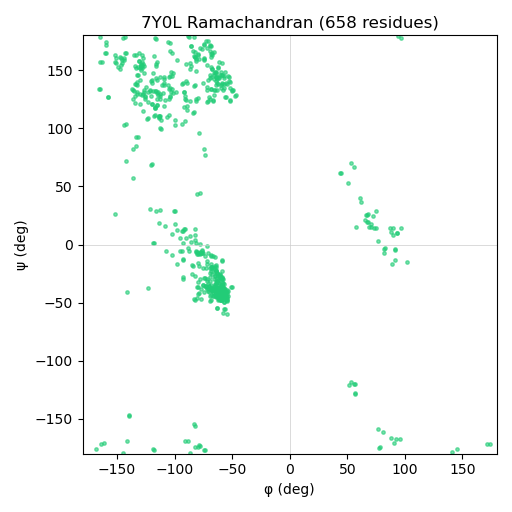6 ? -6.72400 -58.52100 60.27500 1.000 18.58000 256 ILE B C 1
ATOM 4726 O O . ILE B 1 256 ? -6.37500 -58.79300 59.12100 1.000 18.77000 256 ILE B O 1
ATOM 4731 N N . PHE B 1 257 ? -5.90700 -57.92500 61.13500 1.000 15.47000 257 PHE B N 1
ATOM 4732 C CA . PHE B 1 257 ? -4.54300 -57.60000 60.73800 1.000 17.16000 257 PHE B CA 1
ATOM 4733 C C . PHE B 1 257 ? -3.77000 -58.89400 60.50100 1.000 16.03000 257 PHE B C 1
ATOM 4734 O O . PHE B 1 257 ? -3.84500 -59.81100 61.32800 1.000 15.79000 257 PHE B O 1
ATOM 4742 N N . PRO B 1 258 ? -3.03300 -59.01200 59.39700 1.000 17.62000 258 PRO B N 1
ATOM 4743 C CA . PRO B 1 258 ? -2.23000 -60.21600 59.16200 1.000 17.81000 258 PRO B CA 1
ATOM 4744 C C . PRO B 1 258 ? -1.35100 -60.51500 60.36000 1.000 17.50000 258 PRO B C 1
ATOM 4745 O O . PRO B 1 258 ? -0.56300 -59.66100 60.79300 1.000 17.68000 258 PRO B O 1
ATOM 4749 N N . PRO B 1 259 ? -1.46800 -61.70800 60.93800 1.000 15.96000 259 PRO B N 1
ATOM 4750 C CA . PRO B 1 259 ? -0.65900 -62.02900 62.11700 1.000 16.46000 259 PRO B CA 1
ATOM 4751 C C . PRO B 1 259 ? 0.82700 -61.96800 61.80300 1.000 15.73000 259 PRO B C 1
ATOM 4752 O O . PRO B 1 259 ? 1.27000 -62.28500 60.69600 1.000 17.07000 259 PRO B O 1
ATOM 4756 N N . PHE B 1 260 ? 1.60000 -61.54000 62.79500 1.000 15.31000 260 PHE B N 1
ATOM 4757 C CA . PHE B 1 260 ? 3.04400 -61.48000 62.65900 1.000 15.26000 260 PHE B CA 1
ATOM 4758 C C . PHE B 1 260 ? 3.63600 -62.85200 62.94500 1.000 16.90000 260 PHE B C 1
ATOM 4759 O O . PHE B 1 260 ? 3.24200 -63.52800 63.89700 1.000 16.65000 260 PHE B O 1
ATOM 4767 N N . GLU B 1 261 ? 4.59400 -63.25600 62.11800 1.000 17.05000 261 GLU B N 1
ATOM 4768 C CA . GLU B 1 261 ? 5.21600 -64.56800 62.22000 1.000 18.17000 261 GLU B CA 1
ATOM 4769 C C . GLU B 1 261 ? 6.69200 -64.40200 62.54300 1.000 16.41000 261 GLU B C 1
ATOM 4770 O O . GLU B 1 261 ? 7.38200 -63.58900 61.91900 1.000 20.07000 261 GLU B O 1
ATOM 4776 N N . ILE B 1 262 ? 7.16700 -65.15800 63.53300 1.000 17.45000 262 ILE B N 1
ATOM 4777 C CA . ILE B 1 262 ? 8.57000 -65.13700 63.92500 1.000 18.01000 262 ILE B CA 1
ATOM 4778 C C . ILE B 1 262 ? 9.07900 -66.56800 63.97900 1.000 19.64000 262 ILE B C 1
ATOM 4779 O O . ILE B 1 262 ? 8.31500 -67.51100 64.17900 1.000 19.44000 262 ILE B O 1
ATOM 4784 N N . GLN B 1 263 ? 10.39400 -66.71400 63.82200 1.000 20.50000 263 GLN B N 1
ATOM 4785 C CA . GLN B 1 263 ? 11.01100 -68.03300 63.88800 1.000 21.90000 263 GLN B CA 1
ATOM 4786 C C . GLN B 1 263 ? 10.73100 -68.67800 65.24100 1.000 23.08000 263 GLN B C 1
ATOM 4787 O O . GLN B 1 263 ? 10.66700 -68.00500 66.27200 1.000 20.81000 263 GLN B O 1
ATOM 4793 N N . GLU B 1 264 ? 10.57200 -70.00500 65.23600 1.000 21.93000 264 GLU B N 1
ATOM 4794 C CA . GLU B 1 264 ? 10.12200 -70.68600 66.44700 1.000 22.42000 264 GLU B CA 1
ATOM 4795 C C . GLU B 1 264 ? 11.11200 -70.53700 67.59400 1.000 21.44000 264 GLU B C 1
ATOM 4796 O O . GLU B 1 264 ? 10.70400 -70.48900 68.75900 1.000 19.99000 264 GLU B O 1
ATOM 4802 N N . SER B 1 265 ? 12.41300 -70.46400 67.29300 1.000 19.41000 265 SER B N 1
ATOM 4803 C CA . SER B 1 265 ? 13.39700 -70.28500 68.35700 1.000 20.93000 265 SER B CA 1
ATOM 4804 C C . SER B 1 265 ? 13.18900 -68.96900 69.09800 1.000 21.41000 265 SER B C 1
ATOM 4805 O O . SER B 1 265 ? 13.46300 -68.88600 70.30100 1.000 21.99000 265 SER B O 1
ATOM 4808 N N . TYR B 1 266 ? 12.70600 -67.93600 68.40200 1.000 19.29000 266 TYR B N 1
ATOM 4809 C CA . TYR B 1 266 ? 12.35000 -66.69200 69.07500 1.000 18.37000 266 TYR B CA 1
ATOM 4810 C C . TYR B 1 266 ? 10.98800 -66.79700 69.74900 1.000 15.93000 266 TYR B C 1
ATOM 4811 O O . TYR B 1 266 ? 10.82400 -66.34100 70.88700 1.000 16.12000 266 TYR B O 1
ATOM 4820 N N . PHE B 1 267 ? 10.00700 -67.40600 69.07300 1.000 15.00000 267 PHE B N 1
ATOM 4821 C CA . PHE B 1 267 ? 8.68300 -67.55800 69.67100 1.000 16.43000 267 PHE B CA 1
ATOM 4822 C C . PHE B 1 267 ? 8.76400 -68.28700 71.00500 1.000 16.82000 267 PHE B C 1
ATOM 4823 O O . PHE B 1 267 ? 8.04800 -67.94600 71.95500 1.000 16.75000 267 PHE B O 1
ATOM 4831 N N . LYS B 1 268 ? 9.63900 -69.29700 71.09300 1.000 15.78000 268 LYS B N 1
ATOM 4832 C CA . LYS B 1 268 ? 9.76500 -70.07800 72.31900 1.000 17.31000 268 LYS B CA 1
ATOM 4833 C C . LYS B 1 268 ? 10.17300 -69.22100 73.51000 1.000 15.19000 268 LYS B C 1
ATOM 4834 O O . LYS B 1 268 ? 9.87800 -69.57600 74.65300 1.000 15.51000 268 LYS B O 1
ATOM 4840 N N . LYS B 1 269 ? 10.85500 -68.09500 73.27400 1.000 14.78000 269 LYS B N 1
ATOM 4841 C CA . LYS B 1 269 ? 11.24000 -67.23100 74.38500 1.000 16.54000 269 LYS B CA 1
ATOM 4842 C C . LYS B 1 269 ? 10.02600 -66.65900 75.10400 1.000 14.62000 269 LYS B C 1
ATOM 4843 O O . LYS B 1 269 ? 10.10900 -66.35700 76.30000 1.000 15.78000 269 LYS B O 1
ATOM 4849 N N . LEU B 1 270 ? 8.89000 -66.56500 74.41400 1.000 14.03000 270 LEU B N 1
ATOM 4850 C CA . LEU B 1 270 ? 7.66700 -66.06800 75.03300 1.000 14.52000 270 LEU B CA 1
ATOM 4851 C C . LEU B 1 270 ? 7.11100 -67.03700 76.06100 1.000 14.85000 270 LEU B C 1
ATOM 4852 O O . LEU B 1 270 ? 6.31100 -66.63100 76.91200 1.000 14.72000 270 LEU B O 1
ATOM 4857 N N . ALA B 1 271 ? 7.50500 -68.31200 75.99200 1.000 13.64000 271 ALA B N 1
ATOM 4858 C CA . ALA B 1 271 ? 7.05100 -69.30400 76.95600 1.000 14.09000 271 ALA B CA 1
ATOM 4859 C C . ALA B 1 271 ? 7.76400 -69.20200 78.29800 1.000 14.88000 271 ALA B C 1
ATOM 4860 O O . ALA B 1 271 ? 7.36600 -69.89000 79.24600 1.000 17.73000 271 ALA B O 1
ATOM 4862 N N . LYS B 1 272 ? 8.79400 -68.36400 78.41100 1.000 14.13000 272 LYS B N 1
ATOM 4863 C CA . LYS B 1 272 ? 9.61200 -68.32500 79.61200 1.000 14.52000 272 LYS B CA 1
ATOM 4864 C C . LYS B 1 272 ? 9.16900 -67.27700 80.62100 1.000 14.44000 272 LYS B C 1
ATOM 4865 O O . LYS B 1 272 ? 9.72200 -67.23600 81.72400 1.000 15.31000 272 LYS B O 1
ATOM 4871 N N . ILE B 1 273 ? 8.19300 -66.43900 80.28200 1.000 14.35000 273 ILE B N 1
ATOM 4872 C CA . ILE B 1 273 ? 7.78700 -65.32700 81.14300 1.000 13.85000 273 ILE B CA 1
ATOM 4873 C C . ILE B 1 273 ? 6.26900 -65.28400 81.24600 1.000 12.99000 273 ILE B C 1
ATOM 4874 O O . ILE B 1 273 ? 5.57400 -65.68800 80.30400 1.000 13.24000 273 ILE B O 1
ATOM 4879 N N . PRO B 1 274 ? 5.71700 -64.77500 82.34400 1.000 12.54000 274 PRO B N 1
ATOM 4880 C CA . PRO B 1 274 ? 4.26100 -64.60100 82.42100 1.000 13.56000 274 PRO B CA 1
ATOM 4881 C C . PRO B 1 274 ? 3.78900 -63.50900 81.46800 1.000 11.70000 274 PRO B C 1
ATOM 4882 O O . PRO B 1 274 ? 4.36900 -62.41600 81.40400 1.000 12.47000 274 PRO B O 1
ATOM 4886 N N . ILE B 1 275 ? 2.72700 -63.81300 80.73300 1.000 11.31000 275 ILE B N 1
ATOM 4887 C CA . ILE B 1 275 ? 2.13700 -62.90700 79.75400 1.000 12.99000 275 ILE B CA 1
ATOM 4888 C C . ILE B 1 275 ? 0.63400 -62.89800 79.97200 1.000 11.43000 275 ILE B C 1
ATOM 4889 O O . ILE B 1 275 ? 0.00600 -63.96300 80.03600 1.000 12.89000 275 ILE B O 1
ATOM 4894 N N . GLN B 1 276 ? 0.05100 -61.70900 80.07700 1.000 12.61000 276 GLN B N 1
ATOM 4895 C CA . GLN B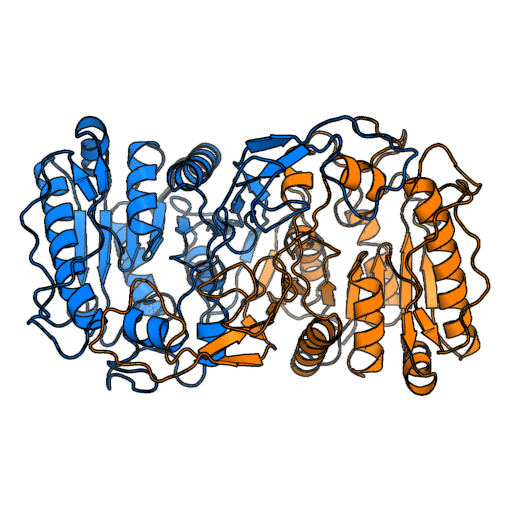 1 276 ? -1.38700 -61.56700 80.23500 1.000 11.91000 276 GLN B CA 1
ATOM 4896 C C . GLN B 1 276 ? -1.88900 -60.59200 79.18900 1.000 12.54000 276 GLN B C 1
ATOM 4897 O O . GLN B 1 276 ? -1.33300 -59.49700 79.05800 1.000 11.87000 276 GLN B O 1
ATOM 4903 N N . PHE B 1 277 ? -2.91700 -60.98100 78.43700 1.000 11.44000 277 PHE B N 1
ATOM 4904 C CA . PHE B 1 277 ? -3.63600 -60.06200 77.56200 1.000 11.86000 277 PHE B CA 1
ATOM 4905 C C . PHE B 1 277 ? -4.93800 -59.69100 78.25700 1.000 11.64000 277 PHE B C 1
ATOM 4906 O O . PHE B 1 277 ? -5.65600 -60.58000 78.73700 1.000 13.05000 277 PHE B O 1
ATOM 4914 N N . VAL B 1 278 ? -5.26700 -58.40200 78.27500 1.000 11.20000 278 VAL B N 1
ATOM 4915 C CA . VAL B 1 278 ? -6.45000 -57.89600 78.96700 1.000 11.09000 278 VAL B CA 1
ATOM 4916 C C . VAL B 1 278 ? -7.42100 -57.32700 77.94100 1.000 13.25000 278 VAL B C 1
ATOM 4917 O O . VAL B 1 278 ? -7.04400 -56.47600 77.12700 1.000 13.48000 278 VAL B O 1
ATOM 4921 N N . PHE B 1 279 ? -8.67900 -57.76300 78.00200 1.000 12.07000 279 PHE B N 1
ATOM 4922 C CA . PHE B 1 279 ? -9.71100 -57.24600 77.11400 1.000 12.49000 279 PHE B CA 1
ATOM 4923 C C . PHE B 1 279 ? -10.84900 -56.61500 77.90000 1.000 14.30000 279 PHE B C 1
ATOM 4924 O O . PHE B 1 279 ? -11.24500 -57.11600 78.95900 1.000 14.04000 279 PHE B O 1
ATOM 4932 N N . GLY B 1 280 ? -11.35400 -55.49900 77.37000 1.000 12.60000 280 GLY B N 1
ATOM 4933 C CA . GLY B 1 280 ? -12.50300 -54.81300 77.93000 1.000 13.06000 280 GLY B CA 1
ATOM 4934 C C . GLY B 1 280 ? -13.81100 -55.41500 77.46300 1.000 12.83000 280 GLY B C 1
ATOM 4935 O O . GLY B 1 280 ? -13.88200 -56.58800 77.08200 1.000 14.85000 280 GLY B O 1
ATOM 4936 N N . ASP B 1 281 ? -14.85900 -54.60100 77.47300 1.000 12.51000 281 ASP B N 1
ATOM 4937 C CA . ASP B 1 281 ? -16.22500 -55.07100 77.29600 1.000 13.99000 281 ASP B CA 1
ATOM 4938 C C . ASP B 1 281 ? -16.74700 -54.75700 75.89300 1.000 12.19000 281 ASP B C 1
ATOM 4939 O O . ASP B 1 281 ? -16.09500 -54.08800 75.08000 1.000 12.78000 281 ASP B O 1
ATOM 4944 N N . ASN B 1 282 ? -17.94300 -55.28700 75.60900 1.000 13.24000 282 ASN B N 1
ATOM 4945 C CA . ASN B 1 282 ? -18.68700 -54.98000 74.38800 1.000 13.87000 282 ASN B CA 1
ATOM 4946 C C . ASN B 1 282 ? -18.02100 -55.50400 73.11800 1.000 13.82000 282 ASN B C 1
ATOM 4947 O O . ASN B 1 282 ? -18.24900 -54.98800 72.02400 1.000 16.40000 282 ASN B O 1
ATOM 4952 N N . ILE B 1 283 ? -17.22300 -56.55500 73.24000 1.000 14.00000 283 ILE B N 1
ATOM 4953 C CA . ILE B 1 283 ? -16.75700 -57.31800 72.08800 1.000 14.44000 283 ILE B CA 1
ATOM 4954 C C . ILE B 1 283 ? -17.78700 -58.41400 71.83300 1.000 16.08000 283 ILE B C 1
ATOM 4955 O O . ILE B 1 283 ? -18.02100 -59.24300 72.72600 1.000 18.33000 283 ILE B O 1
ATOM 4960 N N . PRO B 1 284 ? -18.43400 -58.44200 70.67300 1.000 15.86000 284 PRO B N 1
ATOM 4961 C CA . PRO B 1 284 ? -19.52700 -59.40300 70.47500 1.000 17.34000 284 PRO B CA 1
ATOM 4962 C C . PRO B 1 284 ? -19.02900 -60.83500 70.43800 1.000 18.45000 284 PRO B C 1
ATOM 4963 O O . PRO B 1 284 ? -17.89900 -61.12000 70.03900 1.000 18.79000 284 PRO B O 1
ATOM 4967 N N . LYS B 1 285 ? -19.90600 -61.74800 70.86500 1.000 20.15000 285 LYS B N 1
ATOM 4968 C CA . LYS B 1 285 ? -19.61100 -63.17000 70.76600 1.000 22.91000 285 LYS B CA 1
ATOM 4969 C C . LYS B 1 285 ? -19.85700 -63.70100 69.36100 1.000 21.16000 285 LYS B C 1
ATOM 4970 O O . LYS B 1 285 ? -19.15800 -64.62000 68.92200 1.000 23.75000 285 LYS B O 1
ATOM 4976 N N . ASN B 1 286 ? -20.82700 -63.14600 68.64900 1.000 21.45000 286 ASN B N 1
ATOM 4977 C CA . ASN B 1 286 ? -21.25700 -63.67000 67.36600 1.000 24.38000 286 ASN B CA 1
ATOM 4978 C C . ASN B 1 286 ? -21.02600 -62.62900 66.27300 1.000 22.07000 286 ASN B C 1
ATOM 4979 O O . ASN B 1 286 ? -20.82700 -61.44300 66.56600 1.000 21.17000 286 ASN B O 1
ATOM 4984 N N . PRO B 1 287 ? -21.01900 -63.04300 65.00400 1.000 21.23000 287 PRO B N 1
ATOM 4985 C CA . PRO B 1 287 ? -20.77000 -62.09400 63.90900 1.000 20.96000 287 PRO B CA 1
ATOM 4986 C C . PRO B 1 287 ? -21.69700 -60.88500 63.96100 1.000 21.31000 287 PRO B C 1
ATOM 4987 O O . PRO B 1 287 ? -22.87600 -60.99000 64.30600 1.000 25.21000 287 PRO B O 1
ATOM 4991 N N . LYS B 1 288 ? -21.12300 -59.72900 63.64800 1.000 20.43000 288 LYS B N 1
ATOM 4992 C CA . LYS B 1 288 ? -21.87500 -58.45300 63.66600 1.000 20.34000 288 LYS B CA 1
ATOM 4993 C C . LYS B 1 288 ? -21.54800 -57.69800 62.37100 1.000 20.47000 288 LYS B C 1
ATOM 4994 O O . LYS B 1 288 ? -20.69200 -56.82000 62.40700 1.000 22.97000 288 LYS B O 1
ATOM 5000 N N . SER B 1 289 ? -22.26400 -57.99400 61.27000 1.000 24.27000 289 SER B N 1
ATOM 5001 C CA . SER B 1 289 ? -21.99900 -57.37400 59.97500 1.000 24.17000 289 SER B CA 1
ATOM 5002 C C . SER B 1 289 ? -22.27100 -55.87400 59.95600 1.000 21.04000 289 SER B C 1
ATOM 5003 O O . SER B 1 289 ? -21.70200 -55.17100 59.11600 1.000 23.76000 289 SER B O 1
ATOM 5006 N N . ALA B 1 290 ? -23.11900 -55.36700 60.85200 1.000 20.73000 290 ALA B N 1
ATOM 5007 C CA . ALA B 1 290 ? -23.47600 -53.95400 60.81600 1.000 19.91000 290 ALA B CA 1
ATOM 5008 C C . ALA B 1 290 ? -22.42400 -53.04800 61.44400 1.000 19.03000 290 ALA B C 1
ATOM 5009 O O . ALA B 1 290 ? -22.46200 -51.83700 61.21800 1.000 19.52000 290 ALA B O 1
ATOM 5011 N N . TYR B 1 291 ? -21.49200 -53.60100 62.22000 1.000 17.65000 291 TYR B N 1
ATOM 5012 C CA . TYR B 1 291 ? -20.54100 -52.80600 63.00200 1.000 15.15000 291 TYR B CA 1
ATOM 5013 C C . TYR B 1 291 ? -19.15300 -53.39500 62.78700 1.000 14.52000 291 TYR B C 1
ATOM 5014 O O . TYR B 1 291 ? -18.72700 -54.29200 63.52000 1.000 14.76000 291 TYR B O 1
ATOM 5023 N N . TRP B 1 292 ? -18.45100 -52.85400 61.79000 1.000 14.65000 292 TRP B N 1
ATOM 5024 C CA . TRP B 1 292 ? -17.19500 -53.42900 61.32200 1.000 14.20000 292 TRP B CA 1
ATOM 5025 C C . TRP B 1 292 ? -16.17600 -53.59500 62.44300 1.000 14.64000 292 TRP B C 1
ATOM 5026 O O . TRP B 1 292 ? -15.56800 -54.66300 62.58200 1.000 14.66000 292 TRP B O 1
ATOM 5037 N N . PHE B 1 293 ? -15.97300 -52.56200 63.25800 1.000 13.92000 293 PHE B N 1
ATOM 5038 C CA . PHE B 1 293 ? -14.91400 -52.64600 64.29900 1.000 12.80000 293 PHE B CA 1
ATOM 5039 C C . PHE B 1 293 ? -15.28900 -53.58000 65.43800 1.000 12.59000 293 PHE B C 1
ATOM 5040 O O . PHE B 1 293 ? -14.40400 -54.17300 66.02800 1.000 13.26000 293 PHE B O 1
ATOM 5048 N N . LEU B 1 294 ? -16.58200 -53.69700 65.72200 1.000 13.72000 294 LEU B N 1
ATOM 5049 C CA . LEU B 1 294 ? -16.98500 -54.67400 66.72400 1.000 13.25000 294 LEU B CA 1
ATOM 5050 C C . LEU B 1 294 ? -16.68100 -56.08400 66.24400 1.000 14.06000 294 LEU B C 1
ATOM 5051 O O . LEU B 1 294 ? -16.15500 -56.91400 66.99600 1.000 15.34000 294 LEU B O 1
ATOM 5056 N N . ASP B 1 295 ? -16.98100 -56.35900 64.97600 1.000 15.48000 295 ASP B N 1
ATOM 5057 C CA . ASP B 1 295 ? -16.70900 -57.67300 64.42200 1.000 15.10000 295 ASP B CA 1
ATOM 5058 C C . ASP B 1 295 ? -15.21000 -57.91300 64.31200 1.000 14.83000 295 ASP B C 1
ATOM 5059 O O . ASP B 1 295 ? -14.72500 -59.02300 64.56700 1.000 14.26000 295 ASP B O 1
ATOM 5064 N N . TRP B 1 296 ? -14.46300 -56.86800 63.95200 1.000 13.79000 296 TRP B N 1
ATOM 5065 C CA . TRP B 1 296 ? -13.00700 -56.95900 63.90500 1.000 13.79000 296 TRP B CA 1
ATOM 5066 C C . TRP B 1 296 ? -12.43800 -57.34200 65.26800 1.000 13.16000 296 TRP B C 1
ATOM 5067 O O . TRP B 1 296 ? -11.54100 -58.19100 65.36000 1.000 12.92000 296 TRP B O 1
ATOM 5078 N N . TRP B 1 297 ? -12.95200 -56.73300 66.34500 1.000 12.40000 297 TRP B N 1
ATOM 5079 C CA . TRP B 1 297 ? -12.47100 -57.07900 67.68000 1.000 12.44000 297 TRP B CA 1
ATOM 5080 C C . TRP B 1 297 ? -12.81800 -58.51300 68.05400 1.000 12.55000 297 TRP B C 1
ATOM 5081 O O . TRP B 1 297 ? -12.03900 -59.17500 68.74100 1.000 12.82000 297 TRP B O 1
ATOM 5092 N N . ARG B 1 298 ? -13.99900 -58.99600 67.65500 1.000 13.78000 298 ARG B N 1
ATOM 5093 C CA . ARG B 1 298 ? -14.35600 -60.38600 67.92800 1.000 14.22000 298 ARG B CA 1
ATOM 5094 C C . ARG B 1 298 ? -13.32400 -61.33400 67.33700 1.000 12.65000 298 ARG B C 1
ATOM 5095 O O . ARG B 1 298 ? -12.81900 -62.23400 68.02200 1.000 13.74000 298 ARG B O 1
ATOM 5103 N N . VAL B 1 299 ? -12.98300 -61.13400 66.07000 1.000 13.19000 299 VAL B N 1
ATOM 5104 C CA . VAL B 1 299 ? -12.08000 -62.07400 65.41800 1.000 14.49000 299 VAL B CA 1
ATOM 5105 C C . VAL B 1 299 ? -10.64500 -61.86400 65.88700 1.000 13.59000 299 VAL B C 1
ATOM 5106 O O . VAL B 1 299 ? -9.88800 -62.83000 66.04300 1.000 13.51000 299 VAL B O 1
ATOM 5110 N N . THR B 1 300 ? -10.26000 -60.60800 66.15900 1.000 12.29000 300 THR B N 1
ATOM 5111 C CA . THR B 1 300 ? -8.92500 -60.33000 66.68700 1.000 12.10000 300 THR B CA 1
ATOM 5112 C C . THR B 1 300 ? -8.72700 -60.96200 68.06200 1.000 11.60000 300 THR B C 1
ATOM 5113 O O . THR B 1 300 ? -7.69800 -61.59400 68.31800 1.000 12.46000 300 THR B O 1
ATOM 5117 N N . ARG B 1 301 ? -9.71300 -60.83800 68.94800 1.000 13.39000 301 ARG B N 1
ATOM 5118 C CA . ARG B 1 301 ? -9.61600 -61.48500 70.25000 1.000 13.35000 301 ARG B CA 1
ATOM 5119 C C . ARG B 1 301 ? -9.48500 -62.99700 70.09100 1.000 14.45000 301 ARG B C 1
ATOM 5120 O O . ARG B 1 301 ? -8.69200 -63.63500 70.79400 1.000 14.51000 301 ARG B O 1
ATOM 5128 N N . TYR B 1 302 ? -10.24100 -63.58200 69.15200 1.000 13.41000 302 TYR B N 1
ATOM 5129 C CA . TYR B 1 302 ? -10.13900 -65.01400 68.88000 1.000 13.89000 302 TYR B CA 1
ATOM 5130 C C . TYR B 1 302 ? -8.72800 -65.38400 68.43900 1.000 14.96000 302 TYR B C 1
ATOM 5131 O O . TYR B 1 302 ? -8.13700 -66.35000 68.94000 1.000 14.42000 302 TYR B O 1
ATOM 5140 N N . ALA B 1 303 ? -8.16900 -64.63000 67.49600 1.000 13.91000 303 ALA B N 1
ATOM 5141 C CA . ALA B 1 303 ? -6.80500 -64.90300 67.05700 1.000 13.82000 303 ALA B CA 1
ATOM 5142 C C . ALA B 1 303 ? -5.82600 -64.84500 68.22400 1.000 14.84000 303 ALA B C 1
ATOM 5143 O O . ALA B 1 303 ? -4.92000 -65.68100 68.32400 1.000 14.11000 303 ALA B O 1
ATOM 5145 N N . HIS B 1 304 ? -5.99200 -63.87000 69.12600 1.000 13.62000 304 HIS B N 1
ATOM 5146 C CA . HIS B 1 304 ? -5.11500 -63.79900 70.29200 1.000 13.73000 304 HIS B CA 1
ATOM 5147 C C . HIS B 1 304 ? -5.27100 -65.01600 71.19100 1.000 12.74000 304 HIS B C 1
ATOM 5148 O O . HIS B 1 304 ? -4.28600 -65.49500 71.76400 1.000 13.77000 304 HIS B O 1
ATOM 5155 N N . SER B 1 305 ? -6.49600 -65.52500 71.33800 1.000 14.35000 305 SER B N 1
ATOM 5156 C CA . SER B 1 305 ? -6.68200 -66.72100 72.15700 1.000 14.40000 305 SER B CA 1
ATOM 5157 C C . SER B 1 305 ? -5.87400 -67.88900 71.60300 1.000 14.11000 305 SER B C 1
ATOM 5158 O O . SER B 1 305 ? -5.29000 -68.66700 72.36700 1.000 16.25000 305 SER B O 1
ATOM 5161 N N . LEU B 1 306 ? -5.77600 -67.98500 70.27600 1.000 14.25000 306 LEU B N 1
ATOM 5162 C CA . LEU B 1 306 ? -4.98600 -69.05000 69.66100 1.000 15.35000 306 LEU B CA 1
ATOM 5163 C C . LEU B 1 306 ? -3.49100 -68.80100 69.82200 1.000 14.76000 306 LEU B C 1
ATOM 5164 O O . LEU B 1 306 ? -2.71500 -69.74800 69.99600 1.000 15.13000 306 LEU B O 1
ATOM 5169 N N . SER B 1 307 ? -3.07000 -67.53700 69.76300 1.000 13.69000 307 SER B N 1
ATOM 5170 C CA . SER B 1 307 ? -1.67300 -67.18700 69.99000 1.000 14.13000 307 SER B CA 1
ATOM 5171 C C . SER B 1 307 ? -1.24300 -67.57300 71.40100 1.000 13.63000 307 SER B C 1
ATOM 5172 O O . SER B 1 307 ? -0.19400 -68.20400 71.59800 1.000 14.41000 307 SER B O 1
ATOM 5175 N N . LEU B 1 308 ? -2.06500 -67.23200 72.39600 1.000 13.68000 308 LEU B N 1
ATOM 5176 C CA . LEU B 1 308 ? -1.74800 -67.58400 73.77500 1.000 14.53000 308 LEU B CA 1
ATOM 5177 C C . LEU B 1 308 ? -1.69300 -69.09600 73.95000 1.000 15.50000 308 LEU B C 1
ATOM 5178 O O . LEU B 1 308 ? -0.82500 -69.61700 74.66200 1.000 15.87000 308 LEU B O 1
ATOM 5183 N N . GLU B 1 309 ? -2.61300 -69.81800 73.29800 1.000 16.00000 309 GLU B N 1
ATOM 5184 C CA . GLU B 1 309 ? -2.60500 -71.27600 73.34700 1.000 16.95000 309 GLU B CA 1
ATOM 5185 C C . GLU B 1 309 ? -1.31100 -71.83900 72.76900 1.000 16.73000 309 GLU B C 1
ATOM 5186 O O . GLU B 1 309 ? -0.75700 -72.80500 73.30700 1.000 16.68000 309 GLU B O 1
ATOM 5192 N N . ALA B 1 310 ? -0.81300 -71.25600 71.67300 1.000 15.81000 310 ALA B N 1
ATOM 5193 C CA . ALA B 1 310 ? 0.43800 -71.72500 71.08000 1.000 16.54000 310 ALA B CA 1
ATOM 5194 C C . ALA B 1 310 ? 1.61000 -71.50900 72.02600 1.000 18.73000 310 ALA B C 1
ATOM 5195 O O . ALA B 1 310 ? 2.47800 -72.38200 72.16500 1.000 19.40000 310 ALA B O 1
ATOM 5197 N N . ILE B 1 311 ? 1.62200 -70.41400 72.77900 1.000 15.72000 311 ILE B N 1
ATOM 5198 C CA . ILE B 1 311 ? 2.68000 -70.17000 73.79900 1.000 14.66000 311 ILE B CA 1
ATOM 5199 C C . ILE B 1 311 ? 2.56200 -71.22100 74.90800 1.000 14.75000 311 ILE B C 1
ATOM 5200 O O . ILE B 1 311 ? 3.57000 -71.74800 75.31500 1.000 14.11000 311 ILE B O 1
ATOM 5205 N N . ASN B 1 312 ? 1.34500 -71.48400 75.35000 1.000 14.55000 312 ASN B N 1
ATOM 5206 C CA . ASN B 1 312 ? 1.12500 -72.45200 76.45500 1.000 15.18000 312 ASN B CA 1
ATOM 5207 C C . ASN B 1 312 ? 1.52300 -73.88300 76.04300 1.000 21.76000 312 ASN B C 1
ATOM 5208 O O . ASN B 1 312 ? 2.07000 -74.59400 76.86700 1.000 28.07000 312 ASN B O 1
ATOM 5213 N N . LYS B 1 313 ? 1.29300 -74.22200 74.79000 1.000 16.75000 313 LYS B N 1
ATOM 5214 C CA . LYS B 1 313 ? 1.63000 -75.58500 74.31100 1.000 15.49000 313 LYS B CA 1
ATOM 5215 C C . LYS B 1 313 ? 3.15100 -75.74200 74.30700 1.000 17.78000 313 LYS B C 1
ATOM 5216 O O . LYS B 1 313 ? 3.60100 -76.89200 74.35500 1.000 18.51000 313 LYS B O 1
ATOM 5222 N N . LEU B 1 314 ? 3.90300 -74.64000 74.24400 1.000 18.25000 314 LEU B N 1
ATOM 5223 C CA . LEU B 1 314 ? 5.38800 -74.65700 74.31700 1.000 17.58000 314 LEU B CA 1
ATOM 5224 C C . LEU B 1 314 ? 5.88200 -74.50700 75.76900 1.000 14.63000 314 LEU B C 1
ATOM 5225 O O . LEU B 1 314 ? 7.05900 -74.26200 75.94400 1.000 19.03000 314 LEU B O 1
ATOM 5230 N N . GLY B 1 315 ? 5.00200 -74.64900 76.74300 1.000 15.58000 315 GLY B N 1
ATOM 5231 C CA . GLY B 1 315 ? 5.40800 -74.58000 78.12600 1.000 17.32000 315 GLY B CA 1
ATOM 5232 C C . GLY B 1 315 ? 5.21500 -73.23400 78.77400 1.000 14.35000 315 GLY B C 1
ATOM 5233 O O . GLY B 1 315 ? 5.73000 -73.02700 79.87700 1.000 16.08000 315 GLY B O 1
ATOM 5234 N N . GLY B 1 316 ? 4.45200 -72.33800 78.14800 1.000 13.92000 316 GLY B N 1
ATOM 5235 C CA . GLY B 1 316 ? 4.37000 -70.95400 78.56600 1.000 13.56000 316 GLY B CA 1
ATOM 5236 C C . GLY B 1 316 ? 3.44700 -70.72900 79.74400 1.000 13.61000 316 GLY B C 1
ATOM 5237 O O . GLY B 1 316 ? 2.90100 -71.65300 80.35500 1.000 15.98000 316 GLY B O 1
ATOM 5238 N N . GLN B 1 317 ? 3.27900 -69.43700 80.06000 1.000 14.60000 317 GLN B N 1
ATOM 5239 C CA . GLN B 1 317 ? 2.50900 -68.96000 81.19600 1.000 15.46000 317 GLN B CA 1
ATOM 5240 C C . GLN B 1 317 ? 1.66700 -67.78200 80.70700 1.000 14.68000 317 GLN B C 1
ATOM 5241 O O . GLN B 1 317 ? 1.76500 -66.65500 81.19800 1.000 15.26000 317 GLN B O 1
ATOM 5247 N N . ALA B 1 318 ? 0.84800 -68.03100 79.69200 1.000 13.33000 318 ALA B N 1
ATOM 5248 C CA . ALA B 1 318 ? 0.10700 -66.98300 79.00200 1.000 13.74000 318 ALA B CA 1
ATOM 5249 C C . ALA B 1 318 ? -1.37500 -67.09000 79.33100 1.000 15.05000 318 ALA B C 1
ATOM 5250 O O . ALA B 1 318 ? -1.93100 -68.19500 79.38500 1.000 14.98000 318 ALA B O 1
ATOM 5252 N N . SER B 1 319 ? -2.02900 -65.95100 79.54600 1.000 13.60000 319 SER B N 1
ATOM 5253 C CA . SER B 1 319 ? -3.43600 -65.98900 79.90600 1.000 13.79000 319 SER B CA 1
ATOM 5254 C C . SER B 1 319 ? -4.15400 -64.79100 79.31100 1.000 12.48000 319 SER B C 1
ATOM 5255 O O . SER B 1 319 ? -3.54200 -63.76800 78.97400 1.000 13.64000 319 SER B O 1
ATOM 5258 N N . LEU B 1 320 ? -5.46600 -64.93300 79.19700 1.000 12.68000 320 LEU B N 1
ATOM 5259 C CA . LEU B 1 320 ? -6.35500 -63.90000 78.69000 1.000 15.36000 320 LEU B CA 1
ATOM 5260 C C . LEU B 1 320 ? -7.27500 -63.49800 79.83100 1.000 15.63000 320 LEU B C 1
ATOM 5261 O O . LEU B 1 320 ? -8.01200 -64.33500 80.36500 1.000 17.17000 320 LEU B O 1
ATOM 5266 N N . LEU B 1 321 ? -7.22400 -62.23000 80.21300 1.000 14.42000 321 LEU B N 1
ATOM 5267 C CA . LEU B 1 321 ? -8.09700 -61.69000 81.24400 1.000 15.38000 321 LEU B CA 1
ATOM 5268 C C . LEU B 1 321 ? -9.19600 -60.87600 80.57400 1.000 15.24000 321 LEU B C 1
ATOM 5269 O O . LEU B 1 321 ? -8.93300 -59.82100 79.98600 1.000 14.26000 321 LEU B O 1
ATOM 5274 N N A ASP B 1 322 ? -10.42400 -61.38300 80.61200 0.680 15.37000 322 ASP B N 1
ATOM 5275 N N B ASP B 1 322 ? -10.42100 -61.33700 80.73200 0.320 15.38000 322 ASP B N 1
ATOM 5276 C CA A ASP B 1 322 ? -11.58100 -60.61800 80.16900 0.680 15.26000 322 ASP B CA 1
ATOM 5277 C CA B ASP B 1 322 ? -11.61300 -60.68400 80.22100 0.320 15.34000 322 ASP B CA 1
ATOM 5278 C C A ASP B 1 322 ? -12.09500 -59.84900 81.37800 0.680 16.02000 322 ASP B C 1
ATOM 5279 C C B ASP B 1 322 ? -12.16400 -59.85700 81.37800 0.320 16.03000 322 ASP B C 1
ATOM 5280 O O A ASP B 1 322 ? -12.47800 -60.45000 82.38600 0.680 15.96000 322 ASP B O 1
ATOM 5281 O O B ASP B 1 322 ? -12.65100 -60.42300 82.36100 0.320 16.32000 322 ASP B O 1
ATOM 5290 N N . LEU B 1 323 ? -12.04700 -58.52600 81.29400 1.000 14.23000 323 LEU B N 1
ATOM 5291 C CA . LEU B 1 323 ? -12.46100 -57.69700 82.42600 1.000 14.27000 323 LEU B CA 1
ATOM 5292 C C . LEU B 1 323 ? -13.88400 -57.97400 82.90600 1.000 13.86000 323 LEU B C 1
ATOM 5293 O O . LEU B 1 323 ? -14.10000 -57.97200 84.13200 1.000 14.61000 323 LEU B O 1
ATOM 5298 N N . PRO B 1 324 ? -14.87000 -58.22900 82.03900 1.000 15.28000 324 PRO B N 1
ATOM 5299 C CA . PRO B 1 324 ? -16.20100 -58.58600 82.55700 1.000 16.67000 324 PRO B CA 1
ATOM 5300 C C . PRO B 1 324 ? -16.20500 -59.83700 83.41600 1.000 18.62000 324 PRO B C 1
ATOM 5301 O O . PRO B 1 324 ? -16.92500 -59.88300 84.42000 1.000 19.08000 324 PRO B O 1
ATOM 5305 N N . THR B 1 325 ? -15.38600 -60.83400 83.08000 1.000 17.57000 325 THR B N 1
ATOM 5306 C CA . THR B 1 325 ? -15.31700 -62.03100 83.91700 1.000 18.87000 325 THR B CA 1
ATOM 5307 C C . THR B 1 325 ? -14.75600 -61.71300 85.29400 1.000 19.65000 325 THR B C 1
ATOM 5308 O O . THR B 1 325 ? -15.09400 -62.38600 86.27500 1.000 24.37000 325 THR B O 1
ATOM 5312 N N . ALA B 1 326 ? -13.94100 -60.67300 85.40100 1.000 18.19000 326 ALA B N 1
ATOM 5313 C CA . ALA B 1 326 ? -13.36500 -60.25200 86.69700 1.000 20.04000 326 ALA B CA 1
ATOM 5314 C C . ALA B 1 326 ? -14.31600 -59.32700 87.45500 1.000 19.43000 326 ALA B C 1
ATOM 5315 O O . ALA B 1 326 ? -13.91700 -58.84400 88.50500 1.000 25.82000 326 ALA B O 1
ATOM 5317 N N . GLY B 1 327 ? -15.50300 -59.06100 86.90900 1.000 18.67000 327 GLY B N 1
ATOM 5318 C CA . GLY B 1 327 ? -16.52300 -58.23800 87.58800 1.000 22.00000 327 GLY B CA 1
ATOM 5319 C C . GLY B 1 327 ? -16.50400 -56.76700 87.20500 1.000 18.88000 327 GLY B C 1
ATOM 5320 O O . GLY B 1 327 ? -17.19900 -55.98800 87.82000 1.000 21.87000 327 GLY B O 1
ATOM 5321 N N A LEU B 1 328 ? -15.80200 -56.43500 86.12000 0.600 15.80000 328 LEU B N 1
ATOM 5322 N N B LEU B 1 328 ? -15.77600 -56.43100 86.13600 0.400 15.80000 328 LEU B N 1
ATOM 5323 C CA A LEU B 1 328 ? -15.70500 -55.02400 85.66900 0.600 15.98000 328 LEU B CA 1
ATOM 5324 C CA B LEU B 1 328 ? -15.70400 -55.02200 85.66900 0.400 15.98000 328 LEU B CA 1
ATOM 5325 C C A LEU B 1 328 ? -16.47200 -54.92300 84.35300 0.600 14.64000 328 LEU B C 1
ATOM 5326 C C B LEU B 1 328 ? -16.47900 -54.93300 84.35700 0.400 14.64000 328 LEU B C 1
ATOM 5327 O O A LEU B 1 328 ? -16.07500 -55.55600 83.38700 0.600 15.82000 328 LEU B O 1
ATOM 5328 O O B LEU B 1 328 ? -16.06300 -55.54600 83.38200 0.400 15.82000 328 LEU B O 1
ATOM 5337 N N . ARG B 1 329 ? -17.53600 -54.12400 84.33700 1.000 14.40000 329 ARG B N 1
ATOM 5338 C CA . ARG B 1 329 ? -18.35500 -54.00100 83.12900 1.000 14.79000 329 ARG B CA 1
ATOM 5339 C C . ARG B 1 329 ? -18.18200 -52.64600 82.45600 1.000 14.72000 329 ARG B C 1
ATOM 5340 O O . ARG B 1 329 ? -18.03000 -51.66900 83.14800 1.000 16.62000 329 ARG B O 1
ATOM 5348 N N . GLY B 1 330 ? -18.18800 -52.65000 81.14700 1.000 13.57000 330 GLY B N 1
ATOM 5349 C CA . GLY B 1 330 ? -18.23700 -51.43000 80.37100 1.000 13.55000 330 GLY B CA 1
ATOM 5350 C C . GLY B 1 330 ? -16.91100 -50.84700 79.93300 1.000 12.60000 330 GLY B C 1
ATOM 5351 O O . GLY B 1 330 ? -16.89500 -49.72000 79.42500 1.000 13.79000 330 GLY B O 1
ATOM 5352 N N . ASN B 1 331 ? -15.80600 -51.56000 80.09500 1.000 11.77000 331 ASN B N 1
ATOM 5353 C CA . ASN B 1 331 ? -14.53600 -50.96800 79.70700 1.000 11.41000 331 ASN B CA 1
ATOM 5354 C C . ASN B 1 331 ? -14.43000 -50.82600 78.19700 1.000 11.27000 331 ASN B C 1
ATOM 5355 O O . ASN B 1 331 ? -14.93100 -51.65300 77.42300 1.000 12.71000 331 ASN B O 1
ATOM 5360 N N . THR B 1 332 ? -13.75500 -49.76200 77.79100 1.000 10.52000 332 THR B N 1
ATOM 5361 C CA . THR B 1 332 ? -13.45300 -49.48200 76.40200 1.000 10.68000 332 THR B CA 1
ATOM 5362 C C . THR B 1 332 ? -12.10600 -50.10600 76.05400 1.000 10.83000 332 THR B C 1
ATOM 5363 O O . THR B 1 332 ? -11.52800 -50.87100 76.82900 1.000 11.18000 332 THR B O 1
ATOM 5367 N N . HIS B 1 333 ? -11.58800 -49.74500 74.88200 1.000 11.12000 333 HIS B N 1
ATOM 5368 C CA . HIS B 1 333 ? -10.26600 -50.13300 74.41900 1.000 10.59000 333 HIS B CA 1
ATOM 5369 C C . HIS B 1 333 ? -9.14700 -49.47500 75.22300 1.000 11.18000 333 HIS B C 1
ATOM 5370 O O . HIS B 1 333 ? -7.99100 -49.88300 75.06700 1.000 11.13000 333 HIS B O 1
ATOM 5377 N N . PHE B 1 334 ? -9.45200 -48.51200 76.10500 1.000 10.83000 334 PHE B N 1
ATOM 5378 C CA . PHE B 1 334 ? -8.46300 -47.88600 76.99200 1.000 10.63000 334 PHE B CA 1
ATOM 5379 C C . PHE B 1 334 ? -8.87500 -48.12800 78.44600 1.000 11.20000 334 PHE B C 1
ATOM 5380 O O . PHE B 1 334 ? -9.26000 -47.18500 79.15300 1.000 11.45000 334 PHE B O 1
ATOM 5388 N N . PRO B 1 335 ? -8.81000 -49.37200 78.93700 1.000 10.89000 335 PRO B N 1
ATOM 5389 C CA . PRO B 1 335 ? -9.29100 -49.61200 80.31400 1.000 11.61000 335 PRO B CA 1
ATOM 5390 C C . PRO B 1 335 ? -8.55200 -48.80200 81.36400 1.000 10.65000 335 PRO B C 1
ATOM 5391 O O . PRO B 1 335 ? -9.13700 -48.44000 82.39700 1.000 10.89000 335 PRO B O 1
ATOM 5395 N N . PHE B 1 336 ? -7.27900 -48.49600 81.11300 1.000 10.07000 336 PHE B N 1
ATOM 5396 C CA . PHE B 1 336 ? -6.43300 -47.75600 82.03700 1.000 10.17000 336 PHE B CA 1
ATOM 5397 C C . PHE B 1 336 ? -6.72700 -46.25600 82.07800 1.000 9.78000 336 PHE B C 1
ATOM 5398 O O . PHE B 1 336 ? -6.11100 -45.56500 82.89100 1.000 10.32000 336 PHE B O 1
ATOM 5406 N N . THR B 1 337 ? -7.61200 -45.72800 81.22600 1.000 9.79000 337 THR B N 1
ATOM 5407 C CA . THR B 1 337 ? -8.10800 -44.36600 81.41300 1.000 10.49000 337 THR B CA 1
ATOM 5408 C C . THR B 1 337 ? -9.60900 -44.29100 81.65500 1.000 10.17000 337 THR B C 1
ATOM 5409 O O . THR B 1 337 ? -10.14300 -43.18600 81.81900 1.000 10.79000 337 THR B O 1
ATOM 5413 N N . ASP B 1 338 ? -10.30000 -45.42600 81.70100 1.000 11.10000 338 ASP B N 1
ATOM 5414 C CA . ASP B 1 338 ? -11.73500 -45.46900 81.94800 1.000 10.96000 338 ASP B CA 1
ATOM 5415 C C . ASP B 1 338 ? -12.03800 -45.05500 83.39000 1.000 11.33000 338 ASP B C 1
ATOM 5416 O O . ASP B 1 338 ? -11.14600 -44.89500 84.23100 1.000 11.37000 338 ASP B O 1
ATOM 5421 N N . ARG B 1 339 ? -13.33800 -44.89900 83.67500 1.000 11.78000 339 ARG B N 1
ATOM 5422 C CA . ARG B 1 339 ? -13.76200 -44.39600 84.98100 1.000 12.28000 339 ARG B CA 1
ATOM 5423 C C . ARG B 1 339 ? -13.39900 -45.35100 86.10800 1.000 12.44000 339 ARG B C 1
ATOM 5424 O O . ARG B 1 339 ? -13.21000 -44.92000 87.25100 1.000 13.81000 339 ARG B O 1
ATOM 5432 N N . ASN B 1 340 ? -13.28700 -46.64500 85.80900 1.000 11.28000 340 ASN B N 1
ATOM 5433 C CA . ASN B 1 340 ? -12.90300 -47.64600 86.79400 1.000 12.31000 340 ASN B CA 1
ATOM 5434 C C . ASN B 1 340 ? -11.42900 -48.00900 86.69000 1.000 11.35000 340 ASN B C 1
ATOM 5435 O O . ASN B 1 340 ? -11.04200 -49.13300 87.03100 1.000 11.84000 340 ASN B O 1
ATOM 5440 N N . ASN B 1 341 ? -10.58700 -47.07900 86.22800 1.000 10.73000 341 ASN B N 1
ATOM 5441 C CA . ASN B 1 341 ? -9.19200 -47.44400 86.00700 1.000 11.28000 341 ASN B CA 1
ATOM 5442 C C . ASN B 1 341 ? -8.46800 -47.83200 87.29100 1.000 10.68000 341 ASN B C 1
ATOM 5443 O O . ASN B 1 341 ? -7.47800 -48.56500 87.22700 1.000 10.80000 341 ASN B O 1
ATOM 5448 N N . VAL B 1 342 ? -8.94100 -47.39500 88.46000 1.000 12.19000 342 VAL B N 1
ATOM 5449 C CA . VAL B 1 342 ? -8.31300 -47.83900 89.70300 1.000 12.16000 342 VAL B CA 1
ATOM 5450 C C . VAL B 1 342 ? -8.51600 -49.33700 89.90400 1.000 12.43000 342 VAL B C 1
ATOM 5451 O O . VAL B 1 342 ? -7.60500 -50.05200 90.34800 1.000 12.81000 342 VAL B O 1
ATOM 5455 N N . GLN B 1 343 ? -9.70400 -49.83900 89.56200 1.000 12.55000 343 GLN B N 1
ATOM 5456 C CA . GLN B 1 343 ? -9.96600 -51.27200 89.66600 1.000 12.84000 343 GLN B CA 1
ATOM 5457 C C . GLN B 1 343 ? -9.18400 -52.04500 88.61700 1.000 12.80000 343 GLN B C 1
ATOM 5458 O O . GLN B 1 343 ? -8.70300 -53.15200 88.88400 1.000 13.59000 343 GLN B O 1
ATOM 5464 N N . VAL B 1 344 ? -9.02300 -51.46800 87.42300 1.000 12.98000 344 VAL B N 1
ATOM 5465 C CA . VAL B 1 344 ? -8.16500 -52.08800 86.41900 1.000 12.45000 344 VAL B CA 1
ATOM 5466 C C . VAL B 1 344 ? -6.72900 -52.16600 86.92700 1.000 11.33000 344 VAL B C 1
ATOM 5467 O O . VAL B 1 344 ? -6.04700 -53.18900 86.76900 1.000 12.45000 344 VAL B O 1
ATOM 5471 N N . ALA B 1 345 ? -6.25100 -51.09600 87.55400 1.000 11.96000 345 ALA B N 1
ATOM 5472 C CA . ALA B 1 345 ? -4.88200 -51.07400 88.11500 1.000 11.42000 345 ALA B CA 1
ATOM 5473 C C . ALA B 1 345 ? -4.71600 -52.16400 89.17700 1.000 11.31000 345 ALA B C 1
ATOM 5474 O O . ALA B 1 345 ? -3.67400 -52.76700 89.25300 1.000 12.56000 345 ALA B O 1
ATOM 5476 N N A SER B 1 346 ? -5.75700 -52.38900 89.98200 0.610 12.49000 346 SER B N 1
ATOM 5477 N N B SER B 1 346 ? -5.75900 -52.3890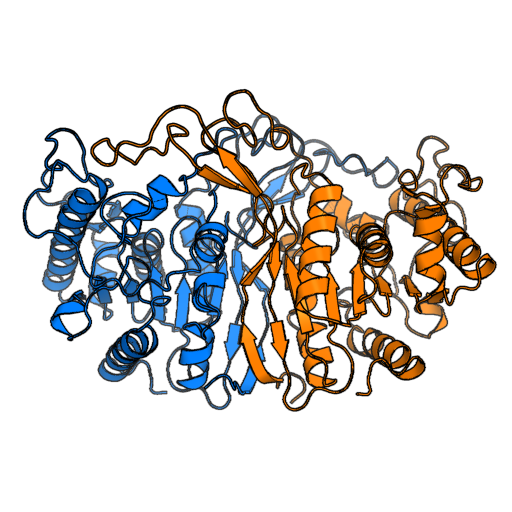0 89.98100 0.090 12.49000 346 SER B N 1
ATOM 5478 N N C SER B 1 346 ? -5.75700 -52.38800 89.98400 0.300 12.49000 346 SER B N 1
ATOM 5479 C CA A SER B 1 346 ? -5.69000 -53.41200 91.06700 0.610 13.21000 346 SER B CA 1
ATOM 5480 C CA B SER B 1 346 ? -5.66700 -53.40000 91.06800 0.090 13.21000 346 SER B CA 1
ATOM 5481 C CA C SER B 1 346 ? -5.68900 -53.41400 91.06500 0.300 13.21000 346 SER B CA 1
ATOM 5482 C C A SER B 1 346 ? -5.47000 -54.80300 90.46600 0.610 13.17000 346 SER B C 1
ATOM 5483 C C B SER B 1 346 ? -5.49300 -54.80500 90.47800 0.090 13.17000 346 SER B C 1
ATOM 5484 C C C SER B 1 346 ? -5.46200 -54.80000 90.46200 0.300 13.17000 346 SER B C 1
ATOM 5485 O O A SER B 1 346 ? -4.68200 -55.55000 91.00500 0.610 14.06000 346 SER B O 1
ATOM 5486 O O B SER B 1 346 ? -4.64800 -55.53400 91.00400 0.090 14.06000 346 SER B O 1
ATOM 5487 O O C SER B 1 346 ? -4.66100 -55.55000 91.00400 0.300 14.06000 346 SER B O 1
ATOM 5494 N N . LEU B 1 347 ? -6.01100 -55.03200 89.26700 1.000 12.15000 347 LEU B N 1
ATOM 5495 C CA . LEU B 1 347 ? -5.83900 -56.34900 88.59300 1.000 13.17000 347 LEU B CA 1
ATOM 5496 C C . LEU B 1 347 ? -4.40100 -56.43500 88.05700 1.000 11.04000 347 LEU B C 1
ATOM 5497 O O . LEU B 1 347 ? -3.85600 -57.52900 88.02500 1.000 12.75000 347 LEU B O 1
ATOM 5502 N N . LEU B 1 348 ? -3.83400 -55.30000 87.63300 1.000 12.53000 348 LEU B N 1
ATOM 5503 C CA . LEU B 1 348 ? -2.43700 -55.32100 87.21700 1.000 12.16000 348 LEU B CA 1
ATOM 5504 C C . LEU B 1 348 ? -1.52300 -55.56600 88.41300 1.000 12.44000 348 LEU B C 1
ATOM 5505 O O . LEU B 1 348 ? -0.60400 -56.39500 88.34200 1.000 13.20000 348 LEU B O 1
ATOM 5510 N N . SER B 1 349 ? -1.78600 -54.89800 89.53900 1.000 13.35000 349 SER B N 1
ATOM 5511 C CA . SER B 1 349 ? -1.03900 -55.19100 90.76000 1.000 14.57000 349 SER B CA 1
ATOM 5512 C C . SER B 1 349 ? -1.16700 -56.65900 91.14900 1.000 13.85000 349 SER B C 1
ATOM 5513 O O . SER B 1 349 ? -0.19700 -57.26700 91.61700 1.000 14.01000 349 SER B O 1
ATOM 5516 N N . ASP B 1 350 ? -2.35500 -57.24300 90.96300 1.000 13.91000 350 ASP B N 1
ATOM 5517 C CA . ASP B 1 350 ? -2.55600 -58.65900 91.27300 1.000 14.62000 350 ASP B CA 1
ATOM 5518 C C . ASP B 1 350 ? -1.65000 -59.54100 90.42200 1.000 13.89000 350 ASP B C 1
ATOM 5519 O O . ASP B 1 350 ? -1.03900 -60.49200 90.92900 1.000 14.53000 350 ASP B O 1
ATOM 5524 N N . PHE B 1 351 ? -1.58200 -59.27000 89.11300 1.000 12.58000 351 PHE B N 1
ATOM 5525 C CA . PHE B 1 351 ? -0.69600 -60.02700 88.23100 1.000 14.61000 351 PHE B CA 1
ATOM 5526 C C . PHE B 1 351 ? 0.76000 -59.89000 88.66200 1.000 12.67000 351 PHE B C 1
ATOM 5527 O O . PHE B 1 351 ? 1.49800 -60.88400 88.72900 1.000 13.41000 351 PHE B O 1
ATOM 5535 N N . LEU B 1 352 ? 1.19900 -58.66400 88.95000 1.000 13.49000 352 LEU B N 1
ATOM 5536 C CA . LEU B 1 352 ? 2.57900 -58.46400 89.37500 1.000 14.40000 352 LEU B CA 1
ATOM 5537 C C . LEU B 1 352 ? 2.87200 -59.21900 90.67000 1.000 14.31000 352 LEU B C 1
ATOM 5538 O O . LEU B 1 352 ? 3.93100 -59.84200 90.80400 1.000 14.87000 352 LEU B O 1
ATOM 5543 N N . GLY B 1 353 ? 1.94000 -59.18700 91.62300 1.000 14.56000 353 GLY B N 1
ATOM 5544 C CA . GLY B 1 353 ? 2.16300 -59.87600 92.88700 1.000 14.31000 353 GLY B CA 1
ATOM 5545 C C . GLY B 1 353 ? 2.19600 -61.38600 92.74100 1.000 15.43000 353 GLY B C 1
ATOM 5546 O O . GLY B 1 353 ? 3.00500 -62.06300 93.38300 1.000 15.84000 353 GLY B O 1
ATOM 5547 N N . LYS B 1 354 ? 1.32700 -61.93100 91.88900 1.000 13.66000 354 LYS B N 1
ATOM 5548 C CA . LYS B 1 354 ? 1.27000 -63.37600 91.69300 1.000 14.54000 354 LYS B CA 1
ATOM 5549 C C . LYS B 1 354 ? 2.60800 -63.92000 91.22400 1.000 15.19000 354 LYS B C 1
ATOM 5550 O O . LYS B 1 354 ? 2.99700 -65.04000 91.59000 1.000 15.18000 354 LYS B O 1
ATOM 5556 N N . HIS B 1 355 ? 3.33900 -63.14100 90.43200 1.000 14.53000 355 HIS B N 1
ATOM 5557 C CA . HIS B 1 355 ? 4.59800 -63.58900 89.86600 1.000 14.79000 355 HIS B CA 1
ATOM 5558 C C . HIS B 1 355 ? 5.81100 -63.02100 90.57500 1.000 13.11000 355 HIS B C 1
ATOM 5559 O O . HIS B 1 355 ? 6.93500 -63.20400 90.09500 1.000 16.40000 355 HIS B O 1
ATOM 5566 N N . GLY B 1 356 ? 5.60900 -62.36000 91.71300 1.000 14.26000 356 GLY B N 1
ATOM 5567 C CA . GLY B 1 356 ? 6.70600 -61.79700 92.46900 1.000 16.17000 356 GLY B CA 1
ATOM 5568 C C . GLY B 1 356 ? 7.37200 -60.60200 91.83200 1.000 16.52000 356 GLY B C 1
ATOM 5569 O O . GLY B 1 356 ? 8.47100 -60.22800 92.24600 1.000 16.68000 356 GLY B O 1
ATOM 5570 N N . LEU B 1 357 ? 6.74400 -59.99000 90.83300 1.000 14.88000 357 LEU B N 1
ATOM 5571 C CA . LEU B 1 357 ? 7.31700 -58.83200 90.16400 1.000 15.92000 357 LEU B CA 1
ATOM 5572 C C . LEU B 1 357 ? 7.15200 -57.55000 90.97300 1.000 14.84000 357 LEU B C 1
ATOM 5573 O O . LEU B 1 357 ? 7.58300 -56.48100 90.51700 1.000 15.56000 357 LEU B O 1
ATOM 5578 N N . ASP B 1 358 ? 6.54200 -57.62800 92.15600 1.000 16.05000 358 ASP B N 1
ATOM 5579 C CA . ASP B 1 358 ? 6.41800 -56.52000 93.09400 1.000 19.00000 358 ASP B CA 1
ATOM 5580 C C . ASP B 1 358 ? 7.30600 -56.70000 94.32400 1.000 17.16000 358 ASP B C 1
ATOM 5581 O O . ASP B 1 358 ? 7.07800 -56.05000 95.35000 1.000 21.18000 358 ASP B O 1
ATOM 5586 N N . GLN B 1 359 ? 8.28600 -57.59900 94.25900 1.000 19.62000 359 GLN B N 1
ATOM 5587 C CA . GLN B 1 359 ? 9.21100 -57.81400 95.36100 1.000 23.71000 359 GLN B CA 1
ATOM 5588 C C . GLN B 1 359 ? 10.64200 -57.75900 94.84600 1.000 20.48000 359 GLN B C 1
ATOM 5589 O O . GLN B 1 359 ? 10.91000 -58.03000 93.67400 1.000 22.47000 359 GLN B O 1
ATOM 5595 N N . ASN B 1 360 ? 11.56000 -57.39100 95.73100 1.000 25.26000 360 ASN B N 1
ATOM 5596 C CA . ASN B 1 360 ? 12.95500 -57.21600 95.34200 1.000 27.02000 360 ASN B CA 1
ATOM 5597 C C . ASN B 1 360 ? 13.74200 -58.52100 95.38500 1.000 36.05000 360 ASN B C 1
ATOM 5598 O O . ASN B 1 360 ? 13.40600 -59.43600 96.13600 1.000 37.48000 360 ASN B O 1
#